Protein 3I6S (pdb70)

B-factor: mean 50.1, std 10.56, range [11.12, 178.98]

Secondary structure (DSSP, 8-state):
--SHHHHTT--SSSSHHHHHGGGTT-EEEEEES-B-TTSGGG--TTPPPPPTT----B--BTTB-TTS--SSEEEEEE--HHHHHH-TT---TT-SSB-SSSHHHHHHHHHHPPPEEEEEETTEEEEEE--SSTT-EEEEEE-EETTEE-HHHHHHHHHHHHHTT-SEEEE-----S--GGG-HHHHHHHHHHHTT-EEEEE--S-TTSTT--S---TTSEEEEEEE-S-EEEEEEEETTS-EEEEE---SS-B-EEEEEEE--TTTTT---HHHHTTSSSGGG-EEEE---S-HHHHHHHHHHHT-SEEEEE---GGGGG-----S-EEEE-HHHHHHHHHHHHT-SS-EEEEEEEEEE---SS--EE-TTS--SS-TT-TTS-S--EEEE-SSEEEE--TTS--EEETTTEEE--SEEEE-SHHHHHHHHHHHHHHHHHHSTT--HHHHHHHHHHT-B-B-TTSSBPEETTTSSBPPHHHHTT-B--HHHHT--SEE----HHHHHHHHHTT---HHHHHHHHTTTS------------SSEEEEE--SS----EEEEEEEEEEE---EEEEEEEEPPTTEEEEEESSEEEE----EEEEEEEEEE------EEEEEEEETTS--EEEEEEEEEE-PPP-/--SHHHHTT--SSSSHHHHHGGGTT-EEEE---B-TTSGGG--TTPPPPPTT----B--BTTB-TTS--SSEEEEEE--HHHHHH-TT---TT-SSB-SSSHHHHHHHHHHPPPEEEEEETTEEEEEE--SSTT-EEEEEE-EETTEE-HHHHHHHHHHHHHTT-SEEEE-----S--GGG-HHHHHHHHHHHTT-EEEEE--S-TTSTT--S---TTSEEEEEEE-S-EEEEEEEETTS-EEEEE---SS-B-EEEEEEE--TTTTT---HHHHTTSSSGGG-EEEE---S-HHHHHHHHHHHT-SEEEEE---GGGGG-----S-EEEE-HHHHHHHHHHHHT-SS-EEEEEEEEEE---S--EE-TTS--SS-TT-TTS-S--EEEE-SSEEEE--TTS--EEETTTEEE--SEEEE-SHHHHHHHHHHHHHHHHHHSTT--HHHHHHHHHHT-B-B--PBPEETTTSSBPPHHHHTT-B--HHHHT--SEE----HHHHHHHHHTT---HHHHHHHHTTTS------------SSEEEEE--SS----EEEEEEEEEEE---EEEEEEEEPPTTEEEEEESSEEEE-STT-EEEEEEEEEE------EEEEEEEETTS--EEEEEEEEEE-----

Structure (mmCIF, N/CA/C/O backbone):
data_3I6S
#
_entry.id   3I6S
#
_cell.length_a   143.890
_cell.length_b   143.890
_cell.length_c   195.140
_cell.angle_alpha   90.00
_cell.angle_beta   90.00
_cell.angle_gamma   90.00
#
_symmetry.space_group_name_H-M   'P 43 21 2'
#
loop_
_entity.id
_entity.type
_entity.pdbx_description
1 polymer 'Subtilisin-like protease'
2 branched 2-acetamido-2-deoxy-beta-D-glucopyranose-(1-4)-2-acetamido-2-deoxy-beta-D-glucopyranose
3 branched alpha-L-fucopyranose-(1-3)-[2-acetamido-2-deoxy-beta-D-glucopyranose-(1-4)]2-acetamido-2-deoxy-beta-D-glucopyranose
4 branched alpha-L-fucopyranose-(1-3)-2-acetamido-2-deoxy-beta-D-glucopyranose
5 water water
#
loop_
_atom_site.group_PDB
_atom_site.id
_atom_site.type_symbol
_atom_site.label_atom_id
_atom_site.label_alt_id
_atom_site.label_comp_id
_atom_site.label_asym_id
_atom_site.label_entity_id
_atom_site.label_seq_id
_atom_site.pdbx_PDB_ins_code
_atom_site.Cartn_x
_atom_site.Cartn_y
_atom_site.Cartn_z
_atom_site.occupancy
_atom_site.B_iso_or_equiv
_atom_site.auth_seq_id
_atom_site.auth_comp_id
_atom_site.auth_asym_id
_atom_site.auth_atom_id
_atom_site.pdbx_PDB_model_num
ATOM 1 N N . THR A 1 1 ? -47.568 27.799 3.839 1.00 41.22 113 THR A N 1
ATOM 2 C CA . THR A 1 1 ? -47.619 28.087 2.381 1.00 41.47 113 THR A CA 1
ATOM 3 C C . THR A 1 1 ? -47.080 29.476 2.093 1.00 41.90 113 THR A C 1
ATOM 4 O O . THR A 1 1 ? -47.372 30.063 1.047 1.00 41.96 113 THR A O 1
ATOM 8 N N . THR A 1 2 ? -46.306 30.014 3.031 1.00 42.39 114 THR A N 1
ATOM 9 C CA . THR A 1 2 ? -45.596 31.264 2.782 1.00 42.81 114 THR A CA 1
ATOM 10 C C . THR A 1 2 ? -44.255 30.969 2.115 1.00 43.21 114 THR A C 1
ATOM 11 O O . THR A 1 2 ? -43.549 31.882 1.687 1.00 43.36 114 THR A O 1
ATOM 15 N N . HIS A 1 3 ? -43.917 29.687 2.021 1.00 43.54 115 HIS A N 1
ATOM 16 C CA . HIS A 1 3 ? -42.647 29.267 1.435 1.00 43.98 115 HIS A CA 1
ATOM 17 C C . HIS A 1 3 ? -42.841 28.068 0.509 1.00 44.32 115 HIS A C 1
ATOM 18 O O . HIS A 1 3 ? -42.133 27.905 -0.489 1.00 44.28 115 HIS A O 1
ATOM 25 N N . THR A 1 4 ? -43.821 27.245 0.855 1.00 44.70 116 THR A N 1
ATOM 26 C CA . THR A 1 4 ? -44.037 25.945 0.229 1.00 45.18 116 THR A CA 1
ATOM 27 C C . THR A 1 4 ? -44.020 25.903 -1.306 1.00 45.50 116 THR A C 1
ATOM 28 O O . THR A 1 4 ? -43.449 24.992 -1.890 1.00 45.35 116 THR A O 1
ATOM 32 N N . SER A 1 5 ? -44.639 26.876 -1.961 1.00 46.11 117 SER A N 1
ATOM 33 C CA . SER A 1 5 ? -44.634 26.887 -3.417 1.00 46.85 117 SER A CA 1
ATOM 34 C C . SER A 1 5 ? -43.246 27.229 -3.962 1.00 47.24 117 SER A C 1
ATOM 35 O O . SER A 1 5 ? -42.875 26.792 -5.054 1.00 47.31 117 SER A O 1
ATOM 38 N N . ASP A 1 6 ? -42.486 28.011 -3.196 1.00 47.77 118 ASP A N 1
ATOM 39 C CA . ASP A 1 6 ? -41.094 28.312 -3.532 1.00 48.12 118 ASP A CA 1
ATOM 40 C C . ASP A 1 6 ? -40.267 27.044 -3.402 1.00 47.92 118 ASP A C 1
ATOM 41 O O . ASP A 1 6 ? -39.401 26.761 -4.223 1.00 47.94 118 ASP A O 1
ATOM 46 N N . PHE A 1 7 ? -40.539 26.287 -2.349 1.00 47.83 119 PHE A N 1
ATOM 47 C CA . PHE A 1 7 ? -39.844 25.038 -2.104 1.00 47.74 119 PHE A CA 1
ATOM 48 C C . PHE A 1 7 ? -40.078 24.070 -3.257 1.00 48.10 119 PHE A C 1
ATOM 49 O O . PHE A 1 7 ? -39.247 23.210 -3.535 1.00 48.24 119 PHE A O 1
ATOM 57 N N . LEU A 1 8 ? -41.217 24.214 -3.924 1.00 48.43 120 LEU A N 1
ATOM 58 C CA . LEU A 1 8 ? -41.568 23.343 -5.035 1.00 48.76 120 LEU A CA 1
ATOM 59 C C . LEU A 1 8 ? -41.103 23.919 -6.370 1.00 49.36 120 LEU A C 1
ATOM 60 O O . LEU A 1 8 ? -41.286 23.300 -7.420 1.00 49.32 120 LEU A O 1
ATOM 65 N N . LYS A 1 9 ? -40.504 25.106 -6.314 1.00 50.04 121 LYS A N 1
ATOM 66 C CA . LYS A 1 9 ? -39.947 25.770 -7.491 1.00 50.63 121 LYS A CA 1
ATOM 67 C C . LYS A 1 9 ? -41.003 26.448 -8.354 1.00 50.76 121 LYS A C 1
ATOM 68 O O . LYS A 1 9 ? -40.693 26.964 -9.424 1.00 50.85 121 LYS A O 1
ATOM 74 N N . LEU A 1 10 ? -42.250 26.446 -7.898 1.00 51.01 122 LEU A N 1
ATOM 75 C CA . LEU A 1 10 ? -43.319 27.078 -8.663 1.00 51.21 122 LEU A CA 1
ATOM 76 C C . LEU A 1 10 ? -43.104 28.582 -8.738 1.00 51.48 122 LEU A C 1
ATOM 77 O O . LEU A 1 10 ? -42.655 29.196 -7.775 1.00 51.56 122 LEU A O 1
ATOM 82 N N . ASN A 1 11 ? -43.421 29.170 -9.887 1.00 51.85 123 ASN A N 1
ATOM 83 C CA . ASN A 1 11 ? -43.212 30.597 -10.108 1.00 52.14 123 ASN A CA 1
ATOM 84 C C . ASN A 1 11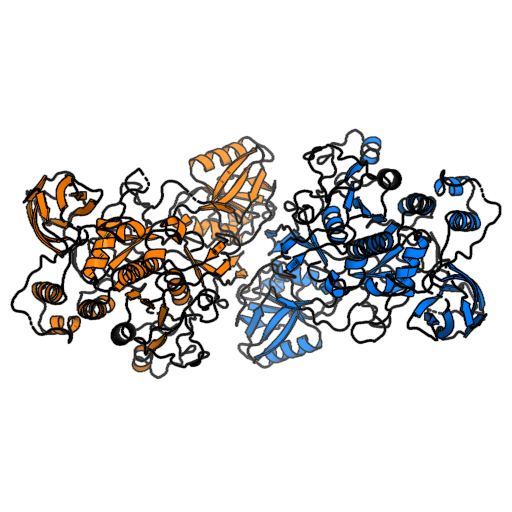 ? -43.968 31.099 -11.336 1.00 52.49 123 ASN A C 1
ATOM 85 O O . ASN A 1 11 ? -44.357 30.311 -12.194 1.00 52.62 123 ASN A O 1
ATOM 90 N N . PRO A 1 12 ? -44.174 32.420 -11.421 1.00 52.79 124 PRO A N 1
ATOM 91 C CA . PRO A 1 12 ? -44.950 33.037 -12.493 1.00 53.06 124 PRO A CA 1
ATOM 92 C C . PRO A 1 12 ? -44.209 33.090 -13.825 1.00 53.39 124 PRO A C 1
ATOM 93 O O . PRO A 1 12 ? -44.844 33.192 -14.872 1.00 53.52 124 PRO A O 1
ATOM 97 N N . SER A 1 13 ? -42.881 33.028 -13.789 1.00 53.79 125 SER A N 1
ATOM 98 C CA . SER A 1 13 ? -42.082 33.119 -15.014 1.00 54.15 125 SER A CA 1
ATOM 99 C C . SER A 1 13 ? -42.303 31.917 -15.918 1.00 54.21 125 SER A C 1
ATOM 100 O O . SER A 1 13 ? -42.731 32.061 -17.064 1.00 54.51 125 SER A O 1
ATOM 103 N N . SER A 1 14 ? -42.017 30.733 -15.388 1.00 54.17 126 SER A N 1
ATOM 104 C CA . SER A 1 14 ? -41.995 29.513 -16.179 1.00 54.01 126 SER A CA 1
ATOM 105 C C . SER A 1 14 ? -42.455 28.317 -15.354 1.00 53.80 126 SER A C 1
ATOM 106 O O . SER A 1 14 ? -42.626 28.420 -14.138 1.00 53.79 126 SER A O 1
ATOM 109 N N . GLY A 1 15 ? -42.644 27.182 -16.020 1.00 53.39 127 GLY A N 1
ATOM 110 C CA . GLY A 1 15 ? -43.081 25.964 -15.348 1.00 52.97 127 GLY A CA 1
ATOM 111 C C . GLY A 1 15 ? -44.591 25.801 -15.320 1.00 52.73 127 GLY A C 1
ATOM 112 O O . GLY A 1 15 ? -45.294 26.269 -16.218 1.00 52.71 127 GLY A O 1
ATOM 113 N N . LEU A 1 16 ? -45.087 25.148 -14.273 1.00 52.39 128 LEU A N 1
ATOM 114 C CA . LEU A 1 16 ? -46.496 24.773 -14.174 1.00 52.05 128 LEU A CA 1
ATOM 115 C C . LEU A 1 16 ? -47.442 25.965 -14.037 1.00 51.95 128 LEU A C 1
ATOM 116 O O . LEU A 1 16 ? -48.515 25.990 -14.643 1.00 51.76 128 LEU A O 1
ATOM 121 N N . TRP A 1 17 ? -47.049 26.947 -13.231 1.00 51.88 129 TRP A N 1
ATOM 122 C CA . TRP A 1 17 ? -47.910 28.097 -12.954 1.00 51.72 129 TRP A CA 1
ATOM 123 C C . TRP A 1 17 ? -48.349 28.814 -14.222 1.00 51.66 129 TRP A C 1
ATOM 124 O O . TRP A 1 17 ? -49.538 28.836 -14.530 1.00 51.70 129 TRP A O 1
ATOM 135 N N . PRO A 1 18 ? -47.392 29.400 -14.963 1.00 51.70 130 PRO A N 1
ATOM 136 C CA . PRO A 1 18 ? -47.745 30.095 -16.198 1.00 51.73 130 PRO A CA 1
ATOM 137 C C . PRO A 1 18 ? -48.478 29.159 -17.158 1.00 51.89 130 PRO A C 1
ATOM 138 O O . PRO A 1 18 ? -49.538 29.511 -17.675 1.00 51.88 130 PRO A O 1
ATOM 142 N N . ALA A 1 19 ? -47.921 27.972 -17.375 1.00 52.03 131 ALA A N 1
ATOM 143 C CA . ALA A 1 19 ? -48.545 26.974 -18.239 1.00 52.35 131 ALA A CA 1
ATOM 144 C C . ALA A 1 19 ? -50.005 26.712 -17.873 1.00 52.65 131 ALA A C 1
ATOM 145 O O . ALA A 1 19 ? -50.825 26.397 -18.738 1.00 52.68 131 ALA A O 1
ATOM 147 N N . SER A 1 20 ? -50.330 26.840 -16.590 1.00 52.96 132 SER A N 1
ATOM 148 C CA . SER A 1 20 ? -51.653 26.464 -16.104 1.00 53.20 132 SER A CA 1
ATOM 149 C C . SER A 1 20 ? -52.500 27.664 -15.702 1.00 53.45 132 SER A C 1
ATOM 150 O O . SER A 1 20 ? -53.666 27.504 -15.333 1.00 53.35 132 SER A O 1
ATOM 153 N N . GLY A 1 21 ? -51.917 28.859 -15.775 1.00 53.71 133 GLY A N 1
ATOM 154 C CA . GLY A 1 21 ? -52.590 30.067 -15.296 1.00 54.02 133 GLY A CA 1
ATOM 155 C C . GLY A 1 21 ? -52.896 29.946 -13.816 1.00 54.39 133 GLY A C 1
ATOM 156 O O . GLY A 1 21 ? -53.929 30.411 -13.341 1.00 54.38 133 GLY A O 1
ATOM 157 N N . LEU A 1 22 ? -51.990 29.302 -13.089 1.00 54.74 134 LEU A N 1
ATOM 158 C CA . LEU A 1 22 ? -52.164 29.081 -11.663 1.00 55.14 134 LEU A CA 1
ATOM 159 C C . LEU A 1 22 ? -53.480 28.364 -11.368 1.00 55.46 134 LEU A C 1
ATOM 160 O O . LEU A 1 22 ? -54.020 28.470 -10.261 1.00 55.55 134 LEU A O 1
ATOM 165 N N . GLY A 1 23 ? -53.997 27.642 -12.363 1.00 55.62 135 GLY A N 1
ATOM 166 C CA . GLY A 1 23 ? -55.176 26.788 -12.179 1.00 55.83 135 GLY A CA 1
ATOM 167 C C . GLY A 1 23 ? -56.527 27.487 -12.238 1.00 56.02 135 GLY A C 1
ATOM 168 O O . GLY A 1 23 ? -57.552 26.909 -11.869 1.00 55.99 135 GLY A O 1
ATOM 169 N N . GLN A 1 24 ? -56.534 28.727 -12.713 1.00 56.11 136 GLN A N 1
ATOM 170 C CA . GLN A 1 24 ? -57.744 29.542 -12.732 1.00 56.34 136 GLN A CA 1
ATOM 171 C C . GLN A 1 24 ? -58.937 28.852 -13.389 1.00 56.07 136 GLN A C 1
ATOM 172 O O . GLN A 1 24 ? -60.081 29.064 -12.989 1.00 56.20 136 GLN A O 1
ATOM 178 N N . ASP A 1 25 ? -58.677 28.038 -14.405 1.00 55.69 137 ASP A N 1
ATOM 179 C CA . ASP A 1 25 ? -59.766 27.420 -15.154 1.00 55.34 137 ASP A CA 1
ATOM 180 C C . ASP A 1 25 ? -60.086 26.012 -14.680 1.00 54.45 137 ASP A C 1
ATOM 181 O O . ASP A 1 25 ? -60.819 25.284 -15.341 1.00 54.51 137 ASP A O 1
ATOM 186 N N . VAL A 1 26 ? -59.541 25.624 -13.536 1.00 53.31 138 VAL A N 1
ATOM 187 C CA . VAL A 1 26 ? -59.781 24.283 -13.030 1.00 52.09 138 VAL A CA 1
ATOM 188 C C . VAL A 1 26 ? -60.468 24.346 -11.665 1.00 51.18 138 VAL A C 1
ATOM 189 O O . VAL A 1 26 ? -60.471 25.394 -11.016 1.00 51.04 138 VAL A O 1
ATOM 193 N N . ILE A 1 27 ? -61.055 23.229 -11.239 1.00 49.97 139 ILE A N 1
ATOM 194 C CA . ILE A 1 27 ? -61.824 23.184 -9.996 1.00 48.61 139 ILE A CA 1
ATOM 195 C C . ILE A 1 27 ? -61.430 22.006 -9.124 1.00 47.79 139 ILE A C 1
ATOM 196 O O . ILE A 1 27 ? -61.460 20.859 -9.564 1.00 47.70 139 ILE A O 1
ATOM 201 N N . VAL A 1 28 ? -61.071 22.293 -7.880 1.00 46.58 140 VAL A N 1
ATOM 202 C CA . VAL A 1 28 ? -60.689 21.243 -6.948 1.00 45.47 140 VAL A CA 1
ATOM 203 C C . VAL A 1 28 ? -61.642 21.213 -5.762 1.00 44.76 140 VAL A C 1
ATOM 204 O O . VAL A 1 28 ? -61.924 22.245 -5.153 1.00 44.99 140 VAL A O 1
ATOM 208 N N . ALA A 1 29 ? -62.156 20.032 -5.450 1.00 43.54 141 ALA A N 1
ATOM 209 C CA . ALA A 1 29 ? -63.115 19.895 -4.367 1.00 42.51 141 ALA A CA 1
ATOM 210 C C . ALA A 1 29 ? -62.417 19.437 -3.100 1.00 41.85 141 ALA A C 1
ATOM 211 O O . ALA A 1 29 ? -61.546 18.566 -3.139 1.00 41.72 141 ALA A O 1
ATOM 213 N N . VAL A 1 30 ? -62.811 20.016 -1.972 1.00 41.06 142 VAL A N 1
ATOM 214 C CA . VAL A 1 30 ? -62.245 19.619 -0.692 1.00 40.45 142 VAL A CA 1
ATOM 215 C C . VAL A 1 30 ? -63.307 18.981 0.199 1.00 40.23 142 VAL A C 1
ATOM 216 O O . VAL A 1 30 ? -64.233 19.644 0.650 1.00 40.27 142 VAL A O 1
ATOM 220 N N . LEU A 1 31 ? -63.174 17.680 0.431 1.00 39.99 143 LEU A N 1
ATOM 221 C CA . LEU A 1 31 ? -64.104 16.961 1.279 1.00 39.89 143 LEU A CA 1
ATOM 222 C C . LEU A 1 31 ? -63.702 17.185 2.725 1.00 40.03 143 LEU A C 1
ATOM 223 O O . LEU A 1 31 ? -62.697 16.654 3.201 1.00 39.88 143 LEU A O 1
ATOM 228 N N . ASP A 1 32 ? -64.532 17.959 3.416 1.00 40.38 144 ASP A N 1
ATOM 229 C CA . ASP A 1 32 ? -64.087 18.809 4.510 1.00 40.76 144 ASP A CA 1
ATOM 230 C C . ASP A 1 32 ? -64.875 18.685 5.807 1.00 40.19 144 ASP A C 1
ATOM 231 O O . ASP A 1 32 ? -65.910 18.017 5.885 1.00 40.28 144 ASP A O 1
ATOM 236 N N . SER A 1 33 ? -64.361 19.369 6.820 1.00 39.09 145 SER A N 1
ATOM 237 C CA . SER A 1 33 ? -65.162 19.795 7.947 1.00 38.55 145 SER A CA 1
ATOM 238 C C . SER A 1 33 ? -65.681 21.177 7.575 1.00 38.34 145 SER A C 1
ATOM 239 O O . SER A 1 33 ? -66.127 21.943 8.422 1.00 38.11 145 SER A O 1
ATOM 242 N N . GLY A 1 34 ? -65.609 21.494 6.289 1.00 38.30 146 GLY A N 1
ATOM 243 C CA . GLY A 1 34 ? -66.148 22.748 5.802 1.00 38.49 146 GLY A CA 1
ATOM 244 C C . GLY A 1 34 ? -65.087 23.811 5.664 1.00 38.75 146 GLY A C 1
ATOM 245 O O . GLY A 1 34 ? -63.915 23.511 5.478 1.00 38.81 146 GLY A O 1
ATOM 246 N N . ILE A 1 35 ? -65.497 25.066 5.771 1.00 39.06 147 ILE A N 1
ATOM 247 C CA . ILE A 1 35 ? -64.599 26.160 5.492 1.00 39.39 147 ILE A CA 1
ATOM 248 C C . ILE A 1 35 ? -65.005 27.422 6.245 1.00 39.88 147 ILE A C 1
ATOM 249 O O . ILE A 1 35 ? -66.174 27.604 6.577 1.00 39.83 147 ILE A O 1
ATOM 254 N N . TRP A 1 36 ? -64.028 28.284 6.518 1.00 40.49 148 TRP A N 1
ATOM 255 C CA . TRP A 1 36 ? -64.297 29.617 7.040 1.00 40.97 148 TRP A CA 1
ATOM 256 C C . TRP A 1 36 ? -64.152 30.610 5.892 1.00 41.56 148 TRP A C 1
ATOM 257 O O . TRP A 1 36 ? -63.047 31.059 5.582 1.00 41.76 148 TRP A O 1
ATOM 268 N N . PRO A 1 37 ? -65.272 30.955 5.249 1.00 42.12 149 PRO A N 1
ATOM 269 C CA . PRO A 1 37 ? -65.269 31.694 3.982 1.00 42.57 149 PRO A CA 1
ATOM 270 C C . PRO A 1 37 ? -64.618 33.080 4.022 1.00 43.27 149 PRO A C 1
ATOM 271 O O . PRO A 1 37 ? -63.975 33.476 3.051 1.00 43.30 149 PRO A O 1
ATOM 275 N N . GLU A 1 38 ? -64.787 33.820 5.116 1.00 43.97 150 GLU A N 1
ATOM 276 C CA . GLU A 1 38 ? -64.312 35.204 5.156 1.00 44.71 150 GLU A CA 1
ATOM 277 C C . GLU A 1 38 ? -62.798 35.348 5.322 1.00 44.81 150 GLU A C 1
ATOM 278 O O . GLU A 1 38 ? -62.296 36.453 5.477 1.00 45.00 150 GLU A O 1
ATOM 284 N N . SER A 1 39 ? -62.073 34.237 5.278 1.00 45.00 151 SER A N 1
ATOM 285 C CA . SER A 1 39 ? -60.617 34.285 5.325 1.00 45.03 151 SER A CA 1
ATOM 286 C C . SER A 1 39 ? -60.028 34.928 4.071 1.00 45.15 151 SER A C 1
ATOM 287 O O . SER A 1 39 ? -60.570 34.792 2.976 1.00 45.14 151 SER A O 1
ATOM 290 N N . ALA A 1 40 ? -58.907 35.621 4.239 1.00 45.27 152 ALA A N 1
ATOM 291 C CA . ALA A 1 40 ? -58.227 36.272 3.126 1.00 45.49 152 ALA A CA 1
ATOM 292 C C . ALA A 1 40 ? -57.838 35.275 2.036 1.00 45.75 152 ALA A C 1
ATOM 293 O O . ALA A 1 40 ? -57.816 35.611 0.852 1.00 45.68 152 ALA A O 1
ATOM 295 N N . SER A 1 41 ? -57.529 34.048 2.440 1.00 46.18 153 SER A N 1
ATOM 296 C CA . SER A 1 41 ? -57.158 33.003 1.487 1.00 46.58 153 SER A CA 1
ATOM 297 C C . SER A 1 41 ? -58.291 32.684 0.515 1.00 46.89 153 SER A C 1
ATOM 298 O O . SER A 1 41 ? -58.066 32.111 -0.548 1.00 46.95 153 SER A O 1
ATOM 301 N N . PHE A 1 42 ? -59.511 33.058 0.875 1.00 47.34 154 PHE A N 1
ATOM 302 C CA . PHE A 1 42 ? -60.666 32.673 0.076 1.00 47.78 154 PHE A CA 1
ATOM 303 C C . PHE A 1 42 ? -61.371 33.862 -0.567 1.00 48.69 154 PHE A C 1
ATOM 304 O O . PHE A 1 42 ? -62.524 33.764 -0.981 1.00 48.77 154 PHE A O 1
ATOM 312 N N . GLN A 1 43 ? -60.667 34.985 -0.647 1.00 49.74 155 GLN A N 1
ATOM 313 C CA . GLN A 1 43 ? -61.162 36.141 -1.374 1.00 50.79 155 GLN A CA 1
ATOM 314 C C . GLN A 1 43 ? -60.717 36.000 -2.817 1.00 51.86 155 GLN A C 1
ATOM 315 O O . GLN A 1 43 ? -59.866 35.164 -3.120 1.00 51.96 155 GLN A O 1
ATOM 321 N N . ASP A 1 44 ? -61.283 36.808 -3.707 1.00 53.27 156 ASP A N 1
ATOM 322 C CA . ASP A 1 44 ? -61.082 36.608 -5.140 1.00 54.77 156 ASP A CA 1
ATOM 323 C C . ASP A 1 44 ? -60.504 37.819 -5.862 1.00 55.72 156 ASP A C 1
ATOM 324 O O . ASP A 1 44 ? -61.072 38.276 -6.850 1.00 55.96 156 ASP A O 1
ATOM 329 N N . ASP A 1 45 ? -59.366 38.319 -5.389 1.00 56.93 157 ASP A N 1
ATOM 330 C CA . ASP A 1 45 ? -58.800 39.558 -5.924 1.00 58.06 157 ASP A CA 1
ATOM 331 C C . ASP A 1 45 ? -58.307 39.493 -7.370 1.00 58.68 157 ASP A C 1
ATOM 332 O O . ASP A 1 45 ? -58.526 40.429 -8.141 1.00 59.06 157 ASP A O 1
ATOM 337 N N . GLY A 1 46 ? -57.640 38.409 -7.743 1.00 59.30 158 GLY A N 1
ATOM 338 C CA . GLY A 1 46 ? -57.115 38.296 -9.105 1.00 60.04 158 GLY A CA 1
ATOM 339 C C . GLY A 1 46 ? -57.886 37.320 -9.974 1.00 60.63 158 GLY A C 1
ATOM 340 O O . GLY A 1 46 ? -57.402 36.898 -11.026 1.00 60.77 158 GLY A O 1
ATOM 341 N N . MET A 1 47 ? -59.098 36.977 -9.545 1.00 61.07 159 MET A N 1
ATOM 342 C CA . MET A 1 47 ? -59.856 35.894 -10.164 1.00 61.52 159 MET A CA 1
ATOM 343 C C . MET A 1 47 ? -60.709 36.331 -11.352 1.00 61.93 159 MET A C 1
ATOM 344 O O . MET A 1 47 ? -61.557 37.214 -11.225 1.00 61.91 159 MET A O 1
ATOM 349 N N . PRO A 1 48 ? -60.487 35.703 -12.517 1.00 62.39 160 PRO A N 1
ATOM 350 C CA . PRO A 1 48 ? -61.372 35.915 -13.654 1.00 62.74 160 PRO A CA 1
ATOM 351 C C . PRO A 1 48 ? -62.732 35.284 -13.384 1.00 63.18 160 PRO A C 1
ATOM 352 O O . PRO A 1 48 ? -62.903 34.588 -12.380 1.00 63.20 160 PRO A O 1
ATOM 356 N N . GLU A 1 49 ? -63.688 35.530 -14.274 1.00 63.62 161 GLU A N 1
ATOM 357 C CA . GLU A 1 49 ? -65.039 35.005 -14.120 1.00 64.04 161 GLU A CA 1
ATOM 358 C C . GLU A 1 49 ? -65.064 33.489 -13.933 1.00 63.75 161 GLU A C 1
ATOM 359 O O . GLU A 1 49 ? -64.151 32.780 -14.357 1.00 63.59 161 GLU A O 1
ATOM 365 N N . ILE A 1 50 ? -66.113 33.002 -13.281 1.00 63.56 162 ILE A N 1
ATOM 366 C CA . ILE A 1 50 ? -66.294 31.572 -13.079 1.00 63.49 162 ILE A CA 1
ATOM 367 C C . ILE A 1 50 ? -66.634 30.894 -14.401 1.00 63.44 162 ILE A C 1
ATOM 368 O O . ILE A 1 50 ? -67.513 31.355 -15.127 1.00 63.43 162 ILE A O 1
ATOM 373 N N . PRO A 1 51 ? -65.942 29.790 -14.717 1.00 63.40 163 PRO A N 1
ATOM 374 C CA . PRO A 1 51 ? -66.199 29.050 -15.953 1.00 63.28 163 PRO A CA 1
ATOM 375 C C . PRO A 1 51 ? -67.654 28.598 -16.047 1.00 63.12 163 PRO A C 1
ATOM 376 O O . PRO A 1 51 ? -68.208 28.096 -15.068 1.00 63.00 163 PRO A O 1
ATOM 380 N N . LYS A 1 52 ? -68.261 28.777 -17.220 1.00 62.93 164 LYS A N 1
ATOM 381 C CA . LYS A 1 52 ? -69.667 28.428 -17.424 1.00 62.69 164 LYS A CA 1
ATOM 382 C C . LYS A 1 52 ? -69.971 26.974 -17.066 1.00 62.16 164 LYS A C 1
ATOM 383 O O . LYS A 1 52 ? -71.010 26.671 -16.479 1.00 62.11 164 LYS A O 1
ATOM 389 N N . ARG A 1 53 ? -69.063 26.077 -17.427 1.00 61.51 165 ARG A N 1
ATOM 390 C CA . ARG A 1 53 ? -69.224 24.663 -17.109 1.00 60.86 165 ARG A CA 1
ATOM 391 C C . ARG A 1 53 ? -69.821 24.440 -15.716 1.00 60.39 165 ARG A C 1
ATOM 392 O O . ARG A 1 53 ? -70.641 23.544 -15.521 1.00 60.41 165 ARG A O 1
ATOM 400 N N . TRP A 1 54 ? -69.415 25.261 -14.754 1.00 59.80 166 TRP A N 1
ATOM 401 C CA . TRP A 1 54 ? -69.775 25.046 -13.350 1.00 59.17 166 TRP A CA 1
ATOM 402 C C . TRP A 1 54 ? -71.201 25.478 -13.013 1.00 59.27 166 TRP A C 1
ATOM 403 O O . TRP A 1 54 ? -71.629 26.576 -13.371 1.00 59.27 166 TRP A O 1
ATOM 414 N N . LYS A 1 55 ? -71.928 24.610 -12.312 1.00 59.19 167 LYS A N 1
ATOM 415 C CA . LYS A 1 55 ? -73.304 24.903 -11.913 1.00 59.22 167 LYS A CA 1
ATOM 416 C C . LYS A 1 55 ? -73.576 24.509 -10.465 1.00 58.80 167 LYS A C 1
ATOM 417 O O . LYS A 1 55 ? -74.727 24.346 -10.058 1.00 58.83 167 LYS A O 1
ATOM 423 N N . GLY A 1 56 ? -72.506 24.353 -9.694 1.00 58.39 168 GLY A N 1
ATOM 424 C CA . GLY A 1 56 ? -72.614 23.976 -8.293 1.00 57.70 168 GLY A CA 1
ATOM 425 C C . GLY A 1 56 ? -73.295 25.050 -7.473 1.00 57.26 168 GLY A C 1
ATOM 426 O O . GLY A 1 56 ? -73.258 26.230 -7.821 1.00 57.21 168 GLY A O 1
ATOM 427 N N . ILE A 1 57 ? -73.913 24.640 -6.372 1.00 56.78 169 ILE A N 1
ATOM 428 C CA . ILE A 1 57 ? -74.674 25.564 -5.545 1.00 56.23 169 ILE A CA 1
ATOM 429 C C . ILE A 1 57 ? -73.883 26.084 -4.354 1.00 55.95 169 ILE A C 1
ATOM 430 O O . ILE A 1 57 ? -72.869 25.506 -3.951 1.00 55.78 169 ILE A O 1
ATOM 435 N N . CYS A 1 58 ? -74.372 27.187 -3.800 1.00 55.52 170 CYS A N 1
ATOM 436 C CA . CYS A 1 58 ? -73.891 27.711 -2.534 1.00 55.11 170 CYS A CA 1
ATOM 437 C C . CYS A 1 58 ? -75.007 27.452 -1.528 1.00 54.21 170 CYS A C 1
ATOM 438 O O . CYS A 1 58 ? -75.834 28.321 -1.259 1.00 54.24 170 CYS A O 1
ATOM 441 N N . LYS A 1 59 ? -75.042 26.238 -0.995 1.00 53.26 171 LYS A N 1
ATOM 442 C CA . LYS A 1 59 ? -76.151 25.817 -0.151 1.00 52.33 171 LYS A CA 1
ATOM 443 C C . LYS A 1 59 ? -76.199 26.546 1.187 1.00 51.70 171 LYS A C 1
ATOM 444 O O . LYS A 1 59 ? -75.256 26.482 1.968 1.00 51.69 171 LYS A O 1
ATOM 450 N N . PRO A 1 60 ? -77.316 27.235 1.456 1.00 51.07 172 PRO A N 1
ATOM 451 C CA . PRO A 1 60 ? -77.503 27.982 2.698 1.00 50.50 172 PRO A CA 1
ATOM 452 C C . PRO A 1 60 ? -77.539 27.065 3.914 1.00 50.00 172 PRO A C 1
ATOM 453 O O . PRO A 1 60 ? -77.759 25.858 3.777 1.00 50.08 172 PRO A O 1
ATOM 457 N N . GLY A 1 61 ? -77.322 27.642 5.092 1.00 49.35 173 GLY A N 1
ATOM 458 C CA . GLY A 1 61 ? -77.362 26.901 6.350 1.00 48.69 173 GLY A CA 1
ATOM 459 C C . GLY A 1 61 ? -77.054 27.837 7.504 1.00 48.36 173 GLY A C 1
ATOM 460 O O . GLY A 1 61 ? -77.069 29.056 7.338 1.00 48.13 173 GLY A O 1
ATOM 461 N N . THR A 1 62 ? -76.770 27.277 8.675 1.00 48.12 174 THR A N 1
ATOM 462 C CA . THR A 1 62 ? -76.405 28.095 9.828 1.00 47.93 174 THR A CA 1
ATOM 463 C C . THR A 1 62 ? -75.287 29.081 9.490 1.00 47.99 174 THR A C 1
ATOM 464 O O . THR A 1 62 ? -74.260 28.702 8.922 1.00 47.95 174 THR A O 1
ATOM 468 N N . GLN A 1 63 ? -75.491 30.345 9.841 1.00 47.98 175 GLN A N 1
ATOM 469 C CA . GLN A 1 63 ? -74.467 31.372 9.659 1.00 48.14 175 GLN A CA 1
ATOM 470 C C . GLN A 1 63 ? -73.797 31.305 8.298 1.00 48.27 175 GLN A C 1
ATOM 471 O O . GLN A 1 63 ? -72.633 31.656 8.158 1.00 48.09 175 GLN A O 1
ATOM 477 N N . PHE A 1 64 ? -74.534 30.853 7.295 1.00 48.73 176 PHE A N 1
ATOM 478 C CA . PHE A 1 64 ? -73.986 30.730 5.957 1.00 49.15 176 PHE A CA 1
ATOM 479 C C . PHE A 1 64 ? -75.107 30.930 4.962 1.00 50.13 176 PHE A C 1
ATOM 480 O O . PHE A 1 64 ? -76.049 30.143 4.929 1.00 50.33 176 PHE A O 1
ATOM 488 N N . ASN A 1 65 ? -75.017 31.898 4.168 1.00 51.36 177 ASN A N 1
ATOM 489 C CA . ASN A 1 65 ? -76.050 32.152 3.167 1.00 52.70 177 ASN A CA 1
ATOM 490 C C . ASN A 1 65 ? -75.538 32.140 1.723 1.00 53.33 177 ASN A C 1
ATOM 491 O O . ASN A 1 65 ? -74.332 32.194 1.473 1.00 53.46 177 ASN A O 1
ATOM 496 N N . ALA A 1 66 ? -76.484 32.169 0.779 1.00 54.18 178 ALA A N 1
ATOM 497 C CA . ALA A 1 66 ? -76.183 31.895 -0.624 1.00 54.88 178 ALA A CA 1
ATOM 498 C C . ALA A 1 66 ? -75.310 32.939 -1.305 1.00 55.41 178 ALA A C 1
ATOM 499 O O . ALA A 1 66 ? -74.992 32.802 -2.486 1.00 55.64 178 ALA A O 1
ATOM 501 N N . SER A 1 67 ? -74.930 33.982 -0.576 1.00 55.94 179 SER A N 1
ATOM 502 C CA . SER A 1 67 ? -74.047 34.997 -1.138 1.00 56.49 179 SER A CA 1
ATOM 503 C C . SER A 1 67 ? -72.633 34.794 -0.616 1.00 56.65 179 SER A C 1
ATOM 504 O O . SER A 1 67 ? -71.731 35.569 -0.918 1.00 56.80 179 SER A O 1
ATOM 507 N N . MET A 1 68 ? -72.454 33.733 0.161 1.00 56.84 180 MET A N 1
ATOM 508 C CA . MET A 1 68 ? -71.179 33.443 0.800 1.00 57.01 180 MET A CA 1
ATOM 509 C C . MET A 1 68 ? -70.111 32.967 -0.188 1.00 56.68 180 MET A C 1
ATOM 510 O O . MET A 1 68 ? -68.946 32.810 0.176 1.00 56.75 180 MET A O 1
ATOM 515 N N . CYS A 1 69 ? -70.515 32.725 -1.432 1.00 56.23 181 CYS A N 1
ATOM 516 C CA . CYS A 1 69 ? -69.590 32.243 -2.456 1.00 55.75 181 CYS A CA 1
ATOM 517 C C . CYS A 1 69 ? -69.034 33.386 -3.299 1.00 55.00 181 CYS A C 1
ATOM 518 O O . CYS A 1 69 ? -69.550 34.500 -3.266 1.00 54.93 181 CYS A O 1
ATOM 521 N N . ASN A 1 70 ? -67.976 33.104 -4.050 1.00 54.21 182 ASN A N 1
ATOM 522 C CA . ASN A 1 70 ? -67.403 34.091 -4.960 1.00 53.48 182 ASN A CA 1
ATOM 523 C C . ASN A 1 70 ? -66.587 33.426 -6.068 1.00 53.03 182 ASN A C 1
ATOM 524 O O . ASN A 1 70 ? -66.638 32.209 -6.231 1.00 53.03 182 ASN A O 1
ATOM 529 N N . ARG A 1 71 ? -65.835 34.221 -6.822 1.00 52.43 183 ARG A N 1
ATOM 530 C CA . ARG A 1 71 ? -65.094 33.703 -7.968 1.00 52.06 183 ARG A CA 1
ATOM 531 C C . ARG A 1 71 ? -63.940 32.790 -7.552 1.00 51.17 183 ARG A C 1
ATOM 532 O O . ARG A 1 71 ? -63.278 32.189 -8.395 1.00 51.09 183 ARG A O 1
ATOM 540 N N . LYS A 1 72 ? -63.716 32.685 -6.246 1.00 50.20 184 LYS A N 1
ATOM 541 C CA . LYS A 1 72 ? -62.672 31.826 -5.694 1.00 49.14 184 LYS A CA 1
ATOM 542 C C . LYS A 1 72 ? -63.307 30.630 -5.007 1.00 48.71 184 LYS A C 1
ATOM 543 O O . LYS A 1 72 ? -63.085 29.483 -5.392 1.00 48.69 184 LYS A O 1
ATOM 549 N N . LEU A 1 73 ? -64.082 30.911 -3.968 1.00 48.13 185 LEU A N 1
ATOM 550 C CA . LEU A 1 73 ? -64.884 29.897 -3.308 1.00 47.67 185 LEU A CA 1
ATOM 551 C C . LEU A 1 73 ? -66.191 29.793 -4.075 1.00 47.46 185 LEU A C 1
ATOM 552 O O . LEU A 1 73 ? -67.180 30.421 -3.701 1.00 47.39 185 LEU A O 1
ATOM 557 N N . ILE A 1 74 ? -66.197 29.007 -5.148 1.00 47.16 186 ILE A N 1
ATOM 558 C CA . ILE A 1 74 ? -67.327 28.999 -6.073 1.00 46.80 186 ILE A CA 1
ATOM 559 C C . ILE A 1 74 ? -68.456 28.053 -5.673 1.00 46.65 186 ILE A C 1
ATOM 560 O O . ILE A 1 74 ? -69.584 28.197 -6.142 1.00 46.84 186 ILE A O 1
ATOM 565 N N . GLY A 1 75 ? -68.162 27.089 -4.809 1.00 46.31 187 GLY A N 1
ATOM 566 C CA . GLY A 1 75 ? -69.186 26.147 -4.380 1.00 45.77 187 GLY A CA 1
ATOM 567 C C . GLY A 1 75 ? -69.091 25.789 -2.915 1.00 45.47 187 GLY A C 1
ATOM 568 O O . GLY A 1 75 ? -68.003 25.724 -2.355 1.00 45.60 187 GLY A O 1
ATOM 569 N N . ALA A 1 76 ? -70.237 25.557 -2.290 1.00 45.16 188 ALA A N 1
ATOM 570 C CA . ALA A 1 76 ? -70.273 25.119 -0.901 1.00 44.92 188 ALA A CA 1
ATOM 571 C C . ALA A 1 76 ? -71.494 24.245 -0.652 1.00 44.72 188 ALA A C 1
ATOM 572 O O . ALA A 1 76 ? -72.628 24.648 -0.915 1.00 44.68 188 ALA A O 1
ATOM 574 N N . ASN A 1 77 ? -71.249 23.045 -0.143 1.00 44.38 189 ASN A N 1
ATOM 575 C CA . ASN A 1 77 ? -72.310 22.081 0.089 1.00 44.06 189 ASN A CA 1
ATOM 576 C C . ASN A 1 77 ? -71.973 21.258 1.321 1.00 43.72 189 ASN A C 1
ATOM 577 O O . ASN A 1 77 ? -70.799 21.055 1.634 1.00 43.84 189 ASN A O 1
ATOM 582 N N . TYR A 1 78 ? -72.991 20.791 2.031 1.00 43.29 190 TYR A N 1
ATOM 583 C CA . TYR A 1 78 ? -72.750 19.982 3.221 1.00 43.04 190 TYR A CA 1
ATOM 584 C C . TYR A 1 78 ? -73.698 18.792 3.291 1.00 43.16 190 TYR A C 1
ATOM 585 O O . TYR A 1 78 ? -74.781 18.814 2.712 1.00 43.09 190 TYR A O 1
ATOM 594 N N . PHE A 1 79 ? -73.281 17.756 4.010 1.00 43.30 191 PHE A N 1
ATOM 595 C CA . PHE A 1 79 ? -73.984 16.485 3.991 1.00 43.37 191 PHE A CA 1
ATOM 596 C C . PHE A 1 79 ? -74.096 15.905 5.390 1.00 43.70 191 PHE A C 1
ATOM 597 O O . PHE A 1 79 ? -73.122 15.394 5.945 1.00 43.73 191 PHE A O 1
ATOM 605 N N . ASN A 1 80 ? -75.295 15.971 5.954 1.00 44.12 192 ASN A N 1
ATOM 606 C CA . ASN A 1 80 ? -75.489 15.639 7.361 1.00 44.62 192 ASN A CA 1
ATOM 607 C C . ASN A 1 80 ? -76.531 14.560 7.605 1.00 44.71 192 ASN A C 1
ATOM 608 O O . ASN A 1 80 ? -76.841 14.241 8.753 1.00 44.81 192 ASN A O 1
ATOM 613 N N . LYS A 1 81 ? -77.069 13.995 6.531 1.00 44.91 193 LYS A N 1
ATOM 614 C CA . LYS A 1 81 ? -78.123 12.994 6.657 1.00 45.16 193 LYS A CA 1
ATOM 615 C C . LYS A 1 81 ? -77.691 11.773 7.452 1.00 44.86 193 LYS A C 1
ATOM 616 O O . LYS A 1 81 ? -78.482 11.208 8.196 1.00 45.14 193 LYS A O 1
ATOM 622 N N . GLY A 1 82 ? -76.438 11.366 7.300 1.00 44.60 194 GLY A N 1
ATOM 623 C CA . GLY A 1 82 ? -75.912 10.260 8.084 1.00 44.32 194 GLY A CA 1
ATOM 624 C C . GLY A 1 82 ? -76.057 10.528 9.571 1.00 44.31 194 GLY A C 1
ATOM 625 O O . GLY A 1 82 ? -76.383 9.631 10.349 1.00 44.27 194 GLY A O 1
ATOM 626 N N . ILE A 1 83 ? -75.816 11.772 9.972 1.00 44.14 195 ILE A N 1
ATOM 627 C CA . ILE A 1 83 ? -75.893 12.135 11.382 1.00 43.97 195 ILE A CA 1
ATOM 628 C C . ILE A 1 83 ? -77.331 12.075 11.869 1.00 43.80 195 ILE A C 1
ATOM 629 O O . ILE A 1 83 ? -77.627 11.481 12.906 1.00 43.84 195 ILE A O 1
ATOM 634 N N . LEU A 1 84 ? -78.222 12.698 11.112 1.00 43.40 196 LEU A N 1
ATOM 635 C CA . LEU A 1 84 ? -79.622 12.756 11.488 1.00 43.26 196 LEU A CA 1
ATOM 636 C C . LEU A 1 84 ? -80.251 11.360 11.532 1.00 43.16 196 LEU A C 1
ATOM 637 O O . LEU A 1 84 ? -80.804 10.958 12.555 1.00 43.00 196 LEU A O 1
ATOM 642 N N . ALA A 1 85 ? -80.139 10.619 10.430 1.00 42.86 197 ALA A N 1
ATOM 643 C CA . ALA A 1 85 ? -80.605 9.235 10.383 1.00 42.17 197 ALA A CA 1
ATOM 644 C C . ALA A 1 85 ? -80.107 8.466 11.597 1.00 41.61 197 ALA A C 1
ATOM 645 O O . ALA A 1 85 ? -80.860 7.732 12.229 1.00 41.86 197 ALA A O 1
ATOM 647 N N . ASN A 1 86 ? -78.832 8.633 11.928 1.00 40.56 198 ASN A N 1
ATOM 648 C CA . ASN A 1 86 ? -78.288 7.959 13.095 1.00 39.45 198 ASN A CA 1
ATOM 649 C C . ASN A 1 86 ? -79.032 8.366 14.365 1.00 37.87 198 ASN A C 1
ATOM 650 O O . ASN A 1 86 ? -79.209 7.563 15.283 1.00 37.68 198 ASN A O 1
ATOM 655 N N . ASP A 1 87 ? -79.459 9.623 14.416 1.00 35.77 199 ASP A N 1
ATOM 656 C CA . ASP A 1 87 ? -80.164 10.123 15.592 1.00 33.88 199 ASP A CA 1
ATOM 657 C C . ASP A 1 87 ? -80.834 11.462 15.329 1.00 33.20 199 ASP A C 1
ATOM 658 O O . ASP A 1 87 ? -80.195 12.514 15.414 1.00 32.69 199 ASP A O 1
ATOM 663 N N . PRO A 1 88 ? -82.132 11.427 15.013 1.00 33.04 200 PRO A N 1
ATOM 664 C CA . PRO A 1 88 ? -82.831 12.655 14.641 1.00 33.73 200 PRO A CA 1
ATOM 665 C C . PRO A 1 88 ? -82.944 13.589 15.837 1.00 35.13 200 PRO A C 1
ATOM 666 O O . PRO A 1 88 ? -83.291 14.746 15.682 1.00 35.01 200 PRO A O 1
ATOM 670 N N . THR A 1 89 ? -82.626 13.078 17.018 1.00 37.48 201 THR A N 1
ATOM 671 C CA . THR A 1 89 ? -82.702 13.846 18.251 1.00 40.12 201 THR A CA 1
ATOM 672 C C . THR A 1 89 ? -81.578 14.865 18.371 1.00 41.49 201 THR A C 1
ATOM 673 O O . THR A 1 89 ? -81.573 15.698 19.276 1.00 42.17 201 THR A O 1
ATOM 677 N N . VAL A 1 90 ? -80.618 14.798 17.461 1.00 42.98 202 VAL A N 1
ATOM 678 C CA . VAL A 1 90 ? -79.435 15.648 17.556 1.00 44.17 202 VAL A CA 1
ATOM 679 C C . VAL A 1 90 ? -79.663 17.080 17.066 1.00 44.56 202 VAL A C 1
ATOM 680 O O . VAL A 1 90 ? -80.302 17.314 16.039 1.00 44.80 202 VAL A O 1
ATOM 684 N N . ASN A 1 91 ? -79.116 18.032 17.809 1.00 44.90 203 ASN A N 1
ATOM 685 C CA . ASN A 1 91 ? -79.139 19.430 17.411 1.00 45.26 203 ASN A CA 1
ATOM 686 C C . ASN A 1 91 ? -77.788 19.839 16.825 1.00 44.93 203 ASN A C 1
ATOM 687 O O . ASN A 1 91 ? -76.838 20.083 17.565 1.00 44.94 203 ASN A O 1
ATOM 692 N N . ILE A 1 92 ? -77.696 19.903 15.500 1.00 44.54 204 ILE A N 1
ATOM 693 C CA . ILE A 1 92 ? -76.439 20.250 14.841 1.00 44.17 204 ILE A CA 1
ATOM 694 C C . ILE A 1 92 ? -76.158 21.749 14.926 1.00 44.18 204 ILE A C 1
ATOM 695 O O . ILE A 1 92 ? -76.776 22.554 14.222 1.00 44.00 204 ILE A O 1
ATOM 700 N N . THR A 1 93 ? -75.209 22.120 15.778 1.00 44.11 205 THR A N 1
ATOM 701 C CA . THR A 1 93 ? -74.952 23.532 16.056 1.00 44.06 205 THR A CA 1
ATOM 702 C C . THR A 1 93 ? -74.601 24.336 14.808 1.00 44.09 205 THR A C 1
ATOM 703 O O . THR A 1 93 ? -75.135 25.424 14.588 1.00 44.15 205 THR A O 1
ATOM 707 N N . MET A 1 94 ? -73.696 23.809 13.993 1.00 44.10 206 MET A N 1
ATOM 708 C CA . MET A 1 94 ? -73.323 24.497 12.764 1.00 44.12 206 MET A CA 1
ATOM 709 C C . MET A 1 94 ? -73.824 23.722 11.549 1.00 44.06 206 MET A C 1
ATOM 710 O O . MET A 1 94 ? -73.083 22.978 10.920 1.00 44.48 206 MET A O 1
ATOM 715 N N . ASN A 1 95 ? -75.094 23.900 11.224 1.00 43.94 207 ASN A N 1
ATOM 716 C CA . ASN A 1 95 ? -75.700 23.132 10.159 1.00 43.75 207 ASN A CA 1
ATOM 717 C C . ASN A 1 95 ? -75.449 23.744 8.787 1.00 43.66 207 ASN A C 1
ATOM 718 O O . ASN A 1 95 ? -76.383 24.178 8.111 1.00 43.67 207 ASN A O 1
ATOM 723 N N . SER A 1 96 ? -74.182 23.781 8.385 1.00 43.49 208 SER A N 1
ATOM 724 C CA . SER A 1 96 ? -73.803 24.335 7.092 1.00 43.26 208 SER A CA 1
ATOM 725 C C . SER A 1 96 ? -72.354 23.984 6.774 1.00 43.16 208 SER A C 1
ATOM 726 O O . SER A 1 96 ? -71.738 23.167 7.464 1.00 43.36 208 SER A O 1
ATOM 729 N N . ALA A 1 97 ? -71.808 24.606 5.734 1.00 42.74 209 ALA A N 1
ATOM 730 C CA . ALA A 1 97 ? -70.429 24.336 5.321 1.00 42.40 209 ALA A CA 1
ATOM 731 C C . ALA A 1 97 ? -69.394 25.159 6.099 1.00 42.08 209 ALA A C 1
ATOM 732 O O . ALA A 1 97 ? -68.197 25.059 5.838 1.00 41.97 209 ALA A O 1
ATOM 734 N N . ARG A 1 98 ? -69.855 25.974 7.043 1.00 41.63 210 ARG A N 1
ATOM 735 C CA . ARG A 1 98 ? -68.941 26.751 7.875 1.00 41.15 210 ARG A CA 1
ATOM 736 C C . ARG A 1 98 ? -68.114 25.813 8.760 1.00 40.66 210 ARG A C 1
ATOM 737 O O . ARG A 1 98 ? -68.646 24.887 9.365 1.00 40.40 210 ARG A O 1
ATOM 745 N N . ASP A 1 99 ? -66.805 26.056 8.801 1.00 40.07 211 ASP A N 1
ATOM 746 C CA . ASP A 1 99 ? -65.864 25.199 9.510 1.00 39.62 211 ASP A CA 1
ATOM 747 C C . ASP A 1 99 ? -65.771 25.573 10.994 1.00 39.29 211 ASP A C 1
ATOM 748 O O . ASP A 1 99 ? -65.453 26.707 11.330 1.00 39.35 211 ASP A O 1
ATOM 753 N N . THR A 1 100 ? -66.048 24.626 11.881 1.00 38.91 212 THR A N 1
ATOM 754 C CA . THR A 1 100 ? -65.901 24.883 13.313 1.00 38.71 212 THR A CA 1
ATOM 755 C C . THR A 1 100 ? -64.767 24.065 13.910 1.00 38.52 212 THR A C 1
ATOM 756 O O . THR A 1 100 ? -64.614 24.001 15.128 1.00 38.69 212 THR A O 1
ATOM 760 N N . ASP A 1 101 ? -63.976 23.434 13.050 1.00 38.46 213 ASP A N 1
ATOM 761 C CA . ASP A 1 101 ? -62.854 22.613 13.498 1.00 38.27 213 ASP A CA 1
ATOM 762 C C . ASP A 1 101 ? -61.525 23.225 13.068 1.00 38.17 213 ASP A C 1
ATOM 763 O O . ASP A 1 101 ? -60.620 23.389 13.890 1.00 37.87 213 ASP A O 1
ATOM 768 N N . GLY A 1 102 ? -61.420 23.572 11.784 1.00 38.01 214 GLY A N 1
ATOM 769 C CA . GLY A 1 102 ? -60.195 24.164 11.239 1.00 38.17 214 GLY A CA 1
ATOM 770 C C . GLY A 1 102 ? -59.514 23.350 10.142 1.00 38.15 214 GLY A C 1
ATOM 771 O O . GLY A 1 102 ? -58.986 23.904 9.178 1.00 38.00 214 GLY A O 1
ATOM 772 N N . HIS A 1 103 ? -59.522 22.033 10.300 1.00 38.16 215 HIS A N 1
ATOM 773 C CA . HIS A 1 103 ? -58.913 21.119 9.346 1.00 38.51 215 HIS A CA 1
ATOM 774 C C . HIS A 1 103 ? -59.304 21.464 7.909 1.00 38.54 215 HIS A C 1
ATOM 775 O O . HIS A 1 103 ? -58.457 21.513 7.015 1.00 38.38 215 HIS A O 1
ATOM 782 N N . GLY A 1 104 ? -60.591 21.707 7.690 1.00 38.68 216 GLY A N 1
ATOM 783 C CA . GLY A 1 104 ? -61.107 21.963 6.350 1.00 38.79 216 GLY A CA 1
ATOM 784 C C . GLY A 1 104 ? -60.629 23.278 5.773 1.00 39.04 216 GLY A C 1
ATOM 785 O O . GLY A 1 104 ? -60.356 23.384 4.572 1.00 39.02 216 GLY A O 1
ATOM 786 N N . THR A 1 105 ? -60.537 24.293 6.624 1.00 39.09 217 THR A N 1
ATOM 787 C CA . THR A 1 105 ? -60.065 25.592 6.180 1.00 39.24 217 THR A CA 1
ATOM 788 C C . THR A 1 105 ? -58.581 25.509 5.831 1.00 39.07 217 THR A C 1
ATOM 789 O O . THR A 1 105 ? -58.128 26.051 4.819 1.00 38.89 217 THR A O 1
ATOM 793 N N . HIS A 1 106 ? -57.828 24.820 6.676 1.00 39.00 218 HIS A N 1
ATOM 794 C CA . HIS A 1 106 ? -56.407 24.646 6.450 1.00 39.23 218 HIS A CA 1
ATOM 795 C C . HIS A 1 106 ? -56.155 23.959 5.110 1.00 39.18 218 HIS A C 1
ATOM 796 O O . HIS A 1 106 ? -55.409 24.462 4.270 1.00 39.06 218 HIS A O 1
ATOM 803 N N . CYS A 1 107 ? -56.788 22.808 4.907 1.00 39.18 219 CYS A N 1
ATOM 804 C CA . CYS A 1 107 ? -56.623 22.067 3.659 1.00 39.17 219 CYS A CA 1
ATOM 805 C C . CYS A 1 107 ? -57.029 22.910 2.441 1.00 39.09 219 CYS A C 1
ATOM 806 O O . CYS A 1 107 ? -56.325 22.953 1.442 1.00 39.23 219 CYS A O 1
ATOM 809 N N . ALA A 1 108 ? -58.159 23.592 2.529 1.00 39.09 220 ALA A N 1
ATOM 810 C CA . ALA A 1 108 ? -58.632 24.374 1.398 1.00 39.30 220 ALA A CA 1
ATOM 811 C C . ALA A 1 108 ? -57.615 25.425 0.963 1.00 39.48 220 ALA A C 1
ATOM 812 O O . ALA A 1 108 ? -57.357 25.589 -0.232 1.00 39.64 220 ALA A O 1
ATOM 814 N N . SER A 1 109 ? -57.038 26.145 1.922 1.00 39.68 221 SER A N 1
ATOM 815 C CA . SER A 1 109 ? -56.108 27.219 1.570 1.00 39.76 221 SER A CA 1
ATOM 816 C C . SER A 1 109 ? -54.794 26.660 1.029 1.00 39.77 221 SER A C 1
ATOM 817 O O . SER A 1 109 ? -54.208 27.233 0.117 1.00 39.94 221 SER A O 1
ATOM 820 N N . ILE A 1 110 ? -54.347 25.536 1.583 1.00 39.76 222 ILE A N 1
ATOM 821 C CA . ILE A 1 110 ? -53.139 24.878 1.106 1.00 39.89 222 ILE A CA 1
ATOM 822 C C . ILE A 1 110 ? -53.259 24.494 -0.360 1.00 40.43 222 ILE A C 1
ATOM 823 O O . ILE A 1 110 ? -52.295 24.578 -1.122 1.00 40.46 222 ILE A O 1
ATOM 828 N N . THR A 1 111 ? -54.445 24.057 -0.760 1.00 40.84 223 THR A N 1
ATOM 829 C CA . THR A 1 111 ? -54.605 23.567 -2.114 1.00 41.33 223 THR A CA 1
ATOM 830 C C . THR A 1 111 ? -54.833 24.709 -3.100 1.00 41.36 223 THR A C 1
ATOM 831 O O . THR A 1 111 ? -54.285 24.699 -4.199 1.00 41.50 223 THR A O 1
ATOM 835 N N . ALA A 1 112 ? -55.623 25.700 -2.704 1.00 41.30 224 ALA A N 1
ATOM 836 C CA . ALA A 1 112 ? -55.976 26.776 -3.628 1.00 41.38 224 ALA A CA 1
ATOM 837 C C . ALA A 1 112 ? -56.182 28.128 -2.945 1.00 41.31 224 ALA A C 1
ATOM 838 O O . ALA A 1 112 ? -56.935 28.972 -3.436 1.00 40.99 224 ALA A O 1
ATOM 840 N N . GLY A 1 113 ? -55.509 28.329 -1.818 1.00 41.37 225 GLY A N 1
ATOM 841 C CA . GLY A 1 113 ? -55.555 29.613 -1.137 1.00 41.51 225 GLY A CA 1
ATOM 842 C C . GLY A 1 113 ? -55.100 30.725 -2.065 1.00 41.63 225 GLY A C 1
ATOM 843 O O . GLY A 1 113 ? -54.141 30.565 -2.820 1.00 41.53 225 GLY A O 1
ATOM 844 N N . ASN A 1 114 ? -55.802 31.850 -2.018 1.00 41.74 226 ASN A N 1
ATOM 845 C CA . ASN A 1 114 ? -55.414 33.026 -2.779 1.00 42.02 226 ASN A CA 1
ATOM 846 C C . ASN A 1 114 ? -54.289 33.764 -2.049 1.00 42.14 226 ASN A C 1
ATOM 847 O O . ASN A 1 114 ? -54.108 33.595 -0.841 1.00 42.11 226 ASN A O 1
ATOM 852 N N . PHE A 1 115 ? -53.524 34.569 -2.777 1.00 42.17 227 PHE A N 1
ATOM 853 C CA . PHE A 1 115 ? -52.446 35.320 -2.151 1.00 42.44 227 PHE A CA 1
ATOM 854 C C . PHE A 1 115 ? -52.972 36.119 -0.971 1.00 42.80 227 PHE A C 1
ATOM 855 O O . PHE A 1 115 ? -53.937 36.870 -1.105 1.00 42.88 227 PHE A O 1
ATOM 863 N N . ALA A 1 116 ? -52.333 35.950 0.181 1.00 43.26 228 ALA A N 1
ATOM 864 C CA . ALA A 1 116 ? -52.690 36.696 1.380 1.00 43.71 228 ALA A CA 1
ATOM 865 C C . ALA A 1 116 ? -51.448 37.334 2.006 1.00 44.03 228 ALA A C 1
ATOM 866 O O . ALA A 1 116 ? -50.582 36.633 2.545 1.00 44.03 228 ALA A O 1
ATOM 868 N N . LYS A 1 117 ? -51.379 38.663 1.928 1.00 44.30 229 LYS A N 1
ATOM 869 C CA . LYS A 1 117 ? -50.245 39.450 2.432 1.00 44.60 229 LYS A CA 1
ATOM 870 C C . LYS A 1 117 ? -50.098 39.453 3.955 1.00 43.86 229 LYS A C 1
ATOM 871 O O . LYS A 1 117 ? -51.085 39.439 4.682 1.00 43.94 229 LYS A O 1
ATOM 877 N N . GLY A 1 118 ? -48.852 39.476 4.418 1.00 43.25 230 GLY A N 1
ATOM 878 C CA . GLY A 1 118 ? -48.523 39.760 5.817 1.00 42.26 230 GLY A CA 1
ATOM 879 C C . GLY A 1 118 ? -49.089 38.835 6.874 1.00 41.77 230 GLY A C 1
ATOM 880 O O . GLY A 1 118 ? -49.525 39.289 7.931 1.00 41.84 230 GLY A O 1
ATOM 881 N N . VAL A 1 119 ? -49.074 37.536 6.611 1.00 41.10 231 VAL A N 1
ATOM 882 C CA . VAL A 1 119 ? -49.590 36.584 7.574 1.00 40.42 231 VAL A CA 1
ATOM 883 C C . VAL A 1 119 ? -48.439 35.826 8.213 1.00 40.04 231 VAL A C 1
ATOM 884 O O . VAL A 1 119 ? -47.328 35.830 7.691 1.00 39.98 231 VAL A O 1
ATOM 888 N N . SER A 1 120 ? -48.704 35.179 9.343 1.00 39.47 232 SER A N 1
ATOM 889 C CA . SER A 1 120 ? -47.704 34.336 9.983 1.00 39.07 232 SER A CA 1
ATOM 890 C C . SER A 1 120 ? -48.328 33.472 11.069 1.00 38.72 232 SER A C 1
ATOM 891 O O . SER A 1 120 ? -49.506 33.608 11.381 1.00 38.69 232 SER A O 1
ATOM 894 N N . HIS A 1 121 ? -47.538 32.571 11.637 1.00 38.40 233 HIS A N 1
ATOM 895 C CA . HIS A 1 121 ? -47.976 31.810 12.794 1.00 38.07 233 HIS A CA 1
ATOM 896 C C . HIS A 1 121 ? -47.337 32.418 14.030 1.00 38.14 233 HIS A C 1
ATOM 897 O O . HIS A 1 121 ? -46.264 31.989 14.463 1.00 38.02 233 HIS A O 1
ATOM 904 N N . PHE A 1 122 ? -47.996 33.433 14.582 1.00 38.11 234 PHE A N 1
ATOM 905 C CA . PHE A 1 122 ? -47.474 34.145 15.743 1.00 38.20 234 PHE A CA 1
ATOM 906 C C . PHE A 1 122 ? -46.046 34.617 15.506 1.00 37.99 234 PHE A C 1
ATOM 907 O O . PHE A 1 122 ? -45.186 34.472 16.369 1.00 37.94 234 PHE A O 1
ATOM 915 N N . GLY A 1 123 ? -45.796 35.169 14.325 1.00 37.95 235 GLY A N 1
ATOM 916 C CA . GLY A 1 123 ? -44.472 35.686 13.997 1.00 37.84 235 GLY A CA 1
ATOM 917 C C . GLY A 1 123 ? -43.600 34.717 13.215 1.00 37.87 235 GLY A C 1
ATOM 918 O O . GLY A 1 123 ? -42.663 35.126 12.525 1.00 38.04 235 GLY A O 1
ATOM 919 N N . TYR A 1 124 ? -43.898 33.427 13.314 1.00 37.66 236 TYR A N 1
ATOM 920 C CA . TYR A 1 124 ? -43.137 32.431 12.569 1.00 37.21 236 TYR A CA 1
ATOM 921 C C . TYR A 1 124 ? -43.672 32.260 11.152 1.00 37.34 236 TYR A C 1
ATOM 922 O O . TYR A 1 124 ? -44.855 32.459 10.895 1.00 37.41 236 TYR A O 1
ATOM 931 N N . ALA A 1 125 ? -42.781 31.898 10.236 1.00 37.50 237 ALA A N 1
ATOM 932 C CA . ALA A 1 125 ? -43.152 31.638 8.852 1.00 37.60 237 ALA A CA 1
ATOM 933 C C . ALA A 1 125 ? -43.925 32.797 8.231 1.00 37.73 237 ALA A C 1
ATOM 934 O O . ALA A 1 125 ? -44.901 32.582 7.518 1.00 38.03 237 ALA A O 1
ATOM 936 N N . PRO A 1 126 ? -43.479 34.032 8.481 1.00 37.77 238 PRO A N 1
ATOM 937 C CA . PRO A 1 126 ? -44.198 35.184 7.964 1.00 37.82 238 PRO A CA 1
ATOM 938 C C . PRO A 1 126 ? -44.038 35.282 6.453 1.00 37.99 238 PRO A C 1
ATOM 939 O O . PRO A 1 126 ? -43.108 34.707 5.897 1.00 37.78 238 PRO A O 1
ATOM 943 N N . GLY A 1 127 ? -44.941 36.008 5.803 1.00 38.30 239 GLY A N 1
ATOM 944 C CA . GLY A 1 127 ? -44.867 36.237 4.363 1.00 38.67 239 GLY A CA 1
ATOM 945 C C . GLY A 1 127 ? -46.240 36.321 3.730 1.00 39.11 239 GLY A C 1
ATOM 946 O O . GLY A 1 127 ? -47.225 36.637 4.398 1.00 39.04 239 GLY A O 1
ATOM 947 N N . THR A 1 128 ? -46.301 36.049 2.431 1.00 39.68 240 THR A N 1
ATOM 948 C CA . THR A 1 128 ? -47.572 35.932 1.720 1.00 40.37 240 THR A CA 1
ATOM 949 C C . THR A 1 128 ? -47.961 34.461 1.596 1.00 40.61 240 THR A C 1
ATOM 950 O O . THR A 1 128 ? -47.186 33.647 1.092 1.00 40.38 240 THR A O 1
ATOM 954 N N . ALA A 1 129 ? -49.156 34.121 2.063 1.00 41.17 241 ALA A N 1
ATOM 955 C CA . ALA A 1 129 ? -49.653 32.758 1.933 1.00 41.77 241 ALA A CA 1
ATOM 956 C C . ALA A 1 129 ? -50.362 32.587 0.593 1.00 42.32 241 ALA A C 1
ATOM 957 O O . ALA A 1 129 ? -50.990 33.521 0.082 1.00 42.29 241 ALA A O 1
ATOM 959 N N . ARG A 1 130 ? -50.230 31.400 0.010 1.00 42.99 242 ARG A N 1
ATOM 960 C CA . ARG A 1 130 ? -50.994 31.052 -1.183 1.00 43.66 242 ARG A CA 1
ATOM 961 C C . ARG A 1 130 ? -51.036 29.548 -1.379 1.00 43.90 242 ARG A C 1
ATOM 962 O O . ARG A 1 130 ? -50.119 28.831 -0.972 1.00 43.76 242 ARG A O 1
ATOM 970 N N . GLY A 1 131 ? -52.114 29.073 -1.995 1.00 44.20 243 GLY A N 1
ATOM 971 C CA . GLY A 1 131 ? -52.243 27.661 -2.287 1.00 44.69 243 GLY A CA 1
ATOM 972 C C . GLY A 1 131 ? -51.198 27.267 -3.303 1.00 45.00 243 GLY A C 1
ATOM 973 O O . GLY A 1 131 ? -50.626 28.127 -3.973 1.00 44.94 243 GLY A O 1
ATOM 974 N N . VAL A 1 132 ? -50.940 25.968 -3.408 1.00 45.42 244 VAL A N 1
ATOM 975 C CA . VAL A 1 132 ? -50.017 25.464 -4.412 1.00 45.89 244 VAL A CA 1
ATOM 976 C C . VAL A 1 132 ? -50.524 25.858 -5.793 1.00 46.33 244 VAL A C 1
ATOM 977 O O . VAL A 1 132 ? -49.748 25.958 -6.741 1.00 46.43 244 VAL A O 1
ATOM 981 N N . ALA A 1 133 ? -51.834 26.090 -5.885 1.00 46.77 245 ALA A N 1
ATOM 982 C CA . ALA A 1 133 ? -52.475 26.600 -7.099 1.00 47.16 245 ALA A CA 1
ATOM 983 C C . ALA A 1 133 ? -53.337 27.810 -6.750 1.00 47.51 245 ALA A C 1
ATOM 984 O O . ALA A 1 133 ? -54.542 27.679 -6.545 1.00 47.45 245 ALA A O 1
ATOM 986 N N . PRO A 1 134 ? -52.713 28.995 -6.682 1.00 47.95 246 PRO A N 1
ATOM 987 C CA . PRO A 1 134 ? -53.325 30.220 -6.159 1.00 48.29 246 PRO A CA 1
ATOM 988 C C . PRO A 1 134 ? -54.598 30.696 -6.868 1.00 48.69 246 PRO A C 1
ATOM 989 O O . PRO A 1 134 ? -55.352 31.469 -6.289 1.00 48.78 246 PRO A O 1
ATOM 993 N N . ARG A 1 135 ? -54.850 30.249 -8.093 1.00 49.25 247 ARG A N 1
ATOM 994 C CA . ARG A 1 135 ? -56.055 30.692 -8.801 1.00 49.77 247 ARG A CA 1
ATOM 995 C C . ARG A 1 135 ? -57.042 29.572 -9.114 1.00 49.42 247 ARG A C 1
ATOM 996 O O . ARG A 1 135 ? -58.024 29.778 -9.828 1.00 49.49 247 ARG A O 1
ATOM 1004 N N . ALA A 1 136 ? -56.782 28.387 -8.573 1.00 49.03 248 ALA A N 1
ATOM 1005 C CA . ALA A 1 136 ? -57.714 27.280 -8.718 1.00 48.44 248 ALA A CA 1
ATOM 1006 C C . ALA A 1 136 ? -59.024 27.626 -8.020 1.00 48.05 248 ALA A C 1
ATOM 1007 O O . ALA A 1 136 ? -59.031 28.348 -7.030 1.00 47.92 248 ALA A O 1
ATOM 1009 N N . ARG A 1 137 ? -60.130 27.117 -8.549 1.00 47.64 249 ARG A N 1
ATOM 1010 C CA . ARG A 1 137 ? -61.438 27.344 -7.962 1.00 47.19 249 ARG A CA 1
ATOM 1011 C C . ARG A 1 137 ? -61.686 26.350 -6.841 1.00 46.90 249 ARG A C 1
ATOM 1012 O O . ARG A 1 137 ? -61.286 25.190 -6.931 1.00 46.93 249 ARG A O 1
ATOM 1020 N N . LEU A 1 138 ? -62.346 26.809 -5.784 1.00 46.45 250 LEU A N 1
ATOM 1021 C CA . LEU A 1 138 ? -62.640 25.958 -4.639 1.00 45.94 250 LEU A CA 1
ATOM 1022 C C . LEU A 1 138 ? -64.097 25.539 -4.608 1.00 45.52 250 LEU A C 1
ATOM 1023 O O . LEU A 1 138 ? -64.991 26.378 -4.715 1.00 45.56 250 LEU A O 1
ATOM 1028 N N . ALA A 1 139 ? -64.327 24.239 -4.451 1.00 44.84 251 ALA A N 1
ATOM 1029 C CA . ALA A 1 139 ? -65.658 23.726 -4.151 1.00 44.15 251 ALA A CA 1
ATOM 1030 C C . ALA A 1 139 ? -65.609 22.956 -2.839 1.00 43.62 251 ALA A C 1
ATOM 1031 O O . ALA A 1 139 ? -64.947 21.927 -2.738 1.00 43.46 251 ALA A O 1
ATOM 1033 N N . VAL A 1 140 ? -66.304 23.462 -1.830 1.00 43.05 252 VAL A N 1
ATOM 1034 C CA . VAL A 1 140 ? -66.268 22.837 -0.517 1.00 42.58 252 VAL A CA 1
ATOM 1035 C C . VAL A 1 140 ? -67.423 21.864 -0.306 1.00 42.35 252 VAL A C 1
ATOM 1036 O O . VAL A 1 140 ? -68.577 22.182 -0.584 1.00 42.37 252 VAL A O 1
ATOM 1040 N N . TYR A 1 141 ? -67.092 20.677 0.187 1.00 41.86 253 TYR A N 1
ATOM 1041 C CA . TYR A 1 141 ? -68.080 19.668 0.520 1.00 41.60 253 TYR A CA 1
ATOM 1042 C C . TYR A 1 141 ? -67.829 19.191 1.944 1.00 41.32 253 TYR A C 1
ATOM 1043 O O . TYR A 1 141 ? -66.856 18.477 2.207 1.00 41.31 253 TYR A O 1
ATOM 1052 N N . LYS A 1 142 ? -68.696 19.600 2.865 1.00 40.68 254 LYS A N 1
ATOM 1053 C CA . LYS A 1 142 ? -68.502 19.289 4.273 1.00 40.17 254 LYS A CA 1
ATOM 1054 C C . LYS A 1 142 ? -69.280 18.050 4.698 1.00 40.02 254 LYS A C 1
ATOM 1055 O O . LYS A 1 142 ? -70.506 18.032 4.639 1.00 40.03 254 LYS A O 1
ATOM 1061 N N . PHE A 1 143 ? -68.561 17.020 5.129 1.00 39.83 255 PHE A N 1
ATOM 1062 C CA . PHE A 1 143 ? -69.187 15.800 5.631 1.00 39.75 255 PHE A CA 1
ATOM 1063 C C . PHE A 1 143 ? -68.787 15.550 7.082 1.00 39.88 255 PHE A C 1
ATOM 1064 O O . PHE A 1 143 ? -69.300 14.645 7.731 1.00 39.89 255 PHE A O 1
ATOM 1072 N N . SER A 1 144 ? -67.855 16.352 7.581 1.00 40.12 256 SER A N 1
ATOM 1073 C CA . SER A 1 144 ? -67.373 16.207 8.946 1.00 40.37 256 SER A CA 1
ATOM 1074 C C . SER A 1 144 ? -67.920 17.311 9.863 1.00 40.61 256 SER A C 1
ATOM 1075 O O . SER A 1 144 ? -67.657 18.495 9.653 1.00 40.52 256 SER A O 1
ATOM 1078 N N . PHE A 1 145 ? -68.693 16.911 10.868 1.00 40.87 257 PHE A N 1
ATOM 1079 C CA . PHE A 1 145 ? -69.331 17.851 11.788 1.00 41.27 257 PHE A CA 1
ATOM 1080 C C . PHE A 1 145 ? -68.859 17.571 13.206 1.00 41.65 257 PHE A C 1
ATOM 1081 O O . PHE A 1 145 ? -68.495 16.445 13.540 1.00 41.42 257 PHE A O 1
ATOM 1089 N N . ASN A 1 146 ? -68.877 18.593 14.048 1.00 42.31 258 ASN A N 1
ATOM 1090 C CA . ASN A 1 146 ? -68.534 18.377 15.437 1.00 43.15 258 ASN A CA 1
ATOM 1091 C C . ASN A 1 146 ? -69.351 17.237 16.043 1.00 43.36 258 ASN A C 1
ATOM 1092 O O . ASN A 1 146 ? -68.841 16.460 16.849 1.00 43.41 258 ASN A O 1
ATOM 1097 N N . GLU A 1 147 ? -70.618 17.134 15.645 1.00 43.58 259 GLU A N 1
ATOM 1098 C CA . GLU A 1 147 ? -71.511 16.126 16.214 1.00 43.86 259 GLU A CA 1
ATOM 1099 C C . GLU A 1 147 ? -71.339 14.740 15.601 1.00 43.87 259 GLU A C 1
ATOM 1100 O O . GLU A 1 147 ? -71.988 13.788 16.029 1.00 44.20 259 GLU A O 1
ATOM 1106 N N . GLY A 1 148 ? -70.475 14.618 14.600 1.00 43.74 260 GLY A N 1
ATOM 1107 C CA . GLY A 1 148 ? -70.206 13.309 14.016 1.00 43.43 260 GLY A CA 1
ATOM 1108 C C . GLY A 1 148 ? -69.673 13.320 12.597 1.00 43.26 260 GLY A C 1
ATOM 1109 O O . GLY A 1 148 ? -69.836 14.291 11.859 1.00 43.14 260 GLY A O 1
ATOM 1110 N N . THR A 1 149 ? -69.026 12.225 12.220 1.00 43.13 261 THR A N 1
ATOM 1111 C CA . THR A 1 149 ? -68.554 12.037 10.858 1.00 43.12 261 THR A CA 1
ATOM 1112 C C . THR A 1 149 ? -69.067 10.681 10.388 1.00 43.03 261 THR A C 1
ATOM 1113 O O . THR A 1 149 ? -68.846 9.659 11.050 1.00 43.10 261 THR A O 1
ATOM 1117 N N . PHE A 1 150 ? -69.777 10.671 9.266 1.00 42.61 262 PHE A N 1
ATOM 1118 C CA . PHE A 1 150 ? -70.380 9.437 8.800 1.00 42.40 262 PHE A CA 1
ATOM 1119 C C . PHE A 1 150 ? -69.918 9.008 7.415 1.00 42.66 262 PHE A C 1
ATOM 1120 O O . PHE A 1 150 ? -70.013 9.759 6.444 1.00 42.74 262 PHE A O 1
ATOM 1128 N N . THR A 1 151 ? -69.411 7.785 7.352 1.00 43.01 263 THR A N 1
ATOM 1129 C CA . THR A 1 151 ? -69.054 7.134 6.100 1.00 43.52 263 THR A CA 1
ATOM 1130 C C . THR A 1 151 ? -69.980 7.509 4.940 1.00 43.63 263 THR A C 1
ATOM 1131 O O . THR A 1 151 ? -69.519 7.982 3.897 1.00 43.66 263 THR A O 1
ATOM 1135 N N . SER A 1 152 ? -71.280 7.288 5.117 1.00 43.73 264 SER A N 1
ATOM 1136 C CA . SER A 1 152 ? -72.227 7.508 4.027 1.00 43.97 264 SER A CA 1
ATOM 1137 C C . SER A 1 152 ? -72.264 8.970 3.609 1.00 43.92 264 SER A C 1
ATOM 1138 O O . SER A 1 152 ? -72.448 9.286 2.432 1.00 43.97 264 SER A O 1
ATOM 1141 N N . ASP A 1 153 ? -72.088 9.862 4.578 1.00 44.03 265 ASP A N 1
ATOM 1142 C CA . ASP A 1 153 ? -72.034 11.291 4.293 1.00 44.18 265 ASP A CA 1
ATOM 1143 C C . ASP A 1 153 ? -70.799 11.598 3.451 1.00 43.87 265 ASP A C 1
ATOM 1144 O O . ASP A 1 153 ? -70.850 12.369 2.494 1.00 43.73 265 ASP A O 1
ATOM 1149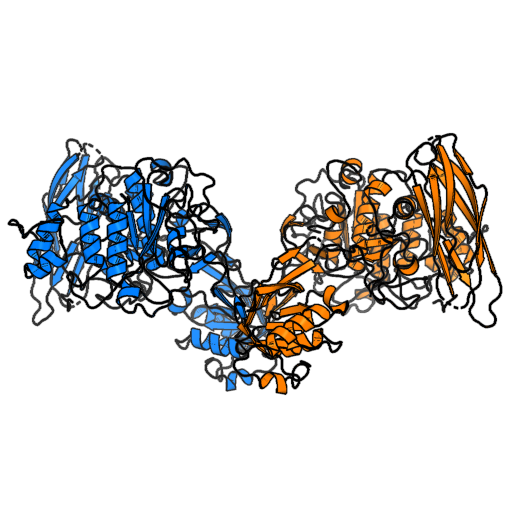 N N . LEU A 1 154 ? -69.688 10.972 3.817 1.00 43.60 266 LEU A N 1
ATOM 1150 C CA . LEU A 1 154 ? -68.462 11.073 3.050 1.00 43.49 266 LEU A CA 1
ATOM 1151 C C . LEU A 1 154 ? -68.692 10.681 1.591 1.00 43.41 266 LEU A C 1
ATOM 1152 O O . LEU A 1 154 ? -68.382 11.442 0.672 1.00 43.27 266 LEU A O 1
ATOM 1157 N N . ILE A 1 155 ? -69.243 9.489 1.388 1.00 43.38 267 ILE A N 1
ATOM 1158 C CA . ILE A 1 155 ? -69.553 8.997 0.050 1.00 43.37 267 ILE A CA 1
ATOM 1159 C C . ILE A 1 155 ? -70.516 9.927 -0.696 1.00 43.55 267 ILE A C 1
ATOM 1160 O O . ILE A 1 155 ? -70.344 10.189 -1.892 1.00 43.29 267 ILE A O 1
ATOM 1165 N N . ALA A 1 156 ? -71.527 10.421 0.015 1.00 43.65 268 ALA A N 1
ATOM 1166 C CA . ALA A 1 156 ? -72.504 11.312 -0.587 1.00 43.93 268 ALA A CA 1
ATOM 1167 C C . ALA A 1 156 ? -71.832 12.603 -1.028 1.00 44.18 268 ALA A C 1
ATOM 1168 O O . ALA A 1 156 ? -72.176 13.176 -2.059 1.00 44.25 268 ALA A O 1
ATOM 1170 N N . ALA A 1 157 ? -70.864 13.057 -0.244 1.00 44.69 269 ALA A N 1
ATOM 1171 C CA . ALA A 1 157 ? -70.116 14.264 -0.588 1.00 45.22 269 ALA A CA 1
ATOM 1172 C C . ALA A 1 157 ? -69.282 14.062 -1.853 1.00 45.55 269 ALA A C 1
ATOM 1173 O O . ALA A 1 157 ? -69.340 14.873 -2.779 1.00 45.51 269 ALA A O 1
ATOM 1175 N N . MET A 1 158 ? -68.506 12.983 -1.886 1.00 46.11 270 MET A N 1
ATOM 1176 C CA . MET A 1 158 ? -67.696 12.666 -3.062 1.00 46.74 270 MET A CA 1
ATOM 1177 C C . MET A 1 158 ? -68.542 12.559 -4.322 1.00 46.86 270 MET A C 1
ATOM 1178 O O . MET A 1 158 ? -68.238 13.189 -5.337 1.00 46.96 270 MET A O 1
ATOM 1183 N N . ASP A 1 159 ? -69.602 11.757 -4.250 1.00 47.01 271 ASP A N 1
ATOM 1184 C CA . ASP A 1 159 ? -70.473 11.534 -5.398 1.00 47.24 271 ASP A CA 1
ATOM 1185 C C . ASP A 1 159 ? -71.021 12.854 -5.911 1.00 47.13 271 ASP A C 1
ATOM 1186 O O . ASP A 1 159 ? -71.063 13.098 -7.116 1.00 47.17 271 ASP A O 1
ATOM 1191 N N . GLN A 1 160 ? -71.437 13.714 -4.990 1.00 47.11 272 GLN A N 1
ATOM 1192 C CA . GLN A 1 160 ? -71.960 15.022 -5.368 1.00 47.13 272 GLN A CA 1
ATOM 1193 C C . GLN A 1 160 ? -70.888 15.863 -6.061 1.00 47.12 272 GLN A C 1
ATOM 1194 O O . GLN A 1 160 ? -71.174 16.618 -6.994 1.00 47.18 272 GLN A O 1
ATOM 1200 N N . ALA A 1 161 ? -69.650 15.729 -5.594 1.00 46.97 273 ALA A N 1
ATOM 1201 C CA . ALA A 1 161 ? -68.542 16.480 -6.164 1.00 46.99 273 ALA A CA 1
ATOM 1202 C C . ALA A 1 161 ? -68.242 16.013 -7.587 1.00 46.95 273 ALA A C 1
ATOM 1203 O O . ALA A 1 161 ? -68.085 16.829 -8.503 1.00 46.96 273 ALA A O 1
ATOM 1205 N N . VAL A 1 162 ? -68.152 14.699 -7.767 1.00 46.93 274 VAL A N 1
ATOM 1206 C CA . VAL A 1 162 ? -67.973 14.132 -9.094 1.00 47.16 274 VAL A CA 1
ATOM 1207 C C . VAL A 1 162 ? -69.117 14.569 -10.004 1.00 47.48 274 VAL A C 1
ATOM 1208 O O . VAL A 1 162 ? -68.897 15.012 -11.135 1.00 47.42 274 VAL A O 1
ATOM 1212 N N . ALA A 1 163 ? -70.340 14.460 -9.489 1.00 47.77 275 ALA A N 1
ATOM 1213 C CA . ALA A 1 163 ? -71.534 14.850 -10.231 1.00 47.99 275 ALA A CA 1
ATOM 1214 C C . ALA A 1 163 ? -71.504 16.325 -10.602 1.00 48.29 275 ALA A C 1
ATOM 1215 O O . ALA A 1 163 ? -72.076 16.731 -11.609 1.00 48.47 275 ALA A O 1
ATOM 1217 N N . ASP A 1 164 ? -70.832 17.128 -9.788 1.00 48.58 276 ASP A N 1
ATOM 1218 C CA . ASP A 1 164 ? -70.768 18.562 -10.036 1.00 48.84 276 ASP A CA 1
ATOM 1219 C C . ASP A 1 164 ? -69.779 18.914 -11.145 1.00 48.81 276 ASP A C 1
ATOM 1220 O O . ASP A 1 164 ? -69.751 20.050 -11.624 1.00 48.87 276 ASP A O 1
ATOM 1225 N N . GLY A 1 165 ? -68.971 17.942 -11.557 1.00 48.66 277 GLY A N 1
ATOM 1226 C CA . GLY A 1 165 ? -68.013 18.169 -12.634 1.00 48.54 277 GLY A CA 1
ATOM 1227 C C . GLY A 1 165 ? -66.695 18.737 -12.146 1.00 48.47 277 GLY A C 1
ATOM 1228 O O . GLY A 1 165 ? -66.005 19.450 -12.874 1.00 48.44 277 GLY A O 1
ATOM 1229 N N . VAL A 1 166 ? -66.354 18.420 -10.902 1.00 48.34 278 VAL A N 1
ATOM 1230 C CA . VAL A 1 166 ? -65.078 18.803 -10.316 1.00 48.08 278 VAL A CA 1
ATOM 1231 C C . VAL A 1 166 ? -63.910 18.184 -11.089 1.00 47.96 278 VAL A C 1
ATOM 1232 O O . VAL A 1 166 ? -64.010 17.057 -11.570 1.00 48.14 278 VAL A O 1
ATOM 1236 N N . ASP A 1 167 ? -62.811 18.924 -11.221 1.00 47.66 279 ASP A N 1
ATOM 1237 C CA . ASP A 1 167 ? -61.629 18.433 -11.929 1.00 47.35 279 ASP A CA 1
ATOM 1238 C C . ASP A 1 167 ? -60.748 17.542 -11.043 1.00 46.98 279 ASP A C 1
ATOM 1239 O O . ASP A 1 167 ? -60.104 16.608 -11.525 1.00 46.84 279 ASP A O 1
ATOM 1244 N N . MET A 1 168 ? -60.705 17.842 -9.750 1.00 46.29 280 MET A N 1
ATOM 1245 C CA . MET A 1 168 ? -59.886 17.068 -8.824 1.00 45.73 280 MET A CA 1
ATOM 1246 C C . MET A 1 168 ? -60.555 17.002 -7.465 1.00 44.76 280 MET A C 1
ATOM 1247 O O . MET A 1 168 ? -61.358 17.863 -7.117 1.00 44.65 280 MET A O 1
ATOM 1252 N N . ILE A 1 169 ? -60.216 15.976 -6.696 1.00 43.69 281 ILE A N 1
ATOM 1253 C CA . ILE A 1 169 ? -60.750 15.842 -5.353 1.00 42.69 281 ILE A CA 1
ATOM 1254 C C . ILE A 1 169 ? -59.627 15.712 -4.340 1.00 42.19 281 ILE A C 1
ATOM 1255 O O . ILE A 1 169 ? -58.678 14.943 -4.525 1.00 42.13 281 ILE A O 1
ATOM 1260 N N . SER A 1 170 ? -59.738 16.475 -3.264 1.00 41.37 282 SER A N 1
ATOM 1261 C CA . SER A 1 170 ? -58.768 16.396 -2.191 1.00 40.67 282 SER A CA 1
ATOM 1262 C C . SER A 1 170 ? -59.470 15.951 -0.919 1.00 40.16 282 SER A C 1
ATOM 1263 O O . SER A 1 170 ? -60.442 16.568 -0.495 1.00 39.92 282 SER A O 1
ATOM 1266 N N . ILE A 1 171 ? -58.984 14.873 -0.320 1.00 39.73 283 ILE A N 1
ATOM 1267 C CA . ILE A 1 171 ? -59.556 14.393 0.920 1.00 39.48 283 ILE A CA 1
ATOM 1268 C C . ILE A 1 171 ? -58.472 13.941 1.891 1.00 39.67 283 ILE A C 1
ATOM 1269 O O . ILE A 1 171 ? -57.695 13.029 1.599 1.00 39.53 283 ILE A O 1
ATOM 1274 N N . SER A 1 172 ? -58.420 14.602 3.044 1.00 39.88 284 SER A N 1
ATOM 1275 C CA . SER A 1 172 ? -57.425 14.304 4.061 1.00 40.33 284 SER A CA 1
ATOM 1276 C C . SER A 1 172 ? -58.040 13.514 5.204 1.00 40.68 284 SER A C 1
ATOM 1277 O O . SER A 1 172 ? -58.051 13.958 6.349 1.00 40.72 284 SER A O 1
ATOM 1280 N N . TYR A 1 173 ? -58.554 12.339 4.875 1.00 41.20 285 TYR A N 1
ATOM 1281 C CA . TYR A 1 173 ? -59.129 11.441 5.862 1.00 41.75 285 TYR A CA 1
ATOM 1282 C C . TYR A 1 173 ? -58.778 10.025 5.463 1.00 41.98 285 TYR A C 1
ATOM 1283 O O . TYR A 1 173 ? -58.527 9.751 4.291 1.00 41.91 285 TYR A O 1
ATOM 1292 N N . GLY A 1 174 ? -58.771 9.122 6.432 1.00 42.37 286 GLY A N 1
ATOM 1293 C CA . GLY A 1 174 ? -58.482 7.735 6.145 1.00 43.09 286 GLY A CA 1
ATOM 1294 C C . GLY A 1 174 ? -58.988 6.790 7.208 1.00 43.64 286 GLY A C 1
ATOM 1295 O O . GLY A 1 174 ? -58.984 7.112 8.394 1.00 43.72 286 GLY A O 1
ATOM 1296 N N . TYR A 1 175 ? -59.420 5.611 6.775 1.00 44.30 287 TYR A N 1
ATOM 1297 C CA . TYR A 1 175 ? -59.835 4.561 7.688 1.00 44.87 287 TYR A CA 1
ATOM 1298 C C . TYR A 1 175 ? -58.983 3.322 7.480 1.00 45.26 287 TYR A C 1
ATOM 1299 O O . TYR A 1 175 ? -58.575 3.016 6.358 1.00 45.31 287 TYR A O 1
ATOM 1308 N N . ARG A 1 176 ? -58.724 2.603 8.564 1.00 45.63 288 ARG A N 1
ATOM 1309 C CA . ARG A 1 176 ? -57.895 1.414 8.500 1.00 46.20 288 ARG A CA 1
ATOM 1310 C C . ARG A 1 176 ? -58.648 0.161 8.950 1.00 46.21 288 ARG A C 1
ATOM 1311 O O . ARG A 1 176 ? -59.731 0.256 9.524 1.00 46.14 288 ARG A O 1
ATOM 1319 N N . PHE A 1 177 ? -58.079 -1.008 8.656 1.00 46.21 289 PHE A N 1
ATOM 1320 C CA . PHE A 1 177 ? -58.600 -2.277 9.161 1.00 46.24 289 PHE A CA 1
ATOM 1321 C C . PHE A 1 177 ? -59.852 -2.787 8.434 1.00 46.43 289 PHE A C 1
ATOM 1322 O O . PHE A 1 177 ? -60.592 -3.609 8.975 1.00 46.55 289 PHE A O 1
ATOM 1330 N N . ILE A 1 178 ? -60.098 -2.316 7.217 1.00 46.43 290 ILE A N 1
ATOM 1331 C CA . ILE A 1 178 ? -61.276 -2.782 6.495 1.00 46.64 290 ILE A CA 1
ATOM 1332 C C . ILE A 1 178 ? -61.006 -3.100 5.026 1.00 46.84 290 ILE A C 1
ATOM 1333 O O . ILE A 1 178 ? -60.268 -2.383 4.353 1.00 46.94 290 ILE A O 1
ATOM 1338 N N . PRO A 1 179 ? -61.606 -4.192 4.532 1.00 46.93 291 PRO A N 1
ATOM 1339 C CA . PRO A 1 179 ? -61.502 -4.622 3.140 1.00 46.85 291 PRO A CA 1
ATOM 1340 C C . PRO A 1 179 ? -62.117 -3.608 2.185 1.00 46.90 291 PRO A C 1
ATOM 1341 O O . PRO A 1 179 ? -63.035 -2.878 2.560 1.00 46.93 291 PRO A O 1
ATOM 1345 N N . LEU A 1 180 ? -61.617 -3.577 0.956 1.00 46.86 292 LEU A N 1
ATOM 1346 C CA . LEU A 1 180 ? -62.047 -2.591 -0.032 1.00 46.95 292 LEU A CA 1
ATOM 1347 C C . LEU A 1 180 ? -63.558 -2.358 -0.075 1.00 46.93 292 LEU A C 1
ATOM 1348 O O . LEU A 1 180 ? -64.011 -1.219 -0.215 1.00 47.01 292 LEU A O 1
ATOM 1353 N N . TYR A 1 181 ? -64.339 -3.431 0.018 1.00 46.86 293 TYR A N 1
ATOM 1354 C CA . TYR A 1 181 ? -65.787 -3.319 -0.157 1.00 46.65 293 TYR A CA 1
ATOM 1355 C C . TYR A 1 181 ? -66.449 -2.759 1.091 1.00 46.71 293 TYR A C 1
ATOM 1356 O O . TYR A 1 181 ? -67.672 -2.682 1.173 1.00 47.06 293 TYR A O 1
ATOM 1365 N N . GLU A 1 182 ? -65.635 -2.374 2.067 1.00 46.60 294 GLU A N 1
ATOM 1366 C CA . GLU A 1 182 ? -66.141 -1.677 3.243 1.00 46.51 294 GLU A CA 1
ATOM 1367 C C . GLU A 1 182 ? -65.422 -0.340 3.409 1.00 46.33 294 GLU A C 1
ATOM 1368 O O . GLU A 1 182 ? -65.652 0.388 4.374 1.00 46.33 294 GLU A O 1
ATOM 1374 N N . ASP A 1 183 ? -64.550 -0.027 2.452 1.00 45.95 295 ASP A N 1
ATOM 1375 C CA . ASP A 1 183 ? -63.722 1.169 2.514 1.00 45.43 295 ASP A CA 1
ATOM 1376 C C . ASP A 1 183 ? -64.383 2.341 1.799 1.00 45.06 295 ASP A C 1
ATOM 1377 O O . ASP A 1 183 ? -64.322 2.456 0.568 1.00 44.94 295 ASP A O 1
ATOM 1382 N N . ALA A 1 184 ? -65.003 3.216 2.585 1.00 44.37 296 ALA A N 1
ATOM 1383 C CA . ALA A 1 184 ? -65.785 4.319 2.048 1.00 43.90 296 ALA A CA 1
ATOM 1384 C C . ALA A 1 184 ? -65.025 5.131 1.006 1.00 43.67 296 ALA A C 1
ATOM 1385 O O . ALA A 1 184 ? -65.501 5.305 -0.112 1.00 43.68 296 ALA A O 1
ATOM 1387 N N . ILE A 1 185 ? -63.848 5.632 1.373 1.00 43.44 297 ILE A N 1
ATOM 1388 C CA . ILE A 1 185 ? -63.080 6.494 0.477 1.00 43.17 297 ILE A CA 1
ATOM 1389 C C . ILE A 1 185 ? -62.701 5.768 -0.817 1.00 43.22 297 ILE A C 1
ATOM 1390 O O . ILE A 1 185 ? -62.725 6.356 -1.898 1.00 43.00 297 ILE A O 1
ATOM 1395 N N . SER A 1 186 ? -62.372 4.484 -0.703 1.00 43.40 298 SER A N 1
ATOM 1396 C CA . SER A 1 186 ? -62.023 3.685 -1.878 1.00 43.72 298 SER A CA 1
ATOM 1397 C C . SER A 1 186 ? -63.220 3.515 -2.810 1.00 43.81 298 SER A C 1
ATOM 1398 O O . SER A 1 186 ? -63.122 3.745 -4.019 1.00 43.83 298 SER A O 1
ATOM 1401 N N . ILE A 1 187 ? -64.351 3.123 -2.235 1.00 43.93 299 ILE A N 1
ATOM 1402 C CA . ILE A 1 187 ? -65.578 2.945 -3.001 1.00 44.03 299 ILE A CA 1
ATOM 1403 C C . ILE A 1 187 ? -65.893 4.182 -3.819 1.00 44.28 299 ILE A C 1
ATOM 1404 O O . ILE A 1 187 ? -66.150 4.099 -5.021 1.00 44.33 299 ILE A O 1
ATOM 1409 N N . ALA A 1 188 ? -65.887 5.333 -3.156 1.00 44.55 300 ALA A N 1
ATOM 1410 C CA . ALA A 1 188 ? -66.203 6.589 -3.819 1.00 44.76 300 ALA A CA 1
ATOM 1411 C C . ALA A 1 188 ? -65.124 6.958 -4.826 1.00 45.03 300 ALA A C 1
ATOM 1412 O O . ALA A 1 188 ? -65.419 7.485 -5.898 1.00 44.93 300 ALA A O 1
ATOM 1414 N N . SER A 1 189 ? -63.871 6.676 -4.483 1.00 45.46 301 SER A N 1
ATOM 1415 C CA . SER A 1 189 ? -62.764 6.994 -5.373 1.00 46.03 301 SER A CA 1
ATOM 1416 C C . SER A 1 189 ? -62.879 6.234 -6.688 1.00 46.56 301 SER A C 1
ATOM 1417 O O . SER A 1 189 ? -62.697 6.808 -7.767 1.00 46.58 301 SER A O 1
ATOM 1420 N N . PHE A 1 190 ? -63.190 4.943 -6.597 1.00 47.13 302 PHE A N 1
ATOM 1421 C CA . PHE A 1 190 ? -63.408 4.149 -7.794 1.00 47.60 302 PHE A CA 1
ATOM 1422 C C . PHE A 1 190 ? -64.387 4.853 -8.729 1.00 47.88 302 PHE A C 1
ATOM 1423 O O . PHE A 1 190 ? -64.154 4.944 -9.940 1.00 47.92 302 PHE A O 1
ATOM 1431 N N . GLY A 1 191 ? -65.479 5.355 -8.161 1.00 48.14 303 GLY A N 1
ATOM 1432 C CA . GLY A 1 191 ? -66.461 6.105 -8.933 1.00 48.58 303 GLY A CA 1
ATOM 1433 C C . GLY A 1 191 ? -65.863 7.350 -9.558 1.00 49.09 303 GLY A C 1
ATOM 1434 O O . GLY A 1 191 ? -66.090 7.641 -10.734 1.00 49.22 303 GLY A O 1
ATOM 1435 N N . ALA A 1 192 ? -65.095 8.095 -8.768 1.00 49.48 304 ALA A N 1
ATOM 1436 C CA . ALA A 1 192 ? -64.448 9.306 -9.258 1.00 49.80 304 ALA A CA 1
ATOM 1437 C C . ALA A 1 192 ? -63.507 8.988 -10.415 1.00 50.07 304 ALA A C 1
ATOM 1438 O O . ALA A 1 192 ? -63.529 9.662 -11.452 1.00 49.94 304 ALA A O 1
ATOM 1440 N N . MET A 1 193 ? -62.681 7.961 -10.232 1.00 50.44 305 MET A N 1
ATOM 1441 C CA . MET A 1 193 ? -61.757 7.535 -11.280 1.00 50.83 305 MET A CA 1
ATOM 1442 C C . MET A 1 193 ? -62.514 7.151 -12.550 1.00 51.13 305 MET A C 1
ATOM 1443 O O . MET A 1 193 ? -62.144 7.560 -13.651 1.00 51.08 305 MET A O 1
ATOM 1448 N N . MET A 1 194 ? -63.578 6.368 -12.391 1.00 51.44 306 MET A N 1
ATOM 1449 C CA . MET A 1 194 ? -64.367 5.926 -13.531 1.00 51.74 306 MET A CA 1
ATOM 1450 C C . MET A 1 194 ? -64.832 7.108 -14.364 1.00 51.79 306 MET A C 1
ATOM 1451 O O . MET A 1 194 ? -65.086 6.974 -15.556 1.00 51.90 306 MET A O 1
ATOM 1456 N N . LYS A 1 195 ? -64.935 8.273 -13.740 1.00 51.85 307 LYS A N 1
ATOM 1457 C CA . LYS A 1 195 ? -65.443 9.444 -14.443 1.00 51.84 307 LYS A CA 1
ATOM 1458 C C . LYS A 1 195 ? -64.378 10.505 -14.678 1.00 51.44 307 LYS A C 1
ATOM 1459 O O . LYS A 1 195 ? -64.695 11.675 -14.904 1.00 51.58 307 LYS A O 1
ATOM 1465 N N . GLY A 1 196 ? -63.116 10.089 -14.628 1.00 50.89 308 GLY A N 1
ATOM 1466 C CA . GLY A 1 196 ? -62.001 10.953 -15.008 1.00 50.16 308 GLY A CA 1
ATOM 1467 C C . GLY A 1 196 ? -61.593 11.991 -13.979 1.00 49.52 308 GLY A C 1
ATOM 1468 O O . GLY A 1 196 ? -60.950 12.983 -14.316 1.00 49.58 308 GLY A O 1
ATOM 1469 N N . VAL A 1 197 ? -61.965 11.766 -12.722 1.00 48.78 309 VAL A N 1
ATOM 1470 C CA . VAL A 1 197 ? -61.576 12.663 -11.640 1.00 47.76 309 VAL A CA 1
ATOM 1471 C C . VAL A 1 197 ? -60.580 11.975 -10.717 1.00 47.10 309 VAL A C 1
ATOM 1472 O O . VAL A 1 197 ? -60.892 10.950 -10.113 1.00 46.90 309 VAL A O 1
ATOM 1476 N N . LEU A 1 198 ? -59.378 12.538 -10.613 1.00 46.31 310 LEU A N 1
ATOM 1477 C CA . LEU A 1 198 ? -58.366 11.984 -9.715 1.00 45.52 310 LEU A CA 1
ATOM 1478 C C . LEU A 1 198 ? -58.603 12.395 -8.267 1.00 45.01 310 LEU A C 1
ATOM 1479 O O . LEU A 1 198 ? -59.002 13.526 -7.980 1.00 44.91 310 LEU A O 1
ATOM 1484 N N . VAL A 1 199 ? -58.349 11.462 -7.359 1.00 44.23 311 VAL A N 1
ATOM 1485 C CA . VAL A 1 199 ? -58.534 11.706 -5.942 1.00 43.48 311 VAL A CA 1
ATOM 1486 C C . VAL A 1 199 ? -57.195 11.679 -5.224 1.00 43.00 311 VAL A C 1
ATOM 1487 O O . VAL A 1 199 ? -56.467 10.692 -5.289 1.00 42.98 311 VAL A O 1
ATOM 1491 N N . SER A 1 200 ? -56.870 12.776 -4.549 1.00 42.54 312 SER A N 1
ATOM 1492 C CA . SER A 1 200 ? -55.677 12.830 -3.709 1.00 41.98 312 SER A CA 1
ATOM 1493 C C . SER A 1 200 ? -56.071 12.595 -2.265 1.00 41.39 312 SER A C 1
ATOM 1494 O O . SER A 1 200 ? -56.929 13.292 -1.734 1.00 41.40 312 SER A O 1
ATOM 1497 N N . ALA A 1 201 ? -55.447 11.618 -1.627 1.00 40.81 313 ALA A N 1
ATOM 1498 C CA . ALA A 1 201 ? -55.774 11.300 -0.249 1.00 40.53 313 ALA A CA 1
ATOM 1499 C C . ALA A 1 201 ? -54.503 11.100 0.544 1.00 40.44 313 ALA A C 1
ATOM 1500 O O . ALA A 1 201 ? -53.478 10.687 -0.009 1.00 40.59 313 ALA A O 1
ATOM 1502 N N . SER A 1 202 ? -54.569 11.391 1.840 1.00 40.01 314 SER A N 1
ATOM 1503 C CA . SER A 1 202 ? -53.409 11.266 2.702 1.00 39.47 314 SER A CA 1
ATOM 1504 C C . SER A 1 202 ? -53.138 9.810 3.006 1.00 39.33 314 SER A C 1
ATOM 1505 O O . SER A 1 202 ? -54.059 9.003 3.099 1.00 39.31 314 SER A O 1
ATOM 1508 N N . ALA A 1 203 ? -51.865 9.481 3.164 1.00 39.23 315 ALA A N 1
ATOM 1509 C CA . ALA A 1 203 ? -51.453 8.123 3.468 1.00 39.15 315 ALA A CA 1
ATOM 1510 C C . ALA A 1 203 ? -51.688 7.773 4.935 1.00 39.11 315 ALA A C 1
ATOM 1511 O O . ALA A 1 203 ? -51.619 6.608 5.316 1.00 39.15 315 ALA A O 1
ATOM 1513 N N . GLY A 1 204 ? -51.953 8.782 5.761 1.00 39.13 316 GLY A N 1
ATOM 1514 C CA . GLY A 1 204 ? -52.161 8.557 7.195 1.00 39.07 316 GLY A CA 1
ATOM 1515 C C . GLY A 1 204 ? -50.931 8.847 8.041 1.00 39.13 316 GLY A C 1
ATOM 1516 O O . GLY A 1 204 ? -49.829 9.023 7.518 1.00 38.89 316 GLY A O 1
ATOM 1517 N N . ASN A 1 205 ? -51.114 8.885 9.358 1.00 39.18 317 ASN A N 1
ATOM 1518 C CA . ASN A 1 205 ? -50.034 9.279 10.257 1.00 39.39 317 ASN A CA 1
ATOM 1519 C C . ASN A 1 205 ? -49.708 8.246 11.324 1.00 39.32 317 ASN A C 1
ATOM 1520 O O . ASN A 1 205 ? -49.265 8.593 12.425 1.00 39.35 317 ASN A O 1
ATOM 1525 N N . ARG A 1 206 ? -49.913 6.977 11.001 1.00 39.25 318 ARG A N 1
ATOM 1526 C CA . ARG A 1 206 ? -49.586 5.909 11.936 1.00 39.45 318 ARG A CA 1
ATOM 1527 C C . ARG A 1 206 ? -48.257 5.233 11.597 1.00 38.60 318 ARG A C 1
ATOM 1528 O O . ARG A 1 206 ? -47.998 4.109 12.032 1.00 38.53 318 ARG A O 1
ATOM 1536 N N . GLY A 1 207 ? -47.420 5.919 10.819 1.00 37.70 319 GLY A N 1
ATOM 1537 C CA . GLY A 1 207 ? -46.070 5.430 10.543 1.00 36.81 319 GLY A CA 1
ATOM 1538 C C . GLY A 1 207 ? -45.331 5.256 11.855 1.00 36.26 319 GLY A C 1
ATOM 1539 O O . GLY A 1 207 ? -45.835 5.650 12.901 1.00 36.32 319 GLY A O 1
ATOM 1540 N N . PRO A 1 208 ? -44.119 4.685 11.813 1.00 36.00 320 PRO A N 1
ATOM 1541 C CA . PRO A 1 208 ? -43.432 4.237 10.606 1.00 36.11 320 PRO A CA 1
ATOM 1542 C C . PRO A 1 208 ? -43.522 2.725 10.397 1.00 36.45 320 PRO A C 1
ATOM 1543 O O . PRO A 1 208 ? -42.857 2.189 9.519 1.00 36.78 320 PRO A O 1
ATOM 1547 N N . GLY A 1 209 ? -44.330 2.042 11.198 1.00 36.92 321 GLY A N 1
ATOM 1548 C CA . GLY A 1 209 ? -44.484 0.603 11.050 1.00 37.46 321 GLY A CA 1
ATOM 1549 C C . GLY A 1 209 ? -44.926 0.207 9.649 1.00 38.16 321 GLY A C 1
ATOM 1550 O O . GLY A 1 209 ? -45.629 0.956 8.964 1.00 38.27 321 GLY A O 1
ATOM 1551 N N . ILE A 1 210 ? -44.517 -0.985 9.229 1.00 38.72 322 ILE A N 1
ATOM 1552 C CA . ILE A 1 210 ? -44.824 -1.489 7.895 1.00 39.42 322 ILE A CA 1
ATOM 1553 C C . ILE A 1 210 ? -46.327 -1.669 7.660 1.00 39.66 322 ILE A C 1
ATOM 1554 O O . ILE A 1 210 ? -47.071 -2.030 8.569 1.00 39.70 322 ILE A O 1
ATOM 1559 N N . GLY A 1 211 ? -46.767 -1.421 6.428 1.00 40.07 323 GLY A N 1
ATOM 1560 C CA . GLY A 1 211 ? -48.172 -1.589 6.063 1.00 40.31 323 GLY A CA 1
ATOM 1561 C C . GLY A 1 211 ? -49.125 -0.838 6.977 1.00 40.64 323 GLY A C 1
ATOM 1562 O O . GLY A 1 211 ? -50.192 -1.343 7.326 1.00 40.79 323 GLY A O 1
ATOM 1563 N N . SER A 1 212 ? -48.746 0.379 7.357 1.00 40.79 324 SER A N 1
ATOM 1564 C CA . SER A 1 212 ? -49.533 1.164 8.296 1.00 40.70 324 SER A CA 1
ATOM 1565 C C . SER A 1 212 ? -50.412 2.198 7.602 1.00 40.61 324 SER A C 1
ATOM 1566 O O . SER A 1 212 ? -51.228 2.851 8.244 1.00 40.90 324 SER A O 1
ATOM 1569 N N . LEU A 1 213 ? -50.267 2.340 6.292 1.00 40.41 325 LEU A N 1
ATOM 1570 C CA . LEU A 1 213 ? -50.991 3.383 5.580 1.00 40.21 325 LEU A CA 1
ATOM 1571 C C . LEU A 1 213 ? -52.452 3.035 5.323 1.00 40.37 325 LEU A C 1
ATOM 1572 O O . LEU A 1 213 ? -52.867 1.881 5.450 1.00 40.31 325 LEU A O 1
ATOM 1577 N N . ASN A 1 214 ? -53.231 4.054 4.973 1.00 40.44 326 ASN A N 1
ATOM 1578 C CA . ASN A 1 214 ? -54.577 3.851 4.474 1.00 40.54 326 ASN A CA 1
ATOM 1579 C C . ASN A 1 214 ? -54.716 4.554 3.138 1.00 40.59 326 ASN A C 1
ATOM 1580 O O . ASN A 1 214 ? -53.768 5.179 2.665 1.00 40.59 326 ASN A O 1
ATOM 1585 N N . ASN A 1 215 ? -55.887 4.440 2.526 1.00 40.74 327 ASN A N 1
ATOM 1586 C CA . ASN A 1 215 ? -56.115 4.987 1.195 1.00 41.07 327 ASN A CA 1
ATOM 1587 C C . ASN A 1 215 ? -55.146 4.420 0.153 1.00 41.27 327 ASN A C 1
ATOM 1588 O O . ASN A 1 215 ? -54.896 5.034 -0.880 1.00 41.24 327 ASN A O 1
ATOM 1593 N N . GLY A 1 216 ? -54.611 3.238 0.432 1.00 41.61 328 GLY A N 1
ATOM 1594 C CA . GLY A 1 216 ? -53.706 2.573 -0.495 1.00 42.18 328 GLY A CA 1
ATOM 1595 C C . GLY A 1 216 ? -54.428 1.805 -1.591 1.00 42.55 328 GLY A C 1
ATOM 1596 O O . GLY A 1 216 ? -54.278 0.588 -1.713 1.00 42.48 328 GLY A O 1
ATOM 1597 N N . SER A 1 217 ? -55.206 2.523 -2.395 1.00 42.74 329 SER A N 1
ATOM 1598 C CA . SER A 1 217 ? -55.971 1.909 -3.469 1.00 43.16 329 SER A CA 1
ATOM 1599 C C . SER A 1 217 ? -55.448 2.336 -4.833 1.00 43.39 329 SER A C 1
ATOM 1600 O O . SER A 1 217 ? -55.066 3.493 -5.031 1.00 43.45 329 SER A O 1
ATOM 1603 N N . PRO A 1 218 ? -55.448 1.397 -5.786 1.00 43.40 330 PRO A N 1
ATOM 1604 C CA . PRO A 1 218 ? -54.921 1.598 -7.130 1.00 43.31 330 PRO A CA 1
ATOM 1605 C C . PRO A 1 218 ? -55.521 2.810 -7.828 1.00 43.27 330 PRO A C 1
ATOM 1606 O O . PRO A 1 218 ? -54.862 3.425 -8.671 1.00 43.31 330 PRO A O 1
ATOM 1610 N N . TRP A 1 219 ? -56.756 3.154 -7.477 1.00 43.18 331 TRP A N 1
ATOM 1611 C CA . TRP A 1 219 ? -57.457 4.267 -8.120 1.00 43.15 331 TRP A CA 1
ATOM 1612 C C . TRP A 1 219 ? -57.415 5.543 -7.279 1.00 42.98 331 TRP A C 1
ATOM 1613 O O . TRP A 1 219 ? -58.252 6.434 -7.436 1.00 42.88 331 TRP A O 1
ATOM 1624 N N . ILE A 1 220 ? -56.426 5.629 -6.394 1.00 42.77 332 ILE A N 1
ATOM 1625 C CA . ILE A 1 220 ? -56.233 6.815 -5.564 1.00 42.40 332 ILE A CA 1
ATOM 1626 C C . ILE A 1 220 ? -54.783 7.295 -5.641 1.00 42.17 332 ILE A C 1
ATOM 1627 O O . ILE A 1 220 ? -53.861 6.485 -5.727 1.00 42.19 332 ILE A O 1
ATOM 1632 N N . LEU A 1 221 ? -54.584 8.609 -5.624 1.00 41.78 333 LEU A N 1
ATOM 1633 C CA . LEU A 1 221 ? -53.243 9.166 -5.471 1.00 41.49 333 LEU A CA 1
ATOM 1634 C C . LEU A 1 221 ? -52.925 9.261 -3.981 1.00 41.10 333 LEU A C 1
ATOM 1635 O O . LEU A 1 221 ? -53.415 10.141 -3.283 1.00 41.22 333 LEU A O 1
ATOM 1640 N N . CYS A 1 222 ? -52.100 8.343 -3.503 1.00 40.64 334 CYS A N 1
ATOM 1641 C CA . CYS A 1 222 ? -51.834 8.199 -2.083 1.00 40.12 334 CYS A CA 1
ATOM 1642 C C . CYS A 1 222 ? -50.577 8.987 -1.687 1.00 39.93 334 CYS A C 1
ATOM 1643 O O . CYS A 1 222 ? -49.467 8.643 -2.103 1.00 39.78 334 CYS A O 1
ATOM 1646 N N . VAL A 1 223 ? -50.760 10.033 -0.876 1.00 39.68 335 VAL A N 1
ATOM 1647 C CA . VAL A 1 223 ? -49.701 11.013 -0.596 1.00 39.17 335 VAL A CA 1
ATOM 1648 C C . VAL A 1 223 ? -49.036 10.875 0.778 1.00 39.14 335 VAL A C 1
ATOM 1649 O O . VAL A 1 223 ? -49.715 10.802 1.799 1.00 39.27 335 VAL A O 1
ATOM 1653 N N . ALA A 1 224 ? -47.706 10.854 0.796 1.00 38.97 336 ALA A N 1
ATOM 1654 C CA . ALA A 1 224 ? -46.949 10.815 2.049 1.00 38.86 336 ALA A CA 1
ATOM 1655 C C . ALA A 1 224 ? -46.409 12.201 2.406 1.00 38.71 336 ALA A C 1
ATOM 1656 O O . ALA A 1 224 ? -46.380 13.100 1.565 1.00 38.47 336 ALA A O 1
ATOM 1658 N N . SER A 1 225 ? -45.970 12.367 3.649 1.00 38.78 337 SER A N 1
ATOM 1659 C CA . SER A 1 225 ? -45.594 13.693 4.155 1.00 38.99 337 SER A CA 1
ATOM 1660 C C . SER A 1 225 ? -44.089 13.879 4.374 1.00 39.00 337 SER A C 1
ATOM 1661 O O . SER A 1 225 ? -43.442 13.086 5.057 1.00 38.90 337 SER A O 1
ATOM 1664 N N . GLY A 1 226 ? -43.541 14.944 3.799 1.00 39.18 338 GLY A N 1
ATOM 1665 C CA . GLY A 1 226 ? -42.140 15.280 4.023 1.00 39.53 338 GLY A CA 1
ATOM 1666 C C . GLY A 1 226 ? -41.923 16.562 4.805 1.00 39.70 338 GLY A C 1
ATOM 1667 O O . GLY A 1 226 ? -42.802 17.420 4.872 1.00 39.48 338 GLY A O 1
ATOM 1668 N N . HIS A 1 227 ? -40.747 16.682 5.414 1.00 40.18 339 HIS A N 1
ATOM 1669 C CA . HIS A 1 227 ? -40.322 17.944 5.996 1.00 40.49 339 HIS A CA 1
ATOM 1670 C C . HIS A 1 227 ? -39.884 18.840 4.852 1.00 40.67 339 HIS A C 1
ATOM 1671 O O . HIS A 1 227 ? -39.501 18.347 3.797 1.00 40.76 339 HIS A O 1
ATOM 1678 N N . THR A 1 228 ? -39.942 20.150 5.054 1.00 41.04 340 THR A N 1
ATOM 1679 C CA . THR A 1 228 ? -39.333 21.078 4.109 1.00 41.42 340 THR A CA 1
ATOM 1680 C C . THR A 1 228 ? -37.973 21.521 4.644 1.00 41.71 340 THR A C 1
ATOM 1681 O O . THR A 1 228 ? -37.432 20.918 5.571 1.00 41.57 340 THR A O 1
ATOM 1685 N N . ASP A 1 229 ? -37.426 22.577 4.055 1.00 42.19 341 ASP A N 1
ATOM 1686 C CA . ASP A 1 229 ? -36.137 23.098 4.478 1.00 42.58 341 ASP A CA 1
ATOM 1687 C C . ASP A 1 229 ? -36.301 24.248 5.471 1.00 42.58 341 ASP A C 1
ATOM 1688 O O . ASP A 1 229 ? -35.343 24.965 5.760 1.00 43.02 341 ASP A O 1
ATOM 1693 N N . ARG A 1 230 ? -37.510 24.414 5.997 1.00 42.20 342 ARG A N 1
ATOM 1694 C CA . ARG A 1 230 ? -37.798 25.507 6.912 1.00 41.96 342 ARG A CA 1
ATOM 1695 C C . ARG A 1 230 ? -37.572 25.084 8.350 1.00 41.84 342 ARG A C 1
ATOM 1696 O O . ARG A 1 230 ? -37.903 23.966 8.732 1.00 41.76 342 ARG A O 1
ATOM 1704 N N . THR A 1 231 ? -37.018 25.986 9.153 1.00 41.68 343 THR A N 1
ATOM 1705 C CA . THR A 1 231 ? -36.840 25.715 10.570 1.00 41.48 343 THR A CA 1
ATOM 1706 C C . THR A 1 231 ? -37.166 26.958 11.395 1.00 41.26 343 THR A C 1
ATOM 1707 O O . THR A 1 231 ? -37.163 28.075 10.875 1.00 41.33 343 THR A O 1
ATOM 1711 N N . PHE A 1 232 ? -37.464 26.760 12.673 1.00 40.97 344 PHE A N 1
ATOM 1712 C CA . PHE A 1 232 ? -37.880 27.854 13.539 1.00 40.99 344 PHE A CA 1
ATOM 1713 C C . PHE A 1 232 ? -36.956 27.960 14.739 1.00 41.39 344 PHE A C 1
ATOM 1714 O O . PHE A 1 232 ? -36.686 26.968 15.428 1.00 41.36 344 PHE A O 1
ATOM 1722 N N . ALA A 1 233 ? -36.486 29.172 15.004 1.00 41.74 345 ALA A N 1
ATOM 1723 C CA . ALA A 1 233 ? -35.377 29.322 15.930 1.00 42.24 345 ALA A CA 1
ATOM 1724 C C . ALA A 1 233 ? -35.630 30.137 17.189 1.00 42.60 345 ALA A C 1
ATOM 1725 O O . ALA A 1 233 ? -36.249 31.206 17.173 1.00 42.36 345 ALA A O 1
ATOM 1727 N N . GLY A 1 234 ? -35.147 29.570 18.283 1.00 42.99 346 GLY A N 1
ATOM 1728 C CA . GLY A 1 234 ? -34.720 30.329 19.429 1.00 43.29 346 GLY A CA 1
ATOM 1729 C C . GLY A 1 234 ? -33.204 30.231 19.370 1.00 43.51 346 GLY A C 1
ATOM 1730 O O . GLY A 1 234 ? -32.618 29.224 19.774 1.00 43.26 346 GLY A O 1
ATOM 1731 N N . THR A 1 235 ? -32.569 31.256 18.818 1.00 43.79 347 THR A N 1
ATOM 1732 C CA . THR A 1 235 ? -31.121 31.349 18.865 1.00 44.07 347 THR A CA 1
ATOM 1733 C C . THR A 1 235 ? -30.682 31.408 20.321 1.00 44.23 347 THR A C 1
ATOM 1734 O O . THR A 1 235 ? -31.168 32.234 21.095 1.00 44.15 347 THR A O 1
ATOM 1738 N N . LEU A 1 236 ? -29.778 30.514 20.697 1.00 44.63 348 LEU A N 1
ATOM 1739 C CA . LEU A 1 236 ? -29.280 30.452 22.067 1.00 44.95 348 LEU A CA 1
ATOM 1740 C C . LEU A 1 236 ? -27.856 30.988 22.160 1.00 45.43 348 LEU A C 1
ATOM 1741 O O . LEU A 1 236 ? -26.941 30.450 21.538 1.00 45.47 348 LEU A O 1
ATOM 1746 N N . THR A 1 237 ? -27.669 32.047 22.938 1.00 45.99 349 THR A N 1
ATOM 1747 C CA . THR A 1 237 ? -26.338 32.588 23.163 1.00 46.56 349 THR A CA 1
ATOM 1748 C C . THR A 1 237 ? -25.962 32.468 24.633 1.00 47.11 349 THR A C 1
ATOM 1749 O O . THR A 1 237 ? -26.712 32.890 25.509 1.00 47.25 349 THR A O 1
ATOM 1753 N N . LEU A 1 238 ? -24.808 31.872 24.908 1.00 47.82 350 LEU A N 1
ATOM 1754 C CA . LEU A 1 238 ? -24.355 31.726 26.288 1.00 48.47 350 LEU A CA 1
ATOM 1755 C C . LEU A 1 238 ? -23.510 32.918 26.713 1.00 48.82 350 LEU A C 1
ATOM 1756 O O . LEU A 1 238 ? -23.065 33.709 25.879 1.00 48.76 350 LEU A O 1
ATOM 1761 N N . GLY A 1 239 ? -23.294 33.039 28.019 1.00 49.31 351 GLY A N 1
ATOM 1762 C CA . GLY A 1 239 ? -22.495 34.127 28.569 1.00 49.85 351 GLY A CA 1
ATOM 1763 C C . GLY A 1 239 ? -21.065 34.137 28.057 1.00 50.27 351 GLY A C 1
ATOM 1764 O O . GLY A 1 239 ? -20.360 35.133 28.184 1.00 50.47 351 GLY A O 1
ATOM 1765 N N . ASN A 1 240 ? -20.630 33.032 27.467 1.00 50.56 352 ASN A N 1
ATOM 1766 C CA . ASN A 1 240 ? -19.265 32.946 26.973 1.00 50.91 352 ASN A CA 1
ATOM 1767 C C . ASN A 1 240 ? -19.151 33.210 25.479 1.00 50.92 352 ASN A C 1
ATOM 1768 O O . ASN A 1 240 ? -18.098 32.976 24.890 1.00 51.06 352 ASN A O 1
ATOM 1773 N N . GLY A 1 241 ? -20.235 33.682 24.867 1.00 50.88 353 GLY A N 1
ATOM 1774 C CA . GLY A 1 241 ? -20.224 34.023 23.446 1.00 50.75 353 GLY A CA 1
ATOM 1775 C C . GLY A 1 241 ? -20.724 32.913 22.539 1.00 50.72 353 GLY A C 1
ATOM 1776 O O . GLY A 1 241 ? -21.044 33.150 21.375 1.00 50.61 353 GLY A O 1
ATOM 1777 N N . LEU A 1 242 ? -20.794 31.695 23.066 1.00 50.68 354 LEU A N 1
ATOM 1778 C CA . LEU A 1 242 ? -21.265 30.559 22.277 1.00 50.67 354 LEU A CA 1
ATOM 1779 C C . LEU A 1 242 ? -22.683 30.782 21.747 1.00 50.55 354 LEU A C 1
ATOM 1780 O O . LEU A 1 242 ? -23.607 31.059 22.514 1.00 50.60 354 LEU A O 1
ATOM 1785 N N . LYS A 1 243 ? -22.845 30.645 20.433 1.00 50.24 355 LYS A N 1
ATOM 1786 C CA . LYS A 1 243 ? -24.116 30.912 19.778 1.00 50.02 355 LYS A CA 1
ATOM 1787 C C . LYS A 1 243 ? -24.659 29.686 19.028 1.00 49.36 355 LYS A C 1
ATOM 1788 O O . LYS A 1 243 ? -24.022 29.159 18.115 1.00 49.22 355 LYS A O 1
ATOM 1794 N N . ILE A 1 244 ? -25.852 29.250 19.421 1.00 48.58 356 ILE A N 1
ATOM 1795 C CA . ILE A 1 244 ? -26.460 28.036 18.887 1.00 47.73 356 ILE A CA 1
ATOM 1796 C C . ILE A 1 244 ? -27.863 28.290 18.334 1.00 46.96 356 ILE A C 1
ATOM 1797 O O . ILE A 1 244 ? -28.718 28.847 19.018 1.00 46.86 356 ILE A O 1
ATOM 1802 N N . ARG A 1 245 ? -28.100 27.873 17.097 1.00 46.00 357 ARG A N 1
ATOM 1803 C CA . ARG A 1 245 ? -29.432 27.983 16.513 1.00 45.11 357 ARG A CA 1
ATOM 1804 C C . ARG A 1 245 ? -30.276 26.767 16.868 1.00 44.27 357 ARG A C 1
ATOM 1805 O O . ARG A 1 245 ? -30.335 25.805 16.106 1.00 44.00 357 ARG A O 1
ATOM 1813 N N . GLY A 1 246 ? -30.919 26.812 18.031 1.00 43.34 358 GLY A N 1
ATOM 1814 C CA . GLY A 1 246 ? -31.770 25.716 18.478 1.00 42.31 358 GLY A CA 1
ATOM 1815 C C . GLY A 1 246 ? -33.173 25.819 17.909 1.00 41.62 358 GLY A C 1
ATOM 1816 O O . GLY A 1 246 ? -33.442 26.640 17.033 1.00 41.70 358 GLY A O 1
ATOM 1817 N N . TRP A 1 247 ? -34.076 24.985 18.411 1.00 40.74 359 TRP A N 1
ATOM 1818 C CA . TRP A 1 247 ? -35.447 24.959 17.911 1.00 39.72 359 TRP A CA 1
ATOM 1819 C C . TRP A 1 247 ? -36.419 25.548 18.924 1.00 39.45 359 TRP A C 1
ATOM 1820 O O . TRP A 1 247 ? -36.320 25.293 20.128 1.00 39.30 359 TRP A O 1
ATOM 1831 N N . SER A 1 248 ? -37.363 26.339 18.432 1.00 39.07 360 SER A N 1
ATOM 1832 C CA . SER A 1 248 ? -38.366 26.931 19.300 1.00 38.65 360 SER A CA 1
ATOM 1833 C C . SER A 1 248 ? -39.573 27.382 18.502 1.00 38.29 360 SER A C 1
ATOM 1834 O O . SER A 1 248 ? -39.448 27.802 17.351 1.00 38.30 360 SER A O 1
ATOM 1837 N N . LEU A 1 249 ? -40.746 27.289 19.113 1.00 37.93 361 LEU A N 1
ATOM 1838 C CA . LEU A 1 249 ? -41.953 27.822 18.498 1.00 37.55 361 LEU A CA 1
ATOM 1839 C C . LEU A 1 249 ? -42.797 28.599 19.501 1.00 37.49 361 LEU A C 1
ATOM 1840 O O . LEU A 1 249 ? -44.000 28.754 19.323 1.00 37.51 361 LEU A O 1
ATOM 1845 N N . PHE A 1 250 ? -42.163 29.089 20.561 1.00 37.52 362 PHE A N 1
ATOM 1846 C CA . PHE A 1 250 ? -42.879 29.909 21.523 1.00 37.44 362 PHE A CA 1
ATOM 1847 C C . PHE A 1 250 ? -43.575 31.041 20.774 1.00 37.53 362 PHE A C 1
ATOM 1848 O O . PHE A 1 250 ? -42.936 31.786 20.025 1.00 37.33 362 PHE A O 1
ATOM 1856 N N . PRO A 1 251 ? -44.893 31.171 20.973 1.00 37.64 363 PRO A N 1
ATOM 1857 C CA . PRO A 1 251 ? -45.717 32.047 20.144 1.00 38.01 363 PRO A CA 1
ATOM 1858 C C . PRO A 1 251 ? -45.729 33.528 20.541 1.00 38.45 363 PRO A C 1
ATOM 1859 O O . PRO A 1 251 ? -46.761 34.181 20.418 1.00 38.68 363 PRO A O 1
ATOM 1863 N N . ALA A 1 252 ? -44.598 34.059 20.992 1.00 38.92 364 ALA A N 1
ATOM 1864 C CA . ALA A 1 252 ? -44.486 35.495 21.271 1.00 39.28 364 ALA A CA 1
ATOM 1865 C C . ALA A 1 252 ? -43.027 35.900 21.401 1.00 39.65 364 ALA A C 1
ATOM 1866 O O . ALA A 1 252 ? -42.153 35.057 21.598 1.00 39.56 364 ALA A O 1
ATOM 1868 N N . ARG A 1 253 ? -42.769 37.197 21.300 1.00 40.15 365 ARG A N 1
ATOM 1869 C CA . ARG A 1 253 ? -41.408 37.708 21.378 1.00 40.59 365 ARG A CA 1
ATOM 1870 C C . ARG A 1 253 ? -40.896 37.777 22.819 1.00 40.52 365 ARG A C 1
ATOM 1871 O O . ARG A 1 253 ? -40.669 38.856 23.358 1.00 40.42 365 ARG A O 1
ATOM 1879 N N . ALA A 1 254 ? -40.714 36.617 23.436 1.00 40.58 366 ALA A N 1
ATOM 1880 C CA . ALA A 1 254 ? -40.240 36.565 24.812 1.00 40.69 366 ALA A CA 1
ATOM 1881 C C . ALA A 1 254 ? -38.904 37.281 24.949 1.00 40.76 366 ALA A C 1
ATOM 1882 O O . ALA A 1 254 ? -38.110 37.327 24.013 1.00 40.72 366 ALA A O 1
ATOM 1884 N N . PHE A 1 255 ? -38.672 37.856 26.121 1.00 40.87 367 PHE A N 1
ATOM 1885 C CA . PHE A 1 255 ? -37.440 38.565 26.398 1.00 40.91 367 PHE A CA 1
ATOM 1886 C C . PHE A 1 255 ? -36.688 37.800 27.466 1.00 41.29 367 PHE A C 1
ATOM 1887 O O . PHE A 1 255 ? -37.020 37.875 28.648 1.00 41.44 367 PHE A O 1
ATOM 1895 N N . VAL A 1 256 ? -35.695 37.033 27.039 1.00 41.74 368 VAL A N 1
ATOM 1896 C CA . VAL A 1 256 ? -34.825 36.331 27.964 1.00 42.39 368 VAL A CA 1
ATOM 1897 C C . VAL A 1 256 ? -33.372 36.639 27.611 1.00 42.98 368 VAL A C 1
ATOM 1898 O O . VAL A 1 256 ? -32.834 36.158 26.611 1.00 43.16 368 VAL A O 1
ATOM 1902 N N . ARG A 1 257 ? -32.753 37.479 28.431 1.00 43.67 369 ARG A N 1
ATOM 1903 C CA . ARG A 1 257 ? -31.436 38.009 28.130 1.00 44.43 369 ARG A CA 1
ATOM 1904 C C . ARG A 1 257 ? -30.563 37.945 29.364 1.00 44.97 369 ARG A C 1
ATOM 1905 O O . ARG A 1 257 ? -31.000 38.319 30.454 1.00 45.16 369 ARG A O 1
ATOM 1913 N N . ASP A 1 258 ? -29.335 37.461 29.192 1.00 45.63 370 ASP A N 1
ATOM 1914 C CA . ASP A 1 258 ? -28.383 37.336 30.294 1.00 46.27 370 ASP A CA 1
ATOM 1915 C C . ASP A 1 258 ? -29.022 36.789 31.566 1.00 46.52 370 ASP A C 1
ATOM 1916 O O . ASP A 1 258 ? -28.836 37.349 32.644 1.00 46.60 370 ASP A O 1
ATOM 1921 N N . SER A 1 259 ? -29.776 35.705 31.451 1.00 46.93 371 SER A N 1
ATOM 1922 C CA . SER A 1 259 ? -30.372 35.095 32.632 1.00 47.49 371 SER A CA 1
ATOM 1923 C C . SER A 1 259 ? -29.534 33.930 33.131 1.00 47.85 371 SER A C 1
ATOM 1924 O O . SER A 1 259 ? -28.898 33.230 32.339 1.00 47.84 371 SER A O 1
ATOM 1927 N N . PRO A 1 260 ? -29.543 33.715 34.455 1.00 48.28 372 PRO A N 1
ATOM 1928 C CA . PRO A 1 260 ? -28.833 32.632 35.128 1.00 48.60 372 PRO A CA 1
ATOM 1929 C C . PRO A 1 260 ? -29.279 31.267 34.613 1.00 49.08 372 PRO A C 1
ATOM 1930 O O . PRO A 1 260 ? -30.475 30.989 34.572 1.00 49.26 372 PRO A O 1
ATOM 1934 N N . VAL A 1 261 ? -28.330 30.422 34.232 1.00 49.66 373 VAL A N 1
ATOM 1935 C CA . VAL A 1 261 ? -28.649 29.063 33.813 1.00 50.30 373 VAL A CA 1
ATOM 1936 C C . VAL A 1 261 ? -28.165 28.064 34.853 1.00 50.86 373 VAL A C 1
ATOM 1937 O O . VAL A 1 261 ? -27.062 28.202 35.378 1.00 51.13 373 VAL A O 1
ATOM 1941 N N . ILE A 1 262 ? -28.978 27.058 35.150 1.00 51.46 374 ILE A N 1
ATOM 1942 C CA . ILE A 1 262 ? -28.553 26.005 36.067 1.00 52.16 374 ILE A CA 1
ATOM 1943 C C . ILE A 1 262 ? -28.676 24.606 35.467 1.00 52.91 374 ILE A C 1
ATOM 1944 O O . ILE A 1 262 ? -29.618 24.309 34.725 1.00 53.00 374 ILE A O 1
ATOM 1949 N N . TYR A 1 263 ? -27.716 23.749 35.795 1.00 53.74 375 TYR A N 1
ATOM 1950 C CA . TYR A 1 263 ? -27.776 22.350 35.406 1.00 54.72 375 TYR A CA 1
ATOM 1951 C C . TYR A 1 263 ? -27.579 21.477 36.625 1.00 55.09 375 TYR A C 1
ATOM 1952 O O . TYR A 1 263 ? -26.469 21.367 37.137 1.00 55.17 375 TYR A O 1
ATOM 1961 N N . ASN A 1 264 ? -28.654 20.842 37.075 1.00 55.68 376 ASN A N 1
ATOM 1962 C CA . ASN A 1 264 ? -28.618 20.076 38.314 1.00 56.21 376 ASN A CA 1
ATOM 1963 C C . ASN A 1 264 ? -29.193 18.671 38.163 1.00 56.58 376 ASN A C 1
ATOM 1964 O O . ASN A 1 264 ? -30.409 18.483 38.163 1.00 56.67 376 ASN A O 1
ATOM 1969 N N . LYS A 1 265 ? -28.303 17.689 38.045 1.00 57.15 377 LYS A N 1
ATOM 1970 C CA . LYS A 1 265 ? -28.685 16.296 37.820 1.00 57.77 377 LYS A CA 1
ATOM 1971 C C . LYS A 1 265 ? -29.876 15.818 38.649 1.00 57.92 377 LYS A C 1
ATOM 1972 O O . LYS A 1 265 ? -30.633 14.954 38.208 1.00 58.03 377 LYS A O 1
ATOM 1978 N N . THR A 1 266 ? -30.042 16.366 39.847 1.00 58.19 378 THR A N 1
ATOM 1979 C CA . THR A 1 266 ? -31.135 15.939 40.712 1.00 58.53 378 THR A CA 1
ATOM 1980 C C . THR A 1 266 ? -32.494 16.250 40.097 1.00 58.77 378 THR A C 1
ATOM 1981 O O . THR A 1 266 ? -33.484 15.576 40.388 1.00 58.85 378 THR A O 1
ATOM 1985 N N . LEU A 1 267 ? -32.537 17.274 39.250 1.00 58.95 379 LEU A N 1
ATOM 1986 C CA . LEU A 1 267 ? -33.788 17.689 38.619 1.00 59.12 379 LEU A CA 1
ATOM 1987 C C . LEU A 1 267 ? -33.660 17.767 37.099 1.00 59.19 379 LEU A C 1
ATOM 1988 O O . LEU A 1 267 ? -34.652 17.917 36.389 1.00 59.00 379 LEU A O 1
ATOM 1993 N N . SER A 1 268 ? -32.428 17.657 36.613 1.00 59.49 380 SER A N 1
ATOM 1994 C CA . SER A 1 268 ? -32.135 17.725 35.187 1.00 59.95 380 SER A CA 1
ATOM 1995 C C . SER A 1 268 ? -33.082 16.865 34.347 1.00 60.17 380 SER A C 1
ATOM 1996 O O . SER A 1 268 ? -33.195 17.046 33.136 1.00 60.16 380 SER A O 1
ATOM 1999 N N . ASP A 1 269 ? -33.756 15.928 35.002 1.00 60.56 381 ASP A N 1
ATOM 2000 C CA . ASP A 1 269 ? -34.712 15.051 34.343 1.00 60.93 381 ASP A CA 1
ATOM 2001 C C . ASP A 1 269 ? -35.931 15.844 33.884 1.00 60.99 381 ASP A C 1
ATOM 2002 O O . ASP A 1 269 ? -36.533 15.542 32.849 1.00 60.95 381 ASP A O 1
ATOM 2007 N N . CYS A 1 270 ? -36.284 16.863 34.662 1.00 61.11 382 CYS A N 1
ATOM 2008 C CA . CYS A 1 270 ? -37.463 17.676 34.388 1.00 61.20 382 CYS A CA 1
ATOM 2009 C C . CYS A 1 270 ? -38.711 16.809 34.329 1.00 61.92 382 CYS A C 1
ATOM 2010 O O . CYS A 1 270 ? -39.477 16.882 33.372 1.00 62.05 382 CYS A O 1
ATOM 2013 N N . SER A 1 271 ? -38.910 15.986 35.353 1.00 62.82 383 SER A N 1
ATOM 2014 C CA . SER A 1 271 ? -40.073 15.110 35.411 1.00 63.80 383 SER A CA 1
ATOM 2015 C C . SER A 1 271 ? -40.790 15.232 36.751 1.00 64.54 383 SER A C 1
ATOM 2016 O O . SER A 1 271 ? -41.895 14.716 36.930 1.00 64.62 383 SER A O 1
ATOM 2019 N N . SER A 1 272 ? -40.155 15.919 37.694 1.00 65.46 384 SER A N 1
ATOM 2020 C CA . SER A 1 272 ? -40.739 16.121 39.014 1.00 66.32 384 SER A CA 1
ATOM 2021 C C . SER A 1 272 ? -41.196 17.562 39.204 1.00 66.98 384 SER A C 1
ATOM 2022 O O . SER A 1 272 ? -40.394 18.492 39.132 1.00 67.05 384 SER A O 1
ATOM 2025 N N . GLU A 1 273 ? -42.491 17.740 39.443 1.00 67.87 385 GLU A N 1
ATOM 2026 C CA . GLU A 1 273 ? -43.039 19.056 39.740 1.00 68.80 385 GLU A CA 1
ATOM 2027 C C . GLU A 1 273 ? -42.467 19.558 41.055 1.00 69.10 385 GLU A C 1
ATOM 2028 O O . GLU A 1 273 ? -42.061 20.715 41.176 1.00 69.21 385 GLU A O 1
ATOM 2034 N N . GLU A 1 274 ? -42.443 18.671 42.043 1.00 69.50 386 GLU A N 1
ATOM 2035 C CA . GLU A 1 274 ? -41.930 19.003 43.362 1.00 69.93 386 GLU A CA 1
ATOM 2036 C C . GLU A 1 274 ? -40.483 19.470 43.289 1.00 69.62 386 GLU A C 1
ATOM 2037 O O . GLU A 1 274 ? -40.137 20.528 43.811 1.00 69.76 386 GLU A O 1
ATOM 2043 N N . LEU A 1 275 ? -39.637 18.676 42.643 1.00 69.24 387 LEU A N 1
ATOM 2044 C CA . LEU A 1 275 ? -38.236 19.037 42.500 1.00 68.86 387 LEU A CA 1
ATOM 2045 C C . LEU A 1 275 ? -38.098 20.424 41.883 1.00 68.69 387 LEU A C 1
ATOM 2046 O O . LEU A 1 275 ? -37.475 21.315 42.464 1.00 68.67 387 LEU A O 1
ATOM 2051 N N . LEU A 1 276 ? -38.688 20.609 40.707 1.00 68.39 388 LEU A N 1
ATOM 2052 C CA . LEU A 1 276 ? -38.594 21.889 40.015 1.00 68.13 388 LEU A CA 1
ATOM 2053 C C . LEU A 1 276 ? -39.081 23.033 40.892 1.00 67.94 388 LEU A C 1
ATOM 2054 O O . LEU A 1 276 ? -38.563 24.145 40.817 1.00 67.91 388 LEU A O 1
ATOM 2059 N N . SER A 1 277 ? -40.075 22.757 41.730 1.00 67.75 389 SER A N 1
ATOM 2060 C CA . SER A 1 277 ? -40.631 23.783 42.603 1.00 67.53 389 SER A CA 1
ATOM 2061 C C . SER A 1 277 ? -39.630 24.171 43.683 1.00 67.44 389 SER A C 1
ATOM 2062 O O . SER A 1 277 ? -39.901 25.047 44.504 1.00 67.48 389 SER A O 1
ATOM 2065 N N . GLN A 1 278 ? -38.472 23.519 43.676 1.00 67.23 390 GLN A N 1
ATOM 2066 C CA . GLN A 1 278 ? -37.452 23.769 44.688 1.00 67.02 390 GLN A CA 1
ATOM 2067 C C . GLN A 1 278 ? -36.362 24.717 44.207 1.00 66.73 390 GLN A C 1
ATOM 2068 O O . GLN A 1 278 ? -35.502 25.127 44.985 1.00 66.80 390 GLN A O 1
ATOM 2074 N N . VAL A 1 279 ? -36.388 25.061 42.927 1.00 66.32 391 VAL A N 1
ATOM 2075 C CA . VAL A 1 279 ? -35.441 26.037 42.409 1.00 65.99 391 VAL A CA 1
ATOM 2076 C C . VAL A 1 279 ? -35.931 27.447 42.723 1.00 65.76 391 VAL A C 1
ATOM 2077 O O . VAL A 1 279 ? -37.005 27.856 42.282 1.00 65.72 391 VAL A O 1
ATOM 2081 N N . GLU A 1 280 ? -35.141 28.179 43.501 1.00 65.42 392 GLU A N 1
ATOM 2082 C CA . GLU A 1 280 ? -35.502 29.530 43.908 1.00 65.12 392 GLU A CA 1
ATOM 2083 C C . GLU A 1 280 ? -35.503 30.480 42.720 1.00 64.34 392 GLU A C 1
ATOM 2084 O O . GLU A 1 280 ? -34.834 30.234 41.719 1.00 64.30 392 GLU A O 1
ATOM 2090 N N . ASN A 1 281 ? -36.260 31.565 42.837 1.00 63.46 393 ASN A N 1
ATOM 2091 C CA . ASN A 1 281 ? -36.342 32.550 41.770 1.00 62.58 393 ASN A CA 1
ATOM 2092 C C . ASN A 1 281 ? -36.564 31.887 40.422 1.00 61.78 393 ASN A C 1
ATOM 2093 O O . ASN A 1 281 ? -35.864 32.189 39.454 1.00 61.72 393 ASN A O 1
ATOM 2098 N N . PRO A 1 282 ? -37.544 30.975 40.357 1.00 60.99 394 PRO A N 1
ATOM 2099 C CA . PRO A 1 282 ? -37.839 30.236 39.139 1.00 60.39 394 PRO A CA 1
ATOM 2100 C C . PRO A 1 282 ? -38.127 31.175 37.978 1.00 59.83 394 PRO A C 1
ATOM 2101 O O . PRO A 1 282 ? -37.859 30.839 36.825 1.00 59.72 394 PRO A O 1
ATOM 2105 N N . GLU A 1 283 ? -38.650 32.355 38.286 1.00 59.19 395 GLU A N 1
ATOM 2106 C CA . GLU A 1 283 ? -39.109 33.267 37.246 1.00 58.82 395 GLU A CA 1
ATOM 2107 C C . GLU A 1 283 ? -37.956 33.988 36.551 1.00 57.92 395 GLU A C 1
ATOM 2108 O O . GLU A 1 283 ? -38.141 34.586 35.492 1.00 57.83 395 GLU A O 1
ATOM 2114 N N . ASN A 1 284 ? -36.765 33.930 37.138 1.00 56.91 396 ASN A N 1
ATOM 2115 C CA . ASN A 1 284 ? -35.605 34.561 36.517 1.00 56.02 396 ASN A CA 1
ATOM 2116 C C . ASN A 1 284 ? -34.494 33.581 36.164 1.00 55.24 396 ASN A C 1
ATOM 2117 O O . ASN A 1 284 ? -33.404 33.989 35.782 1.00 55.19 396 ASN A O 1
ATOM 2122 N N . THR A 1 285 ? -34.770 32.291 36.283 1.00 54.33 397 THR A N 1
ATOM 2123 C CA . THR A 1 285 ? -33.743 31.295 36.043 1.00 53.48 397 THR A CA 1
ATOM 2124 C C . THR A 1 285 ? -34.075 30.337 34.896 1.00 52.90 397 THR A C 1
ATOM 2125 O O . THR A 1 285 ? -35.239 30.009 34.652 1.00 52.64 397 THR A O 1
ATOM 2129 N N . ILE A 1 286 ? -33.031 29.918 34.187 1.00 52.16 398 ILE A N 1
ATOM 2130 C CA . ILE A 1 286 ? -33.153 28.963 33.101 1.00 51.62 398 ILE A CA 1
ATOM 2131 C C . ILE A 1 286 ? -32.631 27.604 33.552 1.00 51.60 398 ILE A C 1
ATOM 2132 O O . ILE A 1 286 ? -31.512 27.498 34.052 1.00 51.54 398 ILE A O 1
ATOM 2137 N N . VAL A 1 287 ? -33.446 26.570 33.377 1.00 51.50 399 VAL A N 1
ATOM 2138 C CA . VAL A 1 287 ? -33.056 25.223 33.765 1.00 51.52 399 VAL A CA 1
ATOM 2139 C C . VAL A 1 287 ? -32.788 24.374 32.532 1.00 51.53 399 VAL A C 1
ATOM 2140 O O . VAL A 1 287 ? -33.491 24.483 31.529 1.00 51.59 399 VAL A O 1
ATOM 2144 N N . ILE A 1 288 ? -31.765 23.534 32.610 1.00 51.70 400 ILE A N 1
ATOM 2145 C CA . ILE A 1 288 ? -31.452 22.615 31.523 1.00 51.97 400 ILE A CA 1
ATOM 2146 C C . ILE A 1 288 ? -32.130 21.267 31.751 1.00 52.28 400 ILE A C 1
ATOM 2147 O O . ILE A 1 288 ? -32.124 20.743 32.869 1.00 52.23 400 ILE A O 1
ATOM 2152 N N . CYS A 1 289 ? -32.733 20.722 30.695 1.00 52.69 401 CYS A N 1
ATOM 2153 C CA . CYS A 1 289 ? -33.413 19.428 30.770 1.00 53.06 401 CYS A CA 1
ATOM 2154 C C . CYS A 1 289 ? -32.679 18.368 29.963 1.00 52.88 401 CYS A C 1
ATOM 2155 O O . CYS A 1 289 ? -32.454 18.534 28.760 1.00 52.96 401 CYS A O 1
ATOM 2158 N N . ASP A 1 290 ? -32.314 17.277 30.626 1.00 52.81 402 ASP A N 1
ATOM 2159 C CA . ASP A 1 290 ? -31.685 16.145 29.955 1.00 52.88 402 ASP A CA 1
ATOM 2160 C C . ASP A 1 290 ? -32.657 15.459 28.999 1.00 52.85 402 ASP A C 1
ATOM 2161 O O . ASP A 1 290 ? -33.872 15.565 29.158 1.00 52.65 402 ASP A O 1
ATOM 2166 N N . ASP A 1 291 ? -32.113 14.764 28.005 1.00 53.03 403 ASP A N 1
ATOM 2167 C CA . ASP A 1 291 ? -32.928 13.983 27.081 1.00 53.21 403 ASP A CA 1
ATOM 2168 C C . ASP A 1 291 ? -33.450 12.738 27.784 1.00 53.27 403 ASP A C 1
ATOM 2169 O O . ASP A 1 291 ? -32.679 11.857 28.161 1.00 53.28 403 ASP A O 1
ATOM 2174 N N . ASN A 1 292 ? -34.764 12.673 27.964 1.00 53.41 404 ASN A N 1
ATOM 2175 C CA . ASN A 1 292 ? -35.376 11.541 28.635 1.00 53.47 404 ASN A CA 1
ATOM 2176 C C . ASN A 1 292 ? -36.491 10.921 27.800 1.00 53.48 404 ASN A C 1
ATOM 2177 O O . ASN A 1 292 ? -37.352 10.207 28.321 1.00 53.54 404 ASN A O 1
ATOM 2182 N N . GLY A 1 293 ? -36.477 11.205 26.501 1.00 53.42 405 GLY A N 1
ATOM 2183 C CA . GLY A 1 293 ? -37.425 10.590 25.578 1.00 53.48 405 GLY A CA 1
ATOM 2184 C C . GLY A 1 293 ? -38.855 11.097 25.661 1.00 53.49 405 GLY A C 1
ATOM 2185 O O . GLY A 1 293 ? -39.719 10.642 24.910 1.00 53.74 405 GLY A O 1
ATOM 2186 N N . ASP A 1 294 ? -39.119 12.037 26.564 1.00 53.33 406 ASP A N 1
ATOM 2187 C CA . ASP A 1 294 ? -40.469 12.593 26.694 1.00 53.07 406 ASP A CA 1
ATOM 2188 C C . ASP A 1 294 ? -40.451 14.113 26.853 1.00 52.61 406 ASP A C 1
ATOM 2189 O O . ASP A 1 294 ? -40.761 14.646 27.922 1.00 52.59 406 ASP A O 1
ATOM 2194 N N . PHE A 1 295 ? -40.091 14.798 25.772 1.00 51.96 407 PHE A N 1
ATOM 2195 C CA . PHE A 1 295 ? -40.005 16.250 25.752 1.00 51.28 407 PHE A CA 1
ATOM 2196 C C . PHE A 1 295 ? -41.301 16.940 26.180 1.00 51.18 407 PHE A C 1
ATOM 2197 O O . PHE A 1 295 ? -41.291 17.823 27.045 1.00 51.11 407 PHE A O 1
ATOM 2205 N N . SER A 1 296 ? -42.416 16.547 25.571 1.00 50.78 408 SER A N 1
ATOM 2206 C CA . SER A 1 296 ? -43.683 17.222 25.828 1.00 50.49 408 SER A CA 1
ATOM 2207 C C . SER A 1 296 ? -44.070 17.165 27.302 1.00 50.24 408 SER A C 1
ATOM 2208 O O . SER A 1 296 ? -44.812 18.016 27.787 1.00 50.34 408 SER A O 1
ATOM 2211 N N . ASP A 1 297 ? -43.576 16.165 28.019 1.00 49.96 409 ASP A N 1
ATOM 2212 C CA . ASP A 1 297 ? -43.845 16.103 29.447 1.00 49.82 409 ASP A CA 1
ATOM 2213 C C . ASP A 1 297 ? -42.945 17.089 30.184 1.00 49.62 409 ASP A C 1
ATOM 2214 O O . ASP A 1 297 ? -43.364 17.740 31.144 1.00 49.55 409 ASP A O 1
ATOM 2219 N N . GLN A 1 298 ? -41.701 17.189 29.730 1.00 49.28 410 GLN A N 1
ATOM 2220 C CA . GLN A 1 298 ? -40.776 18.159 30.278 1.00 49.13 410 GLN A CA 1
ATOM 2221 C C . GLN A 1 298 ? -41.351 19.564 30.104 1.00 49.26 410 GLN A C 1
ATOM 2222 O O . GLN A 1 298 ? -41.381 20.362 31.046 1.00 49.13 410 GLN A O 1
ATOM 2228 N N . MET A 1 299 ? -41.821 19.858 28.897 1.00 49.32 411 MET A N 1
ATOM 2229 C CA . MET A 1 299 ? -42.381 21.167 28.608 1.00 49.41 411 MET A CA 1
ATOM 2230 C C . MET A 1 299 ? -43.556 21.464 29.525 1.00 49.77 411 MET A C 1
ATOM 2231 O O . MET A 1 299 ? -43.752 22.606 29.941 1.00 49.88 411 MET A O 1
ATOM 2236 N N . ARG A 1 300 ? -44.334 20.436 29.843 1.00 50.12 412 ARG A N 1
ATOM 2237 C CA . ARG A 1 300 ? -45.507 20.608 30.696 1.00 50.54 412 ARG A CA 1
ATOM 2238 C C . ARG A 1 300 ? -45.089 20.922 32.132 1.00 50.43 412 ARG A C 1
ATOM 2239 O O . ARG A 1 300 ? -45.623 21.833 32.766 1.00 50.41 412 ARG A O 1
ATOM 2247 N N . ILE A 1 301 ? -44.129 20.159 32.640 1.00 50.36 413 ILE A N 1
ATOM 2248 C CA . ILE A 1 301 ? -43.606 20.388 33.978 1.00 50.19 413 ILE A CA 1
ATOM 2249 C C . ILE A 1 301 ? -42.945 21.759 34.077 1.00 50.22 413 ILE A C 1
ATOM 2250 O O . ILE A 1 301 ? -43.071 22.443 35.089 1.00 50.25 413 ILE A O 1
ATOM 2255 N N . ILE A 1 302 ? -42.228 22.150 33.029 1.00 50.29 414 ILE A N 1
ATOM 2256 C CA . ILE A 1 302 ? -41.568 23.452 33.006 1.00 50.37 414 ILE A CA 1
ATOM 2257 C C . ILE A 1 302 ? -42.607 24.565 32.987 1.00 50.52 414 ILE A C 1
ATOM 2258 O O . ILE A 1 302 ? -42.524 25.520 33.754 1.00 50.48 414 ILE A O 1
ATOM 2263 N N . THR A 1 303 ? -43.594 24.427 32.110 1.00 50.75 415 THR A N 1
ATOM 2264 C CA . THR A 1 303 ? -44.639 25.426 31.984 1.00 50.99 415 THR A CA 1
ATOM 2265 C C . THR A 1 303 ? -45.374 25.593 33.306 1.00 51.33 415 THR A C 1
ATOM 2266 O O . THR A 1 303 ? -45.641 26.709 33.741 1.00 51.51 415 THR A O 1
ATOM 2270 N N . ARG A 1 304 ? -45.689 24.480 33.952 1.00 51.73 416 ARG A N 1
ATOM 2271 C CA . ARG A 1 304 ? -46.406 24.528 35.218 1.00 52.22 416 ARG A CA 1
ATOM 2272 C C . ARG A 1 304 ? -45.577 25.209 36.310 1.00 51.83 416 ARG A C 1
ATOM 2273 O O . ARG A 1 304 ? -46.121 25.892 37.174 1.00 51.76 416 ARG A O 1
ATOM 2281 N N . ALA A 1 305 ? -44.259 25.041 36.255 1.00 51.50 417 ALA A N 1
ATOM 2282 C CA . ALA A 1 305 ? -43.360 25.606 37.266 1.00 51.14 417 ALA A CA 1
ATOM 2283 C C . ALA A 1 305 ? -42.989 27.070 37.008 1.00 50.95 417 ALA A C 1
ATOM 2284 O O . ALA A 1 305 ? -42.373 27.721 37.849 1.00 50.78 417 ALA A O 1
ATOM 2286 N N . ARG A 1 306 ? -43.349 27.585 35.840 1.00 50.68 418 ARG A N 1
ATOM 2287 C CA . ARG A 1 306 ? -43.170 29.005 35.564 1.00 50.33 418 ARG A CA 1
ATOM 2288 C C . ARG A 1 306 ? -41.712 29.448 35.552 1.00 49.67 418 ARG A C 1
ATOM 2289 O O . ARG A 1 306 ? -41.381 30.524 36.051 1.00 49.63 418 ARG A O 1
ATOM 2297 N N . LEU A 1 307 ? -40.845 28.624 34.977 1.00 48.82 419 LEU A N 1
ATOM 2298 C CA . LEU A 1 307 ? -39.454 29.007 34.791 1.00 47.95 419 LEU A CA 1
ATOM 2299 C C . LEU A 1 307 ? -39.338 30.088 33.723 1.00 47.24 419 LEU A C 1
ATOM 2300 O O . LEU A 1 307 ? -40.175 30.181 32.832 1.00 47.15 419 LEU A O 1
ATOM 2305 N N . LYS A 1 308 ? -38.309 30.918 33.832 1.00 46.50 420 LYS A N 1
ATOM 2306 C CA . LYS A 1 308 ? -38.016 31.916 32.814 1.00 45.67 420 LYS A CA 1
ATOM 2307 C C . LYS A 1 308 ? -38.002 31.223 31.462 1.00 44.99 420 LYS A C 1
ATOM 2308 O O . LYS A 1 308 ? -38.643 31.662 30.508 1.00 44.68 420 LYS A O 1
ATOM 2314 N N . ALA A 1 309 ? -37.251 30.130 31.401 1.00 44.24 421 ALA A N 1
ATOM 2315 C CA . ALA A 1 309 ? -37.131 29.329 30.201 1.00 43.56 421 ALA A CA 1
ATOM 2316 C C . ALA A 1 309 ? -36.476 27.997 30.548 1.00 43.16 421 ALA A C 1
ATOM 2317 O O . ALA A 1 309 ? -36.093 27.758 31.696 1.00 42.84 421 ALA A O 1
ATOM 2319 N N . ALA A 1 310 ? -36.363 27.130 29.548 1.00 42.80 422 ALA A N 1
ATOM 2320 C CA . ALA A 1 310 ? -35.685 25.857 29.710 1.00 42.44 422 ALA A CA 1
ATOM 2321 C C . ALA A 1 310 ? -34.918 25.544 28.442 1.00 42.38 422 ALA A C 1
ATOM 2322 O O . ALA A 1 310 ? -35.354 25.890 27.343 1.00 42.16 422 ALA A O 1
ATOM 2324 N N . ILE A 1 311 ? -33.762 24.911 28.600 1.00 42.40 423 ILE A N 1
ATOM 2325 C CA . ILE A 1 311 ? -33.025 24.397 27.459 1.00 42.70 423 ILE A CA 1
ATOM 2326 C C . ILE A 1 311 ? -33.213 22.888 27.411 1.00 43.11 423 ILE A C 1
ATOM 2327 O O . ILE A 1 311 ? -32.790 22.172 28.318 1.00 43.21 423 ILE A O 1
ATOM 2332 N N . PHE A 1 312 ? -33.878 22.408 26.367 1.00 43.57 424 PHE A N 1
ATOM 2333 C CA . PHE A 1 312 ? -34.158 20.984 26.251 1.00 44.13 424 PHE A CA 1
ATOM 2334 C C . PHE A 1 312 ? -33.148 20.313 25.340 1.00 44.71 424 PHE A C 1
ATOM 2335 O O . PHE A 1 312 ? -32.879 20.789 24.231 1.00 44.73 424 PHE A O 1
ATOM 2343 N N . ILE A 1 313 ? -32.584 19.209 25.811 1.00 45.52 425 ILE A N 1
ATOM 2344 C CA . ILE A 1 313 ? -31.731 18.390 24.967 1.00 46.46 425 ILE A CA 1
ATOM 2345 C C . ILE A 1 313 ? -32.573 17.266 24.372 1.00 47.18 425 ILE A C 1
ATOM 2346 O O . ILE A 1 313 ? -33.110 16.427 25.094 1.00 47.08 425 ILE A O 1
ATOM 2351 N N . SER A 1 314 ? -32.707 17.266 23.052 1.00 48.20 426 SER A N 1
ATOM 2352 C CA . SER A 1 314 ? -33.579 16.305 22.396 1.00 49.24 426 SER A CA 1
ATOM 2353 C C . SER A 1 314 ? -33.406 16.292 20.883 1.00 49.89 426 SER A C 1
ATOM 2354 O O . SER A 1 314 ? -33.210 17.335 20.257 1.00 49.97 426 SER A O 1
ATOM 2357 N N . GLU A 1 315 ? -33.475 15.096 20.308 1.00 50.83 427 GLU A N 1
ATOM 2358 C CA . GLU A 1 315 ? -33.400 14.918 18.865 1.00 51.75 427 GLU A CA 1
ATOM 2359 C C . GLU A 1 315 ? -34.594 14.090 18.397 1.00 51.95 427 GLU A C 1
ATOM 2360 O O . GLU A 1 315 ? -34.675 13.678 17.236 1.00 52.02 427 GLU A O 1
ATOM 2366 N N . ASP A 1 316 ? -35.521 13.860 19.320 1.00 52.21 428 ASP A N 1
ATOM 2367 C CA . ASP A 1 316 ? -36.752 13.149 19.025 1.00 52.44 428 ASP A CA 1
ATOM 2368 C C . ASP A 1 316 ? -37.573 13.866 17.958 1.00 52.04 428 ASP A C 1
ATOM 2369 O O . ASP A 1 316 ? -38.006 14.998 18.155 1.00 52.18 428 ASP A O 1
ATOM 2374 N N . PRO A 1 317 ? -37.800 13.198 16.823 1.00 51.67 429 PRO A N 1
ATOM 2375 C CA . PRO A 1 317 ? -38.533 13.780 15.698 1.00 51.19 429 PRO A CA 1
ATOM 2376 C C . PRO A 1 317 ? -39.916 14.298 16.091 1.00 50.54 429 PRO A C 1
ATOM 2377 O O . PRO A 1 317 ? -40.449 15.189 15.435 1.00 50.56 429 PRO A O 1
ATOM 2381 N N . GLY A 1 318 ? -40.496 13.743 17.149 1.00 49.93 430 GLY A N 1
ATOM 2382 C CA . GLY A 1 318 ? -41.803 14.203 17.616 1.00 49.12 430 GLY A CA 1
ATOM 2383 C C . GLY A 1 318 ? -41.801 15.694 17.901 1.00 48.56 430 GLY A C 1
ATOM 2384 O O . GLY A 1 318 ? -42.783 16.389 17.658 1.00 48.69 430 GLY A O 1
ATOM 2385 N N . VAL A 1 319 ? -40.681 16.185 18.411 1.00 47.93 431 VAL A N 1
ATOM 2386 C CA . VAL A 1 319 ? -40.532 17.585 18.771 1.00 47.10 431 VAL A CA 1
ATOM 2387 C C . VAL A 1 319 ? -40.678 18.529 17.582 1.00 46.71 431 VAL A C 1
ATOM 2388 O O . VAL A 1 319 ? -41.209 19.625 17.720 1.00 46.51 431 VAL A O 1
ATOM 2392 N N . PHE A 1 320 ? -40.212 18.099 16.414 1.00 46.20 432 PHE A N 1
ATOM 2393 C CA . PHE A 1 320 ? -40.116 18.986 15.258 1.00 45.64 432 PHE A CA 1
ATOM 2394 C C . PHE A 1 320 ? -41.335 18.942 14.357 1.00 45.37 432 PHE A C 1
ATOM 2395 O O . PHE A 1 320 ? -41.310 19.441 13.232 1.00 45.19 432 PHE A O 1
ATOM 2403 N N . ARG A 1 321 ? -42.408 18.344 14.861 1.00 45.15 433 ARG A N 1
ATOM 2404 C CA . ARG A 1 321 ? -43.661 18.295 14.124 1.00 45.09 433 ARG A CA 1
ATOM 2405 C C . ARG A 1 321 ? -44.755 19.060 14.859 1.00 44.60 433 ARG A C 1
ATOM 2406 O O . ARG A 1 321 ? -45.854 19.239 14.346 1.00 44.61 433 ARG A O 1
ATOM 2414 N N . SER A 1 322 ? -44.437 19.528 16.059 1.00 44.21 434 SER A N 1
ATOM 2415 C CA . SER A 1 322 ? -45.429 20.143 16.930 1.00 43.83 434 SER A CA 1
ATOM 2416 C C . SER A 1 322 ? -45.264 21.659 17.065 1.00 43.54 434 SER A C 1
ATOM 2417 O O . SER A 1 322 ? -44.148 22.176 17.061 1.00 43.66 434 SER A O 1
ATOM 2420 N N . ALA A 1 323 ? -46.384 22.366 17.187 1.00 43.07 435 ALA A N 1
ATOM 2421 C CA . ALA A 1 323 ? -46.365 23.806 17.421 1.00 42.52 435 ALA A CA 1
ATOM 2422 C C . ALA A 1 323 ? -46.689 24.121 18.877 1.00 42.20 435 ALA A C 1
ATOM 2423 O O . ALA A 1 323 ? -46.873 25.277 19.240 1.00 42.15 435 ALA A O 1
ATOM 2425 N N . THR A 1 324 ? -46.763 23.087 19.706 1.00 41.98 436 THR A N 1
ATOM 2426 C CA . THR A 1 324 ? -47.079 23.261 21.121 1.00 41.86 436 THR A CA 1
ATOM 2427 C C . THR A 1 324 ? -45.836 23.676 21.896 1.00 41.86 436 THR A C 1
ATOM 2428 O O . THR A 1 324 ? -44.987 22.844 22.208 1.00 41.78 436 THR A O 1
ATOM 2432 N N . PHE A 1 325 ? -45.732 24.964 22.201 1.00 41.84 437 PHE A N 1
ATOM 2433 C CA . PHE A 1 325 ? -44.549 25.498 22.860 1.00 42.02 437 PHE A CA 1
ATOM 2434 C C . PHE A 1 325 ? -44.942 26.633 23.810 1.00 41.99 437 PHE A C 1
ATOM 2435 O O . PHE A 1 325 ? -44.560 27.783 23.604 1.00 41.88 437 PHE A O 1
ATOM 2443 N N . PRO A 1 326 ? -45.704 26.300 24.863 1.00 42.02 438 PRO A N 1
ATOM 2444 C CA . PRO A 1 326 ? -46.353 27.266 25.752 1.00 42.10 438 PRO A CA 1
ATOM 2445 C C . PRO A 1 326 ? -45.414 28.043 26.677 1.00 42.18 438 PRO A C 1
ATOM 2446 O O . PRO A 1 326 ? -45.861 28.957 27.369 1.00 42.24 438 PRO A O 1
ATOM 2450 N N . ASN A 1 327 ? -44.135 27.686 26.696 1.00 42.14 439 ASN A N 1
ATOM 2451 C CA . ASN A 1 327 ? -43.179 28.369 27.557 1.00 42.09 439 ASN A CA 1
ATOM 2452 C C . ASN A 1 327 ? -41.870 28.620 26.833 1.00 42.15 439 ASN A C 1
ATOM 2453 O O . ASN A 1 327 ? -41.396 27.770 26.084 1.00 42.35 439 ASN A O 1
ATOM 2458 N N . PRO A 1 328 ? -41.280 29.800 27.047 1.00 42.10 440 PRO A N 1
ATOM 2459 C CA . PRO A 1 328 ? -40.022 30.092 26.384 1.00 41.95 440 PRO A CA 1
ATOM 2460 C C . PRO A 1 328 ? -39.024 28.974 26.649 1.00 41.85 440 PRO A C 1
ATOM 2461 O O . PRO A 1 328 ? -38.997 28.409 27.747 1.00 41.72 440 PRO A O 1
ATOM 2465 N N . GLY A 1 329 ? -38.215 28.663 25.643 1.00 41.63 441 GLY A N 1
ATOM 2466 C CA . GLY A 1 329 ? -37.239 27.601 25.752 1.00 41.46 441 GLY A CA 1
ATOM 2467 C C . GLY A 1 329 ? -36.673 27.294 24.386 1.00 41.51 441 GLY A C 1
ATOM 2468 O O . GLY A 1 329 ? -37.170 27.794 23.376 1.00 41.26 441 GLY A O 1
ATOM 2469 N N . VAL A 1 330 ? -35.616 26.488 24.367 1.00 41.70 442 VAL A N 1
ATOM 2470 C CA . VAL A 1 330 ? -34.988 26.029 23.136 1.00 42.03 442 VAL A CA 1
ATOM 2471 C C . VAL A 1 330 ? -34.749 24.535 23.229 1.00 42.37 442 VAL A C 1
ATOM 2472 O O . VAL A 1 330 ? -34.584 23.986 24.320 1.00 42.33 442 VAL A O 1
ATOM 2476 N N . VAL A 1 331 ? -34.737 23.879 22.078 1.00 42.84 443 VAL A N 1
ATOM 2477 C CA . VAL A 1 331 ? -34.371 22.474 22.014 1.00 43.29 443 VAL A CA 1
ATOM 2478 C C . VAL A 1 331 ? -33.067 22.376 21.253 1.00 43.74 443 VAL A C 1
ATOM 2479 O O . VAL A 1 331 ? -32.920 22.958 20.173 1.00 43.69 443 VAL A O 1
ATOM 2483 N N . VAL A 1 332 ? -32.108 21.662 21.826 1.00 44.42 444 VAL A N 1
ATOM 2484 C CA . VAL A 1 332 ? -30.808 21.499 21.187 1.00 45.17 444 VAL A CA 1
ATOM 2485 C C . VAL A 1 332 ? -30.493 20.020 21.040 1.00 45.80 444 VAL A C 1
ATOM 2486 O O . VAL A 1 332 ? -31.009 19.193 21.797 1.00 45.58 444 VAL A O 1
ATOM 2490 N N . ASN A 1 333 ? -29.651 19.687 20.066 1.00 46.82 445 ASN A N 1
ATOM 2491 C CA . ASN A 1 333 ? -29.246 18.295 19.862 1.00 47.87 445 ASN A CA 1
ATOM 2492 C C . ASN A 1 333 ? -28.262 17.832 20.936 1.00 48.95 445 ASN A C 1
ATOM 2493 O O . ASN A 1 333 ? -27.918 18.589 21.844 1.00 49.04 445 ASN A O 1
ATOM 2498 N N . LYS A 1 334 ? -27.816 16.586 20.839 1.00 50.40 446 LYS A N 1
ATOM 2499 C CA . LYS A 1 334 ? -26.965 16.002 21.879 1.00 51.81 446 LYS A CA 1
ATOM 2500 C C . LYS A 1 334 ? -25.593 16.661 22.010 1.00 52.35 446 LYS A C 1
ATOM 2501 O O . LYS A 1 334 ? -25.126 16.921 23.122 1.00 52.31 446 LYS A O 1
ATOM 2507 N N . LYS A 1 335 ? -24.949 16.931 20.880 1.00 53.14 447 LYS A N 1
ATOM 2508 C CA . LYS A 1 335 ? -23.637 17.555 20.914 1.00 54.04 447 LYS A CA 1
ATOM 2509 C C . LYS A 1 335 ? -23.745 18.927 21.579 1.00 54.13 447 LYS A C 1
ATOM 2510 O O . LYS A 1 335 ? -23.114 19.186 22.611 1.00 54.13 447 LYS A O 1
ATOM 2516 N N . GLU A 1 336 ? -24.556 19.796 20.976 1.00 54.18 448 GLU A N 1
ATOM 2517 C CA . GLU A 1 336 ? -24.820 21.131 21.509 1.00 54.03 448 GLU A CA 1
ATOM 2518 C C . GLU A 1 336 ? -25.165 21.069 22.996 1.00 54.05 448 GLU A C 1
ATOM 2519 O O . GLU A 1 336 ? -24.715 21.899 23.786 1.00 54.09 448 GLU A O 1
ATOM 2525 N N . GLY A 1 337 ? -25.954 20.072 23.374 1.00 53.95 449 GLY A N 1
ATOM 2526 C CA . GLY A 1 337 ? -26.338 19.896 24.766 1.00 54.03 449 GLY A CA 1
ATOM 2527 C C . GLY A 1 337 ? -25.134 19.692 25.660 1.00 54.17 449 GLY A C 1
ATOM 2528 O O . GLY A 1 337 ? -25.161 20.020 26.847 1.00 54.16 449 GLY A O 1
ATOM 2529 N N . LYS A 1 338 ? -24.069 19.140 25.093 1.00 54.33 450 LYS A N 1
ATOM 2530 C CA . LYS A 1 338 ? -22.844 18.940 25.853 1.00 54.51 450 LYS A CA 1
ATOM 2531 C C . LYS A 1 338 ? -22.095 20.256 26.029 1.00 54.16 450 LYS A C 1
ATOM 2532 O O . LYS A 1 338 ? -21.663 20.588 27.136 1.00 54.00 450 LYS A O 1
ATOM 2538 N N . GLN A 1 339 ? -21.951 21.003 24.938 1.00 53.80 451 GLN A N 1
ATOM 2539 C CA . GLN A 1 339 ? -21.357 22.331 24.997 1.00 53.59 451 GLN A CA 1
ATOM 2540 C C . GLN A 1 339 ? -22.005 23.167 26.102 1.00 53.49 451 GLN A C 1
ATOM 2541 O O . GLN A 1 339 ? -21.317 23.749 26.941 1.00 53.46 451 GLN A O 1
ATOM 2547 N N . VAL A 1 340 ? -23.332 23.223 26.100 1.00 53.16 452 VAL A N 1
ATOM 2548 C CA . VAL A 1 340 ? -24.056 24.022 27.076 1.00 52.86 452 VAL A CA 1
ATOM 2549 C C . VAL A 1 340 ? -23.751 23.590 28.506 1.00 52.91 452 VAL A C 1
ATOM 2550 O O . VAL A 1 340 ? -23.341 24.402 29.336 1.00 53.02 452 VAL A O 1
ATOM 2554 N N . ILE A 1 341 ? -23.962 22.312 28.799 1.00 52.84 453 ILE A N 1
ATOM 2555 C CA . ILE A 1 341 ? -23.697 21.799 30.135 1.00 52.78 453 ILE A CA 1
ATOM 2556 C C . ILE A 1 341 ? -22.259 22.093 30.553 1.00 52.97 453 ILE A C 1
ATOM 2557 O O . ILE A 1 341 ? -21.988 22.439 31.705 1.00 52.88 453 ILE A O 1
ATOM 2562 N N . ASN A 1 342 ? -21.337 21.961 29.609 1.00 53.26 454 ASN A N 1
ATOM 2563 C CA . ASN A 1 342 ? -19.946 22.256 29.887 1.00 53.68 454 ASN A CA 1
ATOM 2564 C C . ASN A 1 342 ? -19.819 23.684 30.387 1.00 53.94 454 ASN A C 1
ATOM 2565 O O . ASN A 1 342 ? -19.406 23.927 31.519 1.00 54.03 454 ASN A O 1
ATOM 2570 N N . TYR A 1 343 ? -20.187 24.626 29.530 1.00 54.33 455 TYR A N 1
ATOM 2571 C CA . TYR A 1 343 ? -20.160 26.033 29.878 1.00 54.83 455 TYR A CA 1
ATOM 2572 C C . TYR A 1 343 ? -20.668 26.255 31.293 1.00 55.25 455 TYR A C 1
ATOM 2573 O O . TYR A 1 343 ? -20.082 27.019 32.060 1.00 55.30 455 TYR A O 1
ATOM 2582 N N . VAL A 1 344 ? -21.759 25.585 31.640 1.00 55.84 456 VAL A N 1
ATOM 2583 C CA . VAL A 1 344 ? -22.387 25.797 32.941 1.00 56.44 456 VAL A CA 1
ATOM 2584 C C . VAL A 1 344 ? -21.531 25.283 34.093 1.00 57.13 456 VAL A C 1
ATOM 2585 O O . VAL A 1 344 ? -21.353 25.972 35.098 1.00 57.28 456 VAL A O 1
ATOM 2589 N N . LYS A 1 345 ? -21.005 24.071 33.951 1.00 57.92 457 LYS A N 1
ATOM 2590 C CA . LYS A 1 345 ? -20.206 23.467 35.014 1.00 58.64 457 LYS A CA 1
ATOM 2591 C C . LYS A 1 345 ? -18.900 24.221 35.244 1.00 58.93 457 LYS A C 1
ATOM 2592 O O . LYS A 1 345 ? -18.412 24.303 36.372 1.00 59.00 457 LYS A O 1
ATOM 2598 N N . ASN A 1 346 ? -18.343 24.779 34.174 1.00 59.27 458 ASN A N 1
ATOM 2599 C CA . ASN A 1 346 ? -17.070 25.479 34.265 1.00 59.61 458 ASN A CA 1
ATOM 2600 C C . ASN A 1 346 ? -17.234 26.960 34.557 1.00 59.66 458 ASN A C 1
ATOM 2601 O O . ASN A 1 346 ? -16.366 27.763 34.217 1.00 59.87 458 ASN A O 1
ATOM 2606 N N . SER A 1 347 ? -18.342 27.327 35.191 1.00 59.55 459 SER A N 1
ATOM 2607 C CA . SER A 1 347 ? -18.602 28.734 35.459 1.00 59.31 459 SER A CA 1
ATOM 2608 C C . SER A 1 347 ? -19.438 28.963 36.708 1.00 59.07 459 SER A C 1
ATOM 2609 O O . SER A 1 347 ? -20.354 28.197 37.011 1.00 59.21 459 SER A O 1
ATOM 2612 N N . VAL A 1 348 ? -19.094 30.015 37.442 1.00 58.62 460 VAL A N 1
ATOM 2613 C CA . VAL A 1 348 ? -20.006 30.594 38.416 1.00 58.14 460 VAL A CA 1
ATOM 2614 C C . VAL A 1 348 ? -20.628 31.791 37.714 1.00 57.60 460 VAL A C 1
ATOM 2615 O O . VAL A 1 348 ? -19.917 32.607 37.125 1.00 57.67 460 VAL A O 1
ATOM 2619 N N . THR A 1 349 ? -21.952 31.879 37.736 1.00 56.76 461 THR A N 1
ATOM 2620 C CA . THR A 1 349 ? -22.628 32.948 37.018 1.00 55.88 461 THR A CA 1
ATOM 2621 C C . THR A 1 349 ? -22.731 32.652 35.519 1.00 54.88 461 THR A C 1
ATOM 2622 O O . THR A 1 349 ? -22.517 33.536 34.687 1.00 54.93 461 THR A O 1
ATOM 2626 N N . PRO A 1 350 ? -23.047 31.399 35.167 1.00 53.79 462 PRO A N 1
ATOM 2627 C CA . PRO A 1 350 ? -23.335 31.108 33.767 1.00 52.80 462 PRO A CA 1
ATOM 2628 C C . PRO A 1 350 ? -24.669 31.739 33.377 1.00 51.67 462 PRO A C 1
ATOM 2629 O O . PRO A 1 350 ? -25.631 31.658 34.140 1.00 51.63 462 PRO A O 1
ATOM 2633 N N . THR A 1 351 ? -24.727 32.373 32.214 1.00 50.23 463 THR A N 1
ATOM 2634 C CA . THR A 1 351 ? -25.961 33.006 31.778 1.00 49.03 463 THR A CA 1
ATOM 2635 C C . THR A 1 351 ? -26.269 32.677 30.326 1.00 48.28 463 THR A C 1
ATOM 2636 O O . THR A 1 351 ? -25.394 32.225 29.586 1.00 48.14 463 THR A O 1
ATOM 2640 N N . ALA A 1 352 ? -27.516 32.911 29.923 1.00 47.20 464 ALA A N 1
ATOM 2641 C CA . ALA A 1 352 ? -27.942 32.626 28.556 1.00 46.23 464 ALA A CA 1
ATOM 2642 C C . ALA A 1 352 ? -28.955 33.651 28.034 1.00 45.49 464 ALA A C 1
ATOM 2643 O O . ALA A 1 352 ? -29.666 34.292 28.806 1.00 45.19 464 ALA A O 1
ATOM 2645 N N . THR A 1 353 ? -29.000 33.792 26.713 1.00 44.54 465 THR A N 1
ATOM 2646 C CA . THR A 1 353 ? -29.970 34.637 26.045 1.00 43.68 465 THR A CA 1
ATOM 2647 C C . THR A 1 353 ? -30.628 33.835 24.930 1.00 43.07 465 THR A C 1
ATOM 2648 O O . THR A 1 353 ? -29.946 33.157 24.165 1.00 42.91 465 THR A O 1
ATOM 2652 N N . ILE A 1 354 ? -31.952 33.902 24.850 1.00 42.27 466 ILE A N 1
ATOM 2653 C CA . ILE A 1 354 ? -32.687 33.220 23.795 1.00 41.54 466 ILE A CA 1
ATOM 2654 C C . ILE A 1 354 ? -33.602 34.219 23.108 1.00 41.26 466 ILE A C 1
ATOM 2655 O O . ILE A 1 354 ? -34.295 34.975 23.783 1.00 41.28 466 ILE A O 1
ATOM 2660 N N . THR A 1 355 ? -33.593 34.240 21.779 1.00 40.87 467 THR A N 1
ATOM 2661 C CA . THR A 1 355 ? -34.555 35.050 21.040 1.00 40.96 467 THR A CA 1
ATOM 2662 C C . THR A 1 355 ? -35.506 34.159 20.247 1.00 41.01 467 THR A C 1
ATOM 2663 O O . THR A 1 355 ? -35.182 33.012 19.938 1.00 41.09 467 THR A O 1
ATOM 2667 N N . PHE A 1 356 ? -36.678 34.692 19.921 1.00 40.85 468 PHE A N 1
ATOM 2668 C CA . PHE A 1 356 ? -37.734 33.892 19.328 1.00 40.77 468 PHE A CA 1
ATOM 2669 C C . PHE A 1 356 ? -38.287 34.488 18.046 1.00 41.15 468 PHE A C 1
ATOM 2670 O O . PHE A 1 356 ? -37.854 35.545 17.598 1.00 41.17 468 PHE A O 1
ATOM 2678 N N . GLN A 1 357 ? -39.244 33.784 17.456 1.00 41.73 469 GLN A N 1
ATOM 2679 C CA . GLN A 1 357 ? -39.901 34.237 16.239 1.00 42.38 469 GLN A CA 1
ATOM 2680 C C . GLN A 1 357 ? -38.923 34.386 15.070 1.00 42.79 469 GLN A C 1
ATOM 2681 O O . GLN A 1 357 ? -39.093 35.250 14.214 1.00 42.60 469 GLN A O 1
ATOM 2687 N N . GLU A 1 358 ? -37.901 33.534 15.046 1.00 43.43 470 GLU A N 1
ATOM 2688 C CA . GLU A 1 358 ? -36.988 33.475 13.910 1.00 44.25 470 GLU A CA 1
ATOM 2689 C C . GLU A 1 358 ? -37.334 32.280 13.026 1.00 44.48 470 GLU A C 1
ATOM 2690 O O . GLU A 1 358 ? -37.645 31.197 13.519 1.00 44.46 470 GLU A O 1
ATOM 2696 N N . THR A 1 359 ? -37.275 32.479 11.716 1.00 44.79 471 THR A N 1
ATOM 2697 C CA . THR A 1 359 ? -37.559 31.398 10.787 1.00 45.24 471 THR A CA 1
ATOM 2698 C C . THR A 1 359 ? -36.556 31.347 9.623 1.00 45.51 471 THR A C 1
ATOM 2699 O O . THR A 1 359 ? -36.348 32.336 8.919 1.00 45.21 471 THR A O 1
ATOM 2703 N N . TYR A 1 360 ? -35.930 30.185 9.445 1.00 45.91 472 TYR A N 1
ATOM 2704 C CA . TYR A 1 360 ? -34.868 30.015 8.456 1.00 46.47 472 TYR A CA 1
ATOM 2705 C C . TYR A 1 360 ? -35.225 29.014 7.357 1.00 46.67 472 TYR A C 1
ATOM 2706 O O . TYR A 1 360 ? -35.922 28.025 7.600 1.00 46.94 472 TYR A O 1
ATOM 2715 N N . LEU A 1 361 ? -34.725 29.271 6.153 1.00 46.64 473 LEU A N 1
ATOM 2716 C CA . LEU A 1 361 ? -35.007 28.426 4.998 1.00 46.61 473 LEU A CA 1
ATOM 2717 C C . LEU A 1 361 ? -33.733 27.780 4.454 1.00 46.18 473 LEU A C 1
ATOM 2718 O O . LEU A 1 361 ? -33.525 27.717 3.243 1.00 46.61 473 LEU A O 1
ATOM 2723 N N . ASP A 1 362 ? -32.885 27.280 5.343 1.00 44.88 474 ASP A N 1
ATOM 2724 C CA . ASP A 1 362 ? -31.563 26.827 4.931 1.00 43.43 474 ASP A CA 1
ATOM 2725 C C . ASP A 1 362 ? -31.339 25.336 5.175 1.00 41.85 474 ASP A C 1
ATOM 2726 O O . ASP A 1 362 ? -30.309 24.786 4.803 1.00 42.08 474 ASP A O 1
ATOM 2731 N N . THR A 1 363 ? -32.308 24.681 5.792 1.00 39.36 475 THR A N 1
ATOM 2732 C CA . THR A 1 363 ? -32.098 23.334 6.306 1.00 37.93 475 THR A CA 1
ATOM 2733 C C . THR A 1 363 ? -31.612 22.301 5.286 1.00 36.87 475 THR A C 1
ATOM 2734 O O . THR A 1 363 ? -32.133 22.206 4.169 1.00 36.48 475 THR A O 1
ATOM 2738 N N . LYS A 1 364 ? -30.617 21.521 5.704 1.00 35.55 476 LYS A N 1
ATOM 2739 C CA . LYS A 1 364 ? -30.127 20.390 4.930 1.00 34.46 476 LYS A CA 1
ATOM 2740 C C . LYS A 1 364 ? -30.023 19.203 5.872 1.00 33.87 476 LYS A C 1
ATOM 2741 O O . LYS A 1 364 ? -29.501 19.339 6.978 1.00 34.02 476 LYS A O 1
ATOM 2747 N N . PRO A 1 365 ? -30.526 18.033 5.451 1.00 33.33 477 PRO A N 1
ATOM 2748 C CA . PRO A 1 365 ? -31.140 17.763 4.153 1.00 33.03 477 PRO A CA 1
ATOM 2749 C C . PRO A 1 365 ? -32.655 17.966 4.150 1.00 33.16 477 PRO A C 1
ATOM 2750 O O . PRO A 1 365 ? -33.303 17.897 5.206 1.00 33.16 477 PRO A O 1
ATOM 2754 N N . ALA A 1 366 ? -33.209 18.183 2.961 1.00 33.20 478 ALA A N 1
ATOM 2755 C CA . ALA A 1 366 ? -34.645 18.315 2.789 1.00 33.63 478 ALA A CA 1
ATOM 2756 C C . ALA A 1 366 ? -35.023 18.024 1.336 1.00 34.20 478 ALA A C 1
ATOM 2757 O O . ALA A 1 366 ? -34.306 18.412 0.409 1.00 34.27 478 ALA A O 1
ATOM 2759 N N . PRO A 1 367 ? -36.159 17.344 1.130 1.00 34.64 479 PRO A N 1
ATOM 2760 C CA . PRO A 1 367 ? -37.074 16.917 2.181 1.00 35.09 479 PRO A CA 1
ATOM 2761 C C . PRO A 1 367 ? -36.599 15.692 2.941 1.00 35.71 479 PRO A C 1
ATOM 2762 O O . PRO A 1 367 ? -35.534 15.146 2.672 1.00 35.77 479 PRO A O 1
ATOM 2766 N N . VAL A 1 368 ? -37.412 15.274 3.897 1.00 36.69 480 VAL A N 1
ATOM 2767 C CA . VAL A 1 368 ? -37.167 14.078 4.682 1.00 37.37 480 VAL A CA 1
ATOM 2768 C C . VAL A 1 368 ? -38.537 13.483 4.956 1.00 37.81 480 VAL A C 1
ATOM 2769 O O . VAL A 1 368 ? -39.515 14.214 5.143 1.00 37.94 480 VAL A O 1
ATOM 2773 N N . VAL A 1 369 ? -38.627 12.163 4.954 1.00 38.28 481 VAL A N 1
ATOM 2774 C CA . VAL A 1 369 ? -39.905 11.527 5.185 1.00 38.61 481 VAL A CA 1
ATOM 2775 C C . VAL A 1 369 ? -40.211 11.575 6.667 1.00 38.85 481 VAL A C 1
ATOM 2776 O O . VAL A 1 369 ? -39.416 11.113 7.483 1.00 38.95 481 VAL A O 1
ATOM 2780 N N . ALA A 1 370 ? -41.365 12.141 7.009 1.00 38.95 482 ALA A N 1
ATOM 2781 C CA . ALA A 1 370 ? -41.772 12.261 8.401 1.00 38.98 482 ALA A CA 1
ATOM 2782 C C . ALA A 1 370 ? -41.897 10.889 9.042 1.00 38.97 482 ALA A C 1
ATOM 2783 O O . ALA A 1 370 ? -42.455 9.964 8.447 1.00 39.14 482 ALA A O 1
ATOM 2785 N N . ALA A 1 371 ? -41.380 10.765 10.259 1.00 38.86 483 ALA A N 1
ATOM 2786 C CA . ALA A 1 371 ? -41.349 9.485 10.954 1.00 38.82 483 ALA A CA 1
ATOM 2787 C C . ALA A 1 371 ? -42.726 8.854 11.079 1.00 38.80 483 ALA A C 1
ATOM 2788 O O . ALA A 1 371 ? -42.847 7.631 11.146 1.00 39.07 483 ALA A O 1
ATOM 2790 N N . SER A 1 372 ? -43.761 9.687 11.113 1.00 38.65 484 SER A N 1
ATOM 2791 C CA . SER A 1 372 ? -45.121 9.212 11.359 1.00 38.29 484 SER A CA 1
ATOM 2792 C C . SER A 1 372 ? -45.950 9.062 10.082 1.00 38.04 484 SER A C 1
ATOM 2793 O O . SER A 1 372 ? -47.079 8.581 10.127 1.00 37.96 484 SER A O 1
ATOM 2796 N N . SER A 1 373 ? -45.398 9.475 8.948 1.00 37.70 485 SER A N 1
ATOM 2797 C CA . SER A 1 373 ? -46.069 9.249 7.673 1.00 37.48 485 SER A CA 1
ATOM 2798 C C . SER A 1 373 ? -46.248 7.743 7.470 1.00 37.45 485 SER A C 1
ATOM 2799 O O . SER A 1 373 ? -45.277 6.993 7.480 1.00 37.59 485 SER A O 1
ATOM 2802 N N . ALA A 1 374 ? -47.486 7.291 7.302 1.00 37.40 486 ALA A N 1
ATOM 2803 C CA . ALA A 1 374 ? -47.757 5.850 7.215 1.00 37.17 486 ALA A CA 1
ATOM 2804 C C . ALA A 1 374 ? -47.037 5.177 6.037 1.00 37.10 486 ALA A C 1
ATOM 2805 O O . ALA A 1 374 ? -46.781 5.802 5.009 1.00 36.97 486 ALA A O 1
ATOM 2807 N N . ARG A 1 375 ? -46.741 3.890 6.192 1.00 36.87 487 ARG A N 1
ATOM 2808 C CA . ARG A 1 375 ? -45.884 3.170 5.260 1.00 36.61 487 ARG A CA 1
ATOM 2809 C C . ARG A 1 375 ? -46.588 2.036 4.511 1.00 36.37 487 ARG A C 1
ATOM 2810 O O . ARG A 1 375 ? -47.446 1.338 5.064 1.00 36.36 487 ARG A O 1
ATOM 2818 N N . GLY A 1 376 ? -46.208 1.844 3.250 1.00 35.97 488 GLY A N 1
ATOM 2819 C CA . GLY A 1 376 ? -46.665 0.687 2.482 1.00 35.45 488 GLY A CA 1
ATOM 2820 C C . GLY A 1 376 ? -46.094 -0.596 3.067 1.00 35.29 488 GLY A C 1
ATOM 2821 O O . GLY A 1 376 ? -45.377 -0.562 4.066 1.00 35.07 488 GLY A O 1
ATOM 2822 N N . PRO A 1 377 ? -46.423 -1.742 2.456 1.00 35.30 489 PRO A N 1
ATOM 2823 C CA . PRO A 1 377 ? -47.326 -1.795 1.312 1.00 35.66 489 PRO A CA 1
ATOM 2824 C C . PRO A 1 377 ? -48.776 -1.731 1.775 1.00 36.25 489 PRO A C 1
ATOM 2825 O O . PRO A 1 377 ? -49.050 -1.948 2.957 1.00 36.21 489 PRO A O 1
ATOM 2829 N N . SER A 1 378 ? -49.686 -1.444 0.845 1.00 37.15 490 SER A N 1
ATOM 2830 C CA . SER A 1 378 ? -51.112 -1.297 1.140 1.00 38.47 490 SER A CA 1
ATOM 2831 C C . SER A 1 378 ? -51.795 -2.582 1.600 1.00 39.59 490 SER A C 1
ATOM 2832 O O . SER A 1 378 ? -51.900 -3.540 0.835 1.00 40.08 490 SER A O 1
ATOM 2835 N N . ARG A 1 379 ? -52.274 -2.597 2.841 1.00 41.01 491 ARG A N 1
ATOM 2836 C CA . ARG A 1 379 ? -53.023 -3.741 3.356 1.00 42.35 491 ARG A CA 1
ATOM 2837 C C . ARG A 1 379 ? -54.444 -3.723 2.790 1.00 43.41 491 ARG A C 1
ATOM 2838 O O . ARG A 1 379 ? -55.295 -4.538 3.156 1.00 43.84 491 ARG A O 1
ATOM 2846 N N . SER A 1 380 ? -54.688 -2.779 1.892 1.00 44.61 492 SER A N 1
ATOM 2847 C CA . SER A 1 380 ? -55.921 -2.746 1.132 1.00 45.90 492 SER A CA 1
ATOM 2848 C C . SER A 1 380 ? -55.720 -3.564 -0.129 1.00 46.73 492 SER A C 1
ATOM 2849 O O . SER A 1 380 ? -56.643 -4.204 -0.629 1.00 46.90 492 SER A O 1
ATOM 2852 N N . TYR A 1 381 ? -54.494 -3.525 -0.639 1.00 47.76 493 TYR A N 1
ATOM 2853 C CA . TYR A 1 381 ? -54.141 -4.209 -1.870 1.00 48.68 493 TYR A CA 1
ATOM 2854 C C . TYR A 1 381 ? -52.631 -4.200 -2.008 1.00 48.51 493 TYR A C 1
ATOM 2855 O O . TYR A 1 381 ? -52.053 -3.217 -2.459 1.00 48.77 493 TYR A O 1
ATOM 2864 N N . LEU A 1 382 ? -51.993 -5.292 -1.606 1.00 48.31 494 LEU A N 1
ATOM 2865 C CA . LEU A 1 382 ? -50.542 -5.386 -1.671 1.00 47.96 494 LEU A CA 1
ATOM 2866 C C . LEU A 1 382 ? -50.055 -5.220 -3.102 1.00 47.58 494 LEU A C 1
ATOM 2867 O O . LEU A 1 382 ? -48.961 -4.709 -3.343 1.00 47.71 494 LEU A O 1
ATOM 2872 N N . GLY A 1 383 ? -50.885 -5.644 -4.048 1.00 47.07 495 GLY A N 1
ATOM 2873 C CA . GLY A 1 383 ? -50.502 -5.711 -5.456 1.00 46.17 495 GLY A CA 1
ATOM 2874 C C . GLY A 1 383 ? -49.800 -4.494 -6.023 1.00 45.40 495 GLY A C 1
ATOM 2875 O O . GLY A 1 383 ? -48.888 -4.625 -6.831 1.00 45.62 495 GLY A O 1
ATOM 2876 N N . ILE A 1 384 ? -50.225 -3.307 -5.613 1.00 44.51 496 ILE A N 1
ATOM 2877 C CA . ILE A 1 384 ? -49.675 -2.079 -6.180 1.00 43.61 496 ILE A CA 1
ATOM 2878 C C . ILE A 1 384 ? -49.006 -1.202 -5.125 1.00 42.52 496 ILE A C 1
ATOM 2879 O O . ILE A 1 384 ? -49.604 -0.887 -4.092 1.00 42.62 496 ILE A O 1
ATOM 2884 N N . SER A 1 385 ? -47.762 -0.815 -5.402 1.00 40.93 497 SER A N 1
ATOM 2885 C CA . SER A 1 385 ? -46.927 -0.073 -4.454 1.00 39.35 497 SER A CA 1
ATOM 2886 C C . SER A 1 385 ? -47.572 1.212 -3.935 1.00 38.20 497 SER A C 1
ATOM 2887 O O . SER A 1 385 ? -48.111 2.017 -4.702 1.00 38.11 497 SER A O 1
ATOM 2890 N N . LYS A 1 386 ? -47.491 1.403 -2.624 1.00 36.69 498 LYS A N 1
ATOM 2891 C CA . LYS A 1 386 ? -48.026 2.594 -1.979 1.00 35.42 498 LYS A CA 1
ATOM 2892 C C . LYS A 1 386 ? -47.116 2.990 -0.820 1.00 35.08 498 LYS A C 1
ATOM 2893 O O . LYS A 1 386 ? -46.553 2.121 -0.150 1.00 35.07 498 LYS A O 1
ATOM 2899 N N . PRO A 1 387 ? -46.988 4.300 -0.555 1.00 34.65 499 PRO A N 1
ATOM 2900 C CA . PRO A 1 387 ? -47.716 5.390 -1.199 1.00 34.72 499 PRO A CA 1
ATOM 2901 C C . PRO A 1 387 ? -47.137 5.758 -2.559 1.00 35.06 499 PRO A C 1
ATOM 2902 O O . PRO A 1 387 ? -46.130 5.193 -2.969 1.00 35.17 499 PRO A O 1
ATOM 2906 N N . ASP A 1 388 ? -47.764 6.711 -3.238 1.00 35.46 500 ASP A N 1
ATOM 2907 C CA . ASP A 1 388 ? -47.367 7.071 -4.587 1.00 36.44 500 ASP A CA 1
ATOM 2908 C C . ASP A 1 388 ? -46.294 8.151 -4.623 1.00 37.04 500 ASP A C 1
ATOM 2909 O O . ASP A 1 388 ? -45.347 8.062 -5.407 1.00 37.18 500 ASP A O 1
ATOM 2914 N N . ILE A 1 389 ? -46.441 9.174 -3.779 1.00 37.44 501 ILE A N 1
ATOM 2915 C CA . ILE A 1 389 ? -45.623 10.369 -3.912 1.00 37.65 501 ILE A CA 1
ATOM 2916 C C . ILE A 1 389 ? -45.449 11.142 -2.601 1.00 37.85 501 ILE A C 1
ATOM 2917 O O . ILE A 1 389 ? -46.251 11.017 -1.673 1.00 37.99 501 ILE A O 1
ATOM 2922 N N . LEU A 1 390 ? -44.394 11.949 -2.537 1.00 37.80 502 LEU A N 1
ATOM 2923 C CA . LEU A 1 390 ? -44.054 12.693 -1.332 1.00 37.72 502 LEU A CA 1
ATOM 2924 C C . LEU A 1 390 ? -44.379 14.171 -1.526 1.00 37.58 502 LEU A C 1
ATOM 2925 O O . LEU A 1 390 ? -44.181 14.722 -2.611 1.00 37.83 502 LEU A O 1
ATOM 2930 N N . ALA A 1 391 ? -44.884 14.814 -0.481 1.00 37.13 503 ALA A N 1
ATOM 2931 C CA . ALA A 1 391 ? -45.164 16.237 -0.544 1.00 36.76 503 ALA A CA 1
ATOM 2932 C C . ALA A 1 391 ? -45.059 16.863 0.844 1.00 36.68 503 ALA A C 1
ATOM 2933 O O . ALA A 1 391 ? -45.122 16.159 1.856 1.00 36.66 503 ALA A O 1
ATOM 2935 N N . PRO A 1 392 ? -44.893 18.194 0.896 1.00 36.54 504 PRO A N 1
ATOM 2936 C CA . PRO A 1 392 ? -44.665 18.892 2.159 1.00 36.44 504 PRO A CA 1
ATOM 2937 C C . PRO A 1 392 ? -45.871 18.751 3.074 1.00 36.39 504 PRO A C 1
ATOM 2938 O O . PRO A 1 392 ? -46.991 19.060 2.666 1.00 36.30 504 PRO A O 1
ATOM 2942 N N . GLY A 1 393 ? -45.646 18.289 4.298 1.00 36.21 505 GLY A N 1
ATOM 2943 C CA . GLY A 1 393 ? -46.743 18.075 5.227 1.00 36.24 505 GLY A CA 1
ATOM 2944 C C . GLY A 1 393 ? -46.430 18.388 6.680 1.00 36.39 505 GLY A C 1
ATOM 2945 O O . GLY A 1 393 ? -47.327 18.374 7.519 1.00 36.43 505 GLY A O 1
ATOM 2946 N N . VAL A 1 394 ? -45.165 18.667 6.986 1.00 36.44 506 VAL A N 1
ATOM 2947 C CA . VAL A 1 394 ? -44.762 18.998 8.355 1.00 36.42 506 VAL A CA 1
ATOM 2948 C C . VAL A 1 394 ? -44.780 20.511 8.602 1.00 36.47 506 VAL A C 1
ATOM 2949 O O . VAL A 1 394 ? -44.164 21.279 7.859 1.00 36.62 506 VAL A O 1
ATOM 2953 N N . LEU A 1 395 ? -45.498 20.925 9.643 1.00 36.26 507 LEU A N 1
ATOM 2954 C CA . LEU A 1 395 ? -45.618 22.335 10.012 1.00 36.09 507 LEU A CA 1
ATOM 2955 C C . LEU A 1 395 ? -45.870 23.249 8.816 1.00 36.03 507 LEU A C 1
ATOM 2956 O O . LEU A 1 395 ? -45.039 24.083 8.466 1.00 36.00 507 LEU A O 1
ATOM 2961 N N . ILE A 1 396 ? -47.033 23.089 8.201 1.00 35.94 508 ILE A N 1
ATOM 2962 C CA . ILE A 1 396 ? -47.410 23.897 7.053 1.00 35.96 508 ILE A CA 1
ATOM 2963 C C . ILE A 1 396 ? -48.306 25.045 7.507 1.00 36.03 508 ILE A C 1
ATOM 2964 O O . ILE A 1 396 ? -49.174 24.863 8.362 1.00 35.90 508 ILE A O 1
ATOM 2969 N N . LEU A 1 397 ? -48.088 26.229 6.948 1.00 35.98 509 LEU A N 1
ATOM 2970 C CA . LEU A 1 397 ? -48.893 27.379 7.314 1.00 36.00 509 LEU A CA 1
ATOM 2971 C C . LEU A 1 397 ? -50.073 27.535 6.375 1.00 36.06 509 LEU A C 1
ATOM 2972 O O . LEU A 1 397 ? -49.910 27.603 5.149 1.00 35.90 509 LEU A O 1
ATOM 2977 N N . ALA A 1 398 ? -51.265 27.606 6.956 1.00 36.02 510 ALA A N 1
ATOM 2978 C CA . ALA A 1 398 ? -52.472 27.799 6.174 1.00 35.79 510 ALA A CA 1
ATOM 2979 C C . ALA A 1 398 ? -53.540 28.497 6.998 1.00 35.69 510 ALA A C 1
ATOM 2980 O O . ALA A 1 398 ? -53.425 28.611 8.221 1.00 35.59 510 ALA A O 1
ATOM 2982 N N . ALA A 1 399 ? -54.583 28.959 6.318 1.00 35.75 511 ALA A N 1
ATOM 2983 C CA . ALA A 1 399 ? -55.694 29.635 6.973 1.00 35.73 511 ALA A CA 1
ATOM 2984 C C . ALA A 1 399 ? -56.322 28.787 8.088 1.00 35.86 511 ALA A C 1
ATOM 2985 O O . ALA A 1 399 ? -56.190 27.561 8.112 1.00 35.64 511 ALA A O 1
ATOM 2987 N N . TYR A 1 400 ? -57.003 29.457 9.009 1.00 36.16 512 TYR A N 1
ATOM 2988 C CA . TYR A 1 400 ? -57.591 28.796 10.164 1.00 36.64 512 TYR A CA 1
ATOM 2989 C C . TYR A 1 400 ? -58.731 29.664 10.672 1.00 37.14 512 TYR A C 1
ATOM 2990 O O . TYR A 1 400 ? -58.670 30.885 10.568 1.00 37.34 512 TYR A O 1
ATOM 2999 N N . PRO A 1 401 ? -59.794 29.040 11.200 1.00 37.65 513 PRO A N 1
ATOM 3000 C CA . PRO A 1 401 ? -60.904 29.810 11.764 1.00 37.91 513 PRO A CA 1
ATOM 3001 C C . PRO A 1 401 ? -60.427 30.670 12.933 1.00 38.37 513 PRO A C 1
ATOM 3002 O O . PRO A 1 401 ? -59.751 30.161 13.831 1.00 38.52 513 PRO A O 1
ATOM 3006 N N . PRO A 1 402 ? -60.795 31.961 12.935 1.00 38.65 514 PRO A N 1
ATOM 3007 C CA . PRO A 1 402 ? -60.326 32.933 13.919 1.00 38.92 514 PRO A CA 1
ATOM 3008 C C . PRO A 1 402 ? -60.881 32.689 15.315 1.00 39.41 514 PRO A C 1
ATOM 3009 O O . PRO A 1 402 ? -60.377 33.263 16.282 1.00 39.45 514 PRO A O 1
ATOM 3013 N N . ASN A 1 403 ? -61.903 31.844 15.424 1.00 39.95 515 ASN A N 1
ATOM 3014 C CA . ASN A 1 403 ? -62.600 31.675 16.694 1.00 40.38 515 ASN A CA 1
ATOM 3015 C C . ASN A 1 403 ? -62.475 30.293 17.281 1.00 40.67 515 ASN A C 1
ATOM 3016 O O . ASN A 1 403 ? -63.404 29.817 17.924 1.00 40.99 515 ASN A O 1
ATOM 3021 N N . VAL A 1 404 ? -61.340 29.639 17.060 1.00 41.02 516 VAL A N 1
ATOM 3022 C CA . VAL A 1 404 ? -61.087 28.352 17.700 1.00 41.41 516 VAL A CA 1
ATOM 3023 C C . VAL A 1 404 ? -59.683 28.316 18.283 1.00 41.75 516 VAL A C 1
ATOM 3024 O O . VAL A 1 404 ? -58.787 29.026 17.819 1.00 42.02 516 VAL A O 1
ATOM 3028 N N . PHE A 1 405 ? -59.498 27.480 19.299 1.00 41.86 517 PHE A N 1
ATOM 3029 C CA . PHE A 1 405 ? -58.194 27.288 19.921 1.00 42.18 517 PHE A CA 1
ATOM 3030 C C . PHE A 1 405 ? -57.092 26.999 18.897 1.00 42.10 517 PHE A C 1
ATOM 3031 O O . PHE A 1 405 ? -57.215 26.092 18.082 1.00 42.08 517 PHE A O 1
ATOM 3039 N N . ALA A 1 406 ? -56.012 27.775 18.946 1.00 42.24 518 ALA A N 1
ATOM 3040 C CA . ALA A 1 406 ? -54.890 27.592 18.020 1.00 42.12 518 ALA A CA 1
ATOM 3041 C C . ALA A 1 406 ? -53.651 27.056 18.730 1.00 42.13 518 ALA A C 1
ATOM 3042 O O . ALA A 1 406 ? -53.154 25.981 18.403 1.00 41.98 518 ALA A O 1
ATOM 3044 N N . THR A 1 407 ? -53.146 27.815 19.694 1.00 42.23 519 THR A N 1
ATOM 3045 C CA . THR A 1 407 ? -52.009 27.365 20.486 1.00 42.38 519 THR A CA 1
ATOM 3046 C C . THR A 1 407 ? -52.086 27.918 21.910 1.00 42.47 519 THR A C 1
ATOM 3047 O O . THR A 1 407 ? -53.089 28.508 22.297 1.00 42.57 519 THR A O 1
ATOM 3051 N N . SER A 1 408 ? -51.031 27.731 22.688 1.00 42.60 520 SER A N 1
ATOM 3052 C CA . SER A 1 408 ? -51.113 27.999 24.112 1.00 42.79 520 SER A CA 1
ATOM 3053 C C . SER A 1 408 ? -49.882 28.721 24.659 1.00 42.78 520 SER A C 1
ATOM 3054 O O . SER A 1 408 ? -48.769 28.518 24.180 1.00 42.63 520 SER A O 1
ATOM 3057 N N . ILE A 1 409 ? -50.097 29.573 25.660 1.00 42.68 521 ILE A N 1
ATOM 3058 C CA . ILE A 1 409 ? -49.009 30.189 26.417 1.00 42.53 521 ILE A CA 1
ATOM 3059 C C . ILE A 1 409 ? -49.284 30.002 27.901 1.00 42.47 521 ILE A C 1
ATOM 3060 O O . ILE A 1 409 ? -50.404 30.216 28.358 1.00 42.42 521 ILE A O 1
ATOM 3065 N N . GLY A 1 410 ? -48.264 29.615 28.655 1.00 42.53 522 GLY A N 1
ATOM 3066 C CA . GLY A 1 410 ? -48.452 29.320 30.068 1.00 42.73 522 GLY A CA 1
ATOM 3067 C C . GLY A 1 410 ? -49.464 28.201 30.180 1.00 42.94 522 GLY A C 1
ATOM 3068 O O . GLY A 1 410 ? -49.788 27.564 29.182 1.00 43.42 522 GLY A O 1
ATOM 3069 N N . THR A 1 411 ? -49.977 27.957 31.378 1.00 42.89 523 THR A N 1
ATOM 3070 C CA . THR A 1 411 ? -50.956 26.895 31.559 1.00 42.90 523 THR A CA 1
ATOM 3071 C C . THR A 1 411 ? -52.377 27.406 31.378 1.00 42.61 523 THR A C 1
ATOM 3072 O O . THR A 1 411 ? -53.311 26.617 31.251 1.00 42.79 523 THR A O 1
ATOM 3076 N N . ASN A 1 412 ? -52.551 28.723 31.358 1.00 42.27 524 ASN A N 1
ATOM 3077 C CA . ASN A 1 412 ? -53.903 29.277 31.382 1.00 41.74 524 ASN A CA 1
ATOM 3078 C C . ASN A 1 412 ? -54.310 30.110 30.173 1.00 41.22 524 ASN A C 1
ATOM 3079 O O . ASN A 1 412 ? -55.472 30.491 30.055 1.00 41.07 524 ASN A O 1
ATOM 3084 N N . ILE A 1 413 ? -53.372 30.400 29.275 1.00 40.48 525 ILE A N 1
ATOM 3085 C CA . ILE A 1 413 ? -53.696 31.273 28.149 1.00 39.83 525 ILE A CA 1
ATOM 3086 C C . ILE A 1 413 ? -53.786 30.545 26.811 1.00 39.63 525 ILE A C 1
ATOM 3087 O O . ILE A 1 413 ? -52.823 29.931 26.361 1.00 39.82 525 ILE A O 1
ATOM 3092 N N . LEU A 1 414 ? -54.952 30.620 26.182 1.00 39.20 526 LEU A N 1
ATOM 3093 C CA . LEU A 1 414 ? -55.143 30.045 24.863 1.00 38.86 526 LEU A CA 1
ATOM 3094 C C . LEU A 1 414 ? -55.110 31.174 23.854 1.00 38.79 526 LEU A C 1
ATOM 3095 O O . LEU A 1 414 ? -55.575 32.278 24.130 1.00 38.88 526 LEU A O 1
ATOM 3100 N N . LEU A 1 415 ? -54.562 30.903 22.680 1.00 38.68 527 LEU A N 1
ATOM 3101 C CA . LEU A 1 415 ? -54.514 31.908 21.637 1.00 38.73 527 LEU A CA 1
ATOM 3102 C C . LEU A 1 415 ? -55.279 31.418 20.427 1.00 38.83 527 LEU A C 1
ATOM 3103 O O . LEU A 1 415 ? -55.493 30.218 20.263 1.00 39.01 527 LEU A O 1
ATOM 3108 N N . SER A 1 416 ? -55.701 32.353 19.588 1.00 38.85 528 SER A N 1
ATOM 3109 C CA . SER A 1 416 ? -56.357 32.018 18.345 1.00 38.87 528 SER A CA 1
ATOM 3110 C C . SER A 1 416 ? -55.630 32.777 17.256 1.00 38.94 528 SER A C 1
ATOM 3111 O O . SER A 1 416 ? -54.796 33.629 17.547 1.00 38.95 528 SER A O 1
ATOM 3114 N N . THR A 1 417 ? -55.947 32.476 16.002 1.00 39.09 529 THR A N 1
ATOM 3115 C CA . THR A 1 417 ? -55.169 33.009 14.896 1.00 39.36 529 THR A CA 1
ATOM 3116 C C . THR A 1 417 ? -55.883 32.844 13.555 1.00 39.41 529 THR A C 1
ATOM 3117 O O . THR A 1 417 ? -56.847 32.088 13.443 1.00 39.64 529 THR A O 1
ATOM 3121 N N . ASP A 1 418 ? -55.412 33.568 12.546 1.00 39.34 530 ASP A N 1
ATOM 3122 C CA . ASP A 1 418 ? -55.965 33.460 11.202 1.00 39.38 530 ASP A CA 1
ATOM 3123 C C . ASP A 1 418 ? -55.186 32.454 10.362 1.00 39.00 530 ASP A C 1
ATOM 3124 O O . ASP A 1 418 ? -55.714 31.904 9.402 1.00 38.78 530 ASP A O 1
ATOM 3129 N N . TYR A 1 419 ? -53.924 32.238 10.722 1.00 38.75 531 TYR A N 1
ATOM 3130 C CA . TYR A 1 419 ? -53.050 31.310 10.010 1.00 38.53 531 TYR A CA 1
ATOM 3131 C C . TYR A 1 419 ? -52.209 30.526 10.995 1.00 38.53 531 TYR A C 1
ATOM 3132 O O . TYR A 1 419 ? -51.541 31.101 11.852 1.00 38.60 531 TYR A O 1
ATOM 3141 N N . ILE A 1 420 ? -52.254 29.206 10.876 1.00 38.40 532 ILE A N 1
ATOM 3142 C CA . ILE A 1 420 ? -51.611 28.347 11.853 1.00 38.46 532 ILE A CA 1
ATOM 3143 C C . ILE A 1 420 ? -50.685 27.319 11.193 1.00 38.74 532 ILE A C 1
ATOM 3144 O O . ILE A 1 420 ? -50.847 26.977 10.021 1.00 38.56 532 ILE A O 1
ATOM 3149 N N . LEU A 1 421 ? -49.694 26.856 11.945 1.00 39.16 533 LEU A N 1
ATOM 3150 C CA . LEU A 1 421 ? -48.821 25.788 11.488 1.00 39.70 533 LEU A CA 1
ATOM 3151 C C . LEU A 1 421 ? -49.434 24.447 11.878 1.00 40.24 533 LEU A C 1
ATOM 3152 O O . LEU A 1 421 ? -49.866 24.255 13.018 1.00 40.16 533 LEU A O 1
ATOM 3157 N N . GLU A 1 422 ? -49.461 23.515 10.930 1.00 40.90 534 GLU A N 1
ATOM 3158 C CA . GLU A 1 422 ? -50.090 22.215 11.149 1.00 41.62 534 GLU A CA 1
ATOM 3159 C C . GLU A 1 422 ? -49.354 21.105 10.383 1.00 41.22 534 GLU A C 1
ATOM 3160 O O . GLU A 1 422 ? -48.920 21.308 9.249 1.00 41.06 534 GLU A O 1
ATOM 3166 N N . SER A 1 423 ? -49.215 19.937 11.002 1.00 40.93 535 SER A N 1
ATOM 3167 C CA . SER A 1 423 ? -48.462 18.834 10.398 1.00 40.76 535 SER A CA 1
ATOM 3168 C C . SER A 1 423 ? -49.333 17.615 10.110 1.00 40.64 535 SER A C 1
ATOM 3169 O O . SER A 1 423 ? -50.353 17.405 10.752 1.00 40.67 535 SER A O 1
ATOM 3172 N N . GLY A 1 424 ? -48.907 16.805 9.147 1.00 40.60 536 GLY A N 1
ATOM 3173 C CA . GLY A 1 424 ? -49.574 15.544 8.834 1.00 40.28 536 GLY A CA 1
ATOM 3174 C C . GLY A 1 424 ? -49.716 15.297 7.343 1.00 40.24 536 GLY A C 1
ATOM 3175 O O . GLY A 1 424 ? -49.558 16.209 6.525 1.00 40.15 536 GLY A O 1
ATOM 3176 N N . THR A 1 425 ? -50.020 14.058 6.978 1.00 40.05 537 THR A N 1
ATOM 3177 C CA . THR A 1 425 ? -50.295 13.749 5.583 1.00 39.98 537 THR A CA 1
ATOM 3178 C C . THR A 1 425 ? -51.494 14.569 5.100 1.00 39.90 537 THR A C 1
ATOM 3179 O O . THR A 1 425 ? -51.687 14.767 3.896 1.00 39.77 537 THR A O 1
ATOM 3183 N N . SER A 1 426 ? -52.280 15.059 6.058 1.00 39.77 538 SER A N 1
ATOM 3184 C CA . SER A 1 426 ? -53.415 15.932 5.774 1.00 39.76 538 SER A CA 1
ATOM 3185 C C . SER A 1 426 ? -52.973 17.160 5.009 1.00 39.70 538 SER A C 1
ATOM 3186 O O . SER A 1 426 ? -53.690 17.652 4.141 1.00 39.78 538 SER A O 1
ATOM 3189 N N . MET A 1 427 ? -51.787 17.656 5.343 1.00 39.64 539 MET A N 1
ATOM 3190 C CA . MET A 1 427 ? -51.253 18.851 4.715 1.00 39.63 539 MET A CA 1
ATOM 3191 C C . MET A 1 427 ? -50.621 18.525 3.368 1.00 39.40 539 MET A C 1
ATOM 3192 O O . MET A 1 427 ? -50.651 19.335 2.444 1.00 39.44 539 MET A O 1
ATOM 3197 N N . ALA A 1 428 ? -50.056 17.331 3.255 1.00 39.22 540 ALA A N 1
ATOM 3198 C CA . ALA A 1 428 ? -49.382 16.930 2.026 1.00 39.06 540 ALA A CA 1
ATOM 3199 C C . ALA A 1 428 ? -50.354 16.757 0.859 1.00 39.01 540 ALA A C 1
ATOM 3200 O O . ALA A 1 428 ? -50.133 17.294 -0.230 1.00 38.97 540 ALA A O 1
ATOM 3202 N N . ALA A 1 429 ? -51.440 16.026 1.097 1.00 38.93 541 ALA A N 1
ATOM 3203 C CA . ALA A 1 429 ? -52.386 15.671 0.034 1.00 38.71 541 ALA A CA 1
ATOM 3204 C C . ALA A 1 429 ? -52.870 16.859 -0.793 1.00 38.66 541 ALA A C 1
ATOM 3205 O O . ALA A 1 429 ? -52.830 16.822 -2.022 1.00 38.63 541 ALA A O 1
ATOM 3207 N N . PRO A 1 430 ? -53.353 17.914 -0.124 1.00 38.69 542 PRO A N 1
ATOM 3208 C CA . PRO A 1 430 ? -53.817 19.103 -0.844 1.00 38.61 542 PRO A CA 1
ATOM 3209 C C . PRO A 1 430 ? -52.730 19.747 -1.703 1.00 38.70 542 PRO A C 1
ATOM 3210 O O . PRO A 1 430 ? -53.040 20.449 -2.668 1.00 38.79 542 PRO A O 1
ATOM 3214 N N . HIS A 1 431 ? -51.466 19.528 -1.358 1.00 38.87 543 HIS A N 1
ATOM 3215 C CA . HIS A 1 431 ? -50.374 19.987 -2.210 1.00 39.07 543 HIS A CA 1
ATOM 3216 C C . HIS A 1 431 ? -50.421 19.243 -3.540 1.00 39.33 543 HIS A C 1
ATOM 3217 O O . HIS A 1 431 ? -50.402 19.849 -4.611 1.00 39.50 543 HIS A O 1
ATOM 3224 N N . ALA A 1 432 ? -50.491 17.920 -3.461 1.00 39.59 544 ALA A N 1
ATOM 3225 C CA . ALA A 1 432 ? -50.575 17.085 -4.651 1.00 39.89 544 ALA A CA 1
ATOM 3226 C C . ALA A 1 432 ? -51.816 17.417 -5.472 1.00 40.22 544 ALA A C 1
ATOM 3227 O O . ALA A 1 432 ? -51.753 17.537 -6.700 1.00 40.44 544 ALA A O 1
ATOM 3229 N N . ALA A 1 433 ? -52.946 17.563 -4.790 1.00 40.40 545 ALA A N 1
ATOM 3230 C CA . ALA A 1 433 ? -54.207 17.805 -5.474 1.00 40.69 545 ALA A CA 1
ATOM 3231 C C . ALA A 1 433 ? -54.138 19.067 -6.318 1.00 41.08 545 ALA A C 1
ATOM 3232 O O . ALA A 1 433 ? -54.630 19.097 -7.449 1.00 41.15 545 ALA A O 1
ATOM 3234 N N . GLY A 1 434 ? -53.529 20.112 -5.767 1.00 41.42 546 GLY A N 1
ATOM 3235 C CA . GLY A 1 434 ? -53.404 21.372 -6.489 1.00 41.90 546 GLY A CA 1
ATOM 3236 C C . GLY A 1 434 ? -52.518 21.224 -7.710 1.00 42.35 546 GLY A C 1
ATOM 3237 O O . GLY A 1 434 ? -52.835 21.731 -8.786 1.00 42.18 546 GLY A O 1
ATOM 3238 N N . ILE A 1 435 ? -51.397 20.531 -7.532 1.00 42.89 547 ILE A N 1
ATOM 3239 C CA . ILE A 1 435 ? -50.469 20.268 -8.628 1.00 43.52 547 ILE A CA 1
ATOM 3240 C C . ILE A 1 435 ? -51.149 19.433 -9.712 1.00 44.13 547 ILE A C 1
ATOM 3241 O O . ILE A 1 435 ? -51.043 19.727 -10.908 1.00 44.04 547 ILE A O 1
ATOM 3246 N N . ALA A 1 436 ? -51.859 18.396 -9.280 1.00 44.71 548 ALA A N 1
ATOM 3247 C CA . ALA A 1 436 ? -52.604 17.554 -10.198 1.00 45.36 548 ALA A CA 1
ATOM 3248 C C . ALA A 1 436 ? -53.594 18.393 -10.987 1.00 45.84 548 ALA A C 1
ATOM 3249 O O . ALA A 1 436 ? -53.799 18.178 -12.182 1.00 45.83 548 ALA A O 1
ATOM 3251 N N . ALA A 1 437 ? -54.207 19.355 -10.310 1.00 46.43 549 ALA A N 1
ATOM 3252 C CA . ALA A 1 437 ? -55.212 20.199 -10.936 1.00 47.09 549 ALA A CA 1
ATOM 3253 C C . ALA A 1 437 ? -54.596 21.091 -12.010 1.00 47.62 549 ALA A C 1
ATOM 3254 O O . ALA A 1 437 ? -55.194 21.310 -13.067 1.00 47.71 549 ALA A O 1
ATOM 3256 N N . MET A 1 438 ? -53.405 21.613 -11.732 1.00 48.27 550 MET A N 1
ATOM 3257 C CA . MET A 1 438 ? -52.733 22.492 -12.681 1.00 48.90 550 MET A CA 1
ATOM 3258 C C . MET A 1 438 ? -52.241 21.687 -13.882 1.00 49.45 550 MET A C 1
ATOM 3259 O O . MET A 1 438 ? -52.332 22.142 -15.025 1.00 49.57 550 MET A O 1
ATOM 3264 N N . LEU A 1 439 ? -51.742 20.482 -13.623 1.00 50.01 551 LEU A N 1
ATOM 3265 C CA . LEU A 1 439 ? -51.372 19.578 -14.704 1.00 50.58 551 LEU A CA 1
ATOM 3266 C C . LEU A 1 439 ? -52.565 19.384 -15.633 1.00 51.17 551 LEU A C 1
ATOM 3267 O O . LEU A 1 439 ? -52.434 19.438 -16.857 1.00 51.25 551 LEU A O 1
ATOM 3272 N N . LYS A 1 440 ? -53.735 19.179 -15.038 1.00 51.87 552 LYS A N 1
ATOM 3273 C CA . LYS A 1 440 ? -54.953 18.922 -15.795 1.00 52.52 552 LYS A CA 1
ATOM 3274 C C . LYS A 1 440 ? -55.380 20.151 -16.585 1.00 52.93 552 LYS A C 1
ATOM 3275 O O . LYS A 1 440 ? -56.008 20.036 -17.637 1.00 53.01 552 LYS A O 1
ATOM 3281 N N . ALA A 1 441 ? -55.035 21.328 -16.071 1.00 53.45 553 ALA A N 1
ATOM 3282 C CA . ALA A 1 441 ? -55.347 22.579 -16.752 1.00 53.91 553 ALA A CA 1
ATOM 3283 C C . ALA A 1 441 ? -54.394 22.788 -17.920 1.00 54.30 553 ALA A C 1
ATOM 3284 O O . ALA A 1 441 ? -54.763 23.367 -18.941 1.00 54.42 553 ALA A O 1
ATOM 3286 N N . ALA A 1 442 ? -53.163 22.310 -17.765 1.00 54.74 554 ALA A N 1
ATOM 3287 C CA . ALA A 1 442 ? -52.163 22.434 -18.816 1.00 55.08 554 ALA A CA 1
ATOM 3288 C C . ALA A 1 442 ? -52.434 21.430 -19.938 1.00 55.37 554 ALA A C 1
ATOM 3289 O O . ALA A 1 442 ? -52.193 21.715 -21.114 1.00 55.40 554 ALA A O 1
ATOM 3291 N N . HIS A 1 443 ? -52.931 20.257 -19.556 1.00 55.61 555 HIS A N 1
ATOM 3292 C CA . HIS A 1 443 ? -53.300 19.208 -20.500 1.00 55.81 555 HIS A CA 1
ATOM 3293 C C . HIS A 1 443 ? -54.712 18.725 -20.199 1.00 55.96 555 HIS A C 1
ATOM 3294 O O . HIS A 1 443 ? -54.896 17.779 -19.436 1.00 55.85 555 HIS A O 1
ATOM 3301 N N . PRO A 1 444 ? -55.715 19.380 -20.802 1.00 56.21 556 PRO A N 1
ATOM 3302 C CA . PRO A 1 444 ? -57.136 19.135 -20.545 1.00 56.39 556 PRO A CA 1
ATOM 3303 C C . PRO A 1 444 ? -57.618 17.735 -20.928 1.00 56.65 556 PRO A C 1
ATOM 3304 O O . PRO A 1 444 ? -58.717 17.338 -20.543 1.00 56.78 556 PRO A O 1
ATOM 3308 N N . GLU A 1 445 ? -56.807 16.990 -21.670 1.00 56.88 557 GLU A N 1
ATOM 3309 C CA . GLU A 1 445 ? -57.213 15.668 -22.140 1.00 57.02 557 GLU A CA 1
ATOM 3310 C C . GLU A 1 445 ? -56.594 14.549 -21.320 1.00 56.53 557 GLU A C 1
ATOM 3311 O O . GLU A 1 445 ? -56.999 13.392 -21.426 1.00 56.57 557 GLU A O 1
ATOM 3317 N N . TRP A 1 446 ? -55.608 14.893 -20.503 1.00 55.94 558 TRP A N 1
ATOM 3318 C CA . TRP A 1 446 ? -54.916 13.891 -19.702 1.00 55.31 558 TRP A CA 1
ATOM 3319 C C . TRP A 1 446 ? -55.858 13.211 -18.710 1.00 54.79 558 TRP A C 1
ATOM 3320 O O . TRP A 1 446 ? -56.630 13.867 -18.015 1.00 54.75 558 TRP A O 1
ATOM 3331 N N . SER A 1 447 ? -55.795 11.887 -18.660 1.00 54.07 559 SER A N 1
ATOM 3332 C CA . SER A 1 447 ? -56.602 11.125 -17.728 1.00 53.35 559 SER A CA 1
ATOM 3333 C C . SER A 1 447 ? -56.036 11.260 -16.320 1.00 52.83 559 SER A C 1
ATOM 3334 O O . SER A 1 447 ? -54.872 11.633 -16.141 1.00 52.85 559 SER A O 1
ATOM 3337 N N . PRO A 1 448 ? -56.860 10.949 -15.310 1.00 52.08 560 PRO A N 1
ATOM 3338 C CA . PRO A 1 448 ? -56.405 10.878 -13.935 1.00 51.50 560 PRO A CA 1
ATOM 3339 C C . PRO A 1 448 ? -55.137 10.037 -13.812 1.00 50.96 560 PRO A C 1
ATOM 3340 O O . PRO A 1 448 ? -54.214 10.412 -13.093 1.00 50.93 560 PRO A O 1
ATOM 3344 N N . SER A 1 449 ? -55.094 8.908 -14.514 1.00 50.40 561 SER A N 1
ATOM 3345 C CA . SER A 1 449 ? -53.951 7.995 -14.428 1.00 49.72 561 SER A CA 1
ATOM 3346 C C . SER A 1 449 ? -52.689 8.590 -15.054 1.00 49.20 561 SER A C 1
ATOM 3347 O O . SER A 1 449 ? -51.590 8.437 -14.525 1.00 49.12 561 SER A O 1
ATOM 3350 N N . ALA A 1 450 ? -52.852 9.269 -16.181 1.00 48.49 562 ALA A N 1
ATOM 3351 C CA . ALA A 1 450 ? -51.720 9.890 -16.846 1.00 47.92 562 ALA A CA 1
ATOM 3352 C C . ALA A 1 450 ? -51.139 10.973 -15.950 1.00 47.56 562 ALA A C 1
ATOM 3353 O O . ALA A 1 450 ? -49.921 11.084 -15.788 1.00 47.56 562 ALA A O 1
ATOM 3355 N N . ILE A 1 451 ? -52.022 11.775 -15.370 1.00 46.94 563 ILE A N 1
ATOM 3356 C CA . ILE A 1 451 ? -51.595 12.856 -14.503 1.00 46.32 563 ILE A CA 1
ATOM 3357 C C . ILE A 1 451 ? -50.841 12.325 -13.287 1.00 46.01 563 ILE A C 1
ATOM 3358 O O . ILE A 1 451 ? -49.837 12.902 -12.872 1.00 45.93 563 ILE A O 1
ATOM 3363 N N . ARG A 1 452 ? -51.304 11.216 -12.724 1.00 45.56 564 ARG A N 1
ATOM 3364 C CA . ARG A 1 452 ? -50.576 10.620 -11.618 1.00 45.35 564 ARG A CA 1
ATOM 3365 C C . ARG A 1 452 ? -49.239 10.129 -12.128 1.00 45.23 564 ARG A C 1
ATOM 3366 O O . ARG A 1 452 ? -48.254 10.060 -11.383 1.00 45.27 564 ARG A O 1
ATOM 3374 N N . SER A 1 453 ? -49.219 9.781 -13.409 1.00 45.06 565 SER A N 1
ATOM 3375 C CA . SER A 1 453 ? -48.020 9.265 -14.044 1.00 44.89 565 SER A CA 1
ATOM 3376 C C . SER A 1 453 ? -46.997 10.379 -14.181 1.00 44.74 565 SER A C 1
ATOM 3377 O O . SER A 1 453 ? -45.840 10.232 -13.786 1.00 44.72 565 SER A O 1
ATOM 3380 N N . ALA A 1 454 ? -47.435 11.499 -14.741 1.00 44.67 566 ALA A N 1
ATOM 3381 C CA . ALA A 1 454 ? -46.564 12.653 -14.909 1.00 44.71 566 ALA A CA 1
ATOM 3382 C C . ALA A 1 454 ? -45.903 13.026 -13.585 1.00 44.89 566 ALA A C 1
ATOM 3383 O O . ALA A 1 454 ? -44.698 13.284 -13.533 1.00 44.92 566 ALA A O 1
ATOM 3385 N N . MET A 1 455 ? -46.693 13.042 -12.516 1.00 45.04 567 MET A N 1
ATOM 3386 C CA . MET A 1 455 ? -46.191 13.429 -11.204 1.00 45.23 567 MET A CA 1
ATOM 3387 C C . MET A 1 455 ? -45.194 12.421 -10.651 1.00 45.43 567 MET A C 1
ATOM 3388 O O . MET A 1 455 ? -44.251 12.793 -9.957 1.00 45.44 567 MET A O 1
ATOM 3393 N N . MET A 1 456 ? -45.398 11.145 -10.961 1.00 45.83 568 MET A N 1
ATOM 3394 C CA . MET A 1 456 ? -44.556 10.090 -10.395 1.00 46.25 568 MET A CA 1
ATOM 3395 C C . MET A 1 456 ? -43.217 9.901 -11.127 1.00 46.65 568 MET A C 1
ATOM 3396 O O . MET A 1 456 ? -42.150 9.993 -10.516 1.00 46.47 568 MET A O 1
ATOM 3401 N N . THR A 1 457 ? -43.277 9.640 -12.430 1.00 47.15 569 THR A N 1
ATOM 3402 C CA . THR A 1 457 ? -42.070 9.345 -13.199 1.00 47.62 569 THR A CA 1
ATOM 3403 C C . THR A 1 457 ? -41.183 10.574 -13.279 1.00 47.94 569 THR A C 1
ATOM 3404 O O . THR A 1 457 ? -40.067 10.514 -13.794 1.00 48.32 569 THR A O 1
ATOM 3408 N N . THR A 1 458 ? -41.685 11.688 -12.761 1.00 48.20 570 THR A N 1
ATOM 3409 C CA . THR A 1 458 ? -40.963 12.953 -12.822 1.00 48.40 570 THR A CA 1
ATOM 3410 C C . THR A 1 458 ? -40.521 13.398 -11.430 1.00 48.38 570 THR A C 1
ATOM 3411 O O . THR A 1 458 ? -39.790 14.381 -11.282 1.00 48.34 570 THR A O 1
ATOM 3415 N N . ALA A 1 459 ? -40.968 12.664 -10.415 1.00 48.32 571 ALA A N 1
ATOM 3416 C CA . ALA A 1 459 ? -40.644 12.977 -9.030 1.00 48.28 571 ALA A CA 1
ATOM 3417 C C . ALA A 1 459 ? -39.152 12.827 -8.771 1.00 48.34 571 ALA A C 1
ATOM 3418 O O . ALA A 1 459 ? -38.465 12.081 -9.459 1.00 48.60 571 ALA A O 1
ATOM 3420 N N . ASP A 1 460 ? -38.654 13.533 -7.766 1.00 48.31 572 ASP A N 1
ATOM 3421 C CA . ASP A 1 460 ? -37.243 13.488 -7.439 1.00 48.22 572 ASP A CA 1
ATOM 3422 C C . ASP A 1 460 ? -37.011 12.666 -6.177 1.00 47.94 572 ASP A C 1
ATOM 3423 O O . ASP A 1 460 ? -37.582 12.953 -5.127 1.00 48.03 572 ASP A O 1
ATOM 3428 N N . PRO A 1 461 ? -36.171 11.628 -6.279 1.00 47.68 573 PRO A N 1
ATOM 3429 C CA . PRO A 1 461 ? -35.837 10.780 -5.141 1.00 47.49 573 PRO A CA 1
ATOM 3430 C C . PRO A 1 461 ? -34.634 11.294 -4.349 1.00 47.40 573 PRO A C 1
ATOM 3431 O O . PRO A 1 461 ? -34.201 10.648 -3.396 1.00 47.37 573 PRO A O 1
ATOM 3435 N N . LEU A 1 462 ? -34.103 12.449 -4.739 1.00 47.47 574 LEU A N 1
ATOM 3436 C CA . LEU A 1 462 ? -32.960 13.040 -4.040 1.00 47.62 574 LEU A CA 1
ATOM 3437 C C . LEU A 1 462 ? -33.358 14.331 -3.325 1.00 47.79 574 LEU A C 1
ATOM 3438 O O . LEU A 1 462 ? -34.309 15.004 -3.726 1.00 47.70 574 LEU A O 1
ATOM 3443 N N . ASP A 1 463 ? -32.612 14.658 -2.296 1.00 48.12 575 ASP A N 1
ATOM 3444 C CA . ASP A 1 463 ? -32.876 15.811 -1.474 1.00 48.47 575 ASP A CA 1
ATOM 3445 C C . ASP A 1 463 ? -32.000 16.969 -1.880 1.00 48.69 575 ASP A C 1
ATOM 3446 O O . ASP A 1 463 ? -31.268 16.874 -2.821 1.00 48.71 575 ASP A O 1
ATOM 3451 N N . ASN A 1 464 ? -32.093 18.080 -1.167 1.00 49.37 576 ASN A N 1
ATOM 3452 C CA . ASN A 1 464 ? -31.355 19.277 -1.543 1.00 49.72 576 ASN A CA 1
ATOM 3453 C C . ASN A 1 464 ? -29.856 19.130 -1.543 1.00 50.27 576 ASN A C 1
ATOM 3454 O O . ASN A 1 464 ? -29.162 19.979 -2.024 1.00 50.50 576 ASN A O 1
ATOM 3459 N N . THR A 1 465 ? -29.371 18.012 -1.047 1.00 50.99 577 THR A N 1
ATOM 3460 C CA . THR A 1 465 ? -27.962 17.754 -1.057 1.00 51.69 577 THR A CA 1
ATOM 3461 C C . THR A 1 465 ? -27.607 16.861 -2.212 1.00 52.33 577 THR A C 1
ATOM 3462 O O . THR A 1 465 ? -26.461 16.626 -2.472 1.00 52.82 577 THR A O 1
ATOM 3466 N N . ARG A 1 466 ? -28.611 16.352 -2.889 1.00 52.74 578 ARG A N 1
ATOM 3467 C CA . ARG A 1 466 ? -28.395 15.476 -4.007 1.00 53.10 578 ARG A CA 1
ATOM 3468 C C . ARG A 1 466 ? -28.138 14.083 -3.565 1.00 52.78 578 ARG A C 1
ATOM 3469 O O . ARG A 1 466 ? -27.740 13.272 -4.335 1.00 52.89 578 ARG A O 1
ATOM 3477 N N . LYS A 1 467 ? -28.367 13.800 -2.308 1.00 52.37 579 LYS A N 1
ATOM 3478 C CA . LYS A 1 467 ? -28.414 12.401 -1.881 1.00 52.00 579 LYS A CA 1
ATOM 3479 C C . LYS A 1 467 ? -29.837 11.845 -1.890 1.00 51.28 579 LYS A C 1
ATOM 3480 O O . LYS A 1 467 ? -30.805 12.591 -2.021 1.00 51.25 579 LYS A O 1
ATOM 3486 N N . PRO A 1 468 ? -29.963 10.520 -1.748 1.00 50.64 580 PRO A N 1
ATOM 3487 C CA . PRO A 1 468 ? -31.271 9.876 -1.699 1.00 49.99 580 PRO A CA 1
ATOM 3488 C C . PRO A 1 468 ? -32.037 10.292 -0.449 1.00 49.36 580 PRO A C 1
ATOM 3489 O O . PRO A 1 468 ? -31.491 10.244 0.652 1.00 49.30 580 PRO A O 1
ATOM 3493 N N . ILE A 1 469 ? -33.293 10.692 -0.623 1.00 48.62 581 ILE A N 1
ATOM 3494 C CA . ILE A 1 469 ? -34.099 11.204 0.480 1.00 47.96 581 ILE A CA 1
ATOM 3495 C C . ILE A 1 469 ? -34.121 10.250 1.666 1.00 47.77 581 ILE A C 1
ATOM 3496 O O . ILE A 1 469 ? -34.221 9.040 1.490 1.00 47.70 581 ILE A O 1
ATOM 3501 N N . LYS A 1 470 ? -34.028 10.799 2.873 1.00 47.62 582 LYS A N 1
ATOM 3502 C CA . LYS A 1 470 ? -33.930 9.979 4.082 1.00 47.70 582 LYS A CA 1
ATOM 3503 C C . LYS A 1 470 ? -35.271 9.740 4.769 1.00 47.58 582 LYS A C 1
ATOM 3504 O O . LYS A 1 470 ? -36.211 10.522 4.626 1.00 47.42 582 LYS A O 1
ATOM 3510 N N . ASP A 1 471 ? -35.343 8.641 5.511 1.00 47.58 583 ASP A N 1
ATOM 3511 C CA . ASP A 1 471 ? -36.467 8.374 6.391 1.00 47.57 583 ASP A CA 1
ATOM 3512 C C . ASP A 1 471 ? -36.127 8.903 7.785 1.00 47.64 583 ASP A C 1
ATOM 3513 O O . ASP A 1 471 ? -35.185 8.437 8.431 1.00 47.38 583 ASP A O 1
ATOM 3518 N N . SER A 1 472 ? -36.896 9.886 8.235 1.00 47.74 584 SER A N 1
ATOM 3519 C CA . SER A 1 472 ? -36.606 10.576 9.477 1.00 48.01 584 SER A CA 1
ATOM 3520 C C . SER A 1 472 ? -36.560 9.665 10.700 1.00 48.31 584 SER A C 1
ATOM 3521 O O . SER A 1 472 ? -35.986 10.018 11.725 1.00 48.34 584 SER A O 1
ATOM 3524 N N . ASP A 1 473 ? -37.174 8.496 10.600 1.00 48.78 585 ASP A N 1
ATOM 3525 C CA . ASP A 1 473 ? -37.263 7.597 11.742 1.00 49.22 585 ASP A CA 1
ATOM 3526 C C . ASP A 1 473 ? -35.970 6.816 11.969 1.00 49.58 585 ASP A C 1
ATOM 3527 O O . ASP A 1 473 ? -35.677 6.389 13.087 1.00 49.64 585 ASP A O 1
ATOM 3532 N N . ASN A 1 474 ? -35.200 6.617 10.905 1.00 50.02 586 ASN A N 1
ATOM 3533 C CA . ASN A 1 474 ? -33.985 5.812 11.000 1.00 50.47 586 ASN A CA 1
ATOM 3534 C C . ASN A 1 474 ? -32.781 6.476 10.349 1.00 50.72 586 ASN A C 1
ATOM 3535 O O . ASN A 1 474 ? -31.649 6.058 10.556 1.00 50.83 586 ASN A O 1
ATOM 3540 N N . ASN A 1 475 ? -33.035 7.509 9.555 1.00 51.19 587 ASN A N 1
ATOM 3541 C CA . ASN A 1 475 ? -31.966 8.250 8.895 1.00 51.58 587 ASN A CA 1
ATOM 3542 C C . ASN A 1 475 ? -31.311 7.478 7.753 1.00 51.62 587 ASN A C 1
ATOM 3543 O O . ASN A 1 475 ? -30.235 7.840 7.286 1.00 51.85 587 ASN A O 1
ATOM 3548 N N . LYS A 1 476 ? -31.967 6.412 7.307 1.00 51.56 588 LYS A N 1
ATOM 3549 C CA . LYS A 1 476 ? -31.512 5.665 6.141 1.00 51.44 588 LYS A CA 1
ATOM 3550 C C . LYS A 1 476 ? -32.318 6.106 4.927 1.00 50.89 588 LYS A C 1
ATOM 3551 O O . LYS A 1 476 ? -33.324 6.799 5.069 1.00 51.03 588 LYS A O 1
ATOM 3557 N N . ALA A 1 477 ? -31.878 5.710 3.739 1.00 50.25 589 ALA A N 1
ATOM 3558 C CA . ALA A 1 477 ? -32.569 6.087 2.510 1.00 49.66 589 ALA A CA 1
ATOM 3559 C C . ALA A 1 477 ? -34.035 5.663 2.543 1.00 49.29 589 ALA A C 1
ATOM 3560 O O . ALA A 1 477 ? -34.362 4.533 2.911 1.00 49.18 589 ALA A O 1
ATOM 3562 N N . ALA A 1 478 ? -34.915 6.580 2.164 1.00 48.66 590 ALA A N 1
ATOM 3563 C CA . ALA A 1 478 ? -36.341 6.289 2.130 1.00 48.02 590 ALA A CA 1
ATOM 3564 C C . ALA A 1 478 ? -36.665 5.284 1.027 1.00 47.61 590 ALA A C 1
ATOM 3565 O O . ALA A 1 478 ? -36.053 5.299 -0.041 1.00 47.63 590 ALA A O 1
ATOM 3567 N N . THR A 1 479 ? -37.631 4.413 1.297 1.00 46.98 591 THR A N 1
ATOM 3568 C CA . THR A 1 479 ? -38.120 3.453 0.315 1.00 46.26 591 THR A CA 1
ATOM 3569 C C . THR A 1 479 ? -39.299 4.013 -0.460 1.00 45.79 591 THR A C 1
ATOM 3570 O O . THR A 1 479 ? -39.884 5.022 -0.064 1.00 45.87 591 THR A O 1
ATOM 3574 N N . PRO A 1 480 ? -39.655 3.363 -1.576 1.00 45.42 592 PRO A N 1
ATOM 3575 C CA . PRO A 1 480 ? -40.884 3.737 -2.274 1.00 45.03 592 PRO A CA 1
ATOM 3576 C C . PRO A 1 480 ? -42.096 3.474 -1.385 1.00 44.71 592 PRO A C 1
ATOM 3577 O O . PRO A 1 480 ? -43.144 4.077 -1.582 1.00 44.58 592 PRO A O 1
ATOM 3581 N N . LEU A 1 481 ? -41.943 2.576 -0.416 1.00 44.47 593 LEU A N 1
ATOM 3582 C CA . LEU A 1 481 ? -42.995 2.314 0.560 1.00 44.39 593 LEU A CA 1
ATOM 3583 C C . LEU A 1 481 ? -43.017 3.399 1.627 1.00 44.50 593 LEU A C 1
ATOM 3584 O O . LEU A 1 481 ? -43.866 3.389 2.517 1.00 44.74 593 LEU A O 1
ATOM 3589 N N . ASP A 1 482 ? -42.067 4.324 1.538 1.00 44.47 594 ASP A N 1
ATOM 3590 C CA . ASP A 1 482 ? -42.008 5.453 2.447 1.00 44.40 594 ASP A CA 1
ATOM 3591 C C . ASP A 1 482 ? -42.422 6.715 1.710 1.00 44.43 594 ASP A C 1
ATOM 3592 O O . ASP A 1 482 ? -43.073 7.586 2.276 1.00 44.45 594 ASP A O 1
ATOM 3597 N N . MET A 1 483 ? -42.045 6.812 0.439 1.00 44.41 595 MET A N 1
ATOM 3598 C CA . MET A 1 483 ? -42.239 8.049 -0.304 1.00 44.39 595 MET A CA 1
ATOM 3599 C C . MET A 1 483 ? -42.707 7.844 -1.734 1.00 44.30 595 MET A C 1
ATOM 3600 O O . MET A 1 483 ? -42.700 8.783 -2.524 1.00 44.39 595 MET A O 1
ATOM 3605 N N . GLY A 1 484 ? -43.102 6.626 -2.078 1.00 44.35 596 GLY A N 1
ATOM 3606 C CA . GLY A 1 484 ? -43.455 6.334 -3.460 1.00 44.47 596 GLY A CA 1
ATOM 3607 C C . GLY A 1 484 ? -42.309 6.679 -4.393 1.00 44.62 596 GLY A C 1
ATOM 3608 O O . GLY A 1 484 ? -41.162 6.333 -4.129 1.00 44.53 596 GLY A O 1
ATOM 3609 N N . ALA A 1 485 ? -42.620 7.362 -5.489 1.00 45.00 597 ALA A N 1
ATOM 3610 C CA . ALA A 1 485 ? -41.615 7.740 -6.479 1.00 45.49 597 ALA A CA 1
ATOM 3611 C C . ALA A 1 485 ? -40.650 8.808 -5.952 1.00 46.00 597 ALA A C 1
ATOM 3612 O O . ALA A 1 485 ? -39.521 8.926 -6.434 1.00 46.00 597 ALA A O 1
ATOM 3614 N N . GLY A 1 486 ? -41.102 9.590 -4.971 1.00 46.36 598 GLY A N 1
ATOM 3615 C CA . GLY A 1 486 ? -40.279 10.654 -4.404 1.00 46.84 598 GLY A CA 1
ATOM 3616 C C . GLY A 1 486 ? -41.016 11.971 -4.262 1.00 47.19 598 GLY A C 1
ATOM 3617 O O . GLY A 1 486 ? -42.245 12.003 -4.221 1.00 47.10 598 GLY A O 1
ATOM 3618 N N . HIS A 1 487 ? -40.259 13.062 -4.192 1.00 47.66 599 HIS A N 1
ATOM 3619 C CA . HIS A 1 487 ? -40.825 14.382 -3.932 1.00 48.19 599 HIS A CA 1
ATOM 3620 C C . HIS A 1 487 ? -41.358 15.020 -5.207 1.00 48.28 599 HIS A C 1
ATOM 3621 O O . HIS A 1 487 ? -40.661 15.092 -6.218 1.00 48.15 599 HIS A O 1
ATOM 3628 N N . VAL A 1 488 ? -42.600 15.486 -5.152 1.00 48.53 600 VAL A N 1
ATOM 3629 C CA . VAL A 1 488 ? -43.221 16.124 -6.303 1.00 48.74 600 VAL A CA 1
ATOM 3630 C C . VAL A 1 488 ? -42.315 17.194 -6.895 1.00 48.90 600 VAL A C 1
ATOM 3631 O O . VAL A 1 488 ? -41.702 17.980 -6.173 1.00 48.98 600 VAL A O 1
ATOM 3635 N N . ASP A 1 489 ? -42.247 17.221 -8.218 1.00 49.16 601 ASP A N 1
ATOM 3636 C CA . ASP A 1 489 ? -41.484 18.224 -8.942 1.00 49.30 601 ASP A CA 1
ATOM 3637 C C . ASP A 1 489 ? -42.390 18.775 -10.036 1.00 49.30 601 ASP A C 1
ATOM 3638 O O . ASP A 1 489 ? -42.272 18.399 -11.200 1.00 49.42 601 ASP A O 1
ATOM 3643 N N . PRO A 1 490 ? -43.311 19.666 -9.656 1.00 49.18 602 PRO A N 1
ATOM 3644 C CA . PRO A 1 490 ? -44.367 20.159 -10.525 1.00 49.24 602 PRO A CA 1
ATOM 3645 C C . PRO A 1 490 ? -43.893 20.536 -11.926 1.00 49.44 602 PRO A C 1
ATOM 3646 O O . PRO A 1 490 ? -44.463 20.068 -12.909 1.00 49.56 602 PRO A O 1
ATOM 3650 N N . ASN A 1 491 ? -42.873 21.384 -12.016 1.00 49.56 603 ASN A N 1
ATOM 3651 C CA . ASN A 1 491 ? -42.430 21.915 -13.301 1.00 49.63 603 ASN A CA 1
ATOM 3652 C C . ASN A 1 491 ? -42.037 20.833 -14.295 1.00 49.87 603 ASN A C 1
ATOM 3653 O O . ASN A 1 491 ? -42.396 20.903 -15.471 1.00 49.83 603 ASN A O 1
ATOM 3658 N N . ARG A 1 492 ? -41.289 19.841 -13.823 1.00 50.08 604 ARG A N 1
ATOM 3659 C CA . ARG A 1 492 ? -40.918 18.713 -14.661 1.00 50.36 604 ARG A CA 1
ATOM 3660 C C . ARG A 1 492 ? -42.157 17.925 -15.063 1.00 50.47 604 ARG A C 1
ATOM 3661 O O . ARG A 1 492 ? -42.311 17.540 -16.221 1.00 50.44 604 ARG A O 1
ATOM 3669 N N . ALA A 1 493 ? -43.038 17.690 -14.094 1.00 50.68 605 ALA A N 1
ATOM 3670 C CA . ALA A 1 493 ? -44.257 16.920 -14.318 1.00 50.87 605 ALA A CA 1
ATOM 3671 C C . ALA A 1 493 ? -45.076 17.493 -15.466 1.00 50.97 605 ALA A C 1
ATOM 3672 O O . ALA A 1 493 ? -45.900 16.800 -16.054 1.00 51.06 605 ALA A O 1
ATOM 3674 N N . LEU A 1 494 ? -44.842 18.759 -15.781 1.00 51.16 606 LEU A N 1
ATOM 3675 C CA . LEU A 1 494 ? -45.520 19.412 -16.892 1.00 51.49 606 LEU A CA 1
ATOM 3676 C C . LEU A 1 494 ? -45.141 18.785 -18.233 1.00 51.85 606 LEU A C 1
ATOM 3677 O O . LEU A 1 494 ? -45.929 18.802 -19.177 1.00 51.88 606 LEU A O 1
ATOM 3682 N N . ASP A 1 495 ? -43.934 18.229 -18.309 1.00 52.22 607 ASP A N 1
ATOM 3683 C CA . ASP A 1 495 ? -43.390 17.725 -19.567 1.00 52.52 607 ASP A CA 1
ATOM 3684 C C . ASP A 1 495 ? -42.637 16.417 -19.343 1.00 52.25 607 ASP A C 1
ATOM 3685 O O . ASP A 1 495 ? -41.407 16.386 -19.410 1.00 52.28 607 ASP A O 1
ATOM 3690 N N . PRO A 1 496 ? -43.382 15.330 -19.090 1.00 52.05 608 PRO A N 1
ATOM 3691 C CA . PRO A 1 496 ? -42.850 14.043 -18.644 1.00 51.92 608 PRO A CA 1
ATOM 3692 C C . PRO A 1 496 ? -42.293 13.187 -19.769 1.00 51.89 608 PRO A C 1
ATOM 3693 O O . PRO A 1 496 ? -41.572 12.225 -19.502 1.00 51.75 608 PRO A O 1
ATOM 3697 N N . GLY A 1 497 ? -42.635 13.525 -21.009 1.00 51.99 609 GLY A N 1
ATOM 3698 C CA . GLY A 1 497 ? -42.167 12.769 -22.175 1.00 52.05 609 GLY A CA 1
ATOM 3699 C C . GLY A 1 497 ? -42.984 11.515 -22.435 1.00 52.04 609 GLY A C 1
ATOM 3700 O O . GLY A 1 497 ? -43.584 11.367 -23.497 1.00 52.01 609 GLY A O 1
ATOM 3701 N N . LEU A 1 498 ? -42.994 10.610 -21.461 1.00 52.00 610 LEU A N 1
ATOM 3702 C CA . LEU A 1 498 ? -43.802 9.400 -21.528 1.00 51.93 610 LEU A CA 1
ATOM 3703 C C . LEU A 1 498 ? -44.749 9.335 -20.336 1.00 51.92 610 LEU A C 1
ATOM 3704 O O . LEU A 1 498 ? -44.389 9.747 -19.231 1.00 52.16 610 LEU A O 1
ATOM 3709 N N . VAL A 1 499 ? -45.955 8.820 -20.557 1.00 51.69 611 VAL A N 1
ATOM 3710 C CA . VAL A 1 499 ? -46.884 8.558 -19.462 1.00 51.35 611 VAL A CA 1
ATOM 3711 C C . VAL A 1 499 ? -47.354 7.111 -19.498 1.00 51.20 611 VAL A C 1
ATOM 3712 O O . VAL A 1 499 ? -47.522 6.534 -20.569 1.00 51.20 611 VAL A O 1
ATOM 3716 N N . TYR A 1 500 ? -47.535 6.524 -18.320 1.00 50.92 612 TYR A N 1
ATOM 3717 C CA . TYR A 1 500 ? -48.176 5.231 -18.197 1.00 50.65 612 TYR A CA 1
ATOM 3718 C C . TYR A 1 500 ? -49.670 5.468 -18.051 1.00 50.60 612 TYR A C 1
ATOM 3719 O O . TYR A 1 500 ? -50.156 5.786 -16.963 1.00 50.55 612 TYR A O 1
ATOM 3728 N N . ASP A 1 501 ? -50.399 5.318 -19.153 1.00 50.51 613 ASP A N 1
ATOM 3729 C CA . ASP A 1 501 ? -51.817 5.639 -19.165 1.00 50.45 613 ASP A CA 1
ATOM 3730 C C . ASP A 1 501 ? -52.674 4.441 -18.764 1.00 50.29 613 ASP A C 1
ATOM 3731 O O . ASP A 1 501 ? -52.167 3.329 -18.598 1.00 50.37 613 ASP A O 1
ATOM 3736 N N . ALA A 1 502 ? -53.968 4.687 -18.590 1.00 50.02 614 ALA A N 1
ATOM 3737 C CA . ALA A 1 502 ? -54.908 3.661 -18.165 1.00 49.94 614 ALA A CA 1
ATOM 3738 C C . ALA A 1 502 ? -56.320 4.193 -18.329 1.00 49.91 614 ALA A C 1
ATOM 3739 O O . ALA A 1 502 ? -56.534 5.405 -18.367 1.00 49.92 614 ALA A O 1
ATOM 3741 N N . THR A 1 503 ? -57.283 3.284 -18.425 1.00 49.82 615 THR A N 1
ATOM 3742 C CA . THR A 1 503 ? -58.664 3.664 -18.691 1.00 49.70 615 THR A CA 1
ATOM 3743 C C . THR A 1 503 ? -59.592 3.110 -17.619 1.00 49.67 615 THR A C 1
ATOM 3744 O O . THR A 1 503 ? -59.220 2.198 -16.879 1.00 49.61 615 THR A O 1
ATOM 3748 N N . PRO A 1 504 ? -60.812 3.655 -17.538 1.00 49.71 616 PRO A N 1
ATOM 3749 C CA . PRO A 1 504 ? -61.791 3.143 -16.591 1.00 49.96 616 PRO A CA 1
ATOM 3750 C C . PRO A 1 504 ? -61.922 1.629 -16.719 1.00 50.34 616 PRO A C 1
ATOM 3751 O O . PRO A 1 504 ? -61.888 0.909 -15.711 1.00 50.53 616 PRO A O 1
ATOM 3755 N N . GLN A 1 505 ? -62.051 1.149 -17.950 1.00 50.61 617 GLN A N 1
ATOM 3756 C CA . GLN A 1 505 ? -62.180 -0.282 -18.192 1.00 51.00 617 GLN A CA 1
ATOM 3757 C C . GLN A 1 505 ? -61.034 -1.062 -17.553 1.00 51.12 617 GLN A C 1
ATOM 3758 O O . GLN A 1 505 ? -61.219 -2.189 -17.084 1.00 51.10 617 GLN A O 1
ATOM 3764 N N . ASP A 1 506 ? -59.853 -0.453 -17.537 1.00 51.27 618 ASP A N 1
ATOM 3765 C CA . ASP A 1 506 ? -58.673 -1.076 -16.952 1.00 51.49 618 ASP A CA 1
ATOM 3766 C C . ASP A 1 506 ? -58.835 -1.327 -15.462 1.00 51.43 618 ASP A C 1
ATOM 3767 O O . ASP A 1 506 ? -58.323 -2.313 -14.933 1.00 51.36 618 ASP A O 1
ATOM 3772 N N . TYR A 1 507 ? -59.539 -0.428 -14.784 1.00 51.44 619 TYR A N 1
ATOM 3773 C CA . TYR A 1 507 ? -59.758 -0.573 -13.349 1.00 51.43 619 TYR A CA 1
ATOM 3774 C C . TYR A 1 507 ? -60.826 -1.615 -13.071 1.00 51.56 619 TYR A C 1
ATOM 3775 O O . TYR A 1 507 ? -60.688 -2.432 -12.161 1.00 51.50 619 TYR A O 1
ATOM 3784 N N . VAL A 1 508 ? -61.887 -1.597 -13.868 1.00 51.89 620 VAL A N 1
ATOM 3785 C CA . VAL A 1 508 ? -62.882 -2.659 -13.788 1.00 52.36 620 VAL A CA 1
ATOM 3786 C C . VAL A 1 508 ? -62.200 -4.024 -13.879 1.00 52.75 620 VAL A C 1
ATOM 3787 O O . VAL A 1 508 ? -62.393 -4.884 -13.015 1.00 52.68 620 VAL A O 1
ATOM 3791 N N . ASN A 1 509 ? -61.396 -4.213 -14.924 1.00 53.27 621 ASN A N 1
ATOM 3792 C CA . ASN A 1 509 ? -60.665 -5.466 -15.114 1.00 53.96 621 ASN A CA 1
ATOM 3793 C C . ASN A 1 509 ? -59.814 -5.816 -13.902 1.00 54.46 621 ASN A C 1
ATOM 3794 O O . ASN A 1 509 ? -59.676 -6.987 -13.544 1.00 54.52 621 ASN A O 1
ATOM 3799 N N . LEU A 1 510 ? -59.244 -4.796 -13.270 1.00 55.12 622 LEU A N 1
ATOM 3800 C CA . LEU A 1 510 ? -58.452 -5.002 -12.064 1.00 55.89 622 LEU A CA 1
ATOM 3801 C C . LEU A 1 510 ? -59.353 -5.396 -10.898 1.00 56.53 622 LEU A C 1
ATOM 3802 O O . LEU A 1 510 ? -59.094 -6.370 -10.189 1.00 56.35 622 LEU A O 1
ATOM 3807 N N . LEU A 1 511 ? -60.410 -4.616 -10.698 1.00 57.43 623 LEU A N 1
ATOM 3808 C CA . LEU A 1 511 ? -61.353 -4.893 -9.634 1.00 58.50 623 LEU A CA 1
ATOM 3809 C C . LEU A 1 511 ? -61.815 -6.325 -9.792 1.00 59.45 623 LEU A C 1
ATOM 3810 O O . LEU A 1 511 ? -61.952 -7.072 -8.822 1.00 59.39 623 LEU A O 1
ATOM 3815 N N . CYS A 1 512 ? -62.033 -6.697 -11.045 1.00 60.83 624 CYS A N 1
ATOM 3816 C CA . CYS A 1 512 ? -62.576 -7.996 -11.387 1.00 62.38 624 CYS A CA 1
ATOM 3817 C C . CYS A 1 512 ? -61.674 -9.148 -10.966 1.00 62.40 624 CYS A C 1
ATOM 3818 O O . CYS A 1 512 ? -62.151 -10.209 -10.575 1.00 62.51 624 CYS A O 1
ATOM 3821 N N . SER A 1 513 ? -60.367 -8.935 -11.053 1.00 62.76 625 SER A N 1
ATOM 3822 C CA . SER A 1 513 ? -59.407 -9.986 -10.760 1.00 63.03 625 SER A CA 1
ATOM 3823 C C . SER A 1 513 ? -59.273 -10.204 -9.264 1.00 63.20 625 SER A C 1
ATOM 3824 O O . SER A 1 513 ? -58.566 -11.107 -8.821 1.00 63.22 625 SER A O 1
ATOM 3827 N N . LEU A 1 514 ? -59.946 -9.368 -8.485 1.00 63.49 626 LEU A N 1
ATOM 3828 C CA . LEU A 1 514 ? -59.880 -9.475 -7.032 1.00 63.84 626 LEU A CA 1
ATOM 3829 C C . LEU A 1 514 ? -60.715 -10.644 -6.525 1.00 64.10 626 LEU A C 1
ATOM 3830 O O . LEU A 1 514 ? -60.547 -11.100 -5.394 1.00 64.04 626 LEU A O 1
ATOM 3835 N N . ASN A 1 515 ? -61.616 -11.127 -7.372 1.00 64.60 627 ASN A N 1
ATOM 3836 C CA . ASN A 1 515 ? -62.455 -12.270 -7.027 1.00 65.04 627 ASN A CA 1
ATOM 3837 C C . ASN A 1 515 ? -63.252 -12.057 -5.746 1.00 64.95 627 ASN A C 1
ATOM 3838 O O . ASN A 1 515 ? -63.179 -12.862 -4.815 1.00 65.04 627 ASN A O 1
ATOM 3843 N N . PHE A 1 516 ? -64.000 -10.960 -5.700 1.00 64.81 628 PHE A N 1
ATOM 3844 C CA . PHE A 1 516 ? -64.960 -10.748 -4.631 1.00 64.63 628 PHE A CA 1
ATOM 3845 C C . PHE A 1 516 ? -66.251 -11.442 -5.046 1.00 64.60 628 PHE A C 1
ATOM 3846 O O . PHE A 1 516 ? -66.442 -11.746 -6.224 1.00 64.54 628 PHE A O 1
ATOM 3854 N N . THR A 1 517 ? -67.141 -11.688 -4.092 1.00 64.57 629 THR A N 1
ATOM 3855 C CA . THR A 1 517 ? -68.489 -12.094 -4.441 1.00 64.58 629 THR A CA 1
ATOM 3856 C C . THR A 1 517 ? -69.058 -10.968 -5.292 1.00 64.67 629 THR A C 1
ATOM 3857 O O . THR A 1 517 ? -68.573 -9.839 -5.229 1.00 64.79 629 THR A O 1
ATOM 3861 N N . GLU A 1 518 ? -70.074 -11.261 -6.096 1.00 64.70 630 GLU A N 1
ATOM 3862 C CA . GLU A 1 518 ? -70.628 -10.237 -6.982 1.00 64.82 630 GLU A CA 1
ATOM 3863 C C . GLU A 1 518 ? -71.372 -9.141 -6.218 1.00 64.16 630 GLU A C 1
ATOM 3864 O O . GLU A 1 518 ? -71.640 -8.068 -6.760 1.00 64.13 630 GLU A O 1
ATOM 3870 N N . GLU A 1 519 ? -71.695 -9.411 -4.957 1.00 63.37 631 GLU A N 1
ATOM 3871 C CA . GLU A 1 519 ? -72.340 -8.410 -4.122 1.00 62.67 631 GLU A CA 1
ATOM 3872 C C . GLU A 1 519 ? -71.292 -7.404 -3.677 1.00 61.61 631 GLU A C 1
ATOM 3873 O O . GLU A 1 519 ? -71.488 -6.192 -3.793 1.00 61.48 631 GLU A O 1
ATOM 3879 N N . GLN A 1 520 ? -70.174 -7.924 -3.175 1.00 60.28 632 GLN A N 1
ATOM 3880 C CA . GLN A 1 520 ? -69.027 -7.104 -2.830 1.00 58.96 632 GLN A CA 1
ATOM 3881 C C . GLN A 1 520 ? -68.595 -6.292 -4.044 1.00 58.41 632 GLN A C 1
ATOM 3882 O O . GLN A 1 520 ? -68.372 -5.082 -3.953 1.00 58.58 632 GLN A O 1
ATOM 3888 N N . PHE A 1 521 ? -68.486 -6.958 -5.186 1.00 57.35 633 PHE A N 1
ATOM 3889 C CA . PHE A 1 521 ? -68.107 -6.279 -6.415 1.00 56.28 633 PHE A CA 1
ATOM 3890 C C . PHE A 1 521 ? -69.036 -5.104 -6.694 1.00 56.10 633 PHE A C 1
ATOM 3891 O O . PHE A 1 521 ? -68.584 -4.020 -7.054 1.00 56.12 633 PHE A O 1
ATOM 3899 N N . LYS A 1 522 ? -70.336 -5.325 -6.525 1.00 55.92 634 LYS A N 1
ATOM 3900 C CA . LYS A 1 522 ? -71.330 -4.279 -6.766 1.00 55.67 634 LYS A CA 1
ATOM 3901 C C . LYS A 1 522 ? -71.197 -3.130 -5.772 1.00 54.71 634 LYS A C 1
ATOM 3902 O O . LYS A 1 522 ? -71.409 -1.965 -6.123 1.00 54.63 634 LYS A O 1
ATOM 3908 N N . THR A 1 523 ? -70.852 -3.465 -4.530 1.00 53.47 635 THR A N 1
ATOM 3909 C CA . THR A 1 523 ? -70.666 -2.457 -3.496 1.00 52.23 635 THR A CA 1
ATOM 3910 C C . THR A 1 523 ? -69.656 -1.419 -3.956 1.00 51.02 635 THR A C 1
ATOM 3911 O O . THR A 1 523 ? -69.892 -0.217 -3.859 1.00 51.16 635 THR A O 1
ATOM 3915 N N . ILE A 1 524 ? -68.531 -1.897 -4.473 1.00 49.34 636 ILE A N 1
ATOM 3916 C CA . ILE A 1 524 ? -67.442 -1.019 -4.883 1.00 47.65 636 ILE A CA 1
ATOM 3917 C C . ILE A 1 524 ? -67.683 -0.323 -6.227 1.00 46.57 636 ILE A C 1
ATOM 3918 O O . ILE A 1 524 ? -67.380 0.856 -6.381 1.00 46.36 636 ILE A O 1
ATOM 3923 N N . ALA A 1 525 ? -68.226 -1.051 -7.195 1.00 45.48 637 ALA A N 1
ATOM 3924 C CA . ALA A 1 525 ? -68.248 -0.586 -8.585 1.00 44.91 637 ALA A CA 1
ATOM 3925 C C . ALA A 1 525 ? -69.498 0.194 -8.897 1.00 45.14 637 ALA A C 1
ATOM 3926 O O . ALA A 1 525 ? -69.733 0.603 -10.039 1.00 45.01 637 ALA A O 1
ATOM 3928 N N . ARG A 1 526 ? -70.254 0.446 -7.842 1.00 46.25 638 ARG A N 1
ATOM 3929 C CA . ARG A 1 526 ? -71.687 0.232 -7.859 1.00 47.59 638 ARG A CA 1
ATOM 3930 C C . ARG A 1 526 ? -72.327 0.234 -9.234 1.00 50.18 638 ARG A C 1
ATOM 3931 O O . ARG A 1 526 ? -72.717 -0.820 -9.734 1.00 50.29 638 ARG A O 1
ATOM 3939 N N . SER A 1 527 ? -72.439 1.405 -9.843 1.00 53.75 639 SER A N 1
ATOM 3940 C CA . SER A 1 527 ? -73.199 1.517 -11.077 1.00 57.80 639 SER A CA 1
ATOM 3941 C C . SER A 1 527 ? -72.375 2.087 -12.224 1.00 60.43 639 SER A C 1
ATOM 3942 O O . SER A 1 527 ? -72.920 2.650 -13.172 1.00 60.88 639 SER A O 1
ATOM 3945 N N . SER A 1 528 ? -71.059 1.947 -12.135 1.00 63.92 640 SER A N 1
ATOM 3946 C CA . SER A 1 528 ? -70.181 2.410 -13.204 1.00 67.18 640 SER A CA 1
ATOM 3947 C C . SER A 1 528 ? -69.773 1.247 -14.102 1.00 69.08 640 SER A C 1
ATOM 3948 O O . SER A 1 528 ? -69.240 1.444 -15.194 1.00 69.61 640 SER A O 1
ATOM 3951 N N . ALA A 1 529 ? -70.041 0.032 -13.631 1.00 71.27 641 ALA A N 1
ATOM 3952 C CA . ALA A 1 529 ? -69.701 -1.178 -14.365 1.00 73.11 641 ALA A CA 1
ATOM 3953 C C . ALA A 1 529 ? -70.577 -2.340 -13.904 1.00 74.35 641 ALA A C 1
ATOM 3954 O O . ALA A 1 529 ? -71.163 -2.294 -12.820 1.00 74.62 641 ALA A O 1
ATOM 3956 N N . SER A 1 530 ? -70.666 -3.377 -14.730 1.00 75.68 642 SER A N 1
ATOM 3957 C CA . SER A 1 530 ? -71.479 -4.542 -14.401 1.00 76.87 642 SER A CA 1
ATOM 3958 C C . SER A 1 530 ? -70.625 -5.802 -14.273 1.00 77.44 642 SER A C 1
ATOM 3959 O O . SER A 1 530 ? -69.539 -5.890 -14.848 1.00 77.66 642 SER A O 1
ATOM 3962 N N . HIS A 1 531 ? -71.126 -6.772 -13.516 1.00 78.06 643 HIS A N 1
ATOM 3963 C CA . HIS A 1 531 ? -70.417 -8.026 -13.284 1.00 78.60 643 HIS A CA 1
ATOM 3964 C C . HIS A 1 531 ? -70.462 -8.914 -14.527 1.00 78.72 643 HIS A C 1
ATOM 3965 O O . HIS A 1 531 ? -69.490 -9.596 -14.855 1.00 78.81 643 HIS A O 1
ATOM 3972 N N . CYS A 1 533 ? -67.596 -8.092 -17.383 1.00 72.23 645 CYS A N 1
ATOM 3973 C CA . CYS A 1 533 ? -66.370 -8.247 -16.607 1.00 72.01 645 CYS A CA 1
ATOM 3974 C C . CYS A 1 533 ? -65.703 -9.584 -16.931 1.00 72.11 645 CYS A C 1
ATOM 3975 O O . CYS A 1 533 ? -65.377 -10.370 -16.035 1.00 72.21 645 CYS A O 1
ATOM 3978 N N . SER A 1 534 ? -65.494 -9.822 -18.223 1.00 71.85 646 SER A N 1
ATOM 3979 C CA . SER A 1 534 ? -65.035 -11.114 -18.718 1.00 71.50 646 SER A CA 1
ATOM 3980 C C . SER A 1 534 ? -63.537 -11.141 -19.012 1.00 71.06 646 SER A C 1
ATOM 3981 O O . SER A 1 534 ? -63.007 -12.146 -19.493 1.00 71.09 646 SER A O 1
ATOM 3984 N N . ASN A 1 535 ? -62.858 -10.035 -18.729 1.00 70.20 647 ASN A N 1
ATOM 3985 C CA . ASN A 1 535 ? -61.432 -9.931 -19.010 1.00 69.21 647 ASN A CA 1
ATOM 3986 C C . ASN A 1 535 ? -60.624 -9.525 -17.785 1.00 68.07 647 ASN A C 1
ATOM 3987 O O . ASN A 1 535 ? -59.948 -8.497 -17.795 1.00 68.17 647 ASN A O 1
ATOM 3992 N N . PRO A 1 536 ? -60.690 -10.338 -16.722 1.00 66.81 648 PRO A N 1
ATOM 3993 C CA . PRO A 1 536 ? -59.948 -10.063 -15.497 1.00 65.82 648 PRO A CA 1
ATOM 3994 C C . PRO A 1 536 ? -58.466 -9.862 -15.790 1.00 64.79 648 PRO A C 1
ATOM 3995 O O . PRO A 1 536 ? -57.897 -10.564 -16.630 1.00 64.79 648 PRO A O 1
ATOM 3999 N N . SER A 1 537 ? -57.850 -8.908 -15.101 1.00 63.56 649 SER A N 1
ATOM 4000 C CA . SER A 1 537 ? -56.450 -8.574 -15.337 1.00 62.24 649 SER A CA 1
ATOM 4001 C C . SER A 1 537 ? -55.899 -7.729 -14.193 1.00 61.45 649 SER A C 1
ATOM 4002 O O . SER A 1 537 ? -56.334 -6.598 -13.981 1.00 61.34 649 SER A O 1
ATOM 4005 N N . ALA A 1 538 ? -54.939 -8.282 -13.461 1.00 60.56 650 ALA A N 1
ATOM 4006 C CA . ALA A 1 538 ? -54.372 -7.607 -12.296 1.00 59.78 650 ALA A CA 1
ATOM 4007 C C . ALA A 1 538 ? -53.166 -6.738 -12.644 1.00 59.39 650 ALA A C 1
ATOM 4008 O O . ALA A 1 538 ? -52.782 -5.860 -11.870 1.00 59.43 650 ALA A O 1
ATOM 4010 N N . ASP A 1 539 ? -52.565 -6.979 -13.805 1.00 58.91 651 ASP A N 1
ATOM 4011 C CA . ASP A 1 539 ? -51.378 -6.229 -14.206 1.00 58.38 651 ASP A CA 1
ATOM 4012 C C . ASP A 1 539 ? -51.754 -4.826 -14.681 1.00 57.69 651 ASP A C 1
ATOM 4013 O O . ASP A 1 539 ? -51.571 -4.486 -15.845 1.00 57.76 651 ASP A O 1
ATOM 4018 N N . LEU A 1 540 ? -52.282 -4.016 -13.769 1.00 56.85 652 LEU A N 1
ATOM 4019 C CA . LEU A 1 540 ? -52.687 -2.649 -14.088 1.00 55.97 652 LEU A CA 1
ATOM 4020 C C . LEU A 1 540 ? -51.471 -1.810 -14.490 1.00 55.37 652 LEU A C 1
ATOM 4021 O O . LEU A 1 540 ? -50.439 -1.834 -13.821 1.00 55.17 652 LEU A O 1
ATOM 4026 N N . ASN A 1 541 ? -51.597 -1.077 -15.592 1.00 54.63 653 ASN A N 1
ATOM 4027 C CA . ASN A 1 541 ? -50.494 -0.284 -16.125 1.00 54.01 653 ASN A CA 1
ATOM 4028 C C . ASN A 1 541 ? -50.071 0.847 -15.182 1.00 53.83 653 ASN A C 1
ATOM 4029 O O . ASN A 1 541 ? -50.529 1.982 -15.313 1.00 53.79 653 ASN A O 1
ATOM 4034 N N . TYR A 1 542 ? -49.177 0.535 -14.248 1.00 53.43 654 TYR A N 1
ATOM 4035 C CA . TYR A 1 542 ? -48.824 1.465 -13.181 1.00 52.97 654 TYR A CA 1
ATOM 4036 C C . TYR A 1 542 ? -47.375 1.944 -13.280 1.00 52.49 654 TYR A C 1
ATOM 4037 O O . TYR A 1 542 ? -46.481 1.170 -13.622 1.00 52.61 654 TYR A O 1
ATOM 4046 N N . PRO A 1 543 ? -47.139 3.230 -12.968 1.00 51.82 655 PRO A N 1
ATOM 4047 C CA . PRO A 1 543 ? -45.804 3.823 -13.034 1.00 51.05 655 PRO A CA 1
ATOM 4048 C C . PRO A 1 543 ? -44.873 3.393 -11.899 1.00 50.42 655 PRO A C 1
ATOM 4049 O O . PRO A 1 543 ? -43.902 4.085 -11.615 1.00 50.33 655 PRO A O 1
ATOM 4053 N N . SER A 1 544 ? -45.150 2.261 -11.262 1.00 49.70 656 SER A N 1
ATOM 4054 C CA . SER A 1 544 ? -44.223 1.728 -10.262 1.00 49.07 656 SER A CA 1
ATOM 4055 C C . SER A 1 544 ? -44.337 0.213 -10.177 1.00 48.48 656 SER A C 1
ATOM 4056 O O . SER A 1 544 ? -45.270 -0.366 -10.722 1.00 48.39 656 SER A O 1
ATOM 4059 N N . PHE A 1 545 ? -43.390 -0.422 -9.489 1.00 47.90 657 PHE A N 1
ATOM 4060 C CA . PHE A 1 545 ? -43.327 -1.882 -9.442 1.00 47.47 657 PHE A CA 1
ATOM 4061 C C . PHE A 1 545 ? -43.099 -2.406 -8.030 1.00 47.51 657 PHE A C 1
ATOM 4062 O O . PHE A 1 545 ? -42.249 -1.896 -7.296 1.00 47.48 657 PHE A O 1
ATOM 4070 N N . ILE A 1 546 ? -43.847 -3.444 -7.665 1.00 47.56 658 ILE A N 1
ATOM 4071 C CA . ILE A 1 546 ? -43.639 -4.129 -6.394 1.00 47.58 658 ILE A CA 1
ATOM 4072 C C . ILE A 1 546 ? -43.550 -5.643 -6.596 1.00 48.02 658 ILE A C 1
ATOM 4073 O O . ILE A 1 546 ? -44.342 -6.228 -7.333 1.00 47.93 658 ILE A O 1
ATOM 4078 N N . ALA A 1 547 ? -42.575 -6.269 -5.946 1.00 48.69 659 ALA A N 1
ATOM 4079 C CA . ALA A 1 547 ? -42.380 -7.709 -6.054 1.00 49.59 659 ALA A CA 1
ATOM 4080 C C . ALA A 1 547 ? -42.492 -8.369 -4.681 1.00 50.29 659 ALA A C 1
ATOM 4081 O O . ALA A 1 547 ? -41.647 -8.159 -3.808 1.00 50.29 659 ALA A O 1
ATOM 4083 N N . LEU A 1 548 ? -43.529 -9.180 -4.504 1.00 51.27 660 LEU A N 1
ATOM 4084 C CA . LEU A 1 548 ? -43.877 -9.694 -3.186 1.00 52.46 660 LEU A CA 1
ATOM 4085 C C . LEU A 1 548 ? -43.391 -11.117 -2.942 1.00 53.55 660 LEU A C 1
ATOM 4086 O O . LEU A 1 548 ? -43.272 -11.905 -3.870 1.00 53.52 660 LEU A O 1
ATOM 4091 N N . TYR A 1 549 ? -43.117 -11.439 -1.681 1.00 55.17 661 TYR A N 1
ATOM 4092 C CA . TYR A 1 549 ? -42.623 -12.763 -1.321 1.00 56.75 661 TYR A CA 1
ATOM 4093 C C . TYR A 1 549 ? -43.160 -13.249 0.025 1.00 58.30 661 TYR A C 1
ATOM 4094 O O . TYR A 1 549 ? -42.987 -12.586 1.047 1.00 58.53 661 TYR A O 1
ATOM 4103 N N . SER A 1 550 ? -43.806 -14.411 0.020 1.00 60.27 662 SER A N 1
ATOM 4104 C CA . SER A 1 550 ? -44.308 -15.014 1.251 1.00 62.32 662 SER A CA 1
ATOM 4105 C C . SER A 1 550 ? -43.209 -15.188 2.290 1.00 63.76 662 SER A C 1
ATOM 4106 O O . SER A 1 550 ? -42.040 -15.370 1.947 1.00 63.99 662 SER A O 1
ATOM 4109 N N . ILE A 1 551 ? -43.592 -15.139 3.563 1.00 65.63 663 ILE A N 1
ATOM 4110 C CA . ILE A 1 551 ? -42.648 -15.372 4.651 1.00 67.51 663 ILE A CA 1
ATOM 4111 C C . ILE A 1 551 ? -43.078 -16.577 5.483 1.00 68.66 663 ILE A C 1
ATOM 4112 O O . ILE A 1 551 ? -42.613 -16.768 6.609 1.00 68.88 663 ILE A O 1
ATOM 4117 N N . GLU A 1 552 ? -43.970 -17.387 4.919 1.00 70.04 664 GLU A N 1
ATOM 4118 C CA . GLU A 1 552 ? -44.467 -18.569 5.615 1.00 71.48 664 GLU A CA 1
ATOM 4119 C C . GLU A 1 552 ? -43.641 -19.810 5.285 1.00 71.84 664 GLU A C 1
ATOM 4120 O O . GLU A 1 552 ? -44.093 -20.686 4.546 1.00 72.05 664 GLU A O 1
ATOM 4126 N N . GLY A 1 553 ? -42.431 -19.881 5.839 1.00 72.15 665 GLY A N 1
ATOM 4127 C CA . GLY A 1 553 ? -41.556 -21.031 5.628 1.00 72.34 665 GLY A CA 1
ATOM 4128 C C . GLY A 1 553 ? -40.242 -20.707 4.934 1.00 72.50 665 GLY A C 1
ATOM 4129 O O . GLY A 1 553 ? -39.639 -19.654 5.167 1.00 72.62 665 GLY A O 1
ATOM 4130 N N . ASN A 1 554 ? -39.800 -21.623 4.077 1.00 72.37 666 ASN A N 1
ATOM 4131 C CA . ASN A 1 554 ? -38.518 -21.494 3.390 1.00 72.20 666 ASN A CA 1
ATOM 4132 C C . ASN A 1 554 ? -38.531 -20.451 2.277 1.00 71.70 666 ASN A C 1
ATOM 4133 O O . ASN A 1 554 ? -39.516 -20.317 1.547 1.00 71.72 666 ASN A O 1
ATOM 4138 N N . PHE A 1 555 ? -37.429 -19.715 2.153 1.00 70.97 667 PHE A N 1
ATOM 4139 C CA . PHE A 1 555 ? -37.302 -18.700 1.115 1.00 70.17 667 PHE A CA 1
ATOM 4140 C C . PHE A 1 555 ? -36.560 -19.265 -0.081 1.00 69.46 667 PHE A C 1
ATOM 4141 O O . PHE A 1 555 ? -35.459 -19.801 0.050 1.00 69.45 667 PHE A O 1
ATOM 4149 N N . THR A 1 556 ? -37.173 -19.133 -1.249 1.00 68.50 668 THR A N 1
ATOM 4150 C CA . THR A 1 556 ? -36.645 -19.725 -2.463 1.00 67.50 668 THR A CA 1
ATOM 4151 C C . THR A 1 556 ? -36.662 -18.711 -3.605 1.00 66.70 668 THR A C 1
ATOM 4152 O O . THR A 1 556 ? -37.607 -17.931 -3.742 1.00 66.66 668 THR A O 1
ATOM 4156 N N . LEU A 1 557 ? -35.621 -18.724 -4.428 1.00 65.62 669 LEU A N 1
ATOM 4157 C CA . LEU A 1 557 ? -35.555 -17.815 -5.565 1.00 64.59 669 LEU A CA 1
ATOM 4158 C C . LEU A 1 557 ? -36.925 -17.690 -6.218 1.00 63.92 669 LEU A C 1
ATOM 4159 O O . LEU A 1 557 ? -37.514 -18.687 -6.623 1.00 63.91 669 LEU A O 1
ATOM 4164 N N . LEU A 1 558 ? -37.431 -16.463 -6.305 1.00 63.09 670 LEU A N 1
ATOM 4165 C CA . LEU A 1 558 ? -38.711 -16.197 -6.960 1.00 62.26 670 LEU A CA 1
ATOM 4166 C C . LEU A 1 558 ? -38.505 -15.333 -8.197 1.00 61.73 670 LEU A C 1
ATOM 4167 O O . LEU A 1 558 ? -37.481 -14.664 -8.336 1.00 61.58 670 LEU A O 1
ATOM 4172 N N . GLU A 1 559 ? -39.484 -15.346 -9.092 1.00 61.11 671 GLU A N 1
ATOM 4173 C CA . GLU A 1 559 ? -39.422 -14.520 -10.286 1.00 60.73 671 GLU A CA 1
ATOM 4174 C C . GLU A 1 559 ? -40.773 -13.893 -10.602 1.00 60.43 671 GLU A C 1
ATOM 4175 O O . GLU A 1 559 ? -41.821 -14.501 -10.368 1.00 60.50 671 GLU A O 1
ATOM 4181 N N . GLN A 1 560 ? -40.740 -12.682 -11.147 1.00 59.92 672 GLN A N 1
ATOM 4182 C CA . GLN A 1 560 ? -41.955 -11.948 -11.459 1.00 59.42 672 GLN A CA 1
ATOM 4183 C C . GLN A 1 560 ? -41.773 -11.214 -12.777 1.00 58.96 672 GLN A C 1
ATOM 4184 O O . GLN A 1 560 ? -40.666 -10.788 -13.111 1.00 58.89 672 GLN A O 1
ATOM 4190 N N . LYS A 1 561 ? -42.863 -11.074 -13.525 1.00 58.43 673 LYS A N 1
ATOM 4191 C CA . LYS A 1 561 ? -42.835 -10.380 -14.807 1.00 58.00 673 LYS A CA 1
ATOM 4192 C C . LYS A 1 561 ? -43.938 -9.338 -14.879 1.00 57.38 673 LYS A C 1
ATOM 4193 O O . LYS A 1 561 ? -45.109 -9.640 -14.641 1.00 57.28 673 LYS A O 1
ATOM 4199 N N . PHE A 1 562 ? -43.566 -8.113 -15.225 1.00 56.64 674 PHE A N 1
ATOM 4200 C CA . PHE A 1 562 ? -44.534 -7.030 -15.299 1.00 55.91 674 PHE A CA 1
ATOM 4201 C C . PHE A 1 562 ? -44.627 -6.484 -16.710 1.00 55.83 674 PHE A C 1
ATOM 4202 O O . PHE A 1 562 ? -43.616 -6.249 -17.365 1.00 55.83 674 PHE A O 1
ATOM 4210 N N . LYS A 1 563 ? -45.852 -6.294 -17.173 1.00 55.68 675 LYS A N 1
ATOM 4211 C CA . LYS A 1 563 ? -46.088 -5.768 -18.500 1.00 55.68 675 LYS A CA 1
ATOM 4212 C C . LYS A 1 563 ? -46.542 -4.314 -18.394 1.00 55.38 675 LYS A C 1
ATOM 4213 O O . LYS A 1 563 ? -47.483 -3.999 -17.663 1.00 55.45 675 LYS A O 1
ATOM 4219 N N . ARG A 1 564 ? -45.862 -3.427 -19.111 1.00 55.01 676 ARG A N 1
ATOM 4220 C CA . ARG A 1 564 ? -46.212 -2.014 -19.093 1.00 54.79 676 ARG A CA 1
ATOM 4221 C C . ARG A 1 564 ? -46.357 -1.463 -20.499 1.00 54.99 676 ARG A C 1
ATOM 4222 O O . ARG A 1 564 ? -45.653 -1.875 -21.417 1.00 55.01 676 ARG A O 1
ATOM 4230 N N . THR A 1 565 ? -47.280 -0.526 -20.659 1.00 55.24 677 THR A N 1
ATOM 4231 C CA . THR A 1 565 ? -47.420 0.202 -21.901 1.00 55.57 677 THR A CA 1
ATOM 4232 C C . THR A 1 565 ? -47.162 1.666 -21.608 1.00 55.90 677 THR A C 1
ATOM 4233 O O . THR A 1 565 ? -47.661 2.210 -20.622 1.00 56.03 677 THR A O 1
ATOM 4237 N N . VAL A 1 566 ? -46.385 2.306 -22.468 1.00 56.22 678 VAL A N 1
ATOM 4238 C CA . VAL A 1 566 ? -46.043 3.697 -22.264 1.00 56.61 678 VAL A CA 1
ATOM 4239 C C . VAL A 1 566 ? -46.329 4.491 -23.531 1.00 56.94 678 VAL A C 1
ATOM 4240 O O . VAL A 1 566 ? -45.826 4.170 -24.602 1.00 57.08 678 VAL A O 1
ATOM 4244 N N . THR A 1 567 ? -47.155 5.521 -23.406 1.00 57.38 679 THR A N 1
ATOM 4245 C CA . THR A 1 567 ? -47.492 6.361 -24.544 1.00 57.85 679 THR A CA 1
ATOM 4246 C C . THR A 1 567 ? -46.662 7.639 -24.559 1.00 58.31 679 THR A C 1
ATOM 4247 O O . THR A 1 567 ? -46.378 8.220 -23.513 1.00 58.50 679 THR A O 1
ATOM 4251 N N . ASN A 1 568 ? -46.279 8.071 -25.755 1.00 58.72 680 ASN A N 1
ATOM 4252 C CA . ASN A 1 568 ? -45.396 9.222 -25.911 1.00 59.15 680 ASN A CA 1
ATOM 4253 C C . ASN A 1 568 ? -46.147 10.546 -25.946 1.00 59.39 680 ASN A C 1
ATOM 4254 O O . ASN A 1 568 ? -46.905 10.814 -26.880 1.00 59.45 680 ASN A O 1
ATOM 4259 N N . VAL A 1 569 ? -45.927 11.378 -24.932 1.00 59.65 681 VAL A N 1
ATOM 4260 C CA . VAL A 1 569 ? -46.600 12.673 -24.851 1.00 59.94 681 VAL A CA 1
ATOM 4261 C C . VAL A 1 569 ? -45.682 13.823 -25.255 1.00 60.14 681 VAL A C 1
ATOM 4262 O O . VAL A 1 569 ? -46.062 14.993 -25.169 1.00 60.21 681 VAL A O 1
ATOM 4266 N N . GLY A 1 570 ? -44.472 13.484 -25.695 1.00 60.25 682 GLY A N 1
ATOM 4267 C CA . GLY A 1 570 ? -43.513 14.485 -26.153 1.00 60.22 682 GLY A CA 1
ATOM 4268 C C . GLY A 1 570 ? -43.957 15.147 -27.443 1.00 60.24 682 GLY A C 1
ATOM 4269 O O . GLY A 1 570 ? -43.184 15.856 -28.086 1.00 60.22 682 GLY A O 1
ATOM 4270 N N . ALA A 1 573 ? -41.507 12.418 -32.049 1.00 57.37 685 ALA A N 1
ATOM 4271 C CA . ALA A 1 573 ? -40.587 11.341 -32.397 1.00 57.44 685 ALA A CA 1
ATOM 4272 C C . ALA A 1 573 ? -39.394 11.351 -31.458 1.00 57.54 685 ALA A C 1
ATOM 4273 O O . ALA A 1 573 ? -38.775 12.391 -31.235 1.00 57.58 685 ALA A O 1
ATOM 4275 N N . ALA A 1 574 ? -39.067 10.187 -30.913 1.00 57.63 686 ALA A N 1
ATOM 4276 C CA . ALA A 1 574 ? -37.993 10.091 -29.944 1.00 57.64 686 ALA A CA 1
ATOM 4277 C C . ALA A 1 574 ? -37.754 8.639 -29.584 1.00 57.75 686 ALA A C 1
ATOM 4278 O O . ALA A 1 574 ? -38.612 7.783 -29.808 1.00 57.80 686 ALA A O 1
ATOM 4280 N N . THR A 1 575 ? -36.583 8.362 -29.027 1.00 57.90 687 THR A N 1
ATOM 4281 C CA . THR A 1 575 ? -36.244 7.004 -28.632 1.00 58.15 687 THR A CA 1
ATOM 4282 C C . THR A 1 575 ? -35.663 7.012 -27.224 1.00 58.26 687 THR A C 1
ATOM 4283 O O . THR A 1 575 ? -34.939 7.931 -26.848 1.00 58.14 687 THR A O 1
ATOM 4287 N N . TYR A 1 576 ? -35.987 5.983 -26.448 1.00 58.43 688 TYR A N 1
ATOM 4288 C CA . TYR A 1 576 ? -35.541 5.900 -25.068 1.00 58.68 688 TYR A CA 1
ATOM 4289 C C . TYR A 1 576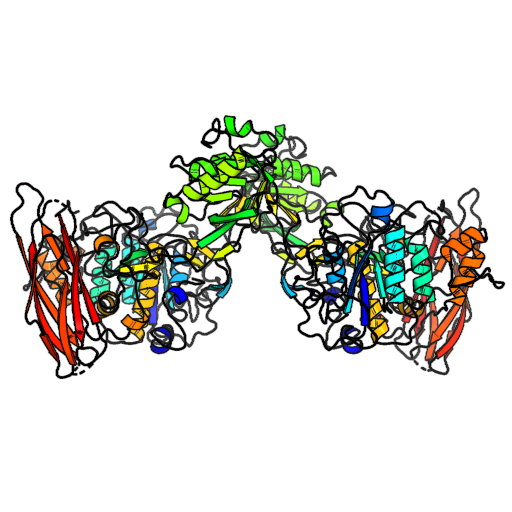 ? -34.783 4.609 -24.814 1.00 59.11 688 TYR A C 1
ATOM 4290 O O . TYR A 1 576 ? -35.156 3.546 -25.315 1.00 59.13 688 TYR A O 1
ATOM 4299 N N . LYS A 1 577 ? -33.716 4.709 -24.031 1.00 59.61 689 LYS A N 1
ATOM 4300 C CA . LYS A 1 577 ? -32.985 3.535 -23.582 1.00 60.24 689 LYS A CA 1
ATOM 4301 C C . LYS A 1 577 ? -33.246 3.322 -22.098 1.00 60.33 689 LYS A C 1
ATOM 4302 O O . LYS A 1 577 ? -33.208 4.264 -21.307 1.00 60.37 689 LYS A O 1
ATOM 4308 N N . ALA A 1 578 ? -33.531 2.082 -21.724 1.00 60.52 690 ALA A N 1
ATOM 4309 C CA . ALA A 1 578 ? -33.817 1.772 -20.338 1.00 60.64 690 ALA A CA 1
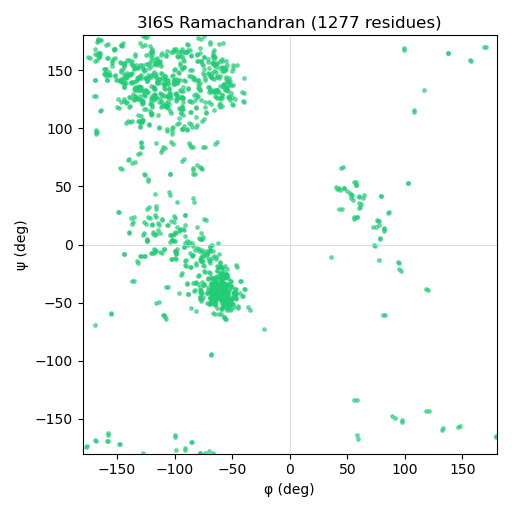ATOM 4310 C C . ALA A 1 578 ? -32.528 1.660 -19.543 1.00 60.77 690 ALA A C 1
ATOM 4311 O O . ALA A 1 578 ? -31.612 0.938 -19.928 1.00 60.82 690 ALA A O 1
ATOM 4313 N N . LYS A 1 579 ? -32.453 2.393 -18.439 1.00 60.93 691 LYS A N 1
ATOM 4314 C CA . LYS A 1 579 ? -31.378 2.195 -17.480 1.00 61.12 691 LYS A CA 1
ATOM 4315 C C . LYS A 1 579 ? -31.923 1.457 -16.270 1.00 60.92 691 LYS A C 1
ATOM 4316 O O . LYS A 1 579 ? -32.984 1.802 -15.755 1.00 61.09 691 LYS A O 1
ATOM 4322 N N . LEU A 1 580 ? -31.199 0.445 -15.811 1.00 60.73 692 LEU A N 1
ATOM 4323 C CA . LEU A 1 580 ? -31.680 -0.387 -14.716 1.00 60.59 692 LEU A CA 1
ATOM 4324 C C . LEU A 1 580 ? -30.822 -0.265 -13.470 1.00 60.65 692 LEU A C 1
ATOM 4325 O O . LEU A 1 580 ? -29.595 -0.195 -13.553 1.00 60.74 692 LEU A O 1
ATOM 4330 N N . LYS A 1 581 ? -31.482 -0.232 -12.316 1.00 60.61 693 LYS A N 1
ATOM 4331 C CA . LYS A 1 581 ? -30.809 -0.410 -11.038 1.00 60.57 693 LYS A CA 1
ATOM 4332 C C . LYS A 1 581 ? -31.595 -1.447 -10.250 1.00 60.28 693 LYS A C 1
ATOM 4333 O O . LYS A 1 581 ? -32.691 -1.171 -9.772 1.00 60.32 693 LYS A O 1
ATOM 4339 N N . ALA A 1 582 ? -31.044 -2.649 -10.139 1.00 60.13 694 ALA A N 1
ATOM 4340 C CA . ALA A 1 582 ? -31.750 -3.750 -9.496 1.00 60.00 694 ALA A CA 1
ATOM 4341 C C . ALA A 1 582 ? -31.690 -3.651 -7.978 1.00 59.84 694 ALA A C 1
ATOM 4342 O O . ALA A 1 582 ? -30.638 -3.376 -7.408 1.00 59.81 694 ALA A O 1
ATOM 4344 N N . PRO A 1 583 ? -32.831 -3.869 -7.316 1.00 59.73 695 PRO A N 1
ATOM 4345 C CA . PRO A 1 583 ? -32.819 -3.925 -5.864 1.00 59.72 695 PRO A CA 1
ATOM 4346 C C . PRO A 1 583 ? -31.732 -4.867 -5.366 1.00 59.80 695 PRO A C 1
ATOM 4347 O O . PRO A 1 583 ? -31.395 -5.842 -6.039 1.00 59.73 695 PRO A O 1
ATOM 4351 N N . LYS A 1 584 ? -31.187 -4.566 -4.195 1.00 60.01 696 LYS A N 1
ATOM 4352 C CA . LYS A 1 584 ? -30.208 -5.434 -3.557 1.00 60.30 696 LYS A CA 1
ATOM 4353 C C . LYS A 1 584 ? -30.662 -6.894 -3.594 1.00 60.12 696 LYS A C 1
ATOM 4354 O O . LYS A 1 584 ? -31.855 -7.179 -3.675 1.00 60.13 696 LYS A O 1
ATOM 4360 N N . ASN A 1 585 ? -29.705 -7.816 -3.541 1.00 60.04 697 ASN A N 1
ATOM 4361 C CA . ASN A 1 585 ? -30.005 -9.247 -3.586 1.00 59.80 697 ASN A CA 1
ATOM 4362 C C . ASN A 1 585 ? -31.102 -9.614 -4.581 1.00 59.43 697 ASN A C 1
ATOM 4363 O O . ASN A 1 585 ? -32.043 -10.328 -4.235 1.00 59.61 697 ASN A O 1
ATOM 4368 N N . SER A 1 586 ? -30.980 -9.134 -5.815 1.00 58.89 698 SER A N 1
ATOM 4369 C CA . SER A 1 586 ? -31.937 -9.479 -6.862 1.00 58.43 698 SER A CA 1
ATOM 4370 C C . SER A 1 586 ? -31.445 -9.020 -8.227 1.00 58.10 698 SER A C 1
ATOM 4371 O O . SER A 1 586 ? -30.542 -8.192 -8.329 1.00 58.04 698 SER A O 1
ATOM 4374 N N . THR A 1 587 ? -32.047 -9.559 -9.278 1.00 57.59 699 THR A N 1
ATOM 4375 C CA . THR A 1 587 ? -31.699 -9.154 -10.628 1.00 57.18 699 THR A CA 1
ATOM 4376 C C . THR A 1 587 ? -32.952 -8.733 -11.375 1.00 56.73 699 THR A C 1
ATOM 4377 O O . THR A 1 587 ? -34.047 -9.236 -11.113 1.00 56.75 699 THR A O 1
ATOM 4381 N N . ILE A 1 588 ? -32.786 -7.802 -12.305 1.00 55.97 700 ILE A N 1
ATOM 4382 C CA . ILE A 1 588 ? -33.890 -7.352 -13.125 1.00 55.36 700 ILE A CA 1
ATOM 4383 C C . ILE A 1 588 ? -33.429 -7.229 -14.563 1.00 54.80 700 ILE A C 1
ATOM 4384 O O . ILE A 1 588 ? -32.244 -7.030 -14.836 1.00 54.81 700 ILE A O 1
ATOM 4389 N N . SER A 1 589 ? -34.376 -7.347 -15.483 1.00 53.89 701 SER A N 1
ATOM 4390 C CA . SER A 1 589 ? -34.083 -7.250 -16.901 1.00 52.92 701 SER A CA 1
ATOM 4391 C C . SER A 1 589 ? -35.325 -6.737 -17.597 1.00 51.90 701 SER A C 1
ATOM 4392 O O . SER A 1 589 ? -36.445 -7.053 -17.190 1.00 51.99 701 SER A O 1
ATOM 4395 N N . VAL A 1 590 ? -35.132 -5.931 -18.633 1.00 50.44 702 VAL A N 1
ATOM 4396 C CA . VAL A 1 590 ? -36.260 -5.425 -19.392 1.00 49.17 702 VAL A CA 1
ATOM 4397 C C . VAL A 1 590 ? -36.173 -5.867 -20.845 1.00 48.55 702 VAL A C 1
ATOM 4398 O O . VAL A 1 590 ? -35.138 -6.354 -21.299 1.00 48.55 702 VAL A O 1
ATOM 4402 N N . SER A 1 591 ? -37.264 -5.676 -21.576 1.00 47.58 703 SER A N 1
ATOM 4403 C CA . SER A 1 591 ? -37.306 -6.045 -22.977 1.00 46.66 703 SER A CA 1
ATOM 4404 C C . SER A 1 591 ? -38.567 -5.487 -23.610 1.00 46.35 703 SER A C 1
ATOM 4405 O O . SER A 1 591 ? -39.660 -5.686 -23.094 1.00 46.23 703 SER A O 1
ATOM 4408 N N . PRO A 1 592 ? -38.420 -4.766 -24.726 1.00 46.42 704 PRO A N 1
ATOM 4409 C CA . PRO A 1 592 ? -37.125 -4.428 -25.314 1.00 47.13 704 PRO A CA 1
ATOM 4410 C C . PRO A 1 592 ? -36.331 -3.512 -24.394 1.00 48.53 704 PRO A C 1
ATOM 4411 O O . PRO A 1 592 ? -36.880 -2.976 -23.433 1.00 48.49 704 PRO A O 1
ATOM 4415 N N . GLN A 1 593 ? -35.046 -3.344 -24.690 1.00 50.48 705 GLN A N 1
ATOM 4416 C CA . GLN A 1 593 ? -34.184 -2.461 -23.912 1.00 52.62 705 GLN A CA 1
ATOM 4417 C C . GLN A 1 593 ? -34.206 -1.059 -24.507 1.00 53.61 705 GLN A C 1
ATOM 4418 O O . GLN A 1 593 ? -33.537 -0.148 -24.019 1.00 53.73 705 GLN A O 1
ATOM 4424 N N . ILE A 1 594 ? -34.990 -0.893 -25.565 1.00 55.17 706 ILE A N 1
ATOM 4425 C CA . ILE A 1 594 ? -35.047 0.370 -26.278 1.00 56.86 706 ILE A CA 1
ATOM 4426 C C . ILE A 1 594 ? -36.449 0.577 -26.814 1.00 57.92 706 ILE A C 1
ATOM 4427 O O . ILE A 1 594 ? -37.101 -0.373 -27.244 1.00 58.14 706 ILE A O 1
ATOM 4432 N N . LEU A 1 595 ? -36.914 1.818 -26.782 1.00 59.36 707 LEU A N 1
ATOM 4433 C CA . LEU A 1 595 ? -38.242 2.134 -27.280 1.00 60.91 707 LEU A CA 1
ATOM 4434 C C . LEU A 1 595 ? -38.170 3.250 -28.310 1.00 61.84 707 LEU A C 1
ATOM 4435 O O . LEU A 1 595 ? -37.772 4.376 -28.003 1.00 61.99 707 LEU A O 1
ATOM 4440 N N . VAL A 1 596 ? -38.552 2.933 -29.539 1.00 63.10 708 VAL A N 1
ATOM 4441 C CA . VAL A 1 596 ? -38.520 3.918 -30.611 1.00 64.24 708 VAL A CA 1
ATOM 4442 C C . VAL A 1 596 ? -39.921 4.467 -30.842 1.00 64.89 708 VAL A C 1
ATOM 4443 O O . VAL A 1 596 ? -40.901 3.719 -30.828 1.00 65.04 708 VAL A O 1
ATOM 4447 N N . PHE A 1 597 ? -40.009 5.777 -31.039 1.00 65.83 709 PHE A N 1
ATOM 4448 C CA . PHE A 1 597 ? -41.294 6.437 -31.217 1.00 66.79 709 PHE A CA 1
ATOM 4449 C C . PHE A 1 597 ? -41.305 7.294 -32.472 1.00 67.61 709 PHE A C 1
ATOM 4450 O O . PHE A 1 597 ? -40.506 8.219 -32.613 1.00 67.77 709 PHE A O 1
ATOM 4458 N N . LYS A 1 598 ? -42.225 6.982 -33.379 1.00 68.60 710 LYS A N 1
ATOM 4459 C CA . LYS A 1 598 ? -42.360 7.724 -34.625 1.00 69.52 710 LYS A CA 1
ATOM 4460 C C . LYS A 1 598 ? -42.946 9.119 -34.417 1.00 69.73 710 LYS A C 1
ATOM 4461 O O . LYS A 1 598 ? -42.494 10.083 -35.029 1.00 69.81 710 LYS A O 1
ATOM 4467 N N . ASN A 1 599 ? -43.957 9.227 -33.559 1.00 70.05 711 ASN A N 1
ATOM 4468 C CA . ASN A 1 599 ? -44.610 10.518 -33.328 1.00 70.33 711 ASN A CA 1
ATOM 4469 C C . ASN A 1 599 ? -45.570 10.549 -32.138 1.00 70.16 711 ASN A C 1
ATOM 4470 O O . ASN A 1 599 ? -45.971 9.508 -31.619 1.00 70.21 711 ASN A O 1
ATOM 4475 N N . ASN A 1 601 ? -48.185 10.415 -29.355 1.00 68.44 713 ASN A N 1
ATOM 4476 C CA . ASN A 1 601 ? -49.325 9.595 -28.963 1.00 68.15 713 ASN A CA 1
ATOM 4477 C C . ASN A 1 601 ? -49.132 8.114 -29.271 1.00 67.70 713 ASN A C 1
ATOM 4478 O O . ASN A 1 601 ? -49.910 7.269 -28.823 1.00 67.70 713 ASN A O 1
ATOM 4483 N N . GLU A 1 602 ? -48.095 7.801 -30.038 1.00 67.01 714 GLU A N 1
ATOM 4484 C CA . GLU A 1 602 ? -47.763 6.413 -30.304 1.00 66.48 714 GLU A CA 1
ATOM 4485 C C . GLU A 1 602 ? -47.586 5.683 -28.973 1.00 65.75 714 GLU A C 1
ATOM 4486 O O . GLU A 1 602 ? -47.094 6.259 -28.003 1.00 65.71 714 GLU A O 1
ATOM 4492 N N . LYS A 1 603 ? -48.003 4.423 -28.922 1.00 64.76 715 LYS A N 1
ATOM 4493 C CA . LYS A 1 603 ? -47.832 3.622 -27.718 1.00 63.76 715 LYS A CA 1
ATOM 4494 C C . LYS A 1 603 ? -46.821 2.506 -27.943 1.00 62.91 715 LYS A C 1
ATOM 4495 O O . LYS A 1 603 ? -46.703 1.973 -29.044 1.00 62.95 715 LYS A O 1
ATOM 4501 N N . GLN A 1 604 ? -46.096 2.155 -26.889 1.00 61.72 716 GLN A N 1
ATOM 4502 C CA . GLN A 1 604 ? -45.083 1.124 -26.975 1.00 60.64 716 GLN A CA 1
ATOM 4503 C C . GLN A 1 604 ? -45.097 0.363 -25.664 1.00 59.65 716 GLN A C 1
ATOM 4504 O O . GLN A 1 604 ? -45.223 0.964 -24.600 1.00 59.68 716 GLN A O 1
ATOM 4510 N N . SER A 1 605 ? -44.980 -0.956 -25.735 1.00 58.31 717 SER A N 1
ATOM 4511 C CA . SER A 1 605 ? -45.030 -1.779 -24.538 1.00 57.04 717 SER A CA 1
ATOM 4512 C C . SER A 1 605 ? -43.674 -2.393 -24.236 1.00 56.17 717 SER A C 1
ATOM 4513 O O . SER A 1 605 ? -42.787 -2.409 -25.085 1.00 56.17 717 SER A O 1
ATOM 4516 N N . TYR A 1 606 ? -43.519 -2.894 -23.018 1.00 55.04 718 TYR A N 1
ATOM 4517 C CA . TYR A 1 606 ? -42.308 -3.591 -22.635 1.00 54.07 718 TYR A CA 1
ATOM 4518 C C . TYR A 1 606 ? -42.578 -4.459 -21.422 1.00 53.85 718 TYR A C 1
ATOM 4519 O O . TYR A 1 606 ? -43.649 -4.384 -20.828 1.00 53.86 718 TYR A O 1
ATOM 4528 N N . THR A 1 607 ? -41.609 -5.285 -21.058 1.00 53.53 719 THR A N 1
ATOM 4529 C CA . THR A 1 607 ? -41.781 -6.182 -19.931 1.00 53.44 719 THR A CA 1
ATOM 4530 C C . THR A 1 607 ? -40.571 -6.158 -19.014 1.00 53.59 719 THR A C 1
ATOM 4531 O O . THR A 1 607 ? -39.436 -6.350 -19.451 1.00 53.72 719 THR A O 1
ATOM 4535 N N . LEU A 1 608 ? -40.822 -5.909 -17.737 1.00 53.73 720 LEU A N 1
ATOM 4536 C CA . LEU A 1 608 ? -39.771 -5.933 -16.742 1.00 53.85 720 LEU A CA 1
ATOM 4537 C C . LEU A 1 608 ? -39.842 -7.256 -16.009 1.00 54.20 720 LEU A C 1
ATOM 4538 O O . LEU A 1 608 ? -40.929 -7.762 -15.731 1.00 54.33 720 LEU A O 1
ATOM 4543 N N . THR A 1 609 ? -38.686 -7.817 -15.691 1.00 54.73 721 THR A N 1
ATOM 4544 C CA . THR A 1 609 ? -38.647 -9.083 -14.978 1.00 55.47 721 THR A CA 1
ATOM 4545 C C . THR A 1 609 ? -37.647 -9.049 -13.825 1.00 56.12 721 THR A C 1
ATOM 4546 O O . THR A 1 609 ? -36.489 -8.667 -13.997 1.00 56.21 721 THR A O 1
ATOM 4550 N N . ILE A 1 610 ? -38.112 -9.430 -12.641 1.00 57.03 722 ILE A N 1
ATOM 4551 C CA . ILE A 1 610 ? -37.257 -9.451 -11.467 1.00 57.97 722 ILE A CA 1
ATOM 4552 C C . ILE A 1 610 ? -37.090 -10.876 -10.980 1.00 58.63 722 ILE A C 1
ATOM 4553 O O . ILE A 1 610 ? -38.037 -11.660 -10.961 1.00 58.56 722 ILE A O 1
ATOM 4558 N N . ARG A 1 611 ? -35.875 -11.206 -10.581 1.00 59.64 723 ARG A N 1
ATOM 4559 C CA . ARG A 1 611 ? -35.628 -12.468 -9.925 1.00 60.88 723 ARG A CA 1
ATOM 4560 C C . ARG A 1 611 ? -35.076 -12.111 -8.558 1.00 61.25 723 ARG A C 1
ATOM 4561 O O . ARG A 1 611 ? -34.054 -11.432 -8.450 1.00 61.39 723 ARG A O 1
ATOM 4569 N N . TYR A 1 612 ? -35.777 -12.535 -7.515 1.00 61.85 724 TYR A N 1
ATOM 4570 C CA . TYR A 1 612 ? -35.444 -12.118 -6.163 1.00 62.53 724 TYR A CA 1
ATOM 4571 C C . TYR A 1 612 ? -35.725 -13.221 -5.155 1.00 63.32 724 TYR A C 1
ATOM 4572 O O . TYR A 1 612 ? -36.319 -14.248 -5.485 1.00 63.37 724 TYR A O 1
ATOM 4581 N N . ILE A 1 613 ? -35.291 -12.993 -3.922 1.00 64.29 725 ILE A N 1
ATOM 4582 C CA . ILE A 1 613 ? -35.522 -13.928 -2.837 1.00 65.35 725 ILE A CA 1
ATOM 4583 C C . ILE A 1 613 ? -35.730 -13.148 -1.539 1.00 66.02 725 ILE A C 1
ATOM 4584 O O . ILE A 1 613 ? -35.048 -12.152 -1.287 1.00 66.13 725 ILE A O 1
ATOM 4589 N N . GLY A 1 614 ? -36.676 -13.595 -0.720 1.00 66.70 726 GLY A N 1
ATOM 4590 C CA . GLY A 1 614 ? -37.029 -12.867 0.489 1.00 67.52 726 GLY A CA 1
ATOM 4591 C C . GLY A 1 614 ? -36.243 -13.296 1.711 1.00 68.15 726 GLY A C 1
ATOM 4592 O O . GLY A 1 614 ? -35.351 -14.142 1.626 1.00 68.22 726 GLY A O 1
ATOM 4593 N N . ASP A 1 615 ? -36.583 -12.703 2.851 1.00 68.66 727 ASP A N 1
ATOM 4594 C CA . ASP A 1 615 ? -35.963 -13.045 4.122 1.00 69.14 727 ASP A CA 1
ATOM 4595 C C . ASP A 1 615 ? -36.908 -12.714 5.275 1.00 69.13 727 ASP A C 1
ATOM 4596 O O . ASP A 1 615 ? -36.658 -13.079 6.424 1.00 69.19 727 ASP A O 1
ATOM 4601 N N . SER A 1 619 ? -37.993 -7.220 5.043 1.00 51.62 731 SER A N 1
ATOM 4602 C CA . SER A 1 619 ? -36.869 -6.651 4.295 1.00 51.55 731 SER A CA 1
ATOM 4603 C C . SER A 1 619 ? -37.277 -6.214 2.884 1.00 51.38 731 SER A C 1
ATOM 4604 O O . SER A 1 619 ? -37.622 -7.045 2.039 1.00 51.30 731 SER A O 1
ATOM 4607 N N . ARG A 1 620 ? -37.221 -4.906 2.636 1.00 51.10 732 ARG A N 1
ATOM 4608 C CA . ARG A 1 620 ? -37.746 -4.335 1.403 1.00 50.83 732 ARG A CA 1
ATOM 4609 C C . ARG A 1 620 ? -36.680 -3.578 0.629 1.00 50.73 732 ARG A C 1
ATOM 4610 O O . ARG A 1 620 ? -36.338 -2.450 0.972 1.00 51.03 732 ARG A O 1
ATOM 4618 N N . ASN A 1 621 ? -36.170 -4.197 -0.428 1.00 50.36 733 ASN A N 1
ATOM 4619 C CA . ASN A 1 621 ? -35.112 -3.595 -1.227 1.00 49.92 733 ASN A CA 1
ATOM 4620 C C . ASN A 1 621 ? -35.655 -2.784 -2.388 1.00 49.61 733 ASN A C 1
ATOM 4621 O O . ASN A 1 621 ? -36.746 -3.056 -2.888 1.00 49.60 733 ASN A O 1
ATOM 4626 N N . VAL A 1 622 ? -34.887 -1.789 -2.817 1.00 49.19 734 VAL A N 1
ATOM 4627 C CA . VAL A 1 622 ? -35.349 -0.879 -3.850 1.00 48.86 734 VAL A CA 1
ATOM 4628 C C . VAL A 1 622 ? -34.373 -0.745 -5.007 1.00 48.83 734 VAL A C 1
ATOM 4629 O O . VAL A 1 622 ? -33.160 -0.888 -4.851 1.00 48.72 734 VAL A O 1
ATOM 4633 N N . GLY A 1 623 ? -34.935 -0.466 -6.173 1.00 48.71 735 GLY A N 1
ATOM 4634 C CA . GLY A 1 623 ? -34.177 -0.218 -7.378 1.00 48.85 735 GLY A CA 1
ATOM 4635 C C . GLY A 1 623 ? -35.106 0.576 -8.261 1.00 49.11 735 GLY A C 1
ATOM 4636 O O . GLY A 1 623 ? -36.093 1.126 -7.784 1.00 49.11 735 GLY A O 1
ATOM 4637 N N . SER A 1 624 ? -34.819 0.634 -9.550 1.00 49.53 736 SER A N 1
ATOM 4638 C CA . SER A 1 624 ? -35.664 1.413 -10.432 1.00 50.08 736 SER A CA 1
ATOM 4639 C C . SER A 1 624 ? -35.401 1.115 -11.898 1.00 50.57 736 SER A C 1
ATOM 4640 O O . SER A 1 624 ? -34.509 0.343 -12.244 1.00 50.58 736 SER A O 1
ATOM 4643 N N . ILE A 1 625 ? -36.198 1.740 -12.753 1.00 51.27 737 ILE A N 1
ATOM 4644 C CA . ILE A 1 625 ? -36.004 1.666 -14.183 1.00 52.03 737 ILE A CA 1
ATOM 4645 C C . ILE A 1 625 ? -36.322 3.026 -14.772 1.00 52.78 737 ILE A C 1
ATOM 4646 O O . ILE A 1 625 ? -37.426 3.545 -14.605 1.00 52.79 737 ILE A O 1
ATOM 4651 N N . THR A 1 626 ? -35.346 3.605 -15.457 1.00 53.74 738 THR A N 1
ATOM 4652 C CA . THR A 1 626 ? -35.524 4.917 -16.043 1.00 54.77 738 THR A CA 1
ATOM 4653 C C . THR A 1 626 ? -35.420 4.842 -17.558 1.00 55.78 738 THR A C 1
ATOM 4654 O O . THR A 1 626 ? -34.463 4.289 -18.100 1.00 55.82 738 THR A O 1
ATOM 4658 N N . TRP A 1 627 ? -36.413 5.389 -18.243 1.00 57.03 739 TRP A N 1
ATOM 4659 C CA . TRP A 1 627 ? -36.318 5.536 -19.682 1.00 58.49 739 TRP A CA 1
ATOM 4660 C C . TRP A 1 627 ? -35.777 6.912 -20.035 1.00 58.93 739 TRP A C 1
ATOM 4661 O O . TRP A 1 627 ? -36.507 7.904 -20.036 1.00 59.02 739 TRP A O 1
ATOM 4672 N N . VAL A 1 628 ? -34.480 6.960 -20.321 1.00 59.57 740 VAL A N 1
ATOM 4673 C CA . VAL A 1 628 ? -33.811 8.205 -20.676 1.00 60.14 740 VAL A CA 1
ATOM 4674 C C . VAL A 1 628 ? -33.756 8.430 -22.188 1.00 60.62 740 VAL A C 1
ATOM 4675 O O . VAL A 1 628 ? -33.302 7.569 -22.942 1.00 60.69 740 VAL A O 1
ATOM 4679 N N . GLU A 1 629 ? -34.229 9.595 -22.618 1.00 61.21 741 GLU A N 1
ATOM 4680 C CA . GLU A 1 629 ? -34.242 9.961 -24.028 1.00 61.93 741 GLU A CA 1
ATOM 4681 C C . GLU A 1 629 ? -32.829 10.187 -24.556 1.00 62.34 741 GLU A C 1
ATOM 4682 O O . GLU A 1 629 ? -32.025 10.871 -23.928 1.00 62.46 741 GLU A O 1
ATOM 4688 N N . GLN A 1 630 ? -32.537 9.612 -25.718 1.00 62.88 742 GLN A N 1
ATOM 4689 C CA . GLN A 1 630 ? -31.205 9.688 -26.308 1.00 63.23 742 GLN A CA 1
ATOM 4690 C C . GLN A 1 630 ? -30.944 11.032 -26.979 1.00 63.34 742 GLN A C 1
ATOM 4691 O O . GLN A 1 630 ? -29.882 11.621 -26.798 1.00 63.44 742 GLN A O 1
ATOM 4697 N N . ASN A 1 631 ? -31.910 11.513 -27.755 1.00 63.50 743 ASN A N 1
ATOM 4698 C CA . ASN A 1 631 ? -31.780 12.804 -28.428 1.00 63.57 743 ASN A CA 1
ATOM 4699 C C . ASN A 1 631 ? -32.598 13.892 -27.755 1.00 63.23 743 ASN A C 1
ATOM 4700 O O . ASN A 1 631 ? -33.253 14.695 -28.421 1.00 63.20 743 ASN A O 1
ATOM 4705 N N . GLY A 1 632 ? -32.560 13.909 -26.427 1.00 62.82 744 GLY A N 1
ATOM 4706 C CA . GLY A 1 632 ? -33.325 14.871 -25.651 1.00 62.12 744 GLY A CA 1
ATOM 4707 C C . GLY A 1 632 ? -33.021 14.730 -24.177 1.00 61.67 744 GLY A C 1
ATOM 4708 O O . GLY A 1 632 ? -32.140 13.960 -23.782 1.00 61.61 744 GLY A O 1
ATOM 4709 N N . ASN A 1 633 ? -33.763 15.464 -23.356 1.00 61.16 745 ASN A N 1
ATOM 4710 C CA . ASN A 1 633 ? -33.488 15.501 -21.924 1.00 60.52 745 ASN A CA 1
ATOM 4711 C C . ASN A 1 633 ? -34.621 14.957 -21.056 1.00 59.66 745 ASN A C 1
ATOM 4712 O O . ASN A 1 633 ? -34.742 15.319 -19.889 1.00 59.77 745 ASN A O 1
ATOM 4717 N N . HIS A 1 634 ? -35.444 14.081 -21.624 1.00 58.48 746 HIS A N 1
ATOM 4718 C CA . HIS A 1 634 ? -36.520 13.453 -20.866 1.00 57.16 746 HIS A CA 1
ATOM 4719 C C . HIS A 1 634 ? -36.013 12.248 -20.094 1.00 56.25 746 HIS A C 1
ATOM 4720 O O . HIS A 1 634 ? -35.174 11.493 -20.583 1.00 56.25 746 HIS A O 1
ATOM 4727 N N . SER A 1 635 ? -36.539 12.067 -18.890 1.00 54.94 747 SER A N 1
ATOM 4728 C CA . SER A 1 635 ? -36.177 10.932 -18.062 1.00 53.81 747 SER A CA 1
ATOM 4729 C C . SER A 1 635 ? -37.414 10.398 -17.342 1.00 52.90 747 SER A C 1
ATOM 4730 O O . SER A 1 635 ? -37.915 11.015 -16.404 1.00 53.07 747 SER A O 1
ATOM 4733 N N . VAL A 1 636 ? -37.912 9.253 -17.793 1.00 51.63 748 VAL A N 1
ATOM 4734 C CA . VAL A 1 636 ? -39.123 8.668 -17.231 1.00 50.15 748 VAL A CA 1
ATOM 4735 C C . VAL A 1 636 ? -38.761 7.600 -16.209 1.00 49.35 748 VAL A C 1
ATOM 4736 O O . VAL A 1 636 ? -38.377 6.493 -16.578 1.00 49.34 748 VAL A O 1
ATOM 4740 N N . ARG A 1 637 ? -38.886 7.929 -14.927 1.00 48.29 749 ARG A N 1
ATOM 4741 C CA . ARG A 1 637 ? -38.419 7.032 -13.869 1.00 47.24 749 ARG A CA 1
ATOM 4742 C C . ARG A 1 637 ? -39.542 6.313 -13.132 1.00 46.94 749 ARG A C 1
ATOM 4743 O O . ARG A 1 637 ? -40.580 6.903 -12.824 1.00 46.96 749 ARG A O 1
ATOM 4751 N N . SER A 1 638 ? -39.313 5.033 -12.850 1.00 46.39 750 SER A N 1
ATOM 4752 C CA . SER A 1 638 ? -40.255 4.206 -12.108 1.00 45.80 750 SER A CA 1
ATOM 4753 C C . SER A 1 638 ? -39.508 3.392 -11.070 1.00 45.43 750 SER A C 1
ATOM 4754 O O . SER A 1 638 ? -38.573 2.669 -11.400 1.00 45.35 750 SER A O 1
ATOM 4757 N N . PRO A 1 639 ? -39.914 3.513 -9.802 1.00 45.23 751 PRO A N 1
ATOM 4758 C CA . PRO A 1 639 ? -39.258 2.764 -8.731 1.00 45.17 751 PRO A CA 1
ATOM 4759 C C . PRO A 1 639 ? -39.671 1.296 -8.696 1.00 45.03 751 PRO A C 1
ATOM 4760 O O . PRO A 1 639 ? -40.731 0.935 -9.200 1.00 44.89 751 PRO A O 1
ATOM 4764 N N . ILE A 1 640 ? -38.825 0.467 -8.096 1.00 45.04 752 ILE A N 1
ATOM 4765 C CA . ILE A 1 640 ? -39.098 -0.951 -7.931 1.00 45.16 752 ILE A CA 1
ATOM 4766 C C . ILE A 1 640 ? -38.828 -1.320 -6.479 1.00 45.35 752 ILE A C 1
ATOM 4767 O O . ILE A 1 640 ? -37.826 -0.891 -5.907 1.00 45.58 752 ILE A O 1
ATOM 4772 N N . VAL A 1 641 ? -39.707 -2.109 -5.873 1.00 45.48 753 VAL A N 1
ATOM 4773 C CA . VAL A 1 641 ? -39.492 -2.496 -4.484 1.00 45.91 753 VAL A CA 1
ATOM 4774 C C . VAL A 1 641 ? -39.956 -3.920 -4.213 1.00 46.27 753 VAL A C 1
ATOM 4775 O O . VAL A 1 641 ? -41.019 -4.334 -4.666 1.00 46.24 753 VAL A O 1
ATOM 4779 N N . THR A 1 642 ? -39.141 -4.673 -3.487 1.00 46.86 754 THR A N 1
ATOM 4780 C CA . THR A 1 642 ? -39.531 -5.998 -3.041 1.00 47.58 754 THR A CA 1
ATOM 4781 C C . THR A 1 642 ? -40.114 -5.859 -1.652 1.00 47.97 754 THR A C 1
ATOM 4782 O O . THR A 1 642 ? -39.733 -4.961 -0.900 1.00 48.07 754 THR A O 1
ATOM 4786 N N . SER A 1 643 ? -41.031 -6.755 -1.309 1.00 48.50 755 SER A N 1
ATOM 4787 C CA . SER A 1 643 ? -41.727 -6.668 -0.038 1.00 49.02 755 SER A CA 1
ATOM 4788 C C . SER A 1 643 ? -42.268 -8.018 0.404 1.00 49.46 755 SER A C 1
ATOM 4789 O O . SER A 1 643 ? -42.676 -8.831 -0.427 1.00 49.49 755 SER A O 1
ATOM 4792 N N . PRO A 1 644 ? -42.278 -8.257 1.722 1.00 49.96 756 PRO A N 1
ATOM 4793 C CA . PRO A 1 644 ? -42.908 -9.460 2.246 1.00 50.43 756 PRO A CA 1
ATOM 4794 C C . PRO A 1 644 ? -44.404 -9.378 1.994 1.00 50.96 756 PRO A C 1
ATOM 4795 O O . PRO A 1 644 ? -44.926 -8.292 1.739 1.00 50.86 756 PRO A O 1
ATOM 4799 N N . ILE A 1 645 ? -45.089 -10.513 2.055 1.00 51.57 757 ILE A N 1
ATOM 4800 C CA . ILE A 1 645 ? -46.541 -10.525 1.933 1.00 52.13 757 ILE A CA 1
ATOM 4801 C C . ILE A 1 645 ? -47.156 -10.535 3.322 1.00 52.55 757 ILE A C 1
ATOM 4802 O O . ILE A 1 645 ? -47.092 -11.542 4.029 1.00 52.87 757 ILE A O 1
ATOM 4807 N N . ILE A 1 646 ? -47.753 -9.411 3.706 1.00 52.90 758 ILE A N 1
ATOM 4808 C CA . ILE A 1 646 ? -48.246 -9.225 5.067 1.00 53.20 758 ILE A CA 1
ATOM 4809 C C . ILE A 1 646 ? -49.758 -9.380 5.158 1.00 53.37 758 ILE A C 1
ATOM 4810 O O . ILE A 1 646 ? -50.450 -9.385 4.141 1.00 53.40 758 ILE A O 1
ATOM 4815 N N . GLU A 1 647 ? -50.258 -9.514 6.384 1.00 53.65 759 GLU A N 1
ATOM 4816 C CA . GLU A 1 647 ? -51.695 -9.601 6.642 1.00 54.12 759 GLU A CA 1
ATOM 4817 C C . GLU A 1 647 ? -52.457 -8.492 5.933 1.00 53.74 759 GLU A C 1
ATOM 4818 O O . GLU A 1 647 ? -52.227 -7.313 6.188 1.00 53.86 759 GLU A O 1
ATOM 4824 N N . VAL A 1 648 ? -53.373 -8.868 5.053 1.00 53.44 760 VAL A N 1
ATOM 4825 C CA . VAL A 1 648 ? -54.231 -7.893 4.399 1.00 53.31 760 VAL A CA 1
ATOM 4826 C C . VAL A 1 648 ? -55.542 -7.745 5.165 1.00 53.12 760 VAL A C 1
ATOM 4827 O O . VAL A 1 648 ? -55.892 -8.600 5.984 1.00 53.21 760 VAL A O 1
ATOM 4831 N N . TRP A 1 649 ? -56.261 -6.654 4.917 1.00 52.74 761 TRP A N 1
ATOM 4832 C CA . TRP A 1 649 ? -57.560 -6.474 5.552 1.00 52.25 761 TRP A CA 1
ATOM 4833 C C . TRP A 1 649 ? -58.632 -7.164 4.718 1.00 52.33 761 TRP A C 1
ATOM 4834 O O . TRP A 1 649 ? -59.769 -7.311 5.160 1.00 52.48 761 TRP A O 1
ATOM 4845 N N . THR B 1 1 ? -47.835 57.281 17.770 1.00 41.34 113 THR B N 1
ATOM 4846 C CA . THR B 1 1 ? -47.705 58.221 16.619 1.00 41.64 113 THR B CA 1
ATOM 4847 C C . THR B 1 1 ? -48.229 57.609 15.324 1.00 42.02 113 THR B C 1
ATOM 4848 O O . THR B 1 1 ? -47.914 58.087 14.232 1.00 42.00 113 THR B O 1
ATOM 4852 N N . THR B 1 2 ? -49.012 56.542 15.447 1.00 42.51 114 THR B N 1
ATOM 4853 C CA . THR B 1 2 ? -49.708 55.989 14.294 1.00 42.98 114 THR B CA 1
ATOM 4854 C C . THR B 1 2 ? -51.023 56.733 14.061 1.00 43.45 114 THR B C 1
ATOM 4855 O O . THR B 1 2 ? -51.671 56.548 13.037 1.00 43.61 114 THR B O 1
ATOM 4859 N N . HIS B 1 3 ? -51.394 57.595 15.005 1.00 43.81 115 HIS B N 1
ATOM 4860 C CA . HIS B 1 3 ? -52.631 58.367 14.909 1.00 44.15 115 HIS B CA 1
ATOM 4861 C C . HIS B 1 3 ? -52.409 59.831 15.280 1.00 44.50 115 HIS B C 1
ATOM 4862 O O . HIS B 1 3 ? -53.063 60.735 14.749 1.00 44.46 115 HIS B O 1
ATOM 4869 N N . THR B 1 4 ? -51.462 60.046 16.186 1.00 44.90 116 THR B N 1
ATOM 4870 C CA . THR B 1 4 ? -51.220 61.346 16.810 1.00 45.38 116 THR B CA 1
ATOM 4871 C C . THR B 1 4 ? -51.162 62.569 15.883 1.00 45.69 116 THR B C 1
ATOM 4872 O O . THR B 1 4 ? -51.719 63.617 16.209 1.00 45.60 116 THR B O 1
ATOM 4876 N N . SER B 1 5 ? -50.499 62.455 14.739 1.00 46.18 117 SER B N 1
ATOM 4877 C CA . SER B 1 5 ? -50.443 63.589 13.825 1.00 46.91 117 SER B CA 1
ATOM 4878 C C . SER B 1 5 ? -51.798 63.835 13.160 1.00 47.29 117 SER B C 1
ATOM 4879 O O . SER B 1 5 ? -52.127 64.968 12.802 1.00 47.39 117 SER B O 1
ATOM 4882 N N . ASP B 1 6 ? -52.579 62.771 12.999 1.00 47.79 118 ASP B N 1
ATOM 4883 C CA . ASP B 1 6 ? -53.947 62.894 12.496 1.00 48.26 118 ASP B CA 1
ATOM 4884 C C . ASP B 1 6 ? -54.807 63.608 13.528 1.00 48.08 118 ASP B C 1
ATOM 4885 O O . ASP B 1 6 ? -55.615 64.472 13.194 1.00 48.07 118 ASP B O 1
ATOM 4890 N N . PHE B 1 7 ? -54.622 63.230 14.787 1.00 47.93 119 PHE B N 1
ATOM 4891 C CA . PHE B 1 7 ? -55.324 63.850 15.892 1.00 47.83 119 PHE B CA 1
ATOM 4892 C C . PHE B 1 7 ? -55.040 65.347 15.937 1.00 48.21 119 PHE B C 1
ATOM 4893 O O . PHE B 1 7 ? -55.872 66.129 16.389 1.00 48.33 119 PHE B O 1
ATOM 4901 N N . LEU B 1 8 ? -53.866 65.742 15.457 1.00 48.58 120 LEU B N 1
ATOM 4902 C CA . LEU B 1 8 ? -53.477 67.152 15.448 1.00 48.92 120 LEU B CA 1
ATOM 4903 C C . LEU B 1 8 ? -53.862 67.842 14.146 1.00 49.46 120 LEU B C 1
ATOM 4904 O O . LEU B 1 8 ? -53.636 69.042 13.981 1.00 49.47 120 LEU B O 1
ATOM 4909 N N . LYS B 1 9 ? -54.441 67.072 13.226 1.00 50.13 121 LYS B N 1
ATOM 4910 C CA . LYS B 1 9 ? -54.933 67.601 11.954 1.00 50.70 121 LYS B CA 1
ATOM 4911 C C . LYS B 1 9 ? -53.821 67.834 10.946 1.00 50.87 121 LYS B C 1
ATOM 4912 O O . LYS B 1 9 ? -54.059 68.386 9.878 1.00 51.03 121 LYS B O 1
ATOM 4918 N N . LEU B 1 10 ? -52.603 67.431 11.280 1.00 51.14 122 LEU B N 1
ATOM 4919 C CA . LEU B 1 10 ? -51.489 67.622 10.363 1.00 51.42 122 LEU B CA 1
ATOM 4920 C C . LEU B 1 10 ? -51.676 66.750 9.129 1.00 51.73 122 LEU B C 1
ATOM 4921 O O . LEU B 1 10 ? -52.165 65.629 9.225 1.00 51.71 122 LEU B O 1
ATOM 4926 N N . ASN B 1 11 ? -51.290 67.272 7.969 1.00 52.16 123 ASN B N 1
ATOM 4927 C CA . ASN B 1 11 ? -51.463 66.558 6.709 1.00 52.48 123 ASN B CA 1
ATOM 4928 C C . ASN B 1 11 ? -50.646 67.187 5.587 1.00 52.85 123 ASN B C 1
ATOM 4929 O O . ASN B 1 11 ? -50.236 68.343 5.685 1.00 53.00 123 ASN B O 1
ATOM 4934 N N . PRO B 1 12 ? -50.410 66.424 4.509 1.00 53.20 124 PRO B N 1
ATOM 4935 C CA . PRO B 1 12 ? -49.579 66.860 3.387 1.00 53.42 124 PRO B CA 1
ATOM 4936 C C . PRO B 1 12 ? -50.260 67.901 2.495 1.00 53.75 124 PRO B C 1
ATOM 4937 O O . PRO B 1 12 ? -49.585 68.667 1.810 1.00 53.94 124 PRO B O 1
ATOM 4941 N N . SER B 1 13 ? -51.586 67.930 2.500 1.00 54.06 125 SER B N 1
ATOM 4942 C CA . SER B 1 13 ? -52.315 68.857 1.648 1.00 54.46 125 SER B CA 1
ATOM 4943 C C . SER B 1 13 ? -52.059 70.303 2.044 1.00 54.54 125 SER B C 1
ATOM 4944 O O . SER B 1 13 ? -51.565 71.101 1.245 1.00 54.89 125 SER B O 1
ATOM 4947 N N . SER B 1 14 ? -52.403 70.633 3.284 1.00 54.43 126 SER B N 1
ATOM 4948 C CA . SER B 1 14 ? -52.396 72.013 3.745 1.00 54.26 126 SER B CA 1
ATOM 4949 C C . SER B 1 14 ? -51.978 72.111 5.211 1.00 54.04 126 SER B C 1
ATOM 4950 O O . SER B 1 14 ? -51.817 71.094 5.891 1.00 54.09 126 SER B O 1
ATOM 4953 N N . GLY B 1 15 ? -51.814 73.339 5.698 1.00 53.63 127 GLY B N 1
ATOM 4954 C CA . GLY B 1 15 ? -51.423 73.572 7.086 1.00 53.17 127 GLY B CA 1
ATOM 4955 C C . GLY B 1 15 ? -49.920 73.618 7.291 1.00 52.86 127 GLY B C 1
ATOM 4956 O O . GLY B 1 15 ? -49.172 74.043 6.410 1.00 52.92 127 GLY B O 1
ATOM 4957 N N . LEU B 1 16 ? -49.478 73.158 8.457 1.00 52.55 128 LEU B N 1
ATOM 4958 C CA . LEU B 1 16 ? -48.079 73.275 8.874 1.00 52.11 128 LEU B CA 1
ATOM 4959 C C . LEU B 1 16 ? -47.123 72.390 8.070 1.00 51.91 128 LEU B C 1
ATOM 4960 O O . LEU B 1 16 ? -46.016 72.808 7.727 1.00 51.84 128 LEU B O 1
ATOM 4965 N N . TRP B 1 17 ? -47.543 71.166 7.779 1.00 51.73 129 TRP B N 1
ATOM 4966 C CA . TRP B 1 17 ? -46.670 70.216 7.090 1.00 51.58 129 TRP B CA 1
ATOM 4967 C C . TRP B 1 17 ? -46.160 70.748 5.752 1.00 51.51 129 TRP B C 1
ATOM 4968 O O . TRP B 1 17 ? -44.957 70.915 5.568 1.00 51.56 129 TRP B O 1
ATOM 4979 N N . PRO B 1 18 ? -47.075 71.017 4.809 1.00 51.56 130 PRO B N 1
ATOM 4980 C CA . PRO B 1 18 ? -46.648 71.526 3.506 1.00 51.58 130 PRO B CA 1
ATOM 4981 C C . PRO B 1 18 ? -45.880 72.834 3.658 1.00 51.74 130 PRO B C 1
ATOM 4982 O O . PRO B 1 18 ? -44.798 72.991 3.094 1.00 51.69 130 PRO B O 1
ATOM 4986 N N . ALA B 1 19 ? -46.439 73.757 4.433 1.00 51.97 131 ALA B N 1
ATOM 4987 C CA . ALA B 1 19 ? -45.788 75.033 4.707 1.00 52.17 131 ALA B CA 1
ATOM 4988 C C . ALA B 1 19 ? -44.357 74.857 5.207 1.00 52.40 131 ALA B C 1
ATOM 4989 O O . ALA B 1 19 ? -43.495 75.697 4.948 1.00 52.41 131 ALA B O 1
ATOM 4991 N N . SER B 1 20 ? -44.105 73.762 5.920 1.00 52.72 132 SER B N 1
ATOM 4992 C CA . SER B 1 20 ? -42.811 73.567 6.580 1.00 53.01 132 SER B CA 1
ATOM 4993 C C . SER B 1 20 ? -41.957 72.481 5.938 1.00 53.19 132 SER B C 1
ATOM 4994 O O . SER B 1 20 ? -40.820 72.259 6.354 1.00 53.13 132 SER B O 1
ATOM 4997 N N . GLY B 1 21 ? -42.508 71.803 4.934 1.00 53.45 133 GLY B N 1
ATOM 4998 C CA . GLY B 1 21 ? -41.819 70.676 4.320 1.00 53.69 133 GLY B CA 1
ATOM 4999 C C . GLY B 1 21 ? -41.601 69.587 5.351 1.00 54.11 133 GLY B C 1
ATOM 5000 O O . GLY B 1 21 ? -40.589 68.890 5.335 1.00 54.15 133 GLY B O 1
ATOM 5001 N N . LEU B 1 22 ? -42.557 69.449 6.264 1.00 54.47 134 LEU B N 1
ATOM 5002 C CA . LEU B 1 22 ? -42.461 68.457 7.324 1.00 54.82 134 LEU B CA 1
ATOM 5003 C C . LEU B 1 22 ? -41.170 68.634 8.124 1.00 55.13 134 LEU B C 1
ATOM 5004 O O . LEU B 1 22 ? -40.687 67.693 8.758 1.00 55.21 134 LEU B O 1
ATOM 5009 N N . GLY B 1 23 ? -40.610 69.840 8.075 1.00 55.39 135 GLY B N 1
ATOM 5010 C CA . GLY B 1 23 ? -39.461 70.203 8.907 1.00 55.61 135 GLY B CA 1
ATOM 5011 C C . GLY B 1 23 ? -38.102 69.768 8.387 1.00 55.83 135 GLY B C 1
ATOM 5012 O O . GLY B 1 23 ? -37.107 69.801 9.117 1.00 55.80 135 GLY B O 1
ATOM 5013 N N . GLN B 1 24 ? -38.052 69.375 7.121 1.00 55.94 136 GLN B N 1
ATOM 5014 C CA . GLN B 1 24 ? -36.824 68.854 6.529 1.00 56.18 136 GLN B CA 1
ATOM 5015 C C . GLN B 1 24 ? -35.608 69.757 6.735 1.00 55.87 136 GLN B C 1
ATOM 5016 O O . GLN B 1 24 ? -34.491 69.272 6.911 1.00 55.98 136 GLN B O 1
ATOM 5022 N N . ASP B 1 25 ? -35.821 71.067 6.701 1.00 55.52 137 ASP B N 1
ATOM 5023 C CA . ASP B 1 25 ? -34.706 72.006 6.778 1.00 55.23 137 ASP B CA 1
ATOM 5024 C C . ASP B 1 25 ? -34.433 72.510 8.191 1.00 54.45 137 ASP B C 1
ATOM 5025 O O . ASP B 1 25 ? -33.684 73.470 8.378 1.00 54.46 137 ASP B O 1
ATOM 5030 N N . VAL B 1 26 ? -35.038 71.869 9.185 1.00 53.36 138 VAL B N 1
ATOM 5031 C CA . VAL B 1 26 ? -34.861 72.299 10.562 1.00 52.13 138 VAL B CA 1
ATOM 5032 C C . VAL B 1 26 ? -34.257 71.175 11.399 1.00 51.19 138 VAL B C 1
ATOM 5033 O O . VAL B 1 26 ? -34.288 70.007 11.000 1.00 51.04 138 VAL B O 1
ATOM 5037 N N . ILE B 1 27 ? -33.693 71.532 12.548 1.00 49.96 139 ILE B N 1
ATOM 5038 C CA . ILE B 1 27 ? -32.994 70.568 13.393 1.00 48.68 139 ILE B CA 1
ATOM 5039 C C . ILE B 1 27 ? -33.459 70.632 14.846 1.00 47.92 139 ILE B C 1
ATOM 5040 O O . ILE B 1 27 ? -33.433 71.696 15.476 1.00 47.89 139 ILE B O 1
ATOM 5045 N N . VAL B 1 28 ? -33.879 69.490 15.376 1.00 46.66 140 VAL B N 1
ATOM 5046 C CA . VAL B 1 28 ? -34.315 69.415 16.758 1.00 45.57 140 VAL B CA 1
ATOM 5047 C C . VAL B 1 28 ? -33.432 68.464 17.561 1.00 44.87 140 VAL B C 1
ATOM 5048 O O . VAL B 1 28 ? -33.205 67.319 17.167 1.00 45.02 140 VAL B O 1
ATOM 5052 N N . ALA B 1 29 ? -32.925 68.953 18.684 1.00 43.67 141 ALA B N 1
ATOM 5053 C CA . ALA B 1 29 ? -32.039 68.166 19.514 1.00 42.65 141 ALA B CA 1
ATOM 5054 C C . ALA B 1 29 ? -32.823 67.492 20.622 1.00 42.02 141 ALA B C 1
ATOM 5055 O O . ALA B 1 29 ? -33.749 68.078 21.190 1.00 41.86 141 ALA B O 1
ATOM 5057 N N . VAL B 1 30 ? -32.445 66.258 20.929 1.00 41.22 142 VAL B N 1
ATOM 5058 C CA . VAL B 1 30 ? -33.101 65.514 21.989 1.00 40.67 142 VAL B CA 1
ATOM 5059 C C . VAL B 1 30 ? -32.091 65.164 23.067 1.00 40.48 142 VAL B C 1
ATOM 5060 O O . VAL B 1 30 ? -31.170 64.379 22.842 1.00 40.47 142 VAL B O 1
ATOM 5064 N N . LEU B 1 31 ? -32.267 65.764 24.235 1.00 40.26 143 LEU B N 1
ATOM 5065 C CA . LEU B 1 31 ? -31.387 65.521 25.360 1.00 40.14 143 LEU B CA 1
ATOM 5066 C C . LEU B 1 31 ? -31.840 64.283 26.110 1.00 40.06 143 LEU B C 1
ATOM 5067 O O . LEU B 1 31 ? -32.882 64.305 26.758 1.00 40.01 143 LEU B O 1
ATOM 5072 N N . SER B 1 33 ? -31.336 59.790 27.035 1.00 38.67 145 SER B N 1
ATOM 5073 C CA . SER B 1 33 ? -30.604 58.572 27.333 1.00 38.43 145 SER B CA 1
ATOM 5074 C C . SER B 1 33 ? -30.028 57.977 26.054 1.00 38.39 145 SER B C 1
ATOM 5075 O O . SER B 1 33 ? -29.604 56.826 26.023 1.00 38.31 145 SER B O 1
ATOM 5078 N N . GLY B 1 34 ? -30.005 58.774 24.998 1.00 38.34 146 GLY B N 1
ATOM 5079 C CA . GLY B 1 34 ? -29.446 58.322 23.743 1.00 38.60 146 GLY B CA 1
ATOM 5080 C C . GLY B 1 34 ? -30.508 57.821 22.786 1.00 38.93 146 GLY B C 1
ATOM 5081 O O . GLY B 1 34 ? -31.659 58.257 22.826 1.00 38.92 146 GLY B O 1
ATOM 5082 N N . ILE B 1 35 ? -30.119 56.889 21.928 1.00 39.19 147 ILE B N 1
ATOM 5083 C CA . ILE B 1 35 ? -30.966 56.482 20.835 1.00 39.48 147 ILE B CA 1
ATOM 5084 C C . ILE B 1 35 ? -30.560 55.110 20.320 1.00 39.96 147 ILE B C 1
ATOM 5085 O O . ILE B 1 35 ? -29.399 54.716 20.423 1.00 39.82 147 ILE B O 1
ATOM 5090 N N . TRP B 1 36 ? -31.534 54.382 19.780 1.00 40.66 148 TRP B N 1
ATOM 5091 C CA . TRP B 1 36 ? -31.267 53.139 19.064 1.00 41.11 148 TRP B CA 1
ATOM 5092 C C . TRP B 1 36 ? -31.343 53.428 17.571 1.00 41.63 148 TRP B C 1
ATOM 5093 O O . TRP B 1 36 ? -32.428 53.456 17.003 1.00 41.83 148 TRP B O 1
ATOM 5104 N N . PRO B 1 37 ? -30.185 53.650 16.932 1.00 42.26 149 PRO B N 1
ATOM 5105 C CA . PRO B 1 37 ? -30.110 54.202 15.572 1.00 42.75 149 PRO B CA 1
ATOM 5106 C C . PRO B 1 37 ? -30.730 53.333 14.480 1.00 43.33 149 PRO B C 1
ATOM 5107 O O . PRO B 1 37 ? -31.306 53.864 13.538 1.00 43.38 149 PRO B O 1
ATOM 5111 N N . GLU B 1 38 ? -30.614 52.016 14.596 1.00 44.06 150 GLU B N 1
ATOM 5112 C CA . GLU B 1 38 ? -31.072 51.134 13.520 1.00 44.97 150 GLU B CA 1
ATOM 5113 C C . GLU B 1 38 ? -32.591 50.941 13.464 1.00 45.02 150 GLU B C 1
ATOM 5114 O O . GLU B 1 38 ? -33.077 50.087 12.735 1.00 45.14 150 GLU B O 1
ATOM 5120 N N . SER B 1 39 ? -33.333 51.731 14.231 1.00 45.24 151 SER B N 1
ATOM 5121 C CA . SER B 1 39 ? -34.790 51.686 14.190 1.00 45.24 151 SER B CA 1
ATOM 5122 C C . SER B 1 39 ? -35.311 52.277 12.884 1.00 45.34 151 SER B C 1
ATOM 5123 O O . SER B 1 39 ? -34.717 53.204 12.332 1.00 45.35 151 SER B O 1
ATOM 5126 N N . ALA B 1 40 ? -36.428 51.747 12.399 1.00 45.38 152 ALA B N 1
ATOM 5127 C CA . ALA B 1 40 ? -37.030 52.239 11.170 1.00 45.63 152 ALA B CA 1
ATOM 5128 C C . ALA B 1 40 ? -37.355 53.720 11.263 1.00 45.87 152 ALA B C 1
ATOM 5129 O O . ALA B 1 40 ? -37.300 54.438 10.272 1.00 45.92 152 ALA B O 1
ATOM 5131 N N . SER B 1 41 ? -37.705 54.176 12.459 1.00 46.32 153 SER B N 1
ATOM 5132 C CA . SER B 1 41 ? -38.072 55.573 12.656 1.00 46.72 153 SER B CA 1
ATOM 5133 C C . SER B 1 41 ? -36.909 56.504 12.347 1.00 47.01 153 SER B C 1
ATOM 5134 O O . SER B 1 41 ? -37.106 57.697 12.118 1.00 47.14 153 SER B O 1
ATOM 5137 N N . PHE B 1 42 ? -35.699 55.961 12.338 1.00 47.40 154 PHE B N 1
ATOM 5138 C CA . PHE B 1 42 ? -34.516 56.797 12.188 1.00 47.86 154 PHE B CA 1
ATOM 5139 C C . PHE B 1 42 ? -33.765 56.558 10.878 1.00 48.79 154 PHE B C 1
ATOM 5140 O O . PHE B 1 42 ? -32.606 56.950 10.731 1.00 48.84 154 PHE B O 1
ATOM 5148 N N . GLN B 1 43 ? -34.438 55.922 9.924 1.00 49.88 155 GLN B N 1
ATOM 5149 C CA . GLN B 1 43 ? -33.888 55.764 8.586 1.00 50.88 155 GLN B CA 1
ATOM 5150 C C . GLN B 1 43 ? -34.251 57.001 7.782 1.00 51.88 155 GLN B C 1
ATOM 5151 O O . GLN B 1 43 ? -35.087 57.795 8.211 1.00 51.94 155 GLN B O 1
ATOM 5157 N N . ASP B 1 44 ? -33.626 57.172 6.623 1.00 53.28 156 ASP B N 1
ATOM 5158 C CA . ASP B 1 44 ? -33.762 58.422 5.875 1.00 54.74 156 ASP B CA 1
ATOM 5159 C C . ASP B 1 44 ? -34.283 58.242 4.450 1.00 55.65 156 ASP B C 1
ATOM 5160 O O . ASP B 1 44 ? -33.652 58.695 3.495 1.00 55.96 156 ASP B O 1
ATOM 5165 N N . ASP B 1 45 ? -35.444 57.612 4.307 1.00 56.79 157 ASP B N 1
ATOM 5166 C CA . ASP B 1 45 ? -35.957 57.272 2.981 1.00 57.89 157 ASP B CA 1
ATOM 5167 C C . ASP B 1 45 ? -36.379 58.455 2.112 1.00 58.46 157 ASP B C 1
ATOM 5168 O O . ASP B 1 45 ? -36.098 58.469 0.917 1.00 58.94 157 ASP B O 1
ATOM 5173 N N . GLY B 1 46 ? -37.055 59.439 2.687 1.00 59.04 158 GLY B N 1
ATOM 5174 C CA . GLY B 1 46 ? -37.501 60.584 1.896 1.00 59.71 158 GLY B CA 1
ATOM 5175 C C . GLY B 1 46 ? -36.695 61.843 2.154 1.00 60.32 158 GLY B C 1
ATOM 5176 O O . GLY B 1 46 ? -37.120 62.944 1.804 1.00 60.45 158 GLY B O 1
ATOM 5177 N N . MET B 1 47 ? -35.520 61.680 2.754 1.00 60.78 159 MET B N 1
ATOM 5178 C CA . MET B 1 47 ? -34.748 62.816 3.250 1.00 61.23 159 MET B CA 1
ATOM 5179 C C . MET B 1 47 ? -33.841 63.446 2.196 1.00 61.60 159 MET B C 1
ATOM 5180 O O . MET B 1 47 ? -33.003 62.765 1.603 1.00 61.61 159 MET B O 1
ATOM 5185 N N . PRO B 1 48 ? -34.009 64.756 1.960 1.00 62.06 160 PRO B N 1
ATOM 5186 C CA . PRO B 1 48 ? -33.058 65.487 1.131 1.00 62.42 160 PRO B CA 1
ATOM 5187 C C . PRO B 1 48 ? -31.724 65.622 1.853 1.00 62.88 160 PRO B C 1
ATOM 5188 O O . PRO B 1 48 ? -31.611 65.248 3.022 1.00 62.91 160 PRO B O 1
ATOM 5192 N N . GLU B 1 49 ? -30.726 66.158 1.160 1.00 63.43 161 GLU B N 1
ATOM 5193 C CA . GLU B 1 49 ? -29.390 66.323 1.728 1.00 63.91 161 GLU B CA 1
ATOM 5194 C C . GLU B 1 49 ? -29.391 67.129 3.027 1.00 63.64 161 GLU B C 1
ATOM 5195 O O . GLU B 1 49 ? -30.266 67.961 3.258 1.00 63.48 161 GLU B O 1
ATOM 5201 N N . ILE B 1 50 ? -28.401 66.867 3.873 1.00 63.54 162 ILE B N 1
ATOM 5202 C CA . ILE B 1 50 ? -28.241 67.601 5.118 1.00 63.52 162 ILE B CA 1
ATOM 5203 C C . ILE B 1 50 ? -27.842 69.048 4.842 1.00 63.50 162 ILE B C 1
ATOM 5204 O O . ILE B 1 50 ? -26.922 69.298 4.071 1.00 63.51 162 ILE B O 1
ATOM 5209 N N . PRO B 1 51 ? -28.536 70.007 5.477 1.00 63.55 163 PRO B N 1
ATOM 5210 C CA . PRO B 1 51 ? -28.234 71.430 5.289 1.00 63.47 163 PRO B CA 1
ATOM 5211 C C . PRO B 1 51 ? -26.786 71.749 5.648 1.00 63.34 163 PRO B C 1
ATOM 5212 O O . PRO B 1 51 ? -26.285 71.275 6.669 1.00 63.25 163 PRO B O 1
ATOM 5216 N N . LYS B 1 52 ? -26.124 72.542 4.808 1.00 63.19 164 LYS B N 1
ATOM 5217 C CA . LYS B 1 52 ? -24.713 72.866 5.013 1.00 63.01 164 LYS B CA 1
ATOM 5218 C C . LYS B 1 52 ? -24.446 73.472 6.389 1.00 62.49 164 LYS B C 1
ATOM 5219 O O . LYS B 1 52 ? -23.443 73.160 7.032 1.00 62.43 164 LYS B O 1
ATOM 5225 N N . ARG B 1 53 ? -25.349 74.336 6.837 1.00 61.85 165 ARG B N 1
ATOM 5226 C CA . ARG B 1 53 ? -25.222 74.972 8.144 1.00 61.23 165 ARG B CA 1
ATOM 5227 C C . ARG B 1 53 ? -24.702 74.015 9.216 1.00 60.75 165 ARG B C 1
ATOM 5228 O O . ARG B 1 53 ? -23.913 74.401 10.072 1.00 60.70 165 ARG B O 1
ATOM 5236 N N . TRP B 1 54 ? -25.146 72.765 9.155 1.00 60.19 166 TRP B N 1
ATOM 5237 C CA . TRP B 1 54 ? -24.859 71.785 10.200 1.00 59.56 166 TRP B CA 1
ATOM 5238 C C . TRP B 1 54 ? -23.445 71.210 10.131 1.00 59.57 166 TRP B C 1
ATOM 5239 O O . TRP B 1 54 ? -22.980 70.805 9.070 1.00 59.61 166 TRP B O 1
ATOM 5250 N N . LYS B 1 55 ? -22.774 71.167 11.277 1.00 59.51 167 LYS B N 1
ATOM 5251 C CA . LYS B 1 55 ? -21.413 70.651 11.358 1.00 59.48 167 LYS B CA 1
ATOM 5252 C C . LYS B 1 55 ? -21.229 69.757 12.577 1.00 59.03 167 LYS B C 1
ATOM 5253 O O . LYS B 1 55 ? -20.107 69.496 13.006 1.00 59.10 167 LYS B O 1
ATOM 5259 N N . GLY B 1 56 ? -22.340 69.294 13.136 1.00 58.55 168 GLY B N 1
ATOM 5260 C CA . GLY B 1 56 ? -22.299 68.420 14.301 1.00 57.89 168 GLY B CA 1
ATOM 5261 C C . GLY B 1 56 ? -21.642 67.087 14.001 1.00 57.38 168 GLY B C 1
ATOM 5262 O O . GLY B 1 56 ? -21.631 66.633 12.858 1.00 57.33 168 GLY B O 1
ATOM 5263 N N . ILE B 1 57 ? -21.102 66.456 15.037 1.00 56.83 169 ILE B N 1
ATOM 5264 C CA . ILE B 1 57 ? -20.359 65.218 14.864 1.00 56.29 169 ILE B CA 1
ATOM 5265 C C . ILE B 1 57 ? -21.197 63.983 15.155 1.00 56.02 169 ILE B C 1
ATOM 5266 O O . ILE B 1 57 ? -22.247 64.053 15.794 1.00 55.83 169 ILE B O 1
ATOM 5271 N N . CYS B 1 58 ? -20.708 62.847 14.670 1.00 55.58 170 CYS B N 1
ATOM 5272 C CA . CYS B 1 58 ? -21.253 61.555 15.027 1.00 55.17 170 CYS B CA 1
ATOM 5273 C C . CYS B 1 58 ? -20.198 60.878 15.893 1.00 54.34 170 CYS B C 1
ATOM 5274 O O . CYS B 1 58 ? -19.378 60.102 15.404 1.00 54.39 170 CYS B O 1
ATOM 5277 N N . LYS B 1 59 ? -20.213 61.198 17.183 1.00 53.38 171 LYS B N 1
ATOM 5278 C CA . LYS B 1 59 ? -19.144 60.788 18.081 1.00 52.45 171 LYS B CA 1
ATOM 5279 C C . LYS B 1 59 ? -19.146 59.289 18.337 1.00 51.83 171 LYS B C 1
ATOM 5280 O O . LYS B 1 59 ? -20.138 58.738 18.805 1.00 51.85 171 LYS B O 1
ATOM 5286 N N . PRO B 1 60 ? -18.024 58.624 18.030 1.00 51.15 172 PRO B N 1
ATOM 5287 C CA . PRO B 1 60 ? -17.889 57.185 18.227 1.00 50.57 172 PRO B CA 1
ATOM 5288 C C . PRO B 1 60 ? -17.931 56.811 19.702 1.00 49.99 172 PRO B C 1
ATOM 5289 O O . PRO B 1 60 ? -17.747 57.668 20.563 1.00 50.06 172 PRO B O 1
ATOM 5293 N N . GLY B 1 61 ? -18.177 55.535 19.977 1.00 49.42 173 GLY B N 1
ATOM 5294 C CA . GLY B 1 61 ? -18.223 55.014 21.339 1.00 48.68 173 GLY B CA 1
ATOM 5295 C C . GLY B 1 61 ? -18.553 53.535 21.308 1.00 48.30 173 GLY B C 1
ATOM 5296 O O . GLY B 1 61 ? -18.466 52.900 20.259 1.00 48.14 173 GLY B O 1
ATOM 5297 N N . THR B 1 62 ? -18.934 52.978 22.451 1.00 48.05 174 THR B N 1
ATOM 5298 C CA . THR B 1 62 ? -19.334 51.571 22.509 1.00 47.94 174 THR B CA 1
ATOM 5299 C C . THR B 1 62 ? -20.429 51.256 21.489 1.00 47.90 174 THR B C 1
ATOM 5300 O O . THR B 1 62 ? -21.423 51.982 21.383 1.00 47.81 174 THR B O 1
ATOM 5304 N N . GLN B 1 63 ? -20.234 50.176 20.740 1.00 47.86 175 GLN B N 1
ATOM 5305 C CA . GLN B 1 63 ? -21.215 49.714 19.764 1.00 47.96 175 GLN B CA 1
ATOM 5306 C C . GLN B 1 63 ? -21.817 50.839 18.943 1.00 48.07 175 GLN B C 1
ATOM 5307 O O . GLN B 1 63 ? -22.961 50.751 18.517 1.00 47.87 175 GLN B O 1
ATOM 5313 N N . PHE B 1 64 ? -21.048 51.896 18.722 1.00 48.52 176 PHE B N 1
ATOM 5314 C CA . PHE B 1 64 ? -21.529 53.028 17.957 1.00 48.86 176 PHE B CA 1
ATOM 5315 C C . PHE B 1 64 ? -20.350 53.634 17.220 1.00 49.89 176 PHE B C 1
ATOM 5316 O O . PHE B 1 64 ? -19.402 54.093 17.850 1.00 50.09 176 PHE B O 1
ATOM 5324 N N . ASN B 1 65 ? -20.387 53.618 15.889 1.00 51.15 177 ASN B N 1
ATOM 5325 C CA . ASN B 1 65 ? -19.300 54.212 15.112 1.00 52.42 177 ASN B CA 1
ATOM 5326 C C . ASN B 1 65 ? -19.727 55.362 14.198 1.00 53.05 177 ASN B C 1
ATOM 5327 O O . ASN B 1 65 ? -20.913 55.567 13.947 1.00 53.23 177 ASN B O 1
ATOM 5332 N N . ALA B 1 66 ? -18.740 56.108 13.712 1.00 53.97 178 ALA B N 1
ATOM 5333 C CA . ALA B 1 66 ? -18.979 57.381 13.037 1.00 54.74 178 ALA B CA 1
ATOM 5334 C C . ALA B 1 66 ? -19.796 57.283 11.754 1.00 55.29 178 ALA B C 1
ATOM 5335 O O . ALA B 1 66 ? -20.035 58.291 11.095 1.00 55.57 178 ALA B O 1
ATOM 5337 N N . SER B 1 67 ? -20.222 56.081 11.391 1.00 55.90 179 SER B N 1
ATOM 5338 C CA . SER B 1 67 ? -21.046 55.921 10.200 1.00 56.49 179 SER B CA 1
ATOM 5339 C C . SER B 1 67 ? -22.492 55.701 10.613 1.00 56.72 179 SER B C 1
ATOM 5340 O O . SER B 1 67 ? -23.372 55.506 9.775 1.00 56.86 179 SER B O 1
ATOM 5343 N N . MET B 1 68 ? -22.727 55.750 11.919 1.00 56.96 180 MET B N 1
ATOM 5344 C CA . MET B 1 68 ? -24.038 55.458 12.481 1.00 57.11 180 MET B CA 1
ATOM 5345 C C . MET B 1 68 ? -25.059 56.555 12.190 1.00 56.74 180 MET B C 1
ATOM 5346 O O . MET B 1 68 ? -26.247 56.395 12.462 1.00 56.79 180 MET B O 1
ATOM 5351 N N . CYS B 1 69 ? -24.594 57.671 11.641 1.00 56.28 181 CYS B N 1
ATOM 5352 C CA . CYS B 1 69 ? -25.477 58.792 11.338 1.00 55.82 181 CYS B CA 1
ATOM 5353 C C . CYS B 1 69 ? -25.969 58.746 9.892 1.00 55.07 181 CYS B C 1
ATOM 5354 O O . CYS B 1 69 ? -25.441 58.003 9.072 1.00 55.04 181 CYS B O 1
ATOM 5357 N N . ASN B 1 70 ? -26.988 59.542 9.589 1.00 54.27 182 ASN B N 1
ATOM 5358 C CA . ASN B 1 70 ? -27.499 59.662 8.228 1.00 53.47 182 ASN B CA 1
ATOM 5359 C C . ASN B 1 70 ? -28.269 60.967 8.024 1.00 53.06 182 ASN B C 1
ATOM 5360 O O . ASN B 1 70 ? -28.227 61.855 8.872 1.00 53.00 182 ASN B O 1
ATOM 5365 N N . ARG B 1 71 ? -28.969 61.083 6.902 1.00 52.50 183 ARG B N 1
ATOM 5366 C CA . ARG B 1 71 ? -29.666 62.322 6.567 1.00 52.08 183 ARG B CA 1
ATOM 5367 C C . ARG B 1 71 ? -30.860 62.588 7.487 1.00 51.19 183 ARG B C 1
ATOM 5368 O O . ARG B 1 71 ? -31.497 63.640 7.405 1.00 51.09 183 ARG B O 1
ATOM 5376 N N . LYS B 1 72 ? -31.151 61.632 8.363 1.00 50.17 184 LYS B N 1
ATOM 5377 C CA . LYS B 1 72 ? -32.227 61.771 9.338 1.00 49.19 184 LYS B CA 1
ATOM 5378 C C . LYS B 1 72 ? -31.640 61.986 10.723 1.00 48.77 184 LYS B C 1
ATOM 5379 O O . LYS B 1 72 ? -31.840 63.030 11.337 1.00 48.69 184 LYS B O 1
ATOM 5385 N N . LEU B 1 73 ? -30.927 60.975 11.208 1.00 48.21 185 LEU B N 1
ATOM 5386 C CA . LEU B 1 73 ? -30.168 61.071 12.442 1.00 47.71 185 LEU B CA 1
ATOM 5387 C C . LEU B 1 73 ? -28.825 61.699 12.111 1.00 47.54 185 LEU B C 1
ATOM 5388 O O . LEU B 1 73 ? -27.842 60.989 11.903 1.00 47.48 185 LEU B O 1
ATOM 5393 N N . ILE B 1 74 ? -28.778 63.026 12.063 1.00 47.27 186 ILE B N 1
ATOM 5394 C CA . ILE B 1 74 ? -27.605 63.716 11.540 1.00 46.98 186 ILE B CA 1
ATOM 5395 C C . ILE B 1 74 ? -26.511 63.961 12.576 1.00 46.84 186 ILE B C 1
ATOM 5396 O O . ILE B 1 74 ? -25.360 64.203 12.222 1.00 46.94 186 ILE B O 1
ATOM 5401 N N . GLY B 1 75 ? -26.865 63.897 13.854 1.00 46.61 187 GLY B N 1
ATOM 5402 C CA . GLY B 1 75 ? -25.888 64.126 14.915 1.00 46.01 187 GLY B CA 1
ATOM 5403 C C . GLY B 1 75 ? -26.072 63.222 16.117 1.00 45.78 187 GLY B C 1
ATOM 5404 O O . GLY B 1 75 ? -27.198 62.902 16.507 1.00 45.82 187 GLY B O 1
ATOM 5405 N N . ALA B 1 76 ? -24.958 62.808 16.709 1.00 45.44 188 ALA B N 1
ATOM 5406 C CA . ALA B 1 76 ? -24.987 61.981 17.905 1.00 45.18 188 ALA B CA 1
ATOM 5407 C C . ALA B 1 76 ? -23.805 62.316 18.815 1.00 45.03 188 ALA B C 1
ATOM 5408 O O . ALA B 1 76 ? -22.642 62.241 18.407 1.00 45.06 188 ALA B O 1
ATOM 5410 N N . ASN B 1 77 ? -24.108 62.695 20.049 1.00 44.62 189 ASN B N 1
ATOM 5411 C CA . ASN B 1 77 ? -23.072 63.079 20.990 1.00 44.30 189 ASN B CA 1
ATOM 5412 C C . ASN B 1 77 ? -23.469 62.627 22.384 1.00 43.99 189 ASN B C 1
ATOM 5413 O O . ASN B 1 77 ? -24.657 62.522 22.685 1.00 44.15 189 ASN B O 1
ATOM 5418 N N . TYR B 1 78 ? -22.489 62.340 23.233 1.00 43.54 190 TYR B N 1
ATOM 5419 C CA . TYR B 1 78 ? -22.801 61.929 24.594 1.00 43.28 190 TYR B CA 1
ATOM 5420 C C . TYR B 1 78 ? -21.890 62.598 25.609 1.00 43.43 190 TYR B C 1
ATOM 5421 O O . TYR B 1 78 ? -20.793 63.029 25.277 1.00 43.41 190 TYR B O 1
ATOM 5430 N N . PHE B 1 79 ? -22.349 62.673 26.852 1.00 43.52 191 PHE B N 1
ATOM 5431 C CA . PHE B 1 79 ? -21.665 63.456 27.864 1.00 43.54 191 PHE B CA 1
ATOM 5432 C C . PHE B 1 79 ? -21.629 62.722 29.195 1.00 43.90 191 PHE B C 1
ATOM 5433 O O . PHE B 1 79 ? -22.635 62.643 29.895 1.00 44.01 191 PHE B O 1
ATOM 5441 N N . ASN B 1 80 ? -20.461 62.192 29.543 1.00 44.24 192 ASN B N 1
ATOM 5442 C CA . ASN B 1 80 ? -20.341 61.293 30.683 1.00 44.66 192 ASN B CA 1
ATOM 5443 C C . ASN B 1 80 ? -19.318 61.751 31.724 1.00 44.74 192 ASN B C 1
ATOM 5444 O O . ASN B 1 80 ? -19.049 61.042 32.698 1.00 44.77 192 ASN B O 1
ATOM 5449 N N . LYS B 1 81 ? -18.752 62.934 31.523 1.00 44.86 193 LYS B N 1
ATOM 5450 C CA . LYS B 1 81 ? -17.715 63.429 32.426 1.00 45.16 193 LYS B CA 1
ATOM 5451 C C . LYS B 1 81 ? -18.186 63.591 33.868 1.00 44.86 193 LYS B C 1
ATOM 5452 O O . LYS B 1 81 ? -17.434 63.315 34.800 1.00 45.03 193 LYS B O 1
ATOM 5458 N N . GLY B 1 82 ? -19.425 64.031 34.050 1.00 44.51 194 GLY B N 1
ATOM 5459 C CA . GLY B 1 82 ? -20.013 64.085 35.378 1.00 44.23 194 GLY B CA 1
ATOM 5460 C C . GLY B 1 82 ? -19.925 62.741 36.080 1.00 44.23 194 GLY B C 1
ATOM 5461 O O . GLY B 1 82 ? -19.607 62.667 37.270 1.00 44.17 194 GLY B O 1
ATOM 5462 N N . ILE B 1 83 ? -20.206 61.669 35.344 1.00 44.05 195 ILE B N 1
ATOM 5463 C CA . ILE B 1 83 ? -20.177 60.335 35.923 1.00 43.86 195 ILE B CA 1
ATOM 5464 C C . ILE B 1 83 ? -18.767 59.980 36.353 1.00 43.72 195 ILE B C 1
ATOM 5465 O O . ILE B 1 83 ? -18.534 59.563 37.487 1.00 43.73 195 ILE B O 1
ATOM 5470 N N . LEU B 1 84 ? -17.826 60.157 35.436 1.00 43.41 196 LEU B N 1
ATOM 5471 C CA . LEU B 1 84 ? -16.446 59.771 35.675 1.00 43.25 196 LEU B CA 1
ATOM 5472 C C . LEU B 1 84 ? -15.809 60.590 36.805 1.00 43.14 196 LEU B C 1
ATOM 5473 O O . LEU B 1 84 ? -15.260 60.029 37.759 1.00 43.14 196 LEU B O 1
ATOM 5478 N N . ALA B 1 85 ? -15.900 61.912 36.701 1.00 42.74 197 ALA B N 1
ATOM 5479 C CA . ALA B 1 85 ? -15.462 62.789 37.780 1.00 42.12 197 ALA B CA 1
ATOM 5480 C C . ALA B 1 85 ? -16.031 62.320 39.119 1.00 41.60 197 ALA B C 1
ATOM 5481 O O . ALA B 1 85 ? -15.325 62.253 40.119 1.00 41.81 197 ALA B O 1
ATOM 5483 N N . ASN B 1 86 ? -17.314 61.990 39.138 1.00 40.64 198 ASN B N 1
ATOM 5484 C CA . ASN B 1 86 ? -17.922 61.510 40.365 1.00 39.55 198 ASN B CA 1
ATOM 5485 C C . ASN B 1 86 ? -17.204 60.263 40.874 1.00 37.94 198 ASN B C 1
ATOM 5486 O O . ASN B 1 86 ? -17.044 60.065 42.080 1.00 37.72 198 ASN B O 1
ATOM 5491 N N . ASP B 1 87 ? -16.764 59.424 39.944 1.00 35.73 199 ASP B N 1
ATOM 5492 C CA . ASP B 1 87 ? -16.123 58.180 40.327 1.00 33.84 199 ASP B CA 1
ATOM 5493 C C . ASP B 1 87 ? -15.443 57.516 39.146 1.00 33.20 199 ASP B C 1
ATOM 5494 O O . ASP B 1 87 ? -16.075 56.774 38.401 1.00 32.83 199 ASP B O 1
ATOM 5499 N N . PRO B 1 88 ? -14.137 57.770 38.983 1.00 33.17 200 PRO B N 1
ATOM 5500 C CA . PRO B 1 88 ? -13.370 57.262 37.849 1.00 33.74 200 PRO B CA 1
ATOM 5501 C C . PRO B 1 88 ? -13.266 55.752 37.887 1.00 35.18 200 PRO B C 1
ATOM 5502 O O . PRO B 1 88 ? -12.822 55.149 36.920 1.00 35.09 200 PRO B O 1
ATOM 5506 N N . THR B 1 89 ? -13.677 55.154 38.997 1.00 37.52 201 THR B N 1
ATOM 5507 C CA . THR B 1 89 ? -13.660 53.702 39.163 1.00 40.16 201 THR B CA 1
ATOM 5508 C C . THR B 1 89 ? -14.770 53.004 38.381 1.00 41.44 201 THR B C 1
ATOM 5509 O O . THR B 1 89 ? -14.796 51.779 38.285 1.00 42.00 201 THR B O 1
ATOM 5513 N N . VAL B 1 90 ? -15.697 53.786 37.841 1.00 42.95 202 VAL B N 1
ATOM 5514 C CA . VAL B 1 90 ? -16.865 53.221 37.182 1.00 44.17 202 VAL B CA 1
ATOM 5515 C C . VAL B 1 90 ? -16.554 52.707 35.778 1.00 44.58 202 VAL B C 1
ATOM 5516 O O . VAL B 1 90 ? -15.817 53.342 35.018 1.00 44.66 202 VAL B O 1
ATOM 5520 N N . ASN B 1 91 ? -17.122 51.548 35.451 1.00 44.98 203 ASN B N 1
ATOM 5521 C CA . ASN B 1 91 ? -17.065 50.992 34.104 1.00 45.14 203 ASN B CA 1
ATOM 5522 C C . ASN B 1 91 ? -18.396 51.224 33.388 1.00 44.84 203 ASN B C 1
ATOM 5523 O O . ASN B 1 91 ? -19.369 50.507 33.627 1.00 44.89 203 ASN B O 1
ATOM 5528 N N . ILE B 1 92 ? -18.445 52.238 32.529 1.00 44.35 204 ILE B N 1
ATOM 5529 C CA . ILE B 1 92 ? -19.663 52.552 31.787 1.00 44.01 204 ILE B CA 1
ATOM 5530 C C . ILE B 1 92 ? -19.894 51.551 30.662 1.00 44.11 204 ILE B C 1
ATOM 5531 O O . ILE B 1 92 ? -19.194 51.573 29.649 1.00 43.96 204 ILE B O 1
ATOM 5536 N N . THR B 1 93 ? -20.889 50.684 30.838 1.00 44.09 205 THR B N 1
ATOM 5537 C CA . THR B 1 93 ? -21.138 49.599 29.895 1.00 44.01 205 THR B CA 1
ATOM 5538 C C . THR B 1 93 ? -21.427 50.083 28.479 1.00 44.03 205 THR B C 1
ATOM 5539 O O . THR B 1 93 ? -20.868 49.564 27.516 1.00 44.12 205 THR B O 1
ATOM 5543 N N . MET B 1 94 ? -22.296 51.077 28.347 1.00 44.04 206 MET B N 1
ATOM 5544 C CA . MET B 1 94 ? -22.619 51.607 27.025 1.00 44.01 206 MET B CA 1
ATOM 5545 C C . MET B 1 94 ? -22.085 53.019 26.873 1.00 43.97 206 MET B C 1
ATOM 5546 O O . MET B 1 94 ? -22.824 53.995 26.996 1.00 44.37 206 MET B O 1
ATOM 5551 N N . ASN B 1 95 ? -20.794 53.126 26.599 1.00 43.91 207 ASN B N 1
ATOM 5552 C CA . ASN B 1 95 ? -20.146 54.426 26.554 1.00 43.65 207 ASN B CA 1
ATOM 5553 C C . ASN B 1 95 ? -20.312 55.123 25.209 1.00 43.52 207 ASN B C 1
ATOM 5554 O O . ASN B 1 95 ? -19.343 55.341 24.491 1.00 43.53 207 ASN B O 1
ATOM 5559 N N . SER B 1 96 ? -21.549 55.474 24.881 1.00 43.43 208 SER B N 1
ATOM 5560 C CA . SER B 1 96 ? -21.855 56.158 23.630 1.00 43.28 208 SER B CA 1
ATOM 5561 C C . SER B 1 96 ? -23.287 56.659 23.650 1.00 43.09 208 SER B C 1
ATOM 5562 O O . SER B 1 96 ? -23.944 56.643 24.691 1.00 43.36 208 SER B O 1
ATOM 5565 N N . ALA B 1 97 ? -23.776 57.086 22.491 1.00 42.78 209 ALA B N 1
ATOM 5566 C CA . ALA B 1 97 ? -25.141 57.609 22.372 1.00 42.38 209 ALA B CA 1
ATOM 5567 C C . ALA B 1 97 ? -26.202 56.516 22.191 1.00 42.07 209 ALA B C 1
ATOM 5568 O O . ALA B 1 97 ? -27.390 56.814 22.087 1.00 42.11 209 ALA B O 1
ATOM 5570 N N . ARG B 1 98 ? -25.779 55.257 22.145 1.00 41.59 210 ARG B N 1
ATOM 5571 C CA . ARG B 1 98 ? -26.727 54.154 22.014 1.00 41.11 210 ARG B CA 1
ATOM 5572 C C . ARG B 1 98 ? -27.606 54.058 23.265 1.00 40.73 210 ARG B C 1
ATOM 5573 O O . ARG B 1 98 ? -27.106 54.095 24.389 1.00 40.69 210 ARG B O 1
ATOM 5581 N N . ASP B 1 99 ? -28.915 53.947 23.058 1.00 40.12 211 ASP B N 1
ATOM 5582 C CA . ASP B 1 99 ? -29.897 53.941 24.139 1.00 39.54 211 ASP B CA 1
ATOM 5583 C C . ASP B 1 99 ? -30.017 52.554 24.757 1.00 39.27 211 ASP B C 1
ATOM 5584 O O . ASP B 1 99 ? -30.280 51.588 24.052 1.00 39.36 211 ASP B O 1
ATOM 5589 N N . THR B 1 100 ? -29.822 52.446 26.070 1.00 38.91 212 THR B N 1
ATOM 5590 C CA . THR B 1 100 ? -30.047 51.172 26.751 1.00 38.66 212 THR B CA 1
ATOM 5591 C C . THR B 1 100 ? -31.216 51.250 27.726 1.00 38.53 212 THR B C 1
ATOM 5592 O O . THR B 1 100 ? -31.409 50.352 28.544 1.00 38.65 212 THR B O 1
ATOM 5596 N N . ASP B 1 101 ? -31.996 52.323 27.632 1.00 38.44 213 ASP B N 1
ATOM 5597 C CA . ASP B 1 101 ? -33.151 52.518 28.502 1.00 38.25 213 ASP B CA 1
ATOM 5598 C C . ASP B 1 101 ? -34.455 52.518 27.707 1.00 38.09 213 ASP B C 1
ATOM 5599 O O . ASP B 1 101 ? -35.400 51.809 28.051 1.00 37.71 213 ASP B O 1
ATOM 5604 N N . GLY B 1 102 ? -34.496 53.315 26.640 1.00 38.06 214 GLY B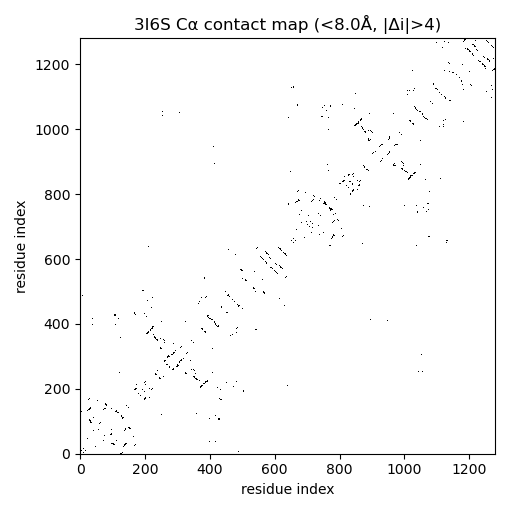 N 1
ATOM 5605 C CA . GLY B 1 102 ? -35.671 53.386 25.772 1.00 38.14 214 GLY B CA 1
ATOM 5606 C C . GLY B 1 102 ? -36.281 54.772 25.686 1.00 38.09 214 GLY B C 1
ATOM 5607 O O . GLY B 1 102 ? -36.712 55.212 24.617 1.00 38.02 214 GLY B O 1
ATOM 5608 N N . HIS B 1 103 ? -36.307 55.461 26.818 1.00 38.15 215 HIS B N 1
ATOM 5609 C CA . HIS B 1 103 ? -36.880 56.799 26.909 1.00 38.58 215 HIS B CA 1
ATOM 5610 C C . HIS B 1 103 ? -36.407 57.696 25.762 1.00 38.53 215 HIS B C 1
ATOM 5611 O O . HIS B 1 103 ? -37.200 58.386 25.123 1.00 38.40 215 HIS B O 1
ATOM 5618 N N . GLY B 1 104 ? -35.105 57.674 25.503 1.00 38.70 216 GLY B N 1
ATOM 5619 C CA . GLY B 1 104 ? -34.506 58.532 24.488 1.00 38.83 216 GLY B CA 1
ATOM 5620 C C . GLY B 1 104 ? -34.938 58.188 23.082 1.00 39.01 216 GLY B C 1
ATOM 5621 O O . GLY B 1 104 ? -35.124 59.071 22.247 1.00 38.99 216 GLY B O 1
ATOM 5622 N N . THR B 1 105 ? -35.091 56.895 22.817 1.00 39.13 217 THR B N 1
ATOM 5623 C CA . THR B 1 105 ? -35.509 56.438 21.502 1.00 39.32 217 THR B CA 1
ATOM 5624 C C . THR B 1 105 ? -36.959 56.824 21.267 1.00 39.18 217 THR B C 1
ATOM 5625 O O . THR B 1 105 ? -37.319 57.331 20.204 1.00 39.05 217 THR B O 1
ATOM 5629 N N . HIS B 1 106 ? -37.782 56.596 22.282 1.00 39.26 218 HIS B N 1
ATOM 5630 C CA . HIS B 1 106 ? -39.200 56.915 22.210 1.00 39.31 218 HIS B CA 1
ATOM 5631 C C . HIS B 1 106 ? -39.383 58.398 21.910 1.00 39.23 218 HIS B C 1
ATOM 5632 O O . HIS B 1 106 ? -40.085 58.767 20.970 1.00 39.15 218 HIS B O 1
ATOM 5639 N N . CYS B 1 107 ? -38.742 59.247 22.709 1.00 39.17 219 CYS B N 1
ATOM 5640 C CA . CYS B 1 107 ? -38.880 60.689 22.537 1.00 39.18 219 CYS B CA 1
ATOM 5641 C C . CYS B 1 107 ? -38.414 61.138 21.153 1.00 39.11 219 CYS B C 1
ATOM 5642 O O . CYS B 1 107 ? -39.071 61.948 20.504 1.00 39.25 219 CYS B O 1
ATOM 5645 N N . ALA B 1 108 ? -37.289 60.603 20.699 1.00 39.08 220 ALA B N 1
ATOM 5646 C CA . ALA B 1 108 ? -36.741 60.986 19.404 1.00 39.30 220 ALA B CA 1
ATOM 5647 C C . ALA B 1 108 ? -37.720 60.703 18.265 1.00 39.45 220 ALA B C 1
ATOM 5648 O O . ALA B 1 108 ? -37.942 61.558 17.402 1.00 39.63 220 ALA B O 1
ATOM 5650 N N . SER B 1 109 ? -38.311 59.510 18.260 1.00 39.62 221 SER B N 1
ATOM 5651 C CA . SER B 1 109 ? -39.229 59.144 17.178 1.00 39.71 221 SER B CA 1
ATOM 5652 C C . SER B 1 109 ? -40.521 59.952 17.220 1.00 39.71 221 SER B C 1
ATOM 5653 O O . SER B 1 109 ? -41.053 60.326 16.174 1.00 39.93 221 SER B O 1
ATOM 5656 N N . ILE B 1 110 ? -41.016 60.229 18.421 1.00 39.66 222 ILE B N 1
ATOM 5657 C CA . ILE B 1 110 ? -42.205 61.061 18.572 1.00 39.73 222 ILE B CA 1
ATOM 5658 C C . ILE B 1 110 ? -42.006 62.437 17.942 1.00 40.24 222 ILE B C 1
ATOM 5659 O O . ILE B 1 110 ? -42.919 62.999 17.328 1.00 40.32 222 ILE B O 1
ATOM 5664 N N . THR B 1 111 ? -40.816 62.998 18.102 1.00 40.65 223 THR B N 1
ATOM 5665 C CA . THR B 1 111 ? -40.601 64.362 17.652 1.00 41.04 223 THR B CA 1
ATOM 5666 C C . THR B 1 111 ? -40.291 64.418 16.150 1.00 41.07 223 THR B C 1
ATOM 5667 O O . THR B 1 111 ? -40.762 65.311 15.440 1.00 41.10 223 THR B O 1
ATOM 5671 N N . ALA B 1 112 ? -39.515 63.459 15.659 1.00 40.99 224 ALA B N 1
ATOM 5672 C CA . ALA B 1 112 ? -39.110 63.497 14.261 1.00 40.99 224 ALA B CA 1
ATOM 5673 C C . ALA B 1 112 ? -38.903 62.110 13.656 1.00 40.97 224 ALA B C 1
ATOM 5674 O O . ALA B 1 112 ? -38.111 61.936 12.726 1.00 40.71 224 ALA B O 1
ATOM 5676 N N . GLY B 1 113 ? -39.612 61.122 14.186 1.00 40.97 225 GLY B N 1
ATOM 5677 C CA . GLY B 1 113 ? -39.572 59.788 13.607 1.00 41.19 225 GLY B CA 1
ATOM 5678 C C . GLY B 1 113 ? -39.985 59.799 12.144 1.00 41.38 225 GLY B C 1
ATOM 5679 O O . GLY B 1 113 ? -40.939 60.486 11.759 1.00 41.30 225 GLY B O 1
ATOM 5680 N N . ASN B 1 114 ? -39.264 59.042 11.322 1.00 41.46 226 ASN B N 1
ATOM 5681 C CA . ASN B 1 114 ? -39.591 58.942 9.906 1.00 41.73 226 ASN B CA 1
ATOM 5682 C C . ASN B 1 114 ? -40.734 57.954 9.728 1.00 41.76 226 ASN B C 1
ATOM 5683 O O . ASN B 1 114 ? -40.965 57.118 10.596 1.00 41.83 226 ASN B O 1
ATOM 5688 N N . PHE B 1 115 ? -41.457 58.053 8.618 1.00 41.86 227 PHE B N 1
ATOM 5689 C CA . PHE B 1 115 ? -42.562 57.126 8.364 1.00 42.12 227 PHE B CA 1
ATOM 5690 C C . PHE B 1 115 ? -42.089 55.690 8.487 1.00 42.47 227 PHE B C 1
ATOM 5691 O O . PHE B 1 115 ? -41.102 55.299 7.868 1.00 42.62 227 PHE B O 1
ATOM 5699 N N . ALA B 1 116 ? -42.799 54.907 9.289 1.00 43.01 228 ALA B N 1
ATOM 5700 C CA . ALA B 1 116 ? -42.474 53.498 9.472 1.00 43.47 228 ALA B CA 1
ATOM 5701 C C . ALA B 1 116 ? -43.732 52.653 9.319 1.00 43.78 228 ALA B C 1
ATOM 5702 O O . ALA B 1 116 ? -44.639 52.714 10.149 1.00 43.87 228 ALA B O 1
ATOM 5704 N N . LYS B 1 117 ? -43.772 51.868 8.247 1.00 44.18 229 LYS B N 1
ATOM 5705 C CA . LYS B 1 117 ? -44.926 51.034 7.899 1.00 44.39 229 LYS B CA 1
ATOM 5706 C C . LYS B 1 117 ? -45.136 49.855 8.842 1.00 43.67 229 LYS B C 1
ATOM 5707 O O . LYS B 1 117 ? -44.181 49.275 9.345 1.00 43.83 229 LYS B O 1
ATOM 5713 N N . GLY B 1 118 ? -46.398 49.501 9.058 1.00 43.04 230 GLY B N 1
ATOM 5714 C CA . GLY B 1 118 ? -46.770 48.237 9.687 1.00 42.06 230 GLY B CA 1
ATOM 5715 C C . GLY B 1 118 ? -46.272 47.975 11.094 1.00 41.60 230 GLY B C 1
ATOM 5716 O O . GLY B 1 118 ? -45.885 46.858 11.426 1.00 41.54 230 GLY B O 1
ATOM 5717 N N . VAL B 1 119 ? -46.298 48.996 11.938 1.00 41.11 231 VAL B N 1
ATOM 5718 C CA . VAL B 1 119 ? -45.854 48.825 13.310 1.00 40.39 231 VAL B CA 1
ATOM 5719 C C . VAL B 1 119 ? -47.052 48.845 14.237 1.00 39.97 231 VAL B C 1
ATOM 5720 O O . VAL B 1 119 ? -48.131 49.286 13.846 1.00 39.94 231 VAL B O 1
ATOM 5724 N N . SER B 1 120 ? -46.865 48.354 15.457 1.00 39.36 232 SER B N 1
ATOM 5725 C CA . SER B 1 120 ? -47.911 48.405 16.470 1.00 39.06 232 SER B CA 1
ATOM 5726 C C . SER B 1 120 ? -47.355 48.087 17.856 1.00 38.70 232 SER B C 1
ATOM 5727 O O . SER B 1 120 ? -46.183 47.745 17.999 1.00 38.61 232 SER B O 1
ATOM 5730 N N . HIS B 1 121 ? -48.198 48.205 18.878 1.00 38.33 233 HIS B N 1
ATOM 5731 C CA . HIS B 1 121 ? -47.824 47.758 20.217 1.00 38.01 233 HIS B CA 1
ATOM 5732 C C . HIS B 1 121 ? -48.510 46.425 20.486 1.00 38.03 233 HIS B C 1
ATOM 5733 O O . HIS B 1 121 ? -49.624 46.376 21.014 1.00 38.07 233 HIS B O 1
ATOM 5740 N N . PHE B 1 122 ? -47.849 45.344 20.100 1.00 37.95 234 PHE B N 1
ATOM 5741 C CA . PHE B 1 122 ? -48.435 44.014 20.221 1.00 38.14 234 PHE B CA 1
ATOM 5742 C C . PHE B 1 122 ? -49.842 43.950 19.644 1.00 37.96 234 PHE B C 1
ATOM 5743 O O . PHE B 1 122 ? -50.749 43.403 20.270 1.00 37.85 234 PHE B O 1
ATOM 5751 N N . GLY B 1 123 ? -50.016 44.509 18.451 1.00 37.85 235 GLY B N 1
ATOM 5752 C CA . GLY B 1 123 ? -51.309 44.482 17.781 1.00 37.80 235 GLY B CA 1
ATOM 5753 C C . GLY B 1 123 ? -52.163 45.711 18.004 1.00 37.80 235 GLY B C 1
ATOM 5754 O O . GLY B 1 123 ? -53.068 45.988 17.218 1.00 38.11 235 GLY B O 1
ATOM 5755 N N . TYR B 1 124 ? -51.883 46.456 19.071 1.00 37.60 236 TYR B N 1
ATOM 5756 C CA . TYR B 1 124 ? -52.639 47.675 19.354 1.00 37.14 236 TYR B CA 1
ATOM 5757 C C . TYR B 1 124 ? -52.038 48.868 18.634 1.00 37.24 236 TYR B C 1
ATOM 5758 O O . TYR B 1 124 ? -50.836 48.907 18.392 1.00 37.41 236 TYR B O 1
ATOM 5767 N N . ALA B 1 125 ? -52.884 49.835 18.296 1.00 37.38 237 ALA B N 1
ATOM 5768 C CA . ALA B 1 125 ? -52.439 51.076 17.673 1.00 37.52 237 ALA B CA 1
ATOM 5769 C C . ALA B 1 125 ? -51.611 50.821 16.415 1.00 37.66 237 ALA B C 1
ATOM 5770 O O . ALA B 1 125 ? -50.602 51.485 16.181 1.00 37.91 237 ALA B O 1
ATOM 5772 N N . PRO B 1 126 ? -52.050 49.870 15.582 1.00 37.78 238 PRO B N 1
ATOM 5773 C CA . PRO B 1 126 ? -51.304 49.537 14.378 1.00 37.81 238 PRO B CA 1
ATOM 5774 C C . PRO B 1 126 ? -51.412 50.651 13.348 1.00 37.90 238 PRO B C 1
ATOM 5775 O O . PRO B 1 126 ? -52.353 51.444 13.391 1.00 37.64 238 PRO B O 1
ATOM 5779 N N . GLY B 1 127 ? -50.447 50.704 12.435 1.00 38.20 239 GLY B N 1
ATOM 5780 C CA . GLY B 1 127 ? -50.445 51.689 11.358 1.00 38.60 239 GLY B CA 1
ATOM 5781 C C . GLY B 1 127 ? -49.037 52.090 10.972 1.00 39.01 239 GLY B C 1
ATOM 5782 O O . GLY B 1 127 ? -48.090 51.338 11.193 1.00 38.89 239 GLY B O 1
ATOM 5783 N N . THR B 1 128 ? -48.908 53.276 10.386 1.00 39.60 240 THR B N 1
ATOM 5784 C CA . THR B 1 128 ? -47.610 53.865 10.085 1.00 40.30 240 THR B CA 1
ATOM 5785 C C . THR B 1 128 ? -47.224 54.881 11.160 1.00 40.67 240 THR B C 1
ATOM 5786 O O . THR B 1 128 ? -47.962 55.833 11.420 1.00 40.42 240 THR B O 1
ATOM 5790 N N . ALA B 1 129 ? -46.066 54.677 11.780 1.00 41.23 241 ALA B N 1
ATOM 5791 C CA . ALA B 1 129 ? -45.570 55.608 12.785 1.00 41.75 241 ALA B CA 1
ATOM 5792 C C . ALA B 1 129 ? -44.804 56.749 12.124 1.00 42.22 241 ALA B C 1
ATOM 5793 O O . ALA B 1 129 ? -44.134 56.554 11.111 1.00 42.26 241 ALA B O 1
ATOM 5795 N N . ARG B 1 130 ? -44.920 57.943 12.689 1.00 42.80 242 ARG B N 1
ATOM 5796 C CA . ARG B 1 130 ? -44.108 59.067 12.246 1.00 43.54 242 ARG B CA 1
ATOM 5797 C C . ARG B 1 130 ? -44.083 60.162 13.302 1.00 43.74 242 ARG B C 1
ATOM 5798 O O . ARG B 1 130 ? -45.024 60.309 14.080 1.00 43.71 242 ARG B O 1
ATOM 5806 N N . GLY B 1 131 ? -42.994 60.919 13.330 1.00 44.04 243 GLY B N 1
ATOM 5807 C CA . GLY B 1 131 ? -42.874 62.025 14.258 1.00 44.49 243 GLY B CA 1
ATOM 5808 C C . GLY B 1 131 ? -43.878 63.094 13.894 1.00 44.81 243 GLY B C 1
ATOM 5809 O O . GLY B 1 131 ? -44.419 63.093 12.791 1.00 44.89 243 GLY B O 1
ATOM 5810 N N . VAL B 1 132 ? -44.141 64.001 14.823 1.00 45.14 244 VAL B N 1
ATOM 5811 C CA . VAL B 1 132 ? -45.031 65.108 14.545 1.00 45.59 244 VAL B CA 1
ATOM 5812 C C . VAL B 1 132 ? -44.446 65.912 13.390 1.00 46.01 244 VAL B C 1
ATOM 5813 O O . VAL B 1 132 ? -45.163 66.609 12.674 1.00 46.11 244 VAL B O 1
ATOM 5817 N N . ALA B 1 133 ? -43.131 65.809 13.224 1.00 46.45 245 ALA B N 1
ATOM 5818 C CA . ALA B 1 133 ? -42.426 66.424 12.106 1.00 46.85 245 ALA B CA 1
ATOM 5819 C C . ALA B 1 133 ? -41.561 65.367 11.427 1.00 47.19 245 ALA B C 1
ATOM 5820 O O . ALA B 1 133 ? -40.376 65.242 11.724 1.00 47.13 245 ALA B O 1
ATOM 5822 N N . PRO B 1 134 ? -42.166 64.594 10.514 1.00 47.67 246 PRO B N 1
ATOM 5823 C CA . PRO B 1 134 ? -41.563 63.412 9.895 1.00 48.01 246 PRO B CA 1
ATOM 5824 C C . PRO B 1 134 ? -40.251 63.636 9.131 1.00 48.45 246 PRO B C 1
ATOM 5825 O O . PRO B 1 134 ? -39.513 62.678 8.911 1.00 48.52 246 PRO B O 1
ATOM 5829 N N . ARG B 1 135 ? -39.951 64.867 8.726 1.00 49.01 247 ARG B N 1
ATOM 5830 C CA . ARG B 1 135 ? -38.697 65.107 8.004 1.00 49.65 247 ARG B CA 1
ATOM 5831 C C . ARG B 1 135 ? -37.713 66.013 8.730 1.00 49.39 247 ARG B C 1
ATOM 5832 O O . ARG B 1 135 ? -36.700 66.416 8.158 1.00 49.54 247 ARG B O 1
ATOM 5840 N N . ALA B 1 136 ? -38.007 66.327 9.987 1.00 48.97 248 ALA B N 1
ATOM 5841 C CA . ALA B 1 136 ? -37.090 67.113 10.794 1.00 48.39 248 ALA B CA 1
ATOM 5842 C C . ALA B 1 136 ? -35.811 66.313 11.029 1.00 48.06 248 ALA B C 1
ATOM 5843 O O . ALA B 1 136 ? -35.840 65.087 11.084 1.00 47.91 248 ALA B O 1
ATOM 5845 N N . ARG B 1 137 ? -34.689 67.015 11.155 1.00 47.69 249 ARG B N 1
ATOM 5846 C CA . ARG B 1 137 ? -33.402 66.376 11.389 1.00 47.23 249 ARG B CA 1
ATOM 5847 C C . ARG B 1 137 ? -33.235 66.108 12.873 1.00 46.90 249 ARG B C 1
ATOM 5848 O O . ARG B 1 137 ? -33.683 66.896 13.707 1.00 46.88 249 ARG B O 1
ATOM 5856 N N . LEU B 1 138 ? -32.591 64.991 13.198 1.00 46.39 250 LEU B N 1
ATOM 5857 C CA . LEU B 1 138 ? -32.392 64.599 14.583 1.00 45.95 250 LEU B CA 1
ATOM 5858 C C . LEU B 1 138 ? -30.957 64.781 15.034 1.00 45.56 250 LEU B C 1
ATOM 5859 O O . LEU B 1 138 ? -30.028 64.294 14.386 1.00 45.67 250 LEU B O 1
ATOM 5864 N N . ALA B 1 139 ? -30.783 65.475 16.153 1.00 44.81 251 ALA B N 1
ATOM 5865 C CA . ALA B 1 139 ? -29.480 65.562 16.794 1.00 44.18 251 ALA B CA 1
ATOM 5866 C C . ALA B 1 139 ? -29.574 65.006 18.210 1.00 43.62 251 ALA B C 1
ATOM 5867 O O . ALA B 1 139 ? -30.219 65.592 19.074 1.00 43.52 251 ALA B O 1
ATOM 5869 N N . VAL B 1 140 ? -28.935 63.870 18.446 1.00 43.01 252 VAL B N 1
ATOM 5870 C CA . VAL B 1 140 ? -29.019 63.230 19.746 1.00 42.55 252 VAL B CA 1
ATOM 5871 C C . VAL B 1 140 ? -27.895 63.641 20.694 1.00 42.34 252 VAL B C 1
ATOM 5872 O O . VAL B 1 140 ? -26.719 63.651 20.329 1.00 42.34 252 VAL B O 1
ATOM 5876 N N . TYR B 1 141 ? -28.274 63.984 21.918 1.00 41.97 253 TYR B N 1
ATOM 5877 C CA . TYR B 1 141 ? -27.314 64.330 22.953 1.00 41.62 253 TYR B CA 1
ATOM 5878 C C . TYR B 1 141 ? -27.641 63.534 24.204 1.00 41.18 253 TYR B C 1
ATOM 5879 O O . TYR B 1 141 ? -28.608 63.830 24.902 1.00 41.18 253 TYR B O 1
ATOM 5888 N N . LYS B 1 142 ? -26.836 62.519 24.482 1.00 40.59 254 LYS B N 1
ATOM 5889 C CA . LYS B 1 142 ? -27.108 61.626 25.597 1.00 40.08 254 LYS B CA 1
ATOM 5890 C C . LYS B 1 142 ? -26.377 62.062 26.858 1.00 40.00 254 LYS B C 1
ATOM 5891 O O . LYS B 1 142 ? -25.153 62.131 26.882 1.00 40.04 254 LYS B O 1
ATOM 5897 N N . PHE B 1 143 ? -27.134 62.363 27.907 1.00 39.99 255 PHE B N 1
ATOM 5898 C CA . PHE B 1 143 ? -26.551 62.730 29.193 1.00 39.76 255 PHE B CA 1
ATOM 5899 C C . PHE B 1 143 ? -27.004 61.763 30.274 1.00 39.88 255 PHE B C 1
ATOM 5900 O O . PHE B 1 143 ? -26.520 61.804 31.397 1.00 40.06 255 PHE B O 1
ATOM 5908 N N . SER B 1 144 ? -27.935 60.883 29.928 1.00 40.20 256 SER B N 1
ATOM 5909 C CA . SER B 1 144 ? -28.479 59.927 30.886 1.00 40.32 256 SER B CA 1
ATOM 5910 C C . SER B 1 144 ? -27.960 58.515 30.614 1.00 40.55 256 SER B C 1
ATOM 5911 O O . SER B 1 144 ? -28.180 57.960 29.538 1.00 40.64 256 SER B O 1
ATOM 5914 N N . PHE B 1 145 ? -27.262 57.948 31.590 1.00 40.69 257 PHE B N 1
ATOM 5915 C CA . PHE B 1 145 ? -26.643 56.640 31.444 1.00 41.09 257 PHE B CA 1
ATOM 5916 C C . PHE B 1 145 ? -27.162 55.714 32.525 1.00 41.55 257 PHE B C 1
ATOM 5917 O O . PHE B 1 145 ? -27.517 56.164 33.610 1.00 41.49 257 PHE B O 1
ATOM 5925 N N . ASN B 1 146 ? -27.189 54.417 32.246 1.00 42.11 258 ASN B N 1
ATOM 5926 C CA . ASN B 1 146 ? -27.612 53.479 33.265 1.00 43.01 258 ASN B CA 1
ATOM 5927 C C . ASN B 1 146 ? -26.861 53.710 34.577 1.00 43.21 258 ASN B C 1
ATOM 5928 O O . ASN B 1 146 ? -27.425 53.577 35.662 1.00 43.21 258 ASN B O 1
ATOM 5933 N N . GLU B 1 147 ? -25.584 54.063 34.466 1.00 43.47 259 GLU B N 1
ATOM 5934 C CA . GLU B 1 147 ? -24.723 54.199 35.636 1.00 43.69 259 GLU B CA 1
ATOM 5935 C C . GLU B 1 147 ? -24.880 55.539 36.341 1.00 43.73 259 GLU B C 1
ATOM 5936 O O . GLU B 1 147 ? -24.272 55.762 37.387 1.00 43.94 259 GLU B O 1
ATOM 5942 N N . GLY B 1 148 ? -25.681 56.435 35.771 1.00 43.62 260 GLY B N 1
ATOM 5943 C CA . GLY B 1 148 ? -25.949 57.710 36.420 1.00 43.17 260 GLY B CA 1
ATOM 5944 C C . GLY B 1 148 ? -26.398 58.824 35.502 1.00 43.01 260 GLY B C 1
ATOM 5945 O O . GLY B 1 148 ? -26.156 58.796 34.299 1.00 42.97 260 GLY B O 1
ATOM 5946 N N . THR B 1 149 ? -27.063 59.810 36.088 1.00 42.89 261 THR B N 1
ATOM 5947 C CA . THR B 1 149 ? -27.480 61.002 35.372 1.00 42.90 261 THR B CA 1
ATOM 5948 C C . THR B 1 149 ? -26.977 62.206 36.157 1.00 42.76 261 THR B C 1
ATOM 5949 O O . THR B 1 149 ? -27.279 62.348 37.343 1.00 42.85 261 THR B O 1
ATOM 5953 N N . PHE B 1 150 ? -26.196 63.063 35.511 1.00 42.35 262 PHE B N 1
ATOM 5954 C CA . PHE B 1 150 ? -25.600 64.186 36.217 1.00 42.08 262 PHE B CA 1
ATOM 5955 C C . PHE B 1 150 ? -26.001 65.541 35.659 1.00 42.40 262 PHE B C 1
ATOM 5956 O O . PHE B 1 150 ? -25.870 65.813 34.462 1.00 42.31 262 PHE B O 1
ATOM 5964 N N . THR B 1 151 ? -26.505 66.378 36.559 1.00 42.78 263 THR B N 1
ATOM 5965 C CA . THR B 1 151 ? -26.837 67.763 36.272 1.00 43.18 263 THR B CA 1
ATOM 5966 C C . THR B 1 151 ? -25.860 68.423 35.314 1.00 43.25 263 THR B C 1
ATOM 5967 O O . THR B 1 151 ? -26.262 68.978 34.297 1.00 43.33 263 THR B O 1
ATOM 5971 N N . SER B 1 152 ? -24.574 68.372 35.645 1.00 43.48 264 SER B N 1
ATOM 5972 C CA . SER B 1 152 ? -23.562 69.055 34.845 1.00 43.72 264 SER B CA 1
ATOM 5973 C C . SER B 1 152 ? -23.468 68.482 33.434 1.00 43.71 264 SER B C 1
ATOM 5974 O O . SER B 1 152 ? -23.205 69.214 32.483 1.00 43.73 264 SER B O 1
ATOM 5977 N N . ASP B 1 153 ? -23.681 67.174 33.311 1.00 43.80 265 ASP B N 1
ATOM 5978 C CA . ASP B 1 153 ? -23.698 66.507 32.010 1.00 44.02 265 ASP B CA 1
ATOM 5979 C C . ASP B 1 153 ? -24.883 66.993 31.189 1.00 43.78 265 ASP B C 1
ATOM 5980 O O . ASP B 1 153 ? -24.769 67.251 29.991 1.00 43.61 265 ASP B O 1
ATOM 5985 N N . LEU B 1 154 ? -26.022 67.125 31.858 1.00 43.61 266 LEU B N 1
ATOM 5986 C CA . LEU B 1 154 ? -27.211 67.696 31.255 1.00 43.47 266 LEU B CA 1
ATOM 5987 C C . LEU B 1 154 ? -26.911 69.073 30.671 1.00 43.45 266 LEU B C 1
ATOM 5988 O O . LEU B 1 154 ? -27.185 69.336 29.499 1.00 43.40 266 LEU B O 1
ATOM 5993 N N . ILE B 1 155 ? -26.336 69.945 31.493 1.00 43.48 267 ILE B N 1
ATOM 5994 C CA . ILE B 1 155 ? -26.002 71.300 31.068 1.00 43.45 267 ILE B CA 1
ATOM 5995 C C . ILE B 1 155 ? -24.995 71.281 29.928 1.00 43.56 267 ILE B C 1
ATOM 5996 O O . ILE B 1 155 ? -25.114 72.037 28.969 1.00 43.40 267 ILE B O 1
ATOM 6001 N N . ALA B 1 156 ? -23.999 70.413 30.039 1.00 43.75 268 ALA B N 1
ATOM 6002 C CA . ALA B 1 156 ? -22.983 70.297 29.002 1.00 44.15 268 ALA B CA 1
ATOM 6003 C C . ALA B 1 156 ? -23.614 69.870 27.682 1.00 44.44 268 ALA B C 1
ATOM 6004 O O . ALA B 1 156 ? -23.199 70.315 26.612 1.00 44.48 268 ALA B O 1
ATOM 6006 N N . ALA B 1 157 ? -24.625 69.011 27.767 1.00 44.98 269 ALA B N 1
ATOM 6007 C CA . ALA B 1 157 ? -25.330 68.537 26.582 1.00 45.53 269 ALA B CA 1
ATOM 6008 C C . ALA B 1 157 ? -26.110 69.668 25.925 1.00 45.95 269 ALA B C 1
ATOM 6009 O O . ALA B 1 157 ? -25.993 69.894 24.719 1.00 45.99 269 ALA B O 1
ATOM 6011 N N . MET B 1 158 ? -26.904 70.380 26.719 1.00 46.44 270 MET B N 1
ATOM 6012 C CA . MET B 1 158 ? -27.661 71.514 26.196 1.00 47.08 270 MET B CA 1
ATOM 6013 C C . MET B 1 158 ? -26.753 72.545 25.540 1.00 47.24 270 MET B C 1
ATOM 6014 O O . MET B 1 158 ? -27.010 72.983 24.417 1.00 47.43 270 MET B O 1
ATOM 6019 N N . ASP B 1 159 ? -25.700 72.938 26.248 1.00 47.40 271 ASP B N 1
ATOM 6020 C CA . ASP B 1 159 ? -24.779 73.955 25.750 1.00 47.70 271 ASP B CA 1
ATOM 6021 C C . ASP B 1 159 ? -24.187 73.512 24.425 1.00 47.55 271 ASP B C 1
ATOM 6022 O O . ASP B 1 159 ? -24.076 74.301 23.490 1.00 47.52 271 ASP B O 1
ATOM 6027 N N . GLN B 1 160 ? -23.818 72.240 24.342 1.00 47.50 272 GLN B N 1
ATOM 6028 C CA . GLN B 1 160 ? -23.252 71.712 23.114 1.00 47.51 272 GLN B CA 1
ATOM 6029 C C . GLN B 1 160 ? -24.268 71.789 21.985 1.00 47.48 272 GLN B C 1
ATOM 6030 O O . GLN B 1 160 ? -23.919 72.083 20.843 1.00 47.58 272 GLN B O 1
ATOM 6036 N N . ALA B 1 161 ? -25.529 71.530 22.310 1.00 47.34 273 ALA B N 1
ATOM 6037 C CA . ALA B 1 161 ? -26.584 71.548 21.307 1.00 47.30 273 ALA B CA 1
ATOM 6038 C C . ALA B 1 161 ? -26.799 72.958 20.775 1.00 47.29 273 ALA B C 1
ATOM 6039 O O . ALA B 1 161 ? -26.868 73.172 19.570 1.00 47.34 273 ALA B O 1
ATOM 6041 N N . VAL B 1 162 ? -26.910 73.920 21.680 1.00 47.37 274 VAL B N 1
ATOM 6042 C CA . VAL B 1 162 ? -27.048 75.311 21.286 1.00 47.55 274 VAL B CA 1
ATOM 6043 C C . VAL B 1 162 ? -25.853 75.710 20.432 1.00 47.83 274 VAL B C 1
ATOM 6044 O O . VAL B 1 162 ? -26.002 76.319 19.369 1.00 47.82 274 VAL B O 1
ATOM 6048 N N . ALA B 1 163 ? -24.665 75.349 20.904 1.00 48.11 275 ALA B N 1
ATOM 6049 C CA . ALA B 1 163 ? -23.425 75.649 20.202 1.00 48.29 275 ALA B CA 1
ATOM 6050 C C . ALA B 1 163 ? -23.419 75.032 18.806 1.00 48.57 275 ALA B C 1
ATOM 6051 O O . ALA B 1 163 ? -22.822 75.579 17.883 1.00 48.71 275 ALA B O 1
ATOM 6053 N N . ASP B 1 164 ? -24.091 73.896 18.653 1.00 48.81 276 ASP B N 1
ATOM 6054 C CA . ASP B 1 164 ? -24.133 73.205 17.367 1.00 49.02 276 ASP B CA 1
ATOM 6055 C C . ASP B 1 164 ? -25.071 73.878 16.362 1.00 48.93 276 ASP B C 1
ATOM 6056 O O . ASP B 1 164 ? -25.080 73.525 15.182 1.00 49.00 276 ASP B O 1
ATOM 6061 N N . GLY B 1 165 ? -25.861 74.840 16.827 1.00 48.78 277 GLY B N 1
ATOM 6062 C CA . GLY B 1 165 ? -26.777 75.559 15.940 1.00 48.58 277 GLY B CA 1
ATOM 6063 C C . GLY B 1 165 ? -28.109 74.858 15.739 1.00 48.44 277 GLY B C 1
ATOM 6064 O O . GLY B 1 165 ? -28.759 75.013 14.709 1.00 48.57 277 GLY B O 1
ATOM 6065 N N . VAL B 1 166 ? -28.509 74.078 16.733 1.00 48.24 278 VAL B N 1
ATOM 6066 C CA . VAL B 1 166 ? -29.806 73.420 16.745 1.00 47.96 278 VAL B CA 1
ATOM 6067 C C . VAL B 1 166 ? -30.950 74.436 16.705 1.00 47.77 278 VAL B C 1
ATOM 6068 O O . VAL B 1 166 ? -30.849 75.513 17.286 1.00 48.00 278 VAL B O 1
ATOM 6072 N N . ASP B 1 167 ? -32.040 74.088 16.025 1.00 47.48 279 ASP B N 1
ATOM 6073 C CA . ASP B 1 167 ? -33.184 74.988 15.894 1.00 47.15 279 ASP B CA 1
ATOM 6074 C C . ASP B 1 167 ? -34.127 74.910 17.095 1.00 46.75 279 ASP B C 1
ATOM 6075 O O . ASP B 1 167 ? -34.754 75.903 17.475 1.00 46.67 279 ASP B O 1
ATOM 6080 N N . MET B 1 168 ? -34.241 73.722 17.677 1.00 46.06 280 MET B N 1
ATOM 6081 C CA . MET B 1 168 ? -35.108 73.519 18.830 1.00 45.43 280 MET B CA 1
ATOM 6082 C C . MET B 1 168 ? -34.502 72.472 19.734 1.00 44.54 280 MET B C 1
ATOM 6083 O O . MET B 1 168 ? -33.703 71.645 19.291 1.00 44.42 280 MET B O 1
ATOM 6088 N N . ILE B 1 169 ? -34.885 72.508 21.004 1.00 43.48 281 ILE B N 1
ATOM 6089 C CA . ILE B 1 169 ? -34.410 71.522 21.957 1.00 42.43 281 ILE B CA 1
ATOM 6090 C C . ILE B 1 169 ? -35.581 70.848 22.642 1.00 41.89 281 ILE B C 1
ATOM 6091 O O . ILE B 1 169 ? -36.524 71.505 23.085 1.00 41.80 281 ILE B O 1
ATOM 6096 N N . SER B 1 170 ? -35.518 69.525 22.716 1.00 41.05 282 SER B N 1
ATOM 6097 C CA . SER B 1 170 ? -36.539 68.767 23.410 1.00 40.45 282 SER B CA 1
ATOM 6098 C C . SER B 1 170 ? -35.916 68.043 24.593 1.00 39.94 282 SER B C 1
ATOM 6099 O O . SER B 1 170 ? -34.942 67.314 24.434 1.00 39.77 282 SER B O 1
ATOM 6102 N N . ILE B 1 171 ? -36.472 68.252 25.779 1.00 39.41 283 ILE B N 1
ATOM 6103 C CA . ILE B 1 171 ? -35.973 67.574 26.967 1.00 39.19 283 ILE B CA 1
ATOM 6104 C C . ILE B 1 171 ? -37.110 67.110 27.876 1.00 39.32 283 ILE B C 1
ATOM 6105 O O . ILE B 1 171 ? -37.908 67.906 28.369 1.00 39.07 283 ILE B O 1
ATOM 6110 N N . SER B 1 172 ? -37.183 65.800 28.070 1.00 39.63 284 SER B N 1
ATOM 6111 C CA . SER B 1 172 ? -38.220 65.201 28.886 1.00 40.04 284 SER B CA 1
ATOM 6112 C C . SER B 1 172 ? -37.666 64.790 30.240 1.00 40.38 284 SER B C 1
ATOM 6113 O O . SER B 1 172 ? -37.682 63.617 30.604 1.00 40.51 284 SER B O 1
ATOM 6116 N N . TYR B 1 173 ? -37.165 65.772 30.976 1.00 40.89 285 TYR B N 1
ATOM 6117 C CA . TYR B 1 173 ? -36.656 65.552 32.312 1.00 41.43 285 TYR B CA 1
ATOM 6118 C C . TYR B 1 173 ? -37.009 66.763 33.149 1.00 41.68 285 TYR B C 1
ATOM 6119 O O . TYR B 1 173 ? -37.211 67.849 32.619 1.00 41.73 285 TYR B O 1
ATOM 6128 N N . GLY B 1 174 ? -37.072 66.580 34.459 1.00 42.06 286 GLY B N 1
ATOM 6129 C CA . GLY B 1 174 ? -37.366 67.688 35.343 1.00 42.76 286 GLY B CA 1
ATOM 6130 C C . GLY B 1 174 ? -36.940 67.420 36.764 1.00 43.21 286 GLY B C 1
ATOM 6131 O O . GLY B 1 174 ? -36.974 66.284 37.223 1.00 43.26 286 GLY B O 1
ATOM 6132 N N . TYR B 1 175 ? -36.539 68.479 37.459 1.00 43.83 287 TYR B N 1
ATOM 6133 C CA . TYR B 1 175 ? -36.176 68.389 38.864 1.00 44.39 287 TYR B CA 1
ATOM 6134 C C . TYR B 1 175 ? -37.031 69.347 39.668 1.00 44.69 287 TYR B C 1
ATOM 6135 O O . TYR B 1 175 ? -37.388 70.420 39.188 1.00 44.75 287 TYR B O 1
ATOM 6144 N N . ARG B 1 176 ? -37.358 68.955 40.892 1.00 44.99 288 ARG B N 1
ATOM 6145 C CA . ARG B 1 176 ? -38.199 69.772 41.750 1.00 45.46 288 ARG B CA 1
ATOM 6146 C C . ARG B 1 176 ? -37.489 70.171 43.038 1.00 45.41 288 ARG B C 1
ATOM 6147 O O . ARG B 1 176 ? -36.432 69.637 43.362 1.00 45.46 288 ARG B O 1
ATOM 6155 N N . PHE B 1 177 ? -38.063 71.138 43.749 1.00 45.33 289 PHE B N 1
ATOM 6156 C CA . PHE B 1 177 ? -37.587 71.526 45.073 1.00 45.27 289 PHE B CA 1
ATOM 6157 C C . PHE B 1 177 ? -36.313 72.367 45.078 1.00 45.47 289 PHE B C 1
ATOM 6158 O O . PHE B 1 177 ? -35.624 72.426 46.091 1.00 45.61 289 PHE B O 1
ATOM 6166 N N . ILE B 1 178 ? -35.995 73.023 43.967 1.00 45.51 290 ILE B N 1
ATOM 6167 C CA . ILE B 1 178 ? -34.794 73.848 43.929 1.00 45.63 290 ILE B CA 1
ATOM 6168 C C . ILE B 1 178 ? -35.013 75.199 43.256 1.00 45.87 290 ILE B C 1
ATOM 6169 O O . ILE B 1 178 ? -35.729 75.294 42.259 1.00 46.00 290 ILE B O 1
ATOM 6174 N N . PRO B 1 179 ? -34.403 76.253 43.820 1.00 45.88 291 PRO B N 1
ATOM 6175 C CA . PRO B 1 179 ? -34.448 77.607 43.285 1.00 45.82 291 PRO B CA 1
ATOM 6176 C C . PRO B 1 179 ? -33.784 77.686 41.921 1.00 45.76 291 PRO B C 1
ATOM 6177 O O . PRO B 1 179 ? -32.924 76.870 41.612 1.00 45.85 291 PRO B O 1
ATOM 6181 N N . LEU B 1 180 ? -34.177 78.675 41.126 1.00 45.75 292 LEU B N 1
ATOM 6182 C CA . LEU B 1 180 ? -33.695 78.818 39.755 1.00 45.90 292 LEU B CA 1
ATOM 6183 C C . LEU B 1 180 ? -32.187 78.670 39.597 1.00 45.89 292 LEU B C 1
ATOM 6184 O O . LEU B 1 180 ? -31.723 78.055 38.640 1.00 45.93 292 LEU B O 1
ATOM 6189 N N . TYR B 1 181 ? -31.426 79.254 40.520 1.00 45.93 293 TYR B N 1
ATOM 6190 C CA . TYR B 1 181 ? -29.966 79.265 40.411 1.00 45.76 293 TYR B CA 1
ATOM 6191 C C . TYR B 1 181 ? -29.349 77.925 40.786 1.00 45.84 293 TYR B C 1
ATOM 6192 O O . TYR B 1 181 ? -28.129 77.783 40.828 1.00 46.10 293 TYR B O 1
ATOM 6201 N N . GLU B 1 182 ? -30.198 76.942 41.054 1.00 45.82 294 GLU B N 1
ATOM 6202 C CA . GLU B 1 182 ? -29.737 75.577 41.253 1.00 45.78 294 GLU B CA 1
ATOM 6203 C C . GLU B 1 182 ? -30.456 74.639 40.288 1.00 45.60 294 GLU B C 1
ATOM 6204 O O . GLU B 1 182 ? -30.261 73.423 40.327 1.00 45.71 294 GLU B O 1
ATOM 6210 N N . ASP B 1 183 ? -31.292 75.213 39.430 1.00 45.22 295 ASP B N 1
ATOM 6211 C CA . ASP B 1 183 ? -32.096 74.433 38.498 1.00 44.82 295 ASP B CA 1
ATOM 6212 C C . ASP B 1 183 ? -31.376 74.256 37.161 1.00 44.41 295 ASP B C 1
ATOM 6213 O O . ASP B 1 183 ? -31.346 75.169 36.328 1.00 44.26 295 ASP B O 1
ATOM 6218 N N . ALA B 1 184 ? -30.803 73.069 36.971 1.00 43.81 296 ALA B N 1
ATOM 6219 C CA . ALA B 1 184 ? -29.980 72.765 35.803 1.00 43.47 296 ALA B CA 1
ATOM 6220 C C . ALA B 1 184 ? -30.652 73.095 34.470 1.00 43.17 296 ALA B C 1
ATOM 6221 O O . ALA B 1 184 ? -30.108 73.836 33.662 1.00 43.22 296 ALA B O 1
ATOM 6223 N N . ILE B 1 185 ? -31.829 72.531 34.241 1.00 42.94 297 ILE B N 1
ATOM 6224 C CA . ILE B 1 185 ? -32.531 72.727 32.978 1.00 42.74 297 ILE B CA 1
ATOM 6225 C C . ILE B 1 185 ? -32.865 74.199 32.738 1.00 42.80 297 ILE B C 1
ATOM 6226 O O . ILE B 1 185 ? -32.800 74.682 31.607 1.00 42.61 297 ILE B O 1
ATOM 6231 N N . SER B 1 186 ? -33.211 74.914 33.804 1.00 43.01 298 SER B N 1
ATOM 6232 C CA . SER B 1 186 ? -33.520 76.340 33.692 1.00 43.31 298 SER B CA 1
ATOM 6233 C C . SER B 1 186 ? -32.285 77.154 33.315 1.00 43.37 298 SER B C 1
ATOM 6234 O O . SER B 1 186 ? -32.329 77.979 32.405 1.00 43.42 298 SER B O 1
ATOM 6237 N N . ILE B 1 187 ? -31.184 76.919 34.022 1.00 43.51 299 ILE B N 1
ATOM 6238 C CA . ILE B 1 187 ? -29.927 77.602 33.733 1.00 43.60 299 ILE B CA 1
ATOM 6239 C C . ILE B 1 187 ? -29.563 77.456 32.263 1.00 43.80 299 ILE B C 1
ATOM 6240 O O . ILE B 1 187 ? -29.283 78.434 31.579 1.00 43.75 299 ILE B O 1
ATOM 6245 N N . ALA B 1 188 ? -29.562 76.218 31.785 1.00 44.14 300 ALA B N 1
ATOM 6246 C CA . ALA B 1 188 ? -29.199 75.935 30.407 1.00 44.42 300 ALA B CA 1
ATOM 6247 C C . ALA B 1 188 ? -30.217 76.531 29.441 1.00 44.63 300 ALA B C 1
ATOM 6248 O O . ALA B 1 188 ? -29.850 77.031 28.382 1.00 44.48 300 ALA B O 1
ATOM 6250 N N . SER B 1 189 ? -31.494 76.485 29.811 1.00 45.05 301 SER B N 1
ATOM 6251 C CA . SER B 1 189 ? -32.548 77.003 28.944 1.00 45.49 301 SER B CA 1
ATOM 6252 C C . SER B 1 189 ? -32.407 78.501 28.733 1.00 46.06 301 SER B C 1
ATOM 6253 O O . SER B 1 189 ? -32.542 78.993 27.612 1.00 46.20 301 SER B O 1
ATOM 6256 N N . PHE B 1 190 ? -32.132 79.229 29.813 1.00 46.68 302 PHE B N 1
ATOM 6257 C CA . PHE B 1 190 ? -31.855 80.654 29.708 1.00 47.08 302 PHE B CA 1
ATOM 6258 C C . PHE B 1 190 ? -30.818 80.916 28.625 1.00 47.29 302 PHE B C 1
ATOM 6259 O O . PHE B 1 190 ? -30.989 81.809 27.801 1.00 47.35 302 PHE B O 1
ATOM 6267 N N . GLY B 1 191 ? -29.743 80.133 28.631 1.00 47.62 303 GLY B N 1
ATOM 6268 C CA . GLY B 1 191 ? -28.705 80.252 27.616 1.00 48.10 303 GLY B CA 1
ATOM 6269 C C . GLY B 1 191 ? -29.252 79.975 26.227 1.00 48.64 303 GLY B C 1
ATOM 6270 O O . GLY B 1 191 ? -28.976 80.712 25.277 1.00 48.75 303 GLY B O 1
ATOM 6271 N N . ALA B 1 192 ? -30.040 78.913 26.107 1.00 49.03 304 ALA B N 1
ATOM 6272 C CA . ALA B 1 192 ? -30.656 78.560 24.834 1.00 49.37 304 ALA B CA 1
ATOM 6273 C C . ALA B 1 192 ? -31.541 79.692 24.327 1.00 49.57 304 ALA B C 1
ATOM 6274 O O . ALA B 1 192 ? -31.462 80.087 23.167 1.00 49.54 304 ALA B O 1
ATOM 6276 N N . MET B 1 193 ? -32.385 80.214 25.207 1.00 49.92 305 MET B N 1
ATOM 6277 C CA . MET B 1 193 ? -33.264 81.314 24.841 1.00 50.39 305 MET B CA 1
ATOM 6278 C C . MET B 1 193 ? -32.465 82.536 24.400 1.00 50.65 305 MET B C 1
ATOM 6279 O O . MET B 1 193 ? -32.798 83.182 23.407 1.00 50.63 305 MET B O 1
ATOM 6284 N N . MET B 1 194 ? -31.407 82.847 25.140 1.00 51.04 306 MET B N 1
ATOM 6285 C CA . MET B 1 194 ? -30.557 83.988 24.809 1.00 51.45 306 MET B CA 1
ATOM 6286 C C . MET B 1 194 ? -30.042 83.898 23.379 1.00 51.46 306 MET B C 1
ATOM 6287 O O . MET B 1 194 ? -29.746 84.916 22.755 1.00 51.59 306 MET B O 1
ATOM 6292 N N . LYS B 1 195 ? -29.946 82.678 22.859 1.00 51.53 307 LYS B N 1
ATOM 6293 C CA . LYS B 1 195 ? -29.391 82.467 21.529 1.00 51.55 307 LYS B CA 1
ATOM 6294 C C . LYS B 1 195 ? -30.428 82.019 20.509 1.00 51.11 307 LYS B C 1
ATOM 6295 O O . LYS B 1 195 ? -30.088 81.418 19.492 1.00 51.28 307 LYS B O 1
ATOM 6301 N N . GLY B 1 196 ? -31.693 82.309 20.793 1.00 50.58 308 GLY B N 1
ATOM 6302 C CA . GLY B 1 196 ? -32.771 82.090 19.834 1.00 49.80 308 GLY B CA 1
ATOM 6303 C C . GLY B 1 196 ? -33.234 80.653 19.674 1.00 49.20 308 GLY B C 1
ATOM 6304 O O . GLY B 1 196 ? -33.909 80.321 18.699 1.00 49.32 308 GLY B O 1
ATOM 6305 N N . VAL B 1 197 ? -32.885 79.795 20.627 1.00 48.39 309 VAL B N 1
ATOM 6306 C CA . VAL B 1 197 ? -33.321 78.401 20.587 1.00 47.47 309 VAL B CA 1
ATOM 6307 C C . VAL B 1 197 ? -34.382 78.125 21.646 1.00 46.80 309 VAL B C 1
ATOM 6308 O O . VAL B 1 197 ? -34.119 78.268 22.834 1.00 46.70 309 VAL B O 1
ATOM 6312 N N . LEU B 1 198 ? -35.580 77.731 21.220 1.00 45.94 310 LEU B N 1
ATOM 6313 C CA . LEU B 1 198 ? -36.641 77.408 22.170 1.00 45.22 310 LEU B CA 1
ATOM 6314 C C . LEU B 1 198 ? -36.471 76.015 22.765 1.00 44.73 310 LEU B C 1
ATOM 6315 O O . LEU B 1 198 ? -36.086 75.071 22.074 1.00 44.68 310 LEU B O 1
ATOM 6320 N N . VAL B 1 199 ? -36.772 75.894 24.052 1.00 43.89 311 VAL B N 1
ATOM 6321 C CA . VAL B 1 199 ? -36.663 74.627 24.740 1.00 43.07 311 VAL B CA 1
ATOM 6322 C C . VAL B 1 199 ? -38.050 74.133 25.129 1.00 42.70 311 VAL B C 1
ATOM 6323 O O . VAL B 1 199 ? -38.827 74.854 25.757 1.00 42.82 311 VAL B O 1
ATOM 6327 N N . SER B 1 200 ? -38.362 72.906 24.732 1.00 42.12 312 SER B N 1
ATOM 6328 C CA . SER B 1 200 ? -39.601 72.272 25.135 1.00 41.55 312 SER B CA 1
ATOM 6329 C C . SER B 1 200 ? -39.283 71.281 26.223 1.00 41.09 312 SER B C 1
ATOM 6330 O O . SER B 1 200 ? -38.423 70.415 26.052 1.00 41.08 312 SER B O 1
ATOM 6333 N N . ALA B 1 201 ? -39.970 71.405 27.350 1.00 40.57 313 ALA B N 1
ATOM 6334 C CA . ALA B 1 201 ? -39.732 70.507 28.466 1.00 40.28 313 ALA B CA 1
ATOM 6335 C C . ALA B 1 201 ? -41.050 70.033 29.052 1.00 40.01 313 ALA B C 1
ATOM 6336 O O . ALA B 1 201 ? -42.064 70.730 28.973 1.00 40.02 313 ALA B O 1
ATOM 6338 N N . SER B 1 202 ? -41.033 68.843 29.638 1.00 39.63 314 SER B N 1
ATOM 6339 C CA . SER B 1 202 ? -42.231 68.291 30.252 1.00 39.14 314 SER B CA 1
ATOM 6340 C C . SER B 1 202 ? -42.546 68.973 31.579 1.00 39.05 314 SER B C 1
ATOM 6341 O O . SER B 1 202 ? -41.648 69.368 32.325 1.00 38.92 314 SER B O 1
ATOM 6344 N N . ALA B 1 203 ? -43.835 69.106 31.859 1.00 38.90 315 ALA B N 1
ATOM 6345 C CA . ALA B 1 203 ? -44.301 69.713 33.091 1.00 38.82 315 ALA B CA 1
ATOM 6346 C C . ALA B 1 203 ? -44.142 68.772 34.284 1.00 38.77 315 ALA B C 1
ATOM 6347 O O . ALA B 1 203 ? -44.240 69.197 35.431 1.00 38.91 315 ALA B O 1
ATOM 6349 N N . GLY B 1 204 ? -43.893 67.496 34.017 1.00 38.69 316 GLY B N 1
ATOM 6350 C CA . GLY B 1 204 ? -43.742 66.520 35.090 1.00 38.61 316 GLY B CA 1
ATOM 6351 C C . GLY B 1 204 ? -45.002 65.713 35.330 1.00 38.67 316 GLY B C 1
ATOM 6352 O O . GLY B 1 204 ? -46.071 66.053 34.833 1.00 38.55 316 GLY B O 1
ATOM 6353 N N . ASN B 1 205 ? -44.883 64.643 36.104 1.00 38.74 317 ASN B N 1
ATOM 6354 C CA . ASN B 1 205 ? -46.008 63.738 36.315 1.00 38.99 317 ASN B CA 1
ATOM 6355 C C . ASN B 1 205 ? -46.396 63.565 37.776 1.00 38.89 317 ASN B C 1
ATOM 6356 O O . ASN B 1 205 ? -46.857 62.498 38.173 1.00 38.94 317 ASN B O 1
ATOM 6361 N N . ARG B 1 206 ? -46.223 64.612 38.574 1.00 38.80 318 ARG B N 1
ATOM 6362 C CA . ARG B 1 206 ? -46.602 64.539 39.979 1.00 39.03 318 ARG B CA 1
ATOM 6363 C C . ARG B 1 206 ? -47.915 65.260 40.246 1.00 38.18 318 ARG B C 1
ATOM 6364 O O . ARG B 1 206 ? -48.201 65.629 41.385 1.00 38.27 318 ARG B O 1
ATOM 6372 N N . GLY B 1 207 ? -48.704 65.473 39.197 1.00 37.33 319 GLY B N 1
ATOM 6373 C CA . GLY B 1 207 ? -50.042 66.037 39.353 1.00 36.42 319 GLY B CA 1
ATOM 6374 C C . GLY B 1 207 ? -50.853 65.093 40.212 1.00 35.88 319 GLY B C 1
ATOM 6375 O O . GLY B 1 207 ? -50.395 63.994 40.505 1.00 35.90 319 GLY B O 1
ATOM 6376 N N . PRO B 1 208 ? -52.071 65.501 40.604 1.00 35.63 320 PRO B N 1
ATOM 6377 C CA . PRO B 1 208 ? -52.704 66.755 40.205 1.00 35.80 320 PRO B CA 1
ATOM 6378 C C . PRO B 1 208 ? -52.634 67.872 41.258 1.00 36.11 320 PRO B C 1
ATOM 6379 O O . PRO B 1 208 ? -53.281 68.906 41.095 1.00 36.38 320 PRO B O 1
ATOM 6383 N N . GLY B 1 209 ? -51.872 67.670 42.326 1.00 36.50 321 GLY B N 1
ATOM 6384 C CA . GLY B 1 209 ? -51.767 68.679 43.371 1.00 37.04 321 GLY B CA 1
ATOM 6385 C C . GLY B 1 209 ? -51.249 69.998 42.836 1.00 37.56 321 GLY B C 1
ATOM 6386 O O . GLY B 1 209 ? -50.507 70.033 41.854 1.00 37.66 321 GLY B O 1
ATOM 6387 N N . ILE B 1 210 ? -51.630 71.085 43.495 1.00 38.07 322 ILE B N 1
ATOM 6388 C CA . ILE B 1 210 ? -51.263 72.432 43.069 1.00 38.81 322 ILE B CA 1
ATOM 6389 C C . ILE B 1 210 ? -49.751 72.679 43.112 1.00 39.07 322 ILE B C 1
ATOM 6390 O O . ILE B 1 210 ? -49.055 72.181 43.993 1.00 39.13 322 ILE B O 1
ATOM 6395 N N . GLY B 1 211 ? -49.250 73.452 42.156 1.00 39.39 323 GLY B N 1
ATOM 6396 C CA . GLY B 1 211 ? -47.835 73.807 42.124 1.00 39.77 323 GLY B CA 1
ATOM 6397 C C . GLY B 1 211 ? -46.915 72.599 42.136 1.00 40.12 323 GLY B C 1
ATOM 6398 O O . GLY B 1 211 ? -45.851 72.608 42.759 1.00 40.16 323 GLY B O 1
ATOM 6399 N N . SER B 1 212 ? -47.317 71.554 41.428 1.00 40.27 324 SER B N 1
ATOM 6400 C CA . SER B 1 212 ? -46.557 70.313 41.422 1.00 40.24 324 SER B CA 1
ATOM 6401 C C . SER B 1 212 ? -45.636 70.185 40.210 1.00 40.10 324 SER B C 1
ATOM 6402 O O . SER B 1 212 ? -44.878 69.231 40.104 1.00 40.28 324 SER B O 1
ATOM 6405 N N . LEU B 1 213 ? -45.688 71.147 39.300 1.00 39.95 325 LEU B N 1
ATOM 6406 C CA . LEU B 1 213 ? -44.907 71.034 38.074 1.00 39.81 325 LEU B CA 1
ATOM 6407 C C . LEU B 1 213 ? -43.443 71.411 38.242 1.00 39.95 325 LEU B C 1
ATOM 6408 O O . LEU B 1 213 ? -43.056 72.050 39.217 1.00 40.03 325 LEU B O 1
ATOM 6413 N N . ASN B 1 214 ? -42.629 70.997 37.279 1.00 40.02 326 ASN B N 1
ATOM 6414 C CA . ASN B 1 214 ? -41.264 71.473 37.180 1.00 40.17 326 ASN B CA 1
ATOM 6415 C C . ASN B 1 214 ? -41.047 72.083 35.803 1.00 40.26 326 ASN B C 1
ATOM 6416 O O . ASN B 1 214 ? -41.958 72.104 34.978 1.00 40.19 326 ASN B O 1
ATOM 6421 N N . ASN B 1 215 ? -39.849 72.596 35.565 1.00 40.41 327 ASN B N 1
ATOM 6422 C CA . ASN B 1 215 ? -39.553 73.297 34.323 1.00 40.75 327 ASN B CA 1
ATOM 6423 C C . ASN B 1 215 ? -40.475 74.496 34.085 1.00 40.96 327 ASN B C 1
ATOM 6424 O O . ASN B 1 215 ? -40.664 74.930 32.952 1.00 40.89 327 ASN B O 1
ATOM 6429 N N . GLY B 1 216 ? -41.033 75.037 35.162 1.00 41.21 328 GLY B N 1
ATOM 6430 C CA . GLY B 1 216 ? -41.913 76.194 35.059 1.00 41.73 328 GLY B CA 1
ATOM 6431 C C . GLY B 1 216 ? -41.153 77.508 35.012 1.00 42.15 328 GLY B C 1
ATOM 6432 O O . GLY B 1 216 ? -41.323 78.358 35.882 1.00 42.18 328 GLY B O 1
ATOM 6433 N N . SER B 1 217 ? -40.309 77.669 33.997 1.00 42.32 329 SER B N 1
ATOM 6434 C CA . SER B 1 217 ? -39.514 78.877 33.836 1.00 42.76 329 SER B CA 1
ATOM 6435 C C . SER B 1 217 ? -39.975 79.686 32.629 1.00 43.08 329 SER B C 1
ATOM 6436 O O . SER B 1 217 ? -40.335 79.122 31.589 1.00 43.12 329 SER B O 1
ATOM 6439 N N . PRO B 1 218 ? -39.945 81.021 32.763 1.00 43.08 330 PRO B N 1
ATOM 6440 C CA . PRO B 1 218 ? -40.417 81.949 31.746 1.00 42.92 330 PRO B CA 1
ATOM 6441 C C . PRO B 1 218 ? -39.751 81.722 30.391 1.00 42.83 330 PRO B C 1
ATOM 6442 O O . PRO B 1 218 ? -40.342 82.030 29.359 1.00 42.78 330 PRO B O 1
ATOM 6446 N N . TRP B 1 219 ? -38.533 81.192 30.395 1.00 42.70 331 TRP B N 1
ATOM 6447 C CA . TRP B 1 219 ? -37.784 80.997 29.155 1.00 42.72 331 TRP B CA 1
ATOM 6448 C C . TRP B 1 219 ? -37.839 79.551 28.678 1.00 42.49 331 TRP B C 1
ATOM 6449 O O . TRP B 1 219 ? -36.959 79.091 27.955 1.00 42.46 331 TRP B O 1
ATOM 6460 N N . ILE B 1 220 ? -38.879 78.838 29.094 1.00 42.26 332 ILE B N 1
ATOM 6461 C CA . ILE B 1 220 ? -39.071 77.450 28.695 1.00 41.95 332 ILE B CA 1
ATOM 6462 C C . ILE B 1 220 ? -40.499 77.254 28.204 1.00 41.78 332 ILE B C 1
ATOM 6463 O O . ILE B 1 220 ? -41.427 77.868 28.727 1.00 41.84 332 ILE B O 1
ATOM 6468 N N . LEU B 1 221 ? -40.675 76.418 27.185 1.00 41.39 333 LEU B N 1
ATOM 6469 C CA . LEU B 1 221 ? -42.015 76.000 26.788 1.00 41.11 333 LEU B CA 1
ATOM 6470 C C . LEU B 1 221 ? -42.390 74.777 27.613 1.00 40.74 333 LEU B C 1
ATOM 6471 O O . LEU B 1 221 ? -41.907 73.676 27.367 1.00 40.77 333 LEU B O 1
ATOM 6476 N N . CYS B 1 222 ? -43.247 74.991 28.602 1.00 40.43 334 CYS B N 1
ATOM 6477 C CA . CYS B 1 222 ? -43.594 73.970 29.585 1.00 39.84 334 CYS B CA 1
ATOM 6478 C C . CYS B 1 222 ? -44.861 73.209 29.172 1.00 39.59 334 CYS B C 1
ATOM 6479 O O . CYS B 1 222 ? -45.955 73.777 29.141 1.00 39.45 334 CYS B O 1
ATOM 6482 N N . VAL B 1 223 ? -44.704 71.922 28.867 1.00 39.29 335 VAL B N 1
ATOM 6483 C CA . VAL B 1 223 ? -45.763 71.124 28.238 1.00 38.87 335 VAL B CA 1
ATOM 6484 C C . VAL B 1 223 ? -46.503 70.143 29.163 1.00 38.84 335 VAL B C 1
ATOM 6485 O O . VAL B 1 223 ? -45.887 69.332 29.850 1.00 38.84 335 VAL B O 1
ATOM 6489 N N . ALA B 1 224 ? -47.832 70.208 29.152 1.00 38.68 336 ALA B N 1
ATOM 6490 C CA . ALA B 1 224 ? -48.659 69.268 29.907 1.00 38.61 336 ALA B CA 1
ATOM 6491 C C . ALA B 1 224 ? -49.178 68.132 29.014 1.00 38.58 336 ALA B C 1
ATOM 6492 O O . ALA B 1 224 ? -49.132 68.229 27.787 1.00 38.20 336 ALA B O 1
ATOM 6494 N N . SER B 1 225 ? -49.685 67.068 29.637 1.00 38.63 337 SER B N 1
ATOM 6495 C CA . SER B 1 225 ? -50.071 65.856 28.904 1.00 38.83 337 SER B CA 1
ATOM 6496 C C . SER B 1 225 ? -51.579 65.598 28.833 1.00 38.88 337 SER B C 1
ATOM 6497 O O . SER B 1 225 ? -52.276 65.585 29.852 1.00 38.68 337 SER B O 1
ATOM 6500 N N . GLY B 1 226 ? -52.068 65.374 27.617 1.00 39.07 338 GLY B N 1
ATOM 6501 C CA . GLY B 1 226 ? -53.482 65.077 27.394 1.00 39.45 338 GLY B CA 1
ATOM 6502 C C . GLY B 1 226 ? -53.733 63.681 26.843 1.00 39.63 338 GLY B C 1
ATOM 6503 O O . GLY B 1 226 ? -52.862 63.080 26.218 1.00 39.50 338 GLY B O 1
ATOM 6504 N N . HIS B 1 227 ? -54.924 63.153 27.103 1.00 40.06 339 HIS B N 1
ATOM 6505 C CA . HIS B 1 227 ? -55.365 61.923 26.462 1.00 40.42 339 HIS B CA 1
ATOM 6506 C C . HIS B 1 227 ? -55.731 62.277 25.035 1.00 40.67 339 HIS B C 1
ATOM 6507 O O . HIS B 1 227 ? -56.068 63.425 24.746 1.00 40.84 339 HIS B O 1
ATOM 6514 N N . THR B 1 228 ? -55.661 61.303 24.137 1.00 40.96 340 THR B N 1
ATOM 6515 C CA . THR B 1 228 ? -56.188 61.495 22.795 1.00 41.31 340 THR B CA 1
ATOM 6516 C C . THR B 1 228 ? -57.563 60.853 22.722 1.00 41.55 340 THR B C 1
ATOM 6517 O O . THR B 1 228 ? -58.166 60.547 23.748 1.00 41.42 340 THR B O 1
ATOM 6521 N N . ASP B 1 229 ? -58.053 60.646 21.506 1.00 42.02 341 ASP B N 1
ATOM 6522 C CA . ASP B 1 229 ? -59.359 60.028 21.303 1.00 42.43 341 ASP B CA 1
ATOM 6523 C C . ASP B 1 229 ? -59.226 58.538 21.005 1.00 42.33 341 ASP B C 1
ATOM 6524 O O . ASP B 1 229 ? -60.171 57.903 20.551 1.00 42.74 341 ASP B O 1
ATOM 6529 N N . ARG B 1 230 ? -58.050 57.986 21.273 1.00 42.01 342 ARG B N 1
ATOM 6530 C CA . ARG B 1 230 ? -57.793 56.577 21.028 1.00 41.78 342 ARG B CA 1
ATOM 6531 C C . ARG B 1 230 ? -58.096 55.708 22.246 1.00 41.69 342 ARG B C 1
ATOM 6532 O O . ARG B 1 230 ? -57.831 56.091 23.384 1.00 41.71 342 ARG B O 1
ATOM 6540 N N . THR B 1 231 ? -58.647 54.528 22.007 1.00 41.50 343 THR B N 1
ATOM 6541 C CA . THR B 1 231 ? -58.904 53.599 23.093 1.00 41.37 343 THR B CA 1
ATOM 6542 C C . THR B 1 231 ? -58.614 52.171 22.643 1.00 41.16 343 THR B C 1
ATOM 6543 O O . THR B 1 231 ? -58.575 51.886 21.450 1.00 41.21 343 THR B O 1
ATOM 6547 N N . PHE B 1 232 ? -58.380 51.284 23.601 1.00 40.94 344 PHE B N 1
ATOM 6548 C CA . PHE B 1 232 ? -57.980 49.914 23.295 1.00 40.87 344 PHE B CA 1
ATOM 6549 C C . PHE B 1 232 ? -58.940 48.942 23.935 1.00 41.24 344 PHE B C 1
ATOM 6550 O O . PHE B 1 232 ? -59.237 49.044 25.127 1.00 41.36 344 PHE B O 1
ATOM 6558 N N . ALA B 1 233 ? -59.417 47.984 23.151 1.00 41.58 345 ALA B N 1
ATOM 6559 C CA . ALA B 1 233 ? -60.581 47.228 23.577 1.00 42.05 345 ALA B CA 1
ATOM 6560 C C . ALA B 1 233 ? -60.386 45.730 23.717 1.00 42.49 345 ALA B C 1
ATOM 6561 O O . ALA B 1 233 ? -59.737 45.066 22.896 1.00 42.28 345 ALA B O 1
ATOM 6563 N N . GLY B 1 234 ? -60.936 45.234 24.816 1.00 42.78 346 GLY B N 1
ATOM 6564 C CA . GLY B 1 234 ? -61.402 43.878 24.912 1.00 43.04 346 GLY B CA 1
ATOM 6565 C C . GLY B 1 234 ? -62.911 44.036 24.883 1.00 43.30 346 GLY B C 1
ATOM 6566 O O . GLY B 1 234 ? -63.528 44.408 25.885 1.00 42.98 346 GLY B O 1
ATOM 6567 N N . THR B 1 235 ? -63.504 43.814 23.713 1.00 43.55 347 THR B N 1
ATOM 6568 C CA . THR B 1 235 ? -64.950 43.782 23.604 1.00 43.80 347 THR B CA 1
ATOM 6569 C C . THR B 1 235 ? -65.467 42.624 24.445 1.00 43.93 347 THR B C 1
ATOM 6570 O O . THR B 1 235 ? -65.019 41.489 24.297 1.00 43.78 347 THR B O 1
ATOM 6574 N N . LEU B 1 236 ? -66.396 42.922 25.343 1.00 44.22 348 LEU B N 1
ATOM 6575 C CA . LEU B 1 236 ? -66.975 41.905 26.201 1.00 44.58 348 LEU B CA 1
ATOM 6576 C C . LEU B 1 236 ? -68.388 41.553 25.749 1.00 45.03 348 LEU B C 1
ATOM 6577 O O . LEU B 1 236 ? -69.263 42.417 25.692 1.00 45.04 348 LEU B O 1
ATOM 6582 N N . THR B 1 237 ? -68.605 40.284 25.423 1.00 45.51 349 THR B N 1
ATOM 6583 C CA . THR B 1 237 ? -69.934 39.811 25.085 1.00 46.15 349 THR B CA 1
ATOM 6584 C C . THR B 1 237 ? -70.375 38.732 26.065 1.00 46.64 349 THR B C 1
ATOM 6585 O O . THR B 1 237 ? -69.663 37.750 26.276 1.00 46.67 349 THR B O 1
ATOM 6589 N N . LEU B 1 238 ? -71.544 38.924 26.670 1.00 47.28 350 LEU B N 1
ATOM 6590 C CA . LEU B 1 238 ? -72.073 37.958 27.626 1.00 47.97 350 LEU B CA 1
ATOM 6591 C C . LEU B 1 238 ? -72.922 36.908 26.923 1.00 48.30 350 LEU B C 1
ATOM 6592 O O . LEU B 1 238 ? -73.304 37.078 25.764 1.00 48.28 350 LEU B O 1
ATOM 6597 N N . GLY B 1 239 ? -73.214 35.825 27.635 1.00 48.71 351 GLY B N 1
ATOM 6598 C CA . GLY B 1 239 ? -74.012 34.742 27.084 1.00 49.31 351 GLY B CA 1
ATOM 6599 C C . GLY B 1 239 ? -75.409 35.170 26.670 1.00 49.76 351 GLY B C 1
ATOM 6600 O O . GLY B 1 239 ? -76.092 34.447 25.951 1.00 49.95 351 GLY B O 1
ATOM 6601 N N . ASN B 1 240 ? -75.840 36.344 27.122 1.00 50.03 352 ASN B N 1
ATOM 6602 C CA . ASN B 1 240 ? -77.190 36.808 26.832 1.00 50.32 352 ASN B CA 1
ATOM 6603 C C . ASN B 1 240 ? -77.223 37.803 25.687 1.00 50.38 352 ASN B C 1
ATOM 6604 O O . ASN B 1 240 ? -78.241 38.448 25.447 1.00 50.52 352 ASN B O 1
ATOM 6609 N N . GLY B 1 241 ? -76.101 37.938 24.990 1.00 50.39 353 GLY B N 1
ATOM 6610 C CA . GLY B 1 241 ? -76.014 38.854 23.858 1.00 50.23 353 GLY B CA 1
ATOM 6611 C C . GLY B 1 241 ? -75.480 40.237 24.194 1.00 50.19 353 GLY B C 1
ATOM 6612 O O . GLY B 1 241 ? -75.112 40.993 23.298 1.00 50.10 353 GLY B O 1
ATOM 6613 N N . LEU B 1 242 ? -75.438 40.578 25.479 1.00 50.16 354 LEU B N 1
ATOM 6614 C CA . LEU B 1 242 ? -74.963 41.898 25.892 1.00 50.11 354 LEU B CA 1
ATOM 6615 C C . LEU B 1 242 ? -73.519 42.129 25.456 1.00 49.94 354 LEU B C 1
ATOM 6616 O O . LEU B 1 242 ? -72.631 41.335 25.760 1.00 49.95 354 LEU B O 1
ATOM 6621 N N . LYS B 1 243 ? -73.296 43.230 24.747 1.00 49.65 355 LYS B N 1
ATOM 6622 C CA . LYS B 1 243 ? -71.987 43.538 24.192 1.00 49.43 355 LYS B CA 1
ATOM 6623 C C . LYS B 1 243 ? -71.440 44.866 24.713 1.00 48.76 355 LYS B C 1
ATOM 6624 O O . LYS B 1 243 ? -72.056 45.915 24.546 1.00 48.63 355 LYS B O 1
ATOM 6630 N N . ILE B 1 244 ? -70.270 44.806 25.340 1.00 48.02 356 ILE B N 1
ATOM 6631 C CA . ILE B 1 244 ? -69.672 45.969 25.989 1.00 47.20 356 ILE B CA 1
ATOM 6632 C C . ILE B 1 244 ? -68.247 46.211 25.500 1.00 46.47 356 ILE B C 1
ATOM 6633 O O . ILE B 1 244 ? -67.419 45.303 25.502 1.00 46.46 356 ILE B O 1
ATOM 6638 N N . ARG B 1 245 ? -67.961 47.436 25.080 1.00 45.51 357 ARG B N 1
ATOM 6639 C CA . ARG B 1 245 ? -66.605 47.790 24.685 1.00 44.66 357 ARG B CA 1
ATOM 6640 C C . ARG B 1 245 ? -65.807 48.254 25.903 1.00 43.82 357 ARG B C 1
ATOM 6641 O O . ARG B 1 245 ? -65.754 49.443 26.202 1.00 43.56 357 ARG B O 1
ATOM 6649 N N . GLY B 1 246 ? -65.197 47.304 26.604 1.00 43.00 358 GLY B N 1
ATOM 6650 C CA . GLY B 1 246 ? -64.384 47.608 27.776 1.00 41.98 358 GLY B CA 1
ATOM 6651 C C . GLY B 1 246 ? -62.952 47.942 27.401 1.00 41.29 358 GLY B C 1
ATOM 6652 O O . GLY B 1 246 ? -62.633 48.119 26.223 1.00 41.49 358 GLY B O 1
ATOM 6653 N N . TRP B 1 247 ? -62.081 48.027 28.399 1.00 40.37 359 TRP B N 1
ATOM 6654 C CA . TRP B 1 247 ? -60.696 48.403 28.159 1.00 39.42 359 TRP B CA 1
ATOM 6655 C C . TRP B 1 247 ? -59.772 47.226 28.386 1.00 39.14 359 TRP B C 1
ATOM 6656 O O . TRP B 1 247 ? -59.944 46.460 29.339 1.00 38.95 359 TRP B O 1
ATOM 6667 N N . SER B 1 248 ? -58.787 47.086 27.507 1.00 38.73 360 SER B N 1
ATOM 6668 C CA . SER B 1 248 ? -57.821 46.004 27.636 1.00 38.35 360 SER B CA 1
ATOM 6669 C C . SER B 1 248 ? -56.575 46.301 26.831 1.00 38.02 360 SER B C 1
ATOM 6670 O O . SER B 1 248 ? -56.641 46.948 25.791 1.00 38.05 360 SER B O 1
ATOM 6673 N N . LEU B 1 249 ? -55.433 45.842 27.327 1.00 37.74 361 LEU B N 1
ATOM 6674 C CA . LEU B 1 249 ? -54.185 45.966 26.588 1.00 37.29 361 LEU B CA 1
ATOM 6675 C C . LEU B 1 249 ? -53.378 44.688 26.681 1.00 37.23 361 LEU B C 1
ATOM 6676 O O . LEU B 1 249 ? -52.160 44.708 26.520 1.00 37.31 361 LEU B O 1
ATOM 6681 N N . PHE B 1 250 ? -54.050 43.574 26.950 1.00 37.24 362 PHE B N 1
ATOM 6682 C CA . PHE B 1 250 ? -53.373 42.284 26.916 1.00 37.26 362 PHE B CA 1
ATOM 6683 C C . PHE B 1 250 ? -52.640 42.127 25.582 1.00 37.36 362 PHE B C 1
ATOM 6684 O O . PHE B 1 250 ? -53.246 42.254 24.514 1.00 37.15 362 PHE B O 1
ATOM 6692 N N . PRO B 1 251 ? -51.327 41.860 25.645 1.00 37.50 363 PRO B N 1
ATOM 6693 C CA . PRO B 1 251 ? -50.447 41.934 24.480 1.00 37.85 363 PRO B CA 1
ATOM 6694 C C . PRO B 1 251 ? -50.420 40.679 23.599 1.00 38.25 363 PRO B C 1
ATOM 6695 O O . PRO B 1 251 ? -49.363 40.291 23.120 1.00 38.47 363 PRO B O 1
ATOM 6699 N N . ALA B 1 252 ? -51.570 40.055 23.381 1.00 38.75 364 ALA B N 1
ATOM 6700 C CA . ALA B 1 252 ? -51.655 38.930 22.455 1.00 39.12 364 ALA B CA 1
ATOM 6701 C C . ALA B 1 252 ? -53.110 38.609 22.151 1.00 39.48 364 ALA B C 1
ATOM 6702 O O . ALA B 1 252 ? -54.009 39.033 22.876 1.00 39.44 364 ALA B O 1
ATOM 6704 N N . ARG B 1 253 ? -53.333 37.853 21.081 1.00 39.93 365 ARG B N 1
ATOM 6705 C CA . ARG B 1 253 ? -54.685 37.529 20.651 1.00 40.36 365 ARG B CA 1
ATOM 6706 C C . ARG B 1 253 ? -55.256 36.380 21.467 1.00 40.31 365 ARG B C 1
ATOM 6707 O O . ARG B 1 253 ? -55.468 35.286 20.952 1.00 40.25 365 ARG B O 1
ATOM 6715 N N . ALA B 1 254 ? -55.505 36.635 22.747 1.00 40.31 366 ALA B N 1
ATOM 6716 C CA . ALA B 1 254 ? -56.054 35.608 23.622 1.00 40.40 366 ALA B CA 1
ATOM 6717 C C . ALA B 1 254 ? -57.394 35.114 23.094 1.00 40.44 366 ALA B C 1
ATOM 6718 O O . ALA B 1 254 ? -58.148 35.860 22.460 1.00 40.20 366 ALA B O 1
ATOM 6720 N N . PHE B 1 255 ? -57.675 33.846 23.362 1.00 40.51 367 PHE B N 1
ATOM 6721 C CA . PHE B 1 255 ? -58.908 33.222 22.925 1.00 40.60 367 PHE B CA 1
ATOM 6722 C C . PHE B 1 255 ? -59.728 32.902 24.157 1.00 40.94 367 PHE B C 1
ATOM 6723 O O . PHE B 1 255 ? -59.449 31.939 24.870 1.00 40.94 367 PHE B O 1
ATOM 6731 N N . VAL B 1 256 ? -60.721 33.740 24.428 1.00 41.39 368 VAL B N 1
ATOM 6732 C CA . VAL B 1 256 ? -61.646 33.487 25.524 1.00 41.97 368 VAL B CA 1
ATOM 6733 C C . VAL B 1 256 ? -63.071 33.604 25.009 1.00 42.45 368 VAL B C 1
ATOM 6734 O O . VAL B 1 256 ? -63.568 34.691 24.741 1.00 42.64 368 VAL B O 1
ATOM 6738 N N . ARG B 1 257 ? -63.712 32.456 24.847 1.00 43.18 369 ARG B N 1
ATOM 6739 C CA . ARG B 1 257 ? -64.997 32.388 24.180 1.00 44.00 369 ARG B CA 1
ATOM 6740 C C . ARG B 1 257 ? -65.942 31.505 24.974 1.00 44.42 369 ARG B C 1
ATOM 6741 O O . ARG B 1 257 ? -65.568 30.419 25.393 1.00 44.49 369 ARG B O 1
ATOM 6749 N N . ASP B 1 258 ? -67.166 31.980 25.184 1.00 45.13 370 ASP B N 1
ATOM 6750 C CA . ASP B 1 258 ? -68.175 31.219 25.920 1.00 45.82 370 ASP B CA 1
ATOM 6751 C C . ASP B 1 258 ? -67.607 30.554 27.171 1.00 46.07 370 ASP B C 1
ATOM 6752 O O . ASP B 1 258 ? -67.848 29.374 27.413 1.00 46.12 370 ASP B O 1
ATOM 6757 N N . SER B 1 259 ? -66.853 31.302 27.969 1.00 46.47 371 SER B N 1
ATOM 6758 C CA . SER B 1 259 ? -66.323 30.751 29.210 1.00 46.97 371 SER B CA 1
ATOM 6759 C C . SER B 1 259 ? -67.204 31.098 30.404 1.00 47.26 371 SER B C 1
ATOM 6760 O O . SER B 1 259 ? -67.827 32.160 30.439 1.00 47.18 371 SER B O 1
ATOM 6763 N N . PRO B 1 260 ? -67.253 30.191 31.389 1.00 47.64 372 PRO B N 1
ATOM 6764 C CA . PRO B 1 260 ? -68.026 30.359 32.621 1.00 48.00 372 PRO B CA 1
ATOM 6765 C C . PRO B 1 260 ? -67.591 31.602 33.393 1.00 48.44 372 PRO B C 1
ATOM 6766 O O . PRO B 1 260 ? -66.402 31.782 33.647 1.00 48.54 372 PRO B O 1
ATOM 6770 N N . VAL B 1 261 ? -68.544 32.449 33.767 1.00 48.97 373 VAL B N 1
ATOM 6771 C CA . VAL B 1 261 ? -68.241 33.623 34.575 1.00 49.56 373 VAL B CA 1
ATOM 6772 C C . VAL B 1 261 ? -68.789 33.457 35.984 1.00 50.10 373 VAL B C 1
ATOM 6773 O O . VAL B 1 261 ? -69.913 32.992 36.165 1.00 50.37 373 VAL B O 1
ATOM 6777 N N . ILE B 1 262 ? -68.004 33.837 36.985 1.00 50.70 374 ILE B N 1
ATOM 6778 C CA . ILE B 1 262 ? -68.483 33.787 38.363 1.00 51.24 374 ILE B CA 1
ATOM 6779 C C . ILE B 1 262 ? -68.372 35.134 39.075 1.00 51.90 374 ILE B C 1
ATOM 6780 O O . ILE B 1 262 ? -67.428 35.898 38.856 1.00 51.93 374 ILE B O 1
ATOM 6785 N N . TYR B 1 263 ? -69.355 35.421 39.921 1.00 52.62 375 TYR B N 1
ATOM 6786 C CA . TYR B 1 263 ? -69.309 36.593 40.777 1.00 53.50 375 TYR B CA 1
ATOM 6787 C C . TYR B 1 263 ? -69.568 36.205 42.221 1.00 53.89 375 TYR B C 1
ATOM 6788 O O . TYR B 1 263 ? -70.700 35.911 42.602 1.00 53.96 375 TYR B O 1
ATOM 6797 N N . ASN B 1 264 ? -68.519 36.218 43.028 1.00 54.44 376 ASN B N 1
ATOM 6798 C CA . ASN B 1 264 ? -68.622 35.732 44.388 1.00 55.08 376 ASN B CA 1
ATOM 6799 C C . ASN B 1 264 ? -68.059 36.723 45.404 1.00 55.43 376 ASN B C 1
ATOM 6800 O O . ASN B 1 264 ? -66.844 36.839 45.574 1.00 55.50 376 ASN B O 1
ATOM 6805 N N . LYS B 1 265 ? -68.960 37.433 46.074 1.00 55.91 377 LYS B N 1
ATOM 6806 C CA . LYS B 1 265 ? -68.593 38.451 47.061 1.00 56.49 377 LYS B CA 1
ATOM 6807 C C . LYS B 1 265 ? -67.458 38.066 48.012 1.00 56.62 377 LYS B C 1
ATOM 6808 O O . LYS B 1 265 ? -66.704 38.925 48.456 1.00 56.70 377 LYS B O 1
ATOM 6814 N N . THR B 1 266 ? -67.337 36.784 48.329 1.00 56.92 378 THR B N 1
ATOM 6815 C CA . THR B 1 266 ? -66.290 36.342 49.242 1.00 57.23 378 THR B CA 1
ATOM 6816 C C . THR B 1 266 ? -64.900 36.586 48.663 1.00 57.50 378 THR B C 1
ATOM 6817 O O . THR B 1 266 ? -63.930 36.764 49.407 1.00 57.58 378 THR B O 1
ATOM 6821 N N . LEU B 1 267 ? -64.805 36.592 47.337 1.00 57.63 379 LEU B N 1
ATOM 6822 C CA . LEU B 1 267 ? -63.520 36.782 46.677 1.00 57.84 379 LEU B CA 1
ATOM 6823 C C . LEU B 1 267 ? -63.558 37.930 45.672 1.00 57.95 379 LEU B C 1
ATOM 6824 O O . LEU B 1 267 ? -62.523 38.355 45.163 1.00 57.77 379 LEU B O 1
ATOM 6829 N N . SER B 1 268 ? -64.763 38.426 45.409 1.00 58.28 380 SER B N 1
ATOM 6830 C CA . SER B 1 268 ? -64.992 39.523 44.472 1.00 58.73 380 SER B CA 1
ATOM 6831 C C . SER B 1 268 ? -64.017 40.685 44.655 1.00 58.99 380 SER B C 1
ATOM 6832 O O . SER B 1 268 ? -63.845 41.519 43.767 1.00 58.98 380 SER B O 1
ATOM 6835 N N . ASP B 1 269 ? -63.394 40.741 45.823 1.00 59.39 381 ASP B N 1
ATOM 6836 C CA . ASP B 1 269 ? -62.420 41.770 46.133 1.00 59.75 381 ASP B CA 1
ATOM 6837 C C . ASP B 1 269 ? -61.163 41.590 45.285 1.00 59.83 381 ASP B C 1
ATOM 6838 O O . ASP B 1 269 ? -60.513 42.561 44.906 1.00 59.82 381 ASP B O 1
ATOM 6843 N N . CYS B 1 270 ? -60.828 40.337 44.991 1.00 60.09 382 CYS B N 1
ATOM 6844 C CA . CYS B 1 270 ? -59.624 40.006 44.232 1.00 60.23 382 CYS B CA 1
ATOM 6845 C C . CYS B 1 270 ? -58.391 40.555 44.921 1.00 60.96 382 CYS B C 1
ATOM 6846 O O . CYS B 1 270 ? -57.573 41.229 44.301 1.00 61.08 382 CYS B O 1
ATOM 6849 N N . SER B 1 271 ? -58.260 40.263 46.210 1.00 61.94 383 SER B N 1
ATOM 6850 C CA . SER B 1 271 ? -57.117 40.729 46.986 1.00 62.95 383 SER B CA 1
ATOM 6851 C C . SER B 1 271 ? -56.469 39.583 47.753 1.00 63.67 383 SER B C 1
ATOM 6852 O O . SER B 1 271 ? -55.386 39.736 48.321 1.00 63.75 383 SER B O 1
ATOM 6855 N N . SER B 1 272 ? -57.139 38.436 47.768 1.00 64.59 384 SER B N 1
ATOM 6856 C CA . SER B 1 272 ? -56.626 37.261 48.456 1.00 65.54 384 SER B CA 1
ATOM 6857 C C . SER B 1 272 ? -56.152 36.204 47.470 1.00 66.25 384 SER B C 1
ATOM 6858 O O . SER B 1 272 ? -56.933 35.705 46.660 1.00 66.33 384 SER B O 1
ATOM 6861 N N . GLU B 1 273 ? -54.868 35.868 47.540 1.00 67.20 385 GLU B N 1
ATOM 6862 C CA . GLU B 1 273 ? -54.316 34.801 46.717 1.00 68.18 385 GLU B CA 1
ATOM 6863 C C . GLU B 1 273 ? -54.945 33.471 47.113 1.00 68.46 385 GLU B C 1
ATOM 6864 O O . GLU B 1 273 ? -55.337 32.670 46.261 1.00 68.57 385 GLU B O 1
ATOM 6870 N N . GLU B 1 274 ? -55.037 33.247 48.419 1.00 68.83 386 GLU B N 1
ATOM 6871 C CA . GLU B 1 274 ? -55.603 32.019 48.951 1.00 69.25 386 GLU B CA 1
ATOM 6872 C C . GLU B 1 274 ? -57.038 31.826 48.481 1.00 68.94 386 GLU B C 1
ATOM 6873 O O . GLU B 1 274 ? -57.397 30.760 47.980 1.00 69.01 386 GLU B O 1
ATOM 6879 N N . LEU B 1 275 ? -57.858 32.858 48.649 1.00 68.55 387 LEU B N 1
ATOM 6880 C CA . LEU B 1 275 ? -59.251 32.787 48.224 1.00 68.20 387 LEU B CA 1
ATOM 6881 C C . LEU B 1 275 ? -59.358 32.424 46.749 1.00 68.00 387 LEU B C 1
ATOM 6882 O O . LEU B 1 275 ? -60.027 31.457 46.387 1.00 67.98 387 LEU B O 1
ATOM 6887 N N . LEU B 1 276 ? -58.696 33.201 45.900 1.00 67.69 388 LEU B N 1
ATOM 6888 C CA . LEU B 1 276 ? -58.731 32.948 44.469 1.00 67.42 388 LEU B CA 1
ATOM 6889 C C . LEU B 1 276 ? -58.265 31.535 44.152 1.00 67.26 388 LEU B C 1
ATOM 6890 O O . LEU B 1 276 ? -58.757 30.909 43.216 1.00 67.29 388 LEU B O 1
ATOM 6895 N N . SER B 1 277 ? -57.318 31.030 44.935 1.00 67.06 389 SER B N 1
ATOM 6896 C CA . SER B 1 277 ? -56.790 29.692 44.703 1.00 66.84 389 SER B CA 1
ATOM 6897 C C . SER B 1 277 ? -57.839 28.634 45.019 1.00 66.70 389 SER B C 1
ATOM 6898 O O . SER B 1 277 ? -57.594 27.442 44.853 1.00 66.79 389 SER B O 1
ATOM 6901 N N . GLN B 1 278 ? -59.006 29.076 45.474 1.00 66.45 390 GLN B N 1
ATOM 6902 C CA . GLN B 1 278 ? -60.071 28.158 45.866 1.00 66.21 390 GLN B CA 1
ATOM 6903 C C . GLN B 1 278 ? -61.125 27.976 44.780 1.00 65.92 390 GLN B C 1
ATOM 6904 O O . GLN B 1 278 ? -62.024 27.150 44.914 1.00 65.96 390 GLN B O 1
ATOM 6910 N N . VAL B 1 279 ? -61.027 28.756 43.712 1.00 65.54 391 VAL B N 1
ATOM 6911 C CA . VAL B 1 279 ? -61.929 28.581 42.584 1.00 65.15 391 VAL B CA 1
ATOM 6912 C C . VAL B 1 279 ? -61.432 27.444 41.696 1.00 64.92 391 VAL B C 1
ATOM 6913 O O . VAL B 1 279 ? -60.337 27.507 41.138 1.00 64.93 391 VAL B O 1
ATOM 6917 N N . GLU B 1 280 ? -62.240 26.398 41.583 1.00 64.55 392 GLU B N 1
ATOM 6918 C CA . GLU B 1 280 ? -61.878 25.235 40.789 1.00 64.29 392 GLU B CA 1
ATOM 6919 C C . GLU B 1 280 ? -61.803 25.574 39.303 1.00 63.55 392 GLU B C 1
ATOM 6920 O O . GLU B 1 280 ? -62.421 26.534 38.840 1.00 63.50 392 GLU B O 1
ATOM 6926 N N . ASN B 1 281 ? -61.040 24.781 38.560 1.00 62.64 393 ASN B N 1
ATOM 6927 C CA . ASN B 1 281 ? -60.890 25.005 37.131 1.00 61.75 393 ASN B CA 1
ATOM 6928 C C . ASN B 1 281 ? -60.613 26.471 36.833 1.00 60.92 393 ASN B C 1
ATOM 6929 O O . ASN B 1 281 ? -61.247 27.063 35.963 1.00 60.88 393 ASN B O 1
ATOM 6934 N N . PRO B 1 282 ? -59.655 27.060 37.559 1.00 60.12 394 PRO B N 1
ATOM 6935 C CA . PRO B 1 282 ? -59.304 28.463 37.385 1.00 59.52 394 PRO B CA 1
ATOM 6936 C C . PRO B 1 282 ? -58.929 28.781 35.944 1.00 58.97 394 PRO B C 1
ATOM 6937 O O . PRO B 1 282 ? -59.111 29.911 35.493 1.00 58.86 394 PRO B O 1
ATOM 6941 N N . GLU B 1 283 ? -58.417 27.785 35.230 1.00 58.35 395 GLU B N 1
ATOM 6942 C CA . GLU B 1 283 ? -57.887 28.010 33.893 1.00 57.96 395 GLU B CA 1
ATOM 6943 C C . GLU B 1 283 ? -58.983 28.145 32.846 1.00 57.03 395 GLU B C 1
ATOM 6944 O O . GLU B 1 283 ? -58.730 28.602 31.737 1.00 57.01 395 GLU B O 1
ATOM 6950 N N . ASN B 1 284 ? -60.201 27.754 33.199 1.00 56.08 396 ASN B N 1
ATOM 6951 C CA . ASN B 1 284 ? -61.323 27.877 32.273 1.00 55.18 396 ASN B CA 1
ATOM 6952 C C . ASN B 1 284 ? -62.431 28.790 32.786 1.00 54.43 396 ASN B C 1
ATOM 6953 O O . ASN B 1 284 ? -63.518 28.846 32.215 1.00 54.39 396 ASN B O 1
ATOM 6958 N N . THR B 1 285 ? -62.159 29.514 33.861 1.00 53.53 397 THR B N 1
ATOM 6959 C CA . THR B 1 285 ? -63.190 30.352 34.457 1.00 52.70 397 THR B CA 1
ATOM 6960 C C . THR B 1 285 ? -62.834 31.844 34.516 1.00 52.08 397 THR B C 1
ATOM 6961 O O . THR B 1 285 ? -61.678 32.223 34.703 1.00 51.90 397 THR B O 1
ATOM 6965 N N . ILE B 1 286 ? -63.848 32.681 34.329 1.00 51.33 398 ILE B N 1
ATOM 6966 C CA . ILE B 1 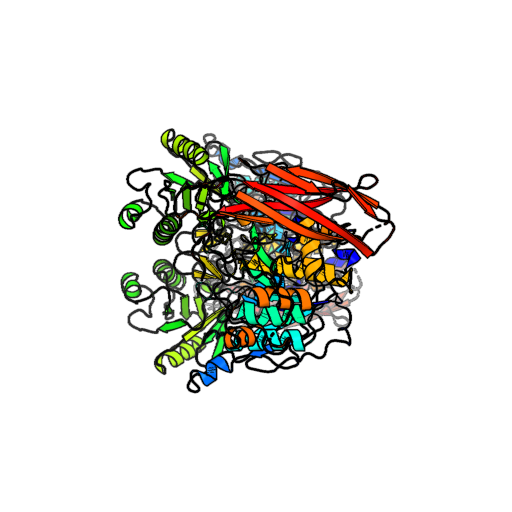286 ? -63.689 34.123 34.404 1.00 50.76 398 ILE B CA 1
ATOM 6967 C C . ILE B 1 286 ? -64.251 34.652 35.720 1.00 50.77 398 ILE B C 1
ATOM 6968 O O . ILE B 1 286 ? -65.401 34.380 36.075 1.00 50.71 398 ILE B O 1
ATOM 6973 N N . VAL B 1 287 ? -63.440 35.413 36.442 1.00 50.62 399 VAL B N 1
ATOM 6974 C CA . VAL B 1 287 ? -63.866 35.946 37.726 1.00 50.58 399 VAL B CA 1
ATOM 6975 C C . VAL B 1 287 ? -64.099 37.448 37.629 1.00 50.61 399 VAL B C 1
ATOM 6976 O O . VAL B 1 287 ? -63.373 38.160 36.933 1.00 50.61 399 VAL B O 1
ATOM 6980 N N . ILE B 1 288 ? -65.126 37.928 38.319 1.00 50.74 400 ILE B N 1
ATOM 6981 C CA . ILE B 1 288 ? -65.418 39.353 38.337 1.00 50.95 400 ILE B CA 1
ATOM 6982 C C . ILE B 1 288 ? -64.788 40.019 39.561 1.00 51.24 400 ILE B C 1
ATOM 6983 O O . ILE B 1 288 ? -64.894 39.509 40.678 1.00 51.25 400 ILE B O 1
ATOM 6988 N N . CYS B 1 289 ? -64.123 41.149 39.342 1.00 51.62 401 CYS B N 1
ATOM 6989 C CA . CYS B 1 289 ? -63.457 41.881 40.421 1.00 52.05 401 CYS B CA 1
ATOM 6990 C C . CYS B 1 289 ? -64.150 43.202 40.723 1.00 51.81 401 CYS B C 1
ATOM 6991 O O . CYS B 1 289 ? -64.277 44.057 39.847 1.00 51.80 401 CYS B O 1
ATOM 6994 N N . ASP B 1 290 ? -64.587 43.367 41.968 1.00 51.72 402 ASP B N 1
ATOM 6995 C CA . ASP B 1 290 ? -65.203 44.615 42.408 1.00 51.67 402 ASP B CA 1
ATOM 6996 C C . ASP B 1 290 ? -64.197 45.761 42.390 1.00 51.65 402 ASP B C 1
ATOM 6997 O O . ASP B 1 290 ? -62.989 45.544 42.476 1.00 51.48 402 ASP B O 1
ATOM 7002 N N . ASP B 1 291 ? -64.701 46.984 42.275 1.00 51.78 403 ASP B N 1
ATOM 7003 C CA . ASP B 1 291 ? -63.850 48.159 42.346 1.00 51.94 403 ASP B CA 1
ATOM 7004 C C . ASP B 1 291 ? -63.388 48.390 43.777 1.00 52.00 403 ASP B C 1
ATOM 7005 O O . ASP B 1 291 ? -64.190 48.707 44.649 1.00 52.09 403 ASP B O 1
ATOM 7010 N N . ASN B 1 292 ? -62.094 48.228 44.016 1.00 52.12 404 ASN B N 1
ATOM 7011 C CA . ASN B 1 292 ? -61.548 48.392 45.353 1.00 52.27 404 ASN B CA 1
ATOM 7012 C C . ASN B 1 292 ? -60.418 49.416 45.376 1.00 52.29 404 ASN B C 1
ATOM 7013 O O . ASN B 1 292 ? -59.620 49.452 46.312 1.00 52.32 404 ASN B O 1
ATOM 7018 N N . GLY B 1 293 ? -60.352 50.238 44.336 1.00 52.22 405 GLY B N 1
ATOM 7019 C CA . GLY B 1 293 ? -59.368 51.311 44.268 1.00 52.30 405 GLY B CA 1
ATOM 7020 C C . GLY B 1 293 ? -57.932 50.891 43.993 1.00 52.37 405 GLY B C 1
ATOM 7021 O O . GLY B 1 293 ? -57.046 51.744 43.903 1.00 52.56 405 GLY B O 1
ATOM 7022 N N . ASP B 1 294 ? -57.687 49.589 43.862 1.00 52.19 406 ASP B N 1
ATOM 7023 C CA . ASP B 1 294 ? -56.339 49.104 43.554 1.00 52.01 406 ASP B CA 1
ATOM 7024 C C . ASP B 1 294 ? -56.339 48.042 42.449 1.00 51.52 406 ASP B C 1
ATOM 7025 O O . ASP B 1 294 ? -56.093 46.860 42.701 1.00 51.57 406 ASP B O 1
ATOM 7030 N N . PHE B 1 295 ? -56.605 48.483 41.225 1.00 50.87 407 PHE B N 1
ATOM 7031 C CA . PHE B 1 295 ? -56.684 47.598 40.070 1.00 50.28 407 PHE B CA 1
ATOM 7032 C C . PHE B 1 295 ? -55.413 46.788 39.854 1.00 50.14 407 PHE B C 1
ATOM 7033 O O . PHE B 1 295 ? -55.467 45.572 39.695 1.00 50.08 407 PHE B O 1
ATOM 7041 N N . SER B 1 296 ? -54.269 47.464 39.851 1.00 49.88 408 SER B N 1
ATOM 7042 C CA . SER B 1 296 ? -53.006 46.808 39.541 1.00 49.68 408 SER B CA 1
ATOM 7043 C C . SER B 1 296 ? -52.670 45.688 40.526 1.00 49.47 408 SER B C 1
ATOM 7044 O O . SER B 1 296 ? -51.932 44.760 40.195 1.00 49.54 408 SER B O 1
ATOM 7047 N N . ASP B 1 297 ? -53.207 45.768 41.735 1.00 49.24 409 ASP B N 1
ATOM 7048 C CA . ASP B 1 297 ? -53.029 44.675 42.676 1.00 49.12 409 ASP B CA 1
ATOM 7049 C C . ASP B 1 297 ? -53.964 43.516 42.324 1.00 48.84 409 ASP B C 1
ATOM 7050 O O . ASP B 1 297 ? -53.593 42.347 42.428 1.00 48.72 409 ASP B O 1
ATOM 7055 N N . GLN B 1 298 ? -55.180 43.850 41.910 1.00 48.53 410 GLN B N 1
ATOM 7056 C CA . GLN B 1 298 ? -56.116 42.840 41.448 1.00 48.55 410 GLN B CA 1
ATOM 7057 C C . GLN B 1 298 ? -55.517 42.073 40.269 1.00 48.63 410 GLN B C 1
ATOM 7058 O O . GLN B 1 298 ? -55.554 40.839 40.234 1.00 48.52 410 GLN B O 1
ATOM 7064 N N . MET B 1 299 ? -54.952 42.815 39.318 1.00 48.65 411 MET B N 1
ATOM 7065 C CA . MET B 1 299 ? -54.378 42.214 38.129 1.00 48.88 411 MET B CA 1
ATOM 7066 C C . MET B 1 299 ? -53.249 41.274 38.510 1.00 49.29 411 MET B C 1
ATOM 7067 O O . MET B 1 299 ? -53.065 40.232 37.884 1.00 49.39 411 MET B O 1
ATOM 7072 N N . ARG B 1 300 ? -52.501 41.644 39.545 1.00 49.66 412 ARG B N 1
ATOM 7073 C CA . ARG B 1 300 ? -51.371 40.838 39.992 1.00 50.09 412 ARG B CA 1
ATOM 7074 C C . ARG B 1 300 ? -51.854 39.539 40.622 1.00 49.94 412 ARG B C 1
ATOM 7075 O O . ARG B 1 300 ? -51.331 38.464 40.333 1.00 49.99 412 ARG B O 1
ATOM 7083 N N . ILE B 1 301 ? -52.856 39.647 41.485 1.00 49.85 413 ILE B N 1
ATOM 7084 C CA . ILE B 1 301 ? -53.449 38.481 42.119 1.00 49.78 413 ILE B CA 1
ATOM 7085 C C . ILE B 1 301 ? -54.090 37.565 41.085 1.00 49.81 413 ILE B C 1
ATOM 7086 O O . ILE B 1 301 ? -53.988 36.346 41.179 1.00 49.78 413 ILE B O 1
ATOM 7091 N N . ILE B 1 302 ? -54.759 38.160 40.102 1.00 49.94 414 ILE B N 1
ATOM 7092 C CA . ILE B 1 302 ? -55.381 37.393 39.030 1.00 50.06 414 ILE B CA 1
ATOM 7093 C C . ILE B 1 302 ? -54.321 36.683 38.197 1.00 50.23 414 ILE B C 1
ATOM 7094 O O . ILE B 1 302 ? -54.427 35.490 37.927 1.00 50.28 414 ILE B O 1
ATOM 7099 N N . THR B 1 303 ? -53.294 37.422 37.800 1.00 50.46 415 THR B N 1
ATOM 7100 C CA . THR B 1 303 ? -52.226 36.862 36.991 1.00 50.79 415 THR B CA 1
ATOM 7101 C C . THR B 1 303 ? -51.554 35.698 37.706 1.00 51.14 415 THR B C 1
ATOM 7102 O O . THR B 1 303 ? -51.283 34.663 37.104 1.00 51.34 415 THR B O 1
ATOM 7106 N N . ARG B 1 304 ? -51.294 35.870 38.996 1.00 51.55 416 ARG B N 1
ATOM 7107 C CA . ARG B 1 304 ? -50.633 34.839 39.779 1.00 52.06 416 ARG B CA 1
ATOM 7108 C C . ARG B 1 304 ? -51.503 33.586 39.898 1.00 51.66 416 ARG B C 1
ATOM 7109 O O . ARG B 1 304 ? -50.990 32.471 39.950 1.00 51.64 416 ARG B O 1
ATOM 7117 N N . ALA B 1 305 ? -52.819 33.776 39.923 1.00 51.33 417 ALA B N 1
ATOM 7118 C CA . ALA B 1 305 ? -53.754 32.664 40.084 1.00 51.05 417 ALA B CA 1
ATOM 7119 C C . ALA B 1 305 ? -54.095 31.956 38.767 1.00 50.83 417 ALA B C 1
ATOM 7120 O O . ALA B 1 305 ? -54.733 30.907 38.772 1.00 50.65 417 ALA B O 1
ATOM 7122 N N . ARG B 1 306 ? -53.678 32.533 37.643 1.00 50.53 418 ARG B N 1
ATOM 7123 C CA . ARG B 1 306 ? -53.818 31.861 36.355 1.00 50.27 418 ARG B CA 1
ATOM 7124 C C . ARG B 1 306 ? -55.269 31.634 35.943 1.00 49.59 418 ARG B C 1
ATOM 7125 O O . ARG B 1 306 ? -55.621 30.564 35.447 1.00 49.58 418 ARG B O 1
ATOM 7133 N N . LEU B 1 307 ? -56.105 32.642 36.146 1.00 48.73 419 LEU B N 1
ATOM 7134 C CA . LEU B 1 307 ? -57.485 32.583 35.697 1.00 47.87 419 LEU B CA 1
ATOM 7135 C C . LEU B 1 307 ? -57.541 32.759 34.188 1.00 47.20 419 LEU B C 1
ATOM 7136 O O . LEU B 1 307 ? -56.669 33.396 33.603 1.00 47.03 419 LEU B O 1
ATOM 7141 N N . LYS B 1 308 ? -58.555 32.171 33.560 1.00 46.39 420 LYS B N 1
ATOM 7142 C CA . LYS B 1 308 ? -58.785 32.359 32.138 1.00 45.49 420 LYS B CA 1
ATOM 7143 C C . LYS B 1 308 ? -58.722 33.848 31.859 1.00 44.84 420 LYS B C 1
ATOM 7144 O O . LYS B 1 308 ? -57.984 34.311 30.988 1.00 44.52 420 LYS B O 1
ATOM 7150 N N . ALA B 1 309 ? -59.522 34.592 32.614 1.00 44.09 421 ALA B N 1
ATOM 7151 C CA . ALA B 1 309 ? -59.578 36.036 32.497 1.00 43.31 421 ALA B CA 1
ATOM 7152 C C . ALA B 1 309 ? -60.261 36.620 33.722 1.00 42.92 421 ALA B C 1
ATOM 7153 O O . ALA B 1 309 ? -60.726 35.889 34.599 1.00 42.67 421 ALA B O 1
ATOM 7155 N N . ALA B 1 310 ? -60.309 37.945 33.781 1.00 42.52 422 ALA B N 1
ATOM 7156 C CA . ALA B 1 310 ? -61.034 38.632 34.836 1.00 42.13 422 ALA B CA 1
ATOM 7157 C C . ALA B 1 310 ? -61.732 39.844 34.256 1.00 41.99 422 ALA B C 1
ATOM 7158 O O . ALA B 1 310 ? -61.220 40.480 33.341 1.00 41.73 422 ALA B O 1
ATOM 7160 N N . ILE B 1 311 ? -62.918 40.141 34.776 1.00 42.05 423 ILE B N 1
ATOM 7161 C CA . ILE B 1 311 ? -63.605 41.376 34.449 1.00 42.24 423 ILE B CA 1
ATOM 7162 C C . ILE B 1 311 ? -63.447 42.342 35.616 1.00 42.63 423 ILE B C 1
ATOM 7163 O O . ILE B 1 311 ? -63.945 42.092 36.715 1.00 42.67 423 ILE B O 1
ATOM 7168 N N . PHE B 1 312 ? -62.725 43.429 35.381 1.00 43.07 424 PHE B N 1
ATOM 7169 C CA . PHE B 1 312 ? -62.461 44.405 36.429 1.00 43.55 424 PHE B CA 1
ATOM 7170 C C . PHE B 1 312 ? -63.425 45.574 36.341 1.00 44.13 424 PHE B C 1
ATOM 7171 O O . PHE B 1 312 ? -63.590 46.179 35.280 1.00 44.13 424 PHE B O 1
ATOM 7179 N N . ILE B 1 313 ? -64.058 45.893 37.462 1.00 44.95 425 ILE B N 1
ATOM 7180 C CA . ILE B 1 313 ? -64.874 47.091 37.539 1.00 45.85 425 ILE B CA 1
ATOM 7181 C C . ILE B 1 313 ? -64.021 48.231 38.090 1.00 46.59 425 ILE B C 1
ATOM 7182 O O . ILE B 1 313 ? -63.532 48.170 39.220 1.00 46.56 425 ILE B O 1
ATOM 7187 N N . SER B 1 314 ? -63.823 49.263 37.278 1.00 47.59 426 SER B N 1
ATOM 7188 C CA . SER B 1 314 ? -62.939 50.350 37.667 1.00 48.60 426 SER B CA 1
ATOM 7189 C C . SER B 1 314 ? -63.035 51.545 36.732 1.00 49.22 426 SER B C 1
ATOM 7190 O O . SER B 1 314 ? -63.175 51.395 35.521 1.00 49.41 426 SER B O 1
ATOM 7193 N N . GLU B 1 315 ? -62.963 52.736 37.314 1.00 50.16 427 GLU B N 1
ATOM 7194 C CA . GLU B 1 315 ? -62.956 53.974 36.550 1.00 51.02 427 GLU B CA 1
ATOM 7195 C C . GLU B 1 315 ? -61.755 54.815 36.956 1.00 51.15 427 GLU B C 1
ATOM 7196 O O . GLU B 1 315 ? -61.634 55.978 36.580 1.00 51.17 427 GLU B O 1
ATOM 7202 N N . ASP B 1 316 ? -60.865 54.203 37.728 1.00 51.40 428 ASP B N 1
ATOM 7203 C CA . ASP B 1 316 ? -59.631 54.841 38.154 1.00 51.63 428 ASP B CA 1
ATOM 7204 C C . ASP B 1 316 ? -58.750 55.218 36.959 1.00 51.23 428 ASP B C 1
ATOM 7205 O O . ASP B 1 316 ? -58.330 54.361 36.185 1.00 51.28 428 ASP B O 1
ATOM 7210 N N . PRO B 1 317 ? -58.462 56.514 36.812 1.00 50.88 429 PRO B N 1
ATOM 7211 C CA . PRO B 1 317 ? -57.675 57.017 35.693 1.00 50.41 429 PRO B CA 1
ATOM 7212 C C . PRO B 1 317 ? -56.300 56.363 35.584 1.00 49.77 429 PRO B C 1
ATOM 7213 O O . PRO B 1 317 ? -55.707 56.352 34.509 1.00 49.75 429 PRO B O 1
ATOM 7217 N N . GLY B 1 318 ? -55.792 55.831 36.688 1.00 49.19 430 GLY B N 1
ATOM 7218 C CA . GLY B 1 318 ? -54.501 55.157 36.666 1.00 48.34 430 GLY B CA 1
ATOM 7219 C C . GLY B 1 318 ? -54.507 54.007 35.677 1.00 47.90 430 GLY B C 1
ATOM 7220 O O . GLY B 1 318 ? -53.509 53.735 35.012 1.00 47.98 430 GLY B O 1
ATOM 7221 N N . VAL B 1 319 ? -55.649 53.334 35.577 1.00 47.26 431 VAL B N 1
ATOM 7222 C CA . VAL B 1 319 ? -55.800 52.178 34.702 1.00 46.37 431 VAL B CA 1
ATOM 7223 C C . VAL B 1 319 ? -55.579 52.506 33.226 1.00 46.01 431 VAL B C 1
ATOM 7224 O O . VAL B 1 319 ? -55.042 51.695 32.477 1.00 45.78 431 VAL B O 1
ATOM 7228 N N . PHE B 1 320 ? -55.988 53.701 32.814 1.00 45.51 432 PHE B N 1
ATOM 7229 C CA . PHE B 1 320 ? -56.013 54.056 31.399 1.00 45.02 432 PHE B CA 1
ATOM 7230 C C . PHE B 1 320 ? -54.749 54.732 30.912 1.00 44.73 432 PHE B C 1
ATOM 7231 O O . PHE B 1 320 ? -54.713 55.278 29.815 1.00 44.60 432 PHE B O 1
ATOM 7239 N N . ARG B 1 321 ? -53.707 54.692 31.730 1.00 44.58 433 ARG B N 1
ATOM 7240 C CA . ARG B 1 321 ? -52.430 55.287 31.364 1.00 44.42 433 ARG B CA 1
ATOM 7241 C C . ARG B 1 321 ? -51.357 54.211 31.294 1.00 43.98 433 ARG B C 1
ATOM 7242 O O . ARG B 1 321 ? -50.226 54.480 30.904 1.00 43.99 433 ARG B O 1
ATOM 7250 N N . SER B 1 322 ? -51.725 52.988 31.665 1.00 43.62 434 SER B N 1
ATOM 7251 C CA . SER B 1 322 ? -50.766 51.892 31.774 1.00 43.29 434 SER B CA 1
ATOM 7252 C C . SER B 1 322 ? -50.914 50.849 30.664 1.00 43.04 434 SER B C 1
ATOM 7253 O O . SER B 1 322 ? -52.022 50.561 30.208 1.00 43.03 434 SER B O 1
ATOM 7256 N N . ALA B 1 323 ? -49.788 50.283 30.239 1.00 42.61 435 ALA B N 1
ATOM 7257 C CA . ALA B 1 323 ? -49.791 49.194 29.268 1.00 42.06 435 ALA B CA 1
ATOM 7258 C C . ALA B 1 323 ? -49.542 47.851 29.946 1.00 41.77 435 ALA B C 1
ATOM 7259 O O . ALA B 1 323 ? -49.359 46.840 29.281 1.00 41.74 435 ALA B O 1
ATOM 7261 N N . THR B 1 324 ? -49.526 47.849 31.273 1.00 41.60 436 THR B N 1
ATOM 7262 C CA . THR B 1 324 ? -49.296 46.627 32.034 1.00 41.43 436 THR B CA 1
ATOM 7263 C C . THR B 1 324 ? -50.574 45.809 32.133 1.00 41.43 436 THR B C 1
ATOM 7264 O O . THR B 1 324 ? -51.458 46.122 32.927 1.00 41.36 436 THR B O 1
ATOM 7268 N N . PHE B 1 325 ? -50.663 44.757 31.327 1.00 41.51 437 PHE B N 1
ATOM 7269 C CA . PHE B 1 325 ? -51.859 43.932 31.264 1.00 41.64 437 PHE B CA 1
ATOM 7270 C C . PHE B 1 325 ? -51.485 42.481 30.971 1.00 41.67 437 PHE B C 1
ATOM 7271 O O . PHE B 1 325 ? -51.825 41.947 29.915 1.00 41.61 437 PHE B O 1
ATOM 7279 N N . PRO B 1 326 ? -50.788 41.834 31.919 1.00 41.77 438 PRO B N 1
ATOM 7280 C CA . PRO B 1 326 ? -50.164 40.518 31.746 1.00 41.77 438 PRO B CA 1
ATOM 7281 C C . PRO B 1 326 ? -51.135 39.338 31.699 1.00 41.75 438 PRO B C 1
ATOM 7282 O O . PRO B 1 326 ? -50.710 38.208 31.461 1.00 41.73 438 PRO B O 1
ATOM 7286 N N . ASN B 1 327 ? -52.417 39.590 31.928 1.00 41.75 439 ASN B N 1
ATOM 7287 C CA . ASN B 1 327 ? -53.406 38.521 31.896 1.00 41.85 439 ASN B CA 1
ATOM 7288 C C . ASN B 1 327 ? -54.668 38.969 31.193 1.00 41.87 439 ASN B C 1
ATOM 7289 O O . ASN B 1 327 ? -55.112 40.098 31.383 1.00 41.99 439 ASN B O 1
ATOM 7294 N N . PRO B 1 328 ? -55.252 38.085 30.371 1.00 41.88 440 PRO B N 1
ATOM 7295 C CA . PRO B 1 328 ? -56.475 38.445 29.677 1.00 41.72 440 PRO B CA 1
ATOM 7296 C C . PRO B 1 328 ? -57.502 38.966 30.665 1.00 41.59 440 PRO B C 1
ATOM 7297 O O . PRO B 1 328 ? -57.620 38.439 31.769 1.00 41.51 440 PRO B O 1
ATOM 7301 N N . GLY B 1 329 ? -58.233 40.000 30.264 1.00 41.42 441 GLY B N 1
ATOM 7302 C CA . GLY B 1 329 ? -59.262 40.588 31.099 1.00 41.23 441 GLY B CA 1
ATOM 7303 C C . GLY B 1 329 ? -59.752 41.879 30.482 1.00 41.27 441 GLY B C 1
ATOM 7304 O O . GLY B 1 329 ? -59.166 42.378 29.521 1.00 41.00 441 GLY B O 1
ATOM 7305 N N . VAL B 1 330 ? -60.837 42.412 31.033 1.00 41.43 442 VAL B N 1
ATOM 7306 C CA . VAL B 1 330 ? -61.396 43.667 30.574 1.00 41.72 442 VAL B CA 1
ATOM 7307 C C . VAL B 1 330 ? -61.659 44.544 31.785 1.00 42.01 442 VAL B C 1
ATOM 7308 O O . VAL B 1 330 ? -61.902 44.046 32.883 1.00 41.94 442 VAL B O 1
ATOM 7312 N N . VAL B 1 331 ? -61.611 45.853 31.581 1.00 42.44 443 VAL B N 1
ATOM 7313 C CA . VAL B 1 331 ? -61.997 46.789 32.614 1.00 42.84 443 VAL B CA 1
ATOM 7314 C C . VAL B 1 331 ? -63.276 47.472 32.168 1.00 43.24 443 VAL B C 1
ATOM 7315 O O . VAL B 1 331 ? -63.361 47.960 31.049 1.00 43.17 443 VAL B O 1
ATOM 7319 N N . VAL B 1 332 ? -64.279 47.484 33.036 1.00 43.88 444 VAL B N 1
ATOM 7320 C CA . VAL B 1 332 ? -65.544 48.136 32.720 1.00 44.59 444 VAL B CA 1
ATOM 7321 C C . VAL B 1 332 ? -65.874 49.189 33.768 1.00 45.17 444 VAL B C 1
ATOM 7322 O O . VAL B 1 332 ? -65.408 49.107 34.904 1.00 45.03 444 VAL B O 1
ATOM 7326 N N . ASN B 1 333 ? -66.674 50.177 33.382 1.00 46.05 445 ASN B N 1
ATOM 7327 C CA . ASN B 1 333 ? -67.102 51.205 34.318 1.00 47.02 445 ASN B CA 1
ATOM 7328 C C . ASN B 1 333 ? -68.154 50.684 35.295 1.00 48.04 445 ASN B C 1
ATOM 7329 O O . ASN B 1 333 ? -68.545 49.516 35.232 1.00 48.06 445 ASN B O 1
ATOM 7334 N N . LYS B 1 334 ? -68.603 51.550 36.200 1.00 49.37 446 LYS B N 1
ATOM 7335 C CA . LYS B 1 334 ? -69.518 51.140 37.265 1.00 50.70 446 LYS B CA 1
ATOM 7336 C C . LYS B 1 334 ? -70.886 50.674 36.773 1.00 51.20 446 LYS B C 1
ATOM 7337 O O . LYS B 1 334 ? -71.402 49.653 37.231 1.00 51.25 446 LYS B O 1
ATOM 7343 N N . LYS B 1 335 ? -71.476 51.414 35.843 1.00 51.97 447 LYS B N 1
ATOM 7344 C CA . LYS B 1 335 ? -72.773 51.025 35.309 1.00 52.90 447 LYS B CA 1
ATOM 7345 C C . LYS B 1 335 ? -72.680 49.645 34.655 1.00 52.99 447 LYS B C 1
ATOM 7346 O O . LYS B 1 335 ? -73.369 48.700 35.059 1.00 53.01 447 LYS B O 1
ATOM 7352 N N . GLU B 1 336 ? -71.817 49.546 33.646 1.00 52.96 448 GLU B N 1
ATOM 7353 C CA . GLU B 1 336 ? -71.554 48.294 32.957 1.00 52.86 448 GLU B CA 1
ATOM 7354 C C . GLU B 1 336 ? -71.282 47.157 33.934 1.00 52.88 448 GLU B C 1
ATOM 7355 O O . GLU B 1 336 ? -71.754 46.034 33.745 1.00 52.95 448 GLU B O 1
ATOM 7361 N N . GLY B 1 337 ? -70.525 47.452 34.983 1.00 52.83 449 GLY B N 1
ATOM 7362 C CA . GLY B 1 337 ? -70.221 46.454 35.999 1.00 52.89 449 GLY B CA 1
ATOM 7363 C C . GLY B 1 337 ? -71.475 45.928 36.668 1.00 52.97 449 GLY B C 1
ATOM 7364 O O . GLY B 1 337 ? -71.505 44.798 37.152 1.00 52.89 449 GLY B O 1
ATOM 7365 N N . LYS B 1 338 ? -72.513 46.756 36.705 1.00 53.16 450 LYS B N 1
ATOM 7366 C CA . LYS B 1 338 ? -73.788 46.329 37.275 1.00 53.43 450 LYS B CA 1
ATOM 7367 C C . LYS B 1 338 ? -74.523 45.393 36.330 1.00 53.03 450 LYS B C 1
ATOM 7368 O O . LYS B 1 338 ? -75.030 44.355 36.750 1.00 52.92 450 LYS B O 1
ATOM 7374 N N . GLN B 1 339 ? -74.566 45.764 35.055 1.00 52.72 451 GLN B N 1
ATOM 7375 C CA . GLN B 1 339 ? -75.147 44.916 34.026 1.00 52.60 451 GLN B CA 1
ATOM 7376 C C . GLN B 1 339 ? -74.554 43.514 34.074 1.00 52.49 451 GLN B C 1
ATOM 7377 O O . GLN B 1 339 ? -75.277 42.518 34.087 1.00 52.47 451 GLN B O 1
ATOM 7383 N N . VAL B 1 340 ? -73.230 43.441 34.105 1.00 52.28 452 VAL B N 1
ATOM 7384 C CA . VAL B 1 340 ? -72.550 42.158 34.122 1.00 52.00 452 VAL B CA 1
ATOM 7385 C C . VAL B 1 340 ? -72.951 41.334 35.335 1.00 52.07 452 VAL B C 1
ATOM 7386 O O . VAL B 1 340 ? -73.400 40.197 35.199 1.00 52.22 452 VAL B O 1
ATOM 7390 N N . ILE B 1 341 ? -72.787 41.903 36.522 1.00 52.08 453 ILE B N 1
ATOM 7391 C CA . ILE B 1 341 ? -73.117 41.182 37.748 1.00 52.17 453 ILE B CA 1
ATOM 7392 C C . ILE B 1 341 ? -74.567 40.706 37.718 1.00 52.35 453 ILE B C 1
ATOM 7393 O O . ILE B 1 341 ? -74.884 39.591 38.137 1.00 52.25 453 ILE B O 1
ATOM 7398 N N . ASN B 1 342 ? -75.444 41.558 37.213 1.00 52.67 454 ASN B N 1
ATOM 7399 C CA . ASN B 1 342 ? -76.838 41.193 37.078 1.00 53.22 454 ASN B CA 1
ATOM 7400 C C . ASN B 1 342 ? -76.966 39.910 36.262 1.00 53.54 454 ASN B C 1
ATOM 7401 O O . ASN B 1 342 ? -77.416 38.878 36.766 1.00 53.59 454 ASN B O 1
ATOM 7406 N N . TYR B 1 343 ? -76.554 39.982 35.000 1.00 53.90 455 TYR B N 1
ATOM 7407 C CA . TYR B 1 343 ? -76.560 38.821 34.125 1.00 54.41 455 TYR B CA 1
ATOM 7408 C C . TYR B 1 343 ? -76.103 37.567 34.861 1.00 54.81 455 TYR B C 1
ATOM 7409 O O . TYR B 1 343 ? -76.709 36.503 34.729 1.00 54.92 455 TYR B O 1
ATOM 7418 N N . VAL B 1 344 ? -75.035 37.691 35.638 1.00 55.32 456 VAL B N 1
ATOM 7419 C CA . VAL B 1 344 ? -74.469 36.530 36.311 1.00 55.91 456 VAL B CA 1
ATOM 7420 C C . VAL B 1 344 ? -75.400 35.981 37.385 1.00 56.59 456 VAL B C 1
ATOM 7421 O O . VAL B 1 344 ? -75.615 34.772 37.464 1.00 56.77 456 VAL B O 1
ATOM 7425 N N . LYS B 1 345 ? -75.956 36.867 38.206 1.00 57.31 457 LYS B N 1
ATOM 7426 C CA . LYS B 1 345 ? -76.811 36.437 39.309 1.00 58.05 457 LYS B CA 1
ATOM 7427 C C . LYS B 1 345 ? -78.116 35.815 38.824 1.00 58.29 457 LYS B C 1
ATOM 7428 O O . LYS B 1 345 ? -78.647 34.900 39.450 1.00 58.36 457 LYS B O 1
ATOM 7434 N N . ASN B 1 346 ? -78.619 36.305 37.699 1.00 58.60 458 ASN B N 1
ATOM 7435 C CA . ASN B 1 346 ? -79.881 35.824 37.163 1.00 58.91 458 ASN B CA 1
ATOM 7436 C C . ASN B 1 346 ? -79.709 34.665 36.193 1.00 58.98 458 ASN B C 1
ATOM 7437 O O . ASN B 1 346 ? -80.557 34.446 35.327 1.00 59.17 458 ASN B O 1
ATOM 7442 N N . SER B 1 347 ? -78.618 33.919 36.336 1.00 58.87 459 SER B N 1
ATOM 7443 C CA . SER B 1 347 ? -78.335 32.830 35.409 1.00 58.59 459 SER B CA 1
ATOM 7444 C C . SER B 1 347 ? -77.567 31.685 36.047 1.00 58.32 459 SER B C 1
ATOM 7445 O O . SER B 1 347 ? -76.687 31.899 36.884 1.00 58.47 459 SER B O 1
ATOM 7448 N N . VAL B 1 348 ? -77.922 30.466 35.658 1.00 57.83 460 VAL B N 1
ATOM 7449 C CA . VAL B 1 348 ? -77.052 29.320 35.866 1.00 57.35 460 VAL B CA 1
ATOM 7450 C C . VAL B 1 348 ? -76.374 29.119 34.525 1.00 56.82 460 VAL B C 1
ATOM 7451 O O . VAL B 1 348 ? -77.036 29.108 33.488 1.00 56.96 460 VAL B O 1
ATOM 7455 N N . THR B 1 349 ? -75.054 29.004 34.530 1.00 55.97 461 THR B N 1
ATOM 7456 C CA . THR B 1 349 ? -74.328 28.872 33.274 1.00 55.08 461 THR B CA 1
ATOM 7457 C C . THR B 1 349 ? -74.149 30.215 32.571 1.00 54.08 461 THR B C 1
ATOM 7458 O O . THR B 1 349 ? -74.303 30.307 31.352 1.00 54.14 461 THR B O 1
ATOM 7462 N N . PRO B 1 350 ? -73.832 31.268 33.339 1.00 53.03 462 PRO B N 1
ATOM 7463 C CA . PRO B 1 350 ? -73.478 32.543 32.719 1.00 52.04 462 PRO B CA 1
ATOM 7464 C C . PRO B 1 350 ? -72.114 32.436 32.054 1.00 50.92 462 PRO B C 1
ATOM 7465 O O . PRO B 1 350 ? -71.187 31.879 32.641 1.00 50.80 462 PRO B O 1
ATOM 7469 N N . THR B 1 351 ? -71.995 32.951 30.835 1.00 49.60 463 THR B N 1
ATOM 7470 C CA . THR B 1 351 ? -70.738 32.854 30.103 1.00 48.42 463 THR B CA 1
ATOM 7471 C C . THR B 1 351 ? -70.359 34.180 29.467 1.00 47.66 463 THR B C 1
ATOM 7472 O O . THR B 1 351 ? -71.198 35.066 29.295 1.00 47.50 463 THR B O 1
ATOM 7476 N N . ALA B 1 352 ? -69.086 34.305 29.107 1.00 46.70 464 ALA B N 1
ATOM 7477 C CA . ALA B 1 352 ? -68.585 35.531 28.499 1.00 45.75 464 ALA B CA 1
ATOM 7478 C C . ALA B 1 352 ? -67.521 35.275 27.433 1.00 45.03 464 ALA B C 1
ATOM 7479 O O . ALA B 1 352 ? -66.814 34.271 27.463 1.00 44.71 464 ALA B O 1
ATOM 7481 N N . THR B 1 353 ? -67.424 36.209 26.494 1.00 44.22 465 THR B N 1
ATOM 7482 C CA . THR B 1 353 ? -66.412 36.182 25.460 1.00 43.38 465 THR B CA 1
ATOM 7483 C C . THR B 1 353 ? -65.715 37.537 25.419 1.00 42.80 465 THR B C 1
ATOM 7484 O O . THR B 1 353 ? -66.361 38.584 25.457 1.00 42.58 465 THR B O 1
ATOM 7488 N N . ILE B 1 354 ? -64.391 37.512 25.352 1.00 42.08 466 ILE B N 1
ATOM 7489 C CA . ILE B 1 354 ? -63.614 38.735 25.254 1.00 41.32 466 ILE B CA 1
ATOM 7490 C C . ILE B 1 354 ? -62.652 38.608 24.088 1.00 40.99 466 ILE B C 1
ATOM 7491 O O . ILE B 1 354 ? -61.990 37.594 23.944 1.00 40.91 466 ILE B O 1
ATOM 7496 N N . THR B 1 355 ? -62.581 39.632 23.251 1.00 40.72 467 THR B N 1
ATOM 7497 C CA . THR B 1 355 ? -61.567 39.669 22.211 1.00 40.75 467 THR B CA 1
ATOM 7498 C C . THR B 1 355 ? -60.604 40.819 22.468 1.00 40.82 467 THR B C 1
ATOM 7499 O O . THR B 1 355 ? -60.943 41.779 23.163 1.00 40.88 467 THR B O 1
ATOM 7503 N N . PHE B 1 356 ? -59.405 40.715 21.902 1.00 40.71 468 PHE B N 1
ATOM 7504 C CA . PHE B 1 356 ? -58.339 41.650 22.209 1.00 40.62 468 PHE B CA 1
ATOM 7505 C C . PHE B 1 356 ? -57.731 42.268 20.971 1.00 41.03 468 PHE B C 1
ATOM 7506 O O . PHE B 1 356 ? -58.150 41.985 19.854 1.00 41.19 468 PHE B O 1
ATOM 7514 N N . GLN B 1 357 ? -56.740 43.124 21.184 1.00 41.54 469 GLN B N 1
ATOM 7515 C CA . GLN B 1 357 ? -56.028 43.769 20.096 1.00 42.12 469 GLN B CA 1
ATOM 7516 C C . GLN B 1 357 ? -56.924 44.623 19.208 1.00 42.51 469 GLN B C 1
ATOM 7517 O O . GLN B 1 357 ? -56.678 44.757 18.018 1.00 42.50 469 GLN B O 1
ATOM 7523 N N . GLU B 1 358 ? -57.959 45.207 19.799 1.00 43.22 470 GLU B N 1
ATOM 7524 C CA . GLU B 1 358 ? -58.805 46.156 19.091 1.00 43.91 470 GLU B CA 1
ATOM 7525 C C . GLU B 1 358 ? -58.418 47.578 19.486 1.00 44.13 470 GLU B C 1
ATOM 7526 O O . GLU B 1 358 ? -58.101 47.847 20.643 1.00 44.18 470 GLU B O 1
ATOM 7532 N N . THR B 1 359 ? -58.441 48.489 18.524 1.00 44.44 471 THR B N 1
ATOM 7533 C CA . THR B 1 359 ? -58.131 49.878 18.814 1.00 44.86 471 THR B CA 1
ATOM 7534 C C . THR B 1 359 ? -59.076 50.838 18.081 1.00 45.07 471 THR B C 1
ATOM 7535 O O . THR B 1 359 ? -59.244 50.751 16.870 1.00 44.85 471 THR B O 1
ATOM 7539 N N . TYR B 1 360 ? -59.697 51.741 18.837 1.00 45.50 472 TYR B N 1
ATOM 7540 C CA . TYR B 1 360 ? -60.715 52.640 18.299 1.00 46.00 472 TYR B CA 1
ATOM 7541 C C . TYR B 1 360 ? -60.310 54.097 18.406 1.00 46.16 472 TYR B C 1
ATOM 7542 O O . TYR B 1 360 ? -59.613 54.497 19.339 1.00 46.46 472 TYR B O 1
ATOM 7551 N N . LEU B 1 361 ? -60.764 54.891 17.446 1.00 46.18 473 LEU B N 1
ATOM 7552 C CA . LEU B 1 361 ? -60.459 56.311 17.422 1.00 46.32 473 LEU B CA 1
ATOM 7553 C C . LEU B 1 361 ? -61.730 57.137 17.584 1.00 46.09 473 LEU B C 1
ATOM 7554 O O . LEU B 1 361 ? -61.900 58.157 16.924 1.00 46.48 473 LEU B O 1
ATOM 7559 N N . THR B 1 363 ? -63.349 58.205 20.695 1.00 38.12 475 THR B N 1
ATOM 7560 C CA . THR B 1 363 ? -63.553 58.567 22.090 1.00 37.28 475 THR B CA 1
ATOM 7561 C C . THR B 1 363 ? -63.969 60.020 22.258 1.00 36.47 475 THR B C 1
ATOM 7562 O O . THR B 1 363 ? -63.366 60.929 21.676 1.00 36.35 475 THR B O 1
ATOM 7566 N N . LYS B 1 364 ? -65.004 60.225 23.065 1.00 35.28 476 LYS B N 1
ATOM 7567 C CA . LYS B 1 364 ? -65.449 61.554 23.447 1.00 34.40 476 LYS B CA 1
ATOM 7568 C C . LYS B 1 364 ? -65.629 61.554 24.959 1.00 33.96 476 LYS B C 1
ATOM 7569 O O . LYS B 1 364 ? -66.245 60.640 25.507 1.00 34.12 476 LYS B O 1
ATOM 7575 N N . PRO B 1 365 ? -65.107 62.583 25.643 1.00 33.49 477 PRO B N 1
ATOM 7576 C CA . PRO B 1 365 ? -64.441 63.746 25.068 1.00 33.32 477 PRO B CA 1
ATOM 7577 C C . PRO B 1 365 ? -62.930 63.573 24.961 1.00 33.51 477 PRO B C 1
ATOM 7578 O O . PRO B 1 365 ? -62.344 62.750 25.667 1.00 33.45 477 PRO B O 1
ATOM 7582 N N . ALA B 1 366 ? -62.309 64.362 24.091 1.00 33.84 478 ALA B N 1
ATOM 7583 C CA . ALA B 1 366 ? -60.862 64.363 23.943 1.00 34.37 478 ALA B CA 1
ATOM 7584 C C . ALA B 1 366 ? -60.428 65.675 23.305 1.00 35.04 478 ALA B C 1
ATOM 7585 O O . ALA B 1 366 ? -61.111 66.186 22.418 1.00 35.18 478 ALA B O 1
ATOM 7587 N N . PRO B 1 367 ? -59.290 66.230 23.749 1.00 35.54 479 PRO B N 1
ATOM 7588 C CA . PRO B 1 367 ? -58.426 65.634 24.754 1.00 36.09 479 PRO B CA 1
ATOM 7589 C C . PRO B 1 367 ? -58.959 65.807 26.166 1.00 36.73 479 PRO B C 1
ATOM 7590 O O . PRO B 1 367 ? -60.028 66.387 26.376 1.00 36.68 479 PRO B O 1
ATOM 7594 N N . VAL B 1 368 ? -58.197 65.288 27.120 1.00 37.53 480 VAL B N 1
ATOM 7595 C CA . VAL B 1 368 ? -58.484 65.444 28.535 1.00 38.22 480 VAL B CA 1
ATOM 7596 C C . VAL B 1 368 ? -57.137 65.572 29.233 1.00 38.48 480 VAL B C 1
ATOM 7597 O O . VAL B 1 368 ? -56.173 64.914 28.855 1.00 38.46 480 VAL B O 1
ATOM 7601 N N . VAL B 1 369 ? -57.059 66.431 30.238 1.00 38.89 481 VAL B N 1
ATOM 7602 C CA . VAL B 1 369 ? -55.815 66.588 30.964 1.00 39.09 481 VAL B CA 1
ATOM 7603 C C . VAL B 1 369 ? -55.597 65.373 31.859 1.00 39.22 481 VAL B C 1
ATOM 7604 O O . VAL B 1 369 ? -56.446 65.047 32.687 1.00 39.26 481 VAL B O 1
ATOM 7608 N N . ALA B 1 370 ? -54.463 64.697 31.672 1.00 39.15 482 ALA B N 1
ATOM 7609 C CA . ALA B 1 370 ? -54.122 63.536 32.481 1.00 38.98 482 ALA B CA 1
ATOM 7610 C C . ALA B 1 370 ? -54.075 63.896 33.965 1.00 38.97 482 ALA B C 1
ATOM 7611 O O . ALA B 1 370 ? -53.541 64.937 34.352 1.00 39.06 482 ALA B O 1
ATOM 7613 N N . ALA B 1 371 ? -54.638 63.028 34.794 1.00 38.79 483 ALA B N 1
ATOM 7614 C CA . ALA B 1 371 ? -54.711 63.288 36.223 1.00 38.81 483 ALA B CA 1
ATOM 7615 C C . ALA B 1 371 ? -53.340 63.535 36.840 1.00 38.69 483 ALA B C 1
ATOM 7616 O O . ALA B 1 371 ? -53.222 64.245 37.833 1.00 38.98 483 ALA B O 1
ATOM 7618 N N . SER B 1 372 ? -52.303 62.955 36.252 1.00 38.44 484 SER B N 1
ATOM 7619 C CA . SER B 1 372 ? -50.971 63.037 36.844 1.00 38.10 484 SER B CA 1
ATOM 7620 C C . SER B 1 372 ? -50.083 64.110 36.209 1.00 37.88 484 SER B C 1
ATOM 7621 O O . SER B 1 372 ? -48.974 64.357 36.676 1.00 37.82 484 SER B O 1
ATOM 7624 N N . SER B 1 373 ? -50.563 64.743 35.145 1.00 37.52 485 SER B N 1
ATOM 7625 C CA . SER B 1 373 ? -49.856 65.881 34.571 1.00 37.27 485 SER B CA 1
ATOM 7626 C C . SER B 1 373 ? -49.692 66.986 35.626 1.00 37.30 485 SER B C 1
ATOM 7627 O O . SER B 1 373 ? -50.677 67.516 36.136 1.00 37.28 485 SER B O 1
ATOM 7630 N N . ALA B 1 374 ? -48.451 67.332 35.951 1.00 37.16 486 ALA B N 1
ATOM 7631 C CA . ALA B 1 374 ? -48.182 68.295 37.021 1.00 36.99 486 ALA B CA 1
ATOM 7632 C C . ALA B 1 374 ? -48.855 69.652 36.784 1.00 36.95 486 ALA B C 1
ATOM 7633 O O . ALA B 1 374 ? -49.060 70.064 35.638 1.00 36.74 486 ALA B O 1
ATOM 7635 N N . ARG B 1 375 ? -49.171 70.347 37.881 1.00 36.58 487 ARG B N 1
ATOM 7636 C CA . ARG B 1 375 ? -49.995 71.554 37.825 1.00 36.35 487 ARG B CA 1
ATOM 7637 C C . ARG B 1 375 ? -49.280 72.829 38.296 1.00 36.05 487 ARG B C 1
ATOM 7638 O O . ARG B 1 375 ? -48.452 72.802 39.210 1.00 36.01 487 ARG B O 1
ATOM 7646 N N . GLY B 1 376 ? -49.612 73.948 37.663 1.00 35.63 488 GLY B N 1
ATOM 7647 C CA . GLY B 1 376 ? -49.109 75.242 38.104 1.00 35.21 488 GLY B CA 1
ATOM 7648 C C . GLY B 1 376 ? -49.750 75.628 39.426 1.00 35.03 488 GLY B C 1
ATOM 7649 O O . GLY B 1 376 ? -50.533 74.857 39.990 1.00 34.75 488 GLY B O 1
ATOM 7650 N N . PRO B 1 377 ? -49.415 76.825 39.938 1.00 35.14 489 PRO B N 1
ATOM 7651 C CA . PRO B 1 377 ? -48.439 77.718 39.322 1.00 35.27 489 PRO B CA 1
ATOM 7652 C C . PRO B 1 377 ? -47.026 77.249 39.616 1.00 35.85 489 PRO B C 1
ATOM 7653 O O . PRO B 1 377 ? -46.827 76.369 40.449 1.00 35.84 489 PRO B O 1
ATOM 7657 N N . SER B 1 378 ? -46.056 77.842 38.937 1.00 36.76 490 SER B N 1
ATOM 7658 C CA . SER B 1 378 ? -44.668 77.418 39.024 1.00 38.06 490 SER B CA 1
ATOM 7659 C C . SER B 1 378 ? -44.015 77.819 40.346 1.00 39.08 490 SER B C 1
ATOM 7660 O O . SER B 1 378 ? -43.903 79.000 40.660 1.00 39.51 490 SER B O 1
ATOM 7663 N N . ARG B 1 379 ? -43.575 76.837 41.120 1.00 40.39 491 ARG B N 1
ATOM 7664 C CA . ARG B 1 379 ? -42.878 77.125 42.367 1.00 41.66 491 ARG B CA 1
ATOM 7665 C C . ARG B 1 379 ? -41.433 77.515 42.069 1.00 42.59 491 ARG B C 1
ATOM 7666 O O . ARG B 1 379 ? -40.625 77.704 42.978 1.00 42.91 491 ARG B O 1
ATOM 7674 N N . SER B 1 380 ? -41.122 77.626 40.782 1.00 43.71 492 SER B N 1
ATOM 7675 C CA . SER B 1 380 ? -39.858 78.193 40.332 1.00 44.82 492 SER B CA 1
ATOM 7676 C C . SER B 1 380 ? -40.025 79.694 40.170 1.00 45.58 492 SER B C 1
ATOM 7677 O O . SER B 1 380 ? -39.100 80.467 40.388 1.00 45.88 492 SER B O 1
ATOM 7680 N N . TYR B 1 381 ? -41.222 80.096 39.771 1.00 46.52 493 TYR B N 1
ATOM 7681 C CA . TYR B 1 381 ? -41.520 81.492 39.528 1.00 47.38 493 TYR B CA 1
ATOM 7682 C C . TYR B 1 381 ? -43.020 81.627 39.365 1.00 47.27 493 TYR B C 1
ATOM 7683 O O . TYR B 1 381 ? -43.559 81.355 38.299 1.00 47.51 493 TYR B O 1
ATOM 7692 N N . LEU B 1 382 ? -43.695 82.028 40.435 1.00 47.09 494 LEU B N 1
ATOM 7693 C CA . LEU B 1 382 ? -45.142 82.168 40.415 1.00 46.80 494 LEU B CA 1
ATOM 7694 C C . LEU B 1 382 ? -45.575 83.187 39.376 1.00 46.49 494 LEU B C 1
ATOM 7695 O O . LEU B 1 382 ? -46.640 83.065 38.780 1.00 46.66 494 LEU B O 1
ATOM 7700 N N . GLY B 1 383 ? -44.732 84.189 39.161 1.00 46.04 495 GLY B N 1
ATOM 7701 C CA . GLY B 1 383 ? -45.084 85.338 38.335 1.00 45.25 495 GLY B CA 1
ATOM 7702 C C . GLY B 1 383 ? -45.722 85.039 36.994 1.00 44.58 495 GLY B C 1
ATOM 7703 O O . GLY B 1 383 ? -46.621 85.755 36.558 1.00 44.75 495 GLY B O 1
ATOM 7704 N N . ILE B 1 384 ? -45.254 83.990 36.328 1.00 43.84 496 ILE B N 1
ATOM 7705 C CA . ILE B 1 384 ? -45.737 83.668 34.987 1.00 42.91 496 ILE B CA 1
ATOM 7706 C C . ILE B 1 384 ? -46.451 82.321 34.930 1.00 41.87 496 ILE B C 1
ATOM 7707 O O . ILE B 1 384 ? -45.902 81.292 35.327 1.00 41.93 496 ILE B O 1
ATOM 7712 N N . SER B 1 385 ? -47.677 82.339 34.420 1.00 40.40 497 SER B N 1
ATOM 7713 C CA . SER B 1 385 ? -48.530 81.149 34.387 1.00 38.98 497 SER B CA 1
ATOM 7714 C C . SER B 1 385 ? -47.891 79.927 33.716 1.00 37.92 497 SER B C 1
ATOM 7715 O O . SER B 1 385 ? -47.284 80.031 32.651 1.00 37.69 497 SER B O 1
ATOM 7718 N N . LYS B 1 386 ? -48.055 78.769 34.351 1.00 36.53 498 LYS B N 1
ATOM 7719 C CA . LYS B 1 386 ? -47.534 77.504 33.838 1.00 35.27 498 LYS B CA 1
ATOM 7720 C C . LYS B 1 386 ? -48.481 76.386 34.234 1.00 34.98 498 LYS B C 1
ATOM 7721 O O . LYS B 1 386 ? -49.117 76.455 35.291 1.00 35.01 498 LYS B O 1
ATOM 7727 N N . PRO B 1 387 ? -48.578 75.344 33.396 1.00 34.73 499 PRO B N 1
ATOM 7728 C CA . PRO B 1 387 ? -47.819 75.160 32.155 1.00 34.87 499 PRO B CA 1
ATOM 7729 C C . PRO B 1 387 ? -48.337 76.012 30.993 1.00 35.16 499 PRO B C 1
ATOM 7730 O O . PRO B 1 387 ? -49.338 76.703 31.128 1.00 35.17 499 PRO B O 1
ATOM 7734 N N . ASP B 1 388 ? -47.660 75.938 29.855 1.00 35.72 500 ASP B N 1
ATOM 7735 C CA . ASP B 1 388 ? -47.968 76.789 28.723 1.00 36.59 500 ASP B CA 1
ATOM 7736 C C . ASP B 1 388 ? -49.031 76.177 27.808 1.00 37.15 500 ASP B C 1
ATOM 7737 O O . ASP B 1 388 ? -49.953 76.871 27.349 1.00 37.19 500 ASP B O 1
ATOM 7742 N N . ILE B 1 389 ? -48.909 74.877 27.547 1.00 37.51 501 ILE B N 1
ATOM 7743 C CA . ILE B 1 389 ? -49.689 74.259 26.483 1.00 37.70 501 ILE B CA 1
ATOM 7744 C C . ILE B 1 389 ? -49.919 72.762 26.690 1.00 37.80 501 ILE B C 1
ATOM 7745 O O . ILE B 1 389 ? -49.153 72.094 27.388 1.00 37.89 501 ILE B O 1
ATOM 7750 N N . LEU B 1 390 ? -50.979 72.247 26.072 1.00 37.69 502 LEU B N 1
ATOM 7751 C CA . LEU B 1 390 ? -51.367 70.843 26.203 1.00 37.60 502 LEU B CA 1
ATOM 7752 C C . LEU B 1 390 ? -51.021 70.066 24.931 1.00 37.42 502 LEU B C 1
ATOM 7753 O O . LEU B 1 390 ? -51.153 70.586 23.826 1.00 37.57 502 LEU B O 1
ATOM 7758 N N . ALA B 1 391 ? -50.571 68.827 25.091 1.00 36.94 503 ALA B N 1
ATOM 7759 C CA . ALA B 1 391 ? -50.243 67.984 23.948 1.00 36.62 503 ALA B CA 1
ATOM 7760 C C . ALA B 1 391 ? -50.385 66.507 24.314 1.00 36.43 503 ALA B C 1
ATOM 7761 O O . ALA B 1 391 ? -50.372 66.151 25.491 1.00 36.50 503 ALA B O 1
ATOM 7763 N N . PRO B 1 392 ? -50.525 65.642 23.304 1.00 36.18 504 PRO B N 1
ATOM 7764 C CA . PRO B 1 392 ? -50.811 64.229 23.553 1.00 36.11 504 PRO B CA 1
ATOM 7765 C C . PRO B 1 392 ? -49.653 63.556 24.278 1.00 36.05 504 PRO B C 1
ATOM 7766 O O . PRO B 1 392 ? -48.506 63.644 23.830 1.00 35.87 504 PRO B O 1
ATOM 7770 N N . GLY B 1 393 ? -49.954 62.891 25.388 1.00 35.84 505 GLY B N 1
ATOM 7771 C CA . GLY B 1 393 ? -48.921 62.265 26.189 1.00 35.84 505 GLY B CA 1
ATOM 7772 C C . GLY B 1 393 ? -49.328 60.946 26.815 1.00 35.99 505 GLY B C 1
ATOM 7773 O O . GLY B 1 393 ? -48.500 60.248 27.390 1.00 36.16 505 GLY B O 1
ATOM 7774 N N . VAL B 1 394 ? -50.601 60.588 26.707 1.00 36.06 506 VAL B N 1
ATOM 7775 C CA . VAL B 1 394 ? -51.065 59.321 27.277 1.00 36.08 506 VAL B CA 1
ATOM 7776 C C . VAL B 1 394 ? -51.034 58.169 26.269 1.00 36.04 506 VAL B C 1
ATOM 7777 O O . VAL B 1 394 ? -51.653 58.248 25.211 1.00 36.13 506 VAL B O 1
ATOM 7781 N N . LEU B 1 395 ? -50.311 57.103 26.619 1.00 35.92 507 LEU B N 1
ATOM 7782 C CA . LEU B 1 395 ? -50.169 55.911 25.772 1.00 35.81 507 LEU B CA 1
ATOM 7783 C C . LEU B 1 395 ? -49.873 56.261 24.317 1.00 35.83 507 LEU B C 1
ATOM 7784 O O . LEU B 1 395 ? -50.687 56.023 23.430 1.00 35.85 507 LEU B O 1
ATOM 7789 N N . ILE B 1 396 ? -48.695 56.828 24.090 1.00 35.73 508 ILE B N 1
ATOM 7790 C CA . ILE B 1 396 ? -48.257 57.212 22.767 1.00 35.70 508 ILE B CA 1
ATOM 7791 C C . ILE B 1 396 ? -47.359 56.120 22.213 1.00 35.83 508 ILE B C 1
ATOM 7792 O O . ILE B 1 396 ? -46.555 55.537 22.944 1.00 35.74 508 ILE B O 1
ATOM 7797 N N . LEU B 1 397 ? -47.506 55.831 20.924 1.00 35.92 509 LEU B N 1
ATOM 7798 C CA . LEU B 1 397 ? -46.702 54.795 20.286 1.00 35.93 509 LEU B CA 1
ATOM 7799 C C . LEU B 1 397 ? -45.466 55.387 19.631 1.00 35.93 509 LEU B C 1
ATOM 7800 O O . LEU B 1 397 ? -45.560 56.299 18.809 1.00 35.87 509 LEU B O 1
ATOM 7805 N N . ALA B 1 398 ? -44.305 54.856 19.990 1.00 35.89 510 ALA B N 1
ATOM 7806 C CA . ALA B 1 398 ? -43.055 55.325 19.416 1.00 35.68 510 ALA B CA 1
ATOM 7807 C C . ALA B 1 398 ? -42.030 54.210 19.433 1.00 35.55 510 ALA B C 1
ATOM 7808 O O . ALA B 1 398 ? -42.239 53.184 20.069 1.00 35.49 510 ALA B O 1
ATOM 7810 N N . ALA B 1 399 ? -40.926 54.419 18.727 1.00 35.64 511 ALA B N 1
ATOM 7811 C CA . ALA B 1 399 ? -39.861 53.430 18.643 1.00 35.70 511 ALA B CA 1
ATOM 7812 C C . ALA B 1 399 ? -39.296 53.079 20.017 1.00 35.91 511 ALA B C 1
ATOM 7813 O O . ALA B 1 399 ? -39.434 53.838 20.981 1.00 35.78 511 ALA B O 1
ATOM 7815 N N . TYR B 1 400 ? -38.649 51.925 20.092 1.00 36.13 512 TYR B N 1
ATOM 7816 C CA . TYR B 1 400 ? -38.129 51.424 21.343 1.00 36.67 512 TYR B CA 1
ATOM 7817 C C . TYR B 1 400 ? -36.995 50.447 21.048 1.00 37.22 512 TYR B C 1
ATOM 7818 O O . TYR B 1 400 ? -37.004 49.773 20.020 1.00 37.40 512 TYR B O 1
ATOM 7827 N N . PRO B 1 401 ? -35.999 50.376 21.941 1.00 37.74 513 PRO B N 1
ATOM 7828 C CA . PRO B 1 401 ? -34.900 49.437 21.733 1.00 38.05 513 PRO B CA 1
ATOM 7829 C C . PRO B 1 401 ? -35.405 47.999 21.761 1.00 38.45 513 PRO B C 1
ATOM 7830 O O . PRO B 1 401 ? -36.130 47.631 22.681 1.00 38.57 513 PRO B O 1
ATOM 7834 N N . PRO B 1 402 ? -35.008 47.185 20.768 1.00 38.75 514 PRO B N 1
ATOM 7835 C CA . PRO B 1 402 ? -35.519 45.825 20.588 1.00 38.98 514 PRO B CA 1
ATOM 7836 C C . PRO B 1 402 ? -35.026 44.863 21.649 1.00 39.39 514 PRO B C 1
ATOM 7837 O O . PRO B 1 402 ? -35.528 43.749 21.753 1.00 39.45 514 PRO B O 1
ATOM 7841 N N . ASN B 1 403 ? -34.044 45.283 22.433 1.00 40.04 515 ASN B N 1
ATOM 7842 C CA . ASN B 1 403 ? -33.421 44.370 23.379 1.00 40.55 515 ASN B CA 1
ATOM 7843 C C . ASN B 1 403 ? -33.617 44.764 24.824 1.00 40.86 515 ASN B C 1
ATOM 7844 O O . ASN B 1 403 ? -32.751 44.496 25.655 1.00 41.17 515 ASN B O 1
ATOM 7849 N N . VAL B 1 404 ? -34.737 45.409 25.129 1.00 41.14 516 VAL B N 1
ATOM 7850 C CA . VAL B 1 404 ? -35.052 45.717 26.522 1.00 41.58 516 VAL B CA 1
ATOM 7851 C C . VAL B 1 404 ? -36.483 45.327 26.856 1.00 41.86 516 VAL B C 1
ATOM 7852 O O . VAL B 1 404 ? -37.350 45.302 25.977 1.00 42.13 516 VAL B O 1
ATOM 7856 N N . PHE B 1 405 ? -36.720 45.023 28.128 1.00 41.97 517 PHE B N 1
ATOM 7857 C CA . PHE B 1 405 ? -38.053 44.713 28.625 1.00 42.22 517 PHE B CA 1
ATOM 7858 C C . PHE B 1 405 ? -39.095 45.729 28.157 1.00 42.14 517 PHE B C 1
ATOM 7859 O O . PHE B 1 405 ? -38.939 46.922 28.367 1.00 42.21 517 PHE B O 1
ATOM 7867 N N . ALA B 1 406 ? -40.158 45.254 27.517 1.00 42.29 518 ALA B N 1
ATOM 7868 C CA . ALA B 1 406 ? -41.235 46.137 27.064 1.00 42.20 518 ALA B CA 1
ATOM 7869 C C . ALA B 1 406 ? -42.505 45.937 27.887 1.00 42.21 518 ALA B C 1
ATOM 7870 O O . ALA B 1 406 ? -42.985 46.863 28.532 1.00 42.03 518 ALA B O 1
ATOM 7872 N N . THR B 1 407 ? -43.050 44.726 27.859 1.00 42.33 519 THR B N 1
ATOM 7873 C CA . THR B 1 407 ? -44.237 44.417 28.648 1.00 42.43 519 THR B CA 1
ATOM 7874 C C . THR B 1 407 ? -44.213 42.966 29.114 1.00 42.52 519 THR B C 1
ATOM 7875 O O . THR B 1 407 ? -43.213 42.277 28.946 1.00 42.61 519 THR B O 1
ATOM 7879 N N . SER B 1 408 ? -45.310 42.496 29.692 1.00 42.77 520 SER B N 1
ATOM 7880 C CA . SER B 1 408 ? -45.300 41.204 30.369 1.00 42.82 520 SER B CA 1
ATOM 7881 C C . SER B 1 408 ? -46.553 40.358 30.115 1.00 42.77 520 SER B C 1
ATOM 7882 O O . SER B 1 408 ? -47.656 40.891 29.964 1.00 42.57 520 SER B O 1
ATOM 7885 N N . ILE B 1 409 ? -46.367 39.039 30.072 1.00 42.60 521 ILE B N 1
ATOM 7886 C CA . ILE B 1 409 ? -47.476 38.090 30.006 1.00 42.54 521 ILE B CA 1
ATOM 7887 C C . ILE B 1 409 ? -47.296 37.036 31.087 1.00 42.42 521 ILE B C 1
ATOM 7888 O O . ILE B 1 409 ? -46.200 36.516 31.271 1.00 42.23 521 ILE B O 1
ATOM 7893 N N . GLY B 1 410 ? -48.373 36.712 31.793 1.00 42.47 522 GLY B N 1
ATOM 7894 C CA . GLY B 1 410 ? -48.280 35.804 32.930 1.00 42.62 522 GLY B CA 1
ATOM 7895 C C . GLY B 1 410 ? -47.310 36.391 33.931 1.00 42.82 522 GLY B C 1
ATOM 7896 O O . GLY B 1 410 ? -46.976 37.573 33.852 1.00 43.14 522 GLY B O 1
ATOM 7897 N N . THR B 1 411 ? -46.841 35.583 34.874 1.00 42.76 523 THR B N 1
ATOM 7898 C CA . THR B 1 411 ? -45.882 36.093 35.847 1.00 42.76 523 THR B CA 1
ATOM 7899 C C . THR B 1 411 ? -44.449 35.888 35.387 1.00 42.47 523 THR B C 1
ATOM 7900 O O . THR B 1 411 ? -43.532 36.484 35.943 1.00 42.66 523 THR B O 1
ATOM 7904 N N . ASN B 1 412 ? -44.246 35.056 34.371 1.00 42.12 524 ASN B N 1
ATOM 7905 C CA . ASN B 1 412 ? -42.886 34.647 34.020 1.00 41.62 524 ASN B CA 1
ATOM 7906 C C . ASN B 1 412 ? -42.387 35.050 32.636 1.00 41.05 524 ASN B C 1
ATOM 7907 O O . ASN B 1 412 ? -41.224 34.828 32.318 1.00 40.98 524 ASN B O 1
ATOM 7912 N N . ILE B 1 413 ? -43.245 35.638 31.814 1.00 40.35 525 ILE B N 1
ATOM 7913 C CA . ILE B 1 413 ? -42.854 35.936 30.441 1.00 39.72 525 ILE B CA 1
ATOM 7914 C C . ILE B 1 413 ? -42.731 37.430 30.183 1.00 39.55 525 ILE B C 1
ATOM 7915 O O . ILE B 1 413 ? -43.699 38.173 30.313 1.00 39.73 525 ILE B O 1
ATOM 7920 N N . LEU B 1 414 ? -41.528 37.863 29.822 1.00 39.16 526 LEU B N 1
ATOM 7921 C CA . LEU B 1 414 ? -41.294 39.242 29.445 1.00 38.78 526 LEU B CA 1
ATOM 7922 C C . LEU B 1 414 ? -41.228 39.306 27.935 1.00 38.78 526 LEU B C 1
ATOM 7923 O O . LEU B 1 414 ? -40.749 38.374 27.288 1.00 38.70 526 LEU B O 1
ATOM 7928 N N . LEU B 1 415 ? -41.704 40.409 27.373 1.00 38.67 527 LEU B N 1
ATOM 7929 C CA . LEU B 1 415 ? -41.699 40.578 25.933 1.00 38.70 527 LEU B CA 1
ATOM 7930 C C . LEU B 1 415 ? -40.896 41.816 25.582 1.00 38.82 527 LEU B C 1
ATOM 7931 O O . LEU B 1 415 ? -40.731 42.712 26.408 1.00 38.95 527 LEU B O 1
ATOM 7936 N N . SER B 1 416 ? -40.393 41.863 24.356 1.00 38.83 528 SER B N 1
ATOM 7937 C CA . SER B 1 416 ? -39.703 43.043 23.869 1.00 38.93 528 SER B CA 1
ATOM 7938 C C . SER B 1 416 ? -40.379 43.451 22.582 1.00 38.92 528 SER B C 1
ATOM 7939 O O . SER B 1 416 ? -41.210 42.709 22.071 1.00 38.95 528 SER B O 1
ATOM 7942 N N . THR B 1 417 ? -40.020 44.616 22.049 1.00 39.15 529 THR B N 1
ATOM 7943 C CA . THR B 1 417 ? -40.738 45.173 20.906 1.00 39.37 529 THR B CA 1
ATOM 7944 C C . THR B 1 417 ? -39.958 46.298 20.217 1.00 39.44 529 THR B C 1
ATOM 7945 O O . THR B 1 417 ? -38.993 46.823 20.772 1.00 39.74 529 THR B O 1
ATOM 7949 N N . ASP B 1 418 ? -40.365 46.654 19.002 1.00 39.36 530 ASP B N 1
ATOM 7950 C CA . ASP B 1 418 ? -39.737 47.750 18.277 1.00 39.33 530 ASP B CA 1
ATOM 7951 C C . ASP B 1 418 ? -40.498 49.043 18.512 1.00 39.06 530 ASP B C 1
ATOM 7952 O O . ASP B 1 418 ? -39.937 50.128 18.408 1.00 38.84 530 ASP B O 1
ATOM 7957 N N . TYR B 1 419 ? -41.787 48.919 18.811 1.00 38.82 531 TYR B N 1
ATOM 7958 C CA . TYR B 1 419 ? -42.634 50.074 19.080 1.00 38.59 531 TYR B CA 1
ATOM 7959 C C . TYR B 1 419 ? -43.518 49.823 20.292 1.00 38.52 531 TYR B C 1
ATOM 7960 O O . TYR B 1 419 ? -44.186 48.803 20.387 1.00 38.58 531 TYR B O 1
ATOM 7969 N N . ILE B 1 420 ? -43.512 50.757 21.228 1.00 38.50 532 ILE B N 1
ATOM 7970 C CA . ILE B 1 420 ? -44.208 50.544 22.481 1.00 38.49 532 ILE B CA 1
ATOM 7971 C C . ILE B 1 420 ? -45.112 51.720 22.817 1.00 38.69 532 ILE B C 1
ATOM 7972 O O . ILE B 1 420 ? -44.887 52.838 22.359 1.00 38.57 532 ILE B O 1
ATOM 7977 N N . LEU B 1 421 ? -46.151 51.455 23.599 1.00 39.14 533 LEU B N 1
ATOM 7978 C CA . LEU B 1 421 ? -47.015 52.510 24.103 1.00 39.66 533 LEU B CA 1
ATOM 7979 C C . LEU B 1 421 ? -46.446 53.017 25.419 1.00 40.18 533 LEU B C 1
ATOM 7980 O O . LEU B 1 421 ? -46.061 52.222 26.279 1.00 40.07 533 LEU B O 1
ATOM 7985 N N . GLU B 1 422 ? -46.396 54.339 25.572 1.00 40.83 534 GLU B N 1
ATOM 7986 C CA . GLU B 1 422 ? -45.804 54.954 26.761 1.00 41.61 534 GLU B CA 1
ATOM 7987 C C . GLU B 1 422 ? -46.512 56.265 27.127 1.00 41.19 534 GLU B C 1
ATOM 7988 O O . GLU B 1 422 ? -46.873 57.042 26.248 1.00 41.11 534 GLU B O 1
ATOM 7994 N N . SER B 1 423 ? -46.709 56.508 28.420 1.00 40.90 535 SER B N 1
ATOM 7995 C CA . SER B 1 423 ? -47.416 57.708 28.868 1.00 40.79 535 SER B CA 1
ATOM 7996 C C . SER B 1 423 ? -46.535 58.669 29.668 1.00 40.65 535 SER B C 1
ATOM 7997 O O . SER B 1 423 ? -45.527 58.272 30.250 1.00 40.75 535 SER B O 1
ATOM 8000 N N . GLY B 1 424 ? -46.931 59.937 29.696 1.00 40.50 536 GLY B N 1
ATOM 8001 C CA . GLY B 1 424 ? -46.269 60.937 30.520 1.00 40.17 536 GLY B CA 1
ATOM 8002 C C . GLY B 1 424 ? -46.076 62.249 29.795 1.00 40.11 536 GLY B C 1
ATOM 8003 O O . GLY B 1 424 ? -46.187 62.317 28.573 1.00 40.01 536 GLY B O 1
ATOM 8004 N N . THR B 1 425 ? -45.781 63.300 30.550 1.00 40.00 537 THR B N 1
ATOM 8005 C CA . THR B 1 425 ? -45.445 64.582 29.946 1.00 39.80 537 THR B CA 1
ATOM 8006 C C . THR B 1 425 ? -44.206 64.411 29.072 1.00 39.76 537 THR B C 1
ATOM 8007 O O . THR B 1 425 ? -43.934 65.228 28.196 1.00 39.60 537 THR B O 1
ATOM 8011 N N . SER B 1 426 ? -43.473 63.324 29.309 1.00 39.66 538 SER B N 1
ATOM 8012 C CA . SER B 1 426 ? -42.314 62.970 28.499 1.00 39.71 538 SER B CA 1
ATOM 8013 C C . SER B 1 426 ? -42.699 62.830 27.040 1.00 39.61 538 SER B C 1
ATOM 8014 O O . SER B 1 426 ? -41.938 63.194 26.148 1.00 39.61 538 SER B O 1
ATOM 8017 N N . MET B 1 427 ? -43.881 62.277 26.805 1.00 39.56 539 MET B N 1
ATOM 8018 C CA . MET B 1 427 ? -44.357 62.046 25.451 1.00 39.59 539 MET B CA 1
ATOM 8019 C C . MET B 1 427 ? -44.915 63.325 24.843 1.00 39.40 539 MET B C 1
ATOM 8020 O O . MET B 1 427 ? -44.773 63.566 23.646 1.00 39.44 539 MET B O 1
ATOM 8025 N N . ALA B 1 428 ? -45.534 64.156 25.676 1.00 39.23 540 ALA B N 1
ATOM 8026 C CA . ALA B 1 428 ? -46.138 65.393 25.199 1.00 39.01 540 ALA B CA 1
ATOM 8027 C C . ALA B 1 428 ? -45.112 66.401 24.674 1.00 39.01 540 ALA B C 1
ATOM 8028 O O . ALA B 1 428 ? -45.278 66.955 23.585 1.00 39.03 540 ALA B O 1
ATOM 8030 N N . ALA B 1 429 ? -44.053 66.632 25.447 1.00 38.93 541 ALA B N 1
ATOM 8031 C CA . ALA B 1 429 ? -43.063 67.665 25.126 1.00 38.80 541 ALA B CA 1
ATOM 8032 C C . ALA B 1 429 ? -42.496 67.563 23.706 1.00 38.70 541 ALA B C 1
ATOM 8033 O O . ALA B 1 429 ? -42.454 68.551 22.982 1.00 38.71 541 ALA B O 1
ATOM 8035 N N . PRO B 1 430 ? -42.044 66.367 23.309 1.00 38.75 542 PRO B N 1
ATOM 8036 C CA . PRO B 1 430 ? -41.511 66.187 21.955 1.00 38.73 542 PRO B CA 1
ATOM 8037 C C . PRO B 1 430 ? -42.544 66.492 20.865 1.00 38.78 542 PRO B C 1
ATOM 8038 O O . PRO B 1 430 ? -42.169 66.834 19.752 1.00 38.97 542 PRO B O 1
ATOM 8042 N N . HIS B 1 431 ? -43.829 66.367 21.176 1.00 38.92 543 HIS B N 1
ATOM 8043 C CA . HIS B 1 431 ? -44.864 66.781 20.231 1.00 39.16 543 HIS B CA 1
ATOM 8044 C C . HIS B 1 431 ? -44.768 68.281 20.000 1.00 39.40 543 HIS B C 1
ATOM 8045 O O . HIS B 1 431 ? -44.775 68.745 18.863 1.00 39.68 543 HIS B O 1
ATOM 8052 N N . ALA B 1 432 ? -44.684 69.037 21.090 1.00 39.53 544 ALA B N 1
ATOM 8053 C CA . ALA B 1 432 ? -44.599 70.489 21.002 1.00 39.85 544 ALA B CA 1
ATOM 8054 C C . ALA B 1 432 ? -43.318 70.916 20.308 1.00 40.12 544 ALA B C 1
ATOM 8055 O O . ALA B 1 432 ? -43.319 71.844 19.495 1.00 40.30 544 ALA B O 1
ATOM 8057 N N . ALA B 1 433 ? -42.225 70.232 20.633 1.00 40.32 545 ALA B N 1
ATOM 8058 C CA . ALA B 1 433 ? -40.925 70.576 20.082 1.00 40.59 545 ALA B CA 1
ATOM 8059 C C . ALA B 1 433 ? -40.939 70.485 18.562 1.00 40.93 545 ALA B C 1
ATOM 8060 O O . ALA B 1 433 ? -40.400 71.356 17.879 1.00 40.90 545 ALA B O 1
ATOM 8062 N N . GLY B 1 434 ? -41.556 69.427 18.039 1.00 41.24 546 GLY B N 1
ATOM 8063 C CA . GLY B 1 434 ? -41.611 69.211 16.600 1.00 41.72 546 GLY B CA 1
ATOM 8064 C C . GLY B 1 434 ? -42.456 70.273 15.924 1.00 42.19 546 GLY B C 1
ATOM 8065 O O . GLY B 1 434 ? -42.090 70.812 14.874 1.00 42.11 546 GLY B O 1
ATOM 8066 N N . ILE B 1 435 ? -43.594 70.578 16.534 1.00 42.66 547 ILE B N 1
ATOM 8067 C CA . ILE B 1 435 ? -44.470 71.619 16.023 1.00 43.25 547 ILE B CA 1
ATOM 8068 C C . ILE B 1 435 ? -43.753 72.958 16.027 1.00 43.86 547 ILE B C 1
ATOM 8069 O O . ILE B 1 435 ? -43.802 73.704 15.049 1.00 43.93 547 ILE B O 1
ATOM 8074 N N . ALA B 1 436 ? -43.083 73.256 17.135 1.00 44.54 548 ALA B N 1
ATOM 8075 C CA . ALA B 1 436 ? -42.312 74.483 17.250 1.00 45.21 548 ALA B CA 1
ATOM 8076 C C . ALA B 1 436 ? -41.267 74.548 16.141 1.00 45.70 548 ALA B C 1
ATOM 8077 O O . ALA B 1 436 ? -41.034 75.604 15.552 1.00 45.69 548 ALA B O 1
ATOM 8079 N N . ALA B 1 437 ? -40.643 73.408 15.860 1.00 46.27 549 ALA B N 1
ATOM 8080 C CA . ALA B 1 437 ? -39.603 73.338 14.843 1.00 46.98 549 ALA B CA 1
ATOM 8081 C C . ALA B 1 437 ? -40.172 73.637 13.460 1.00 47.55 549 ALA B C 1
ATOM 8082 O O . ALA B 1 437 ? -39.551 74.343 12.662 1.00 47.72 549 ALA B O 1
ATOM 8084 N N . MET B 1 438 ? -41.351 73.097 13.173 1.00 48.23 550 MET B N 1
ATOM 8085 C CA . MET B 1 438 ? -41.977 73.335 11.876 1.00 48.92 550 MET B CA 1
ATOM 8086 C C . MET B 1 438 ? -42.409 74.790 11.742 1.00 49.42 550 MET B C 1
ATOM 8087 O O . MET B 1 438 ? -42.235 75.401 10.690 1.00 49.62 550 MET B O 1
ATOM 8092 N N . LEU B 1 439 ? -42.950 75.352 12.816 1.00 50.01 551 LEU B N 1
ATOM 8093 C CA . LEU B 1 439 ? -43.264 76.774 12.834 1.00 50.60 551 LEU B CA 1
ATOM 8094 C C . LEU B 1 439 ? -42.025 77.587 12.463 1.00 51.14 551 LEU B C 1
ATOM 8095 O O . LEU B 1 439 ? -42.095 78.521 11.670 1.00 51.22 551 LEU B O 1
ATOM 8100 N N . LYS B 1 440 ? -40.889 77.217 13.037 1.00 51.85 552 LYS B N 1
ATOM 8101 C CA . LYS B 1 440 ? -39.645 77.938 12.811 1.00 52.56 552 LYS B CA 1
ATOM 8102 C C . LYS B 1 440 ? -39.162 77.780 11.369 1.00 53.02 552 LYS B C 1
ATOM 8103 O O . LYS B 1 440 ? -38.502 78.669 10.822 1.00 53.12 552 LYS B O 1
ATOM 8109 N N . ALA B 1 441 ? -39.487 76.645 10.759 1.00 53.46 553 ALA B N 1
ATOM 8110 C CA . ALA B 1 441 ? -39.135 76.399 9.366 1.00 53.96 553 ALA B CA 1
ATOM 8111 C C . ALA B 1 441 ? -40.030 77.217 8.437 1.00 54.33 553 ALA B C 1
ATOM 8112 O O . ALA B 1 441 ? -39.593 77.670 7.381 1.00 54.44 553 ALA B O 1
ATOM 8114 N N . ALA B 1 442 ? -41.282 77.409 8.840 1.00 54.65 554 ALA B N 1
ATOM 8115 C CA . ALA B 1 442 ? -42.225 78.204 8.060 1.00 55.03 554 ALA B CA 1
ATOM 8116 C C . ALA B 1 442 ? -41.922 79.700 8.176 1.00 55.34 554 ALA B C 1
ATOM 8117 O O . ALA B 1 442 ? -42.117 80.455 7.225 1.00 55.41 554 ALA B O 1
ATOM 8119 N N . HIS B 1 443 ? -41.455 80.117 9.352 1.00 55.57 555 HIS B N 1
ATOM 8120 C CA . HIS B 1 443 ? -41.058 81.498 9.602 1.00 55.71 555 HIS B CA 1
ATOM 8121 C C . HIS B 1 443 ? -39.666 81.534 10.219 1.00 55.89 555 HIS B C 1
ATOM 8122 O O . HIS B 1 443 ? -39.523 81.552 11.438 1.00 55.89 555 HIS B O 1
ATOM 8129 N N . PRO B 1 444 ? -38.631 81.551 9.371 1.00 56.14 556 PRO B N 1
ATOM 8130 C CA . PRO B 1 444 ? -37.232 81.452 9.796 1.00 56.33 556 PRO B CA 1
ATOM 8131 C C . PRO B 1 444 ? -36.746 82.615 10.666 1.00 56.56 556 PRO B C 1
ATOM 8132 O O . PRO B 1 444 ? -35.655 82.538 11.234 1.00 56.64 556 PRO B O 1
ATOM 8136 N N . GLU B 1 445 ? -37.538 83.679 10.765 1.00 56.72 557 GLU B N 1
ATOM 8137 C CA . GLU B 1 445 ? -37.127 84.868 11.513 1.00 56.85 557 GLU B CA 1
ATOM 8138 C C . GLU B 1 445 ? -37.806 84.954 12.874 1.00 56.33 557 GLU B C 1
ATOM 8139 O O . GLU B 1 445 ? -37.422 85.763 13.721 1.00 56.33 557 GLU B O 1
ATOM 8145 N N . TRP B 1 446 ? -38.823 84.126 13.078 1.00 55.69 558 TRP B N 1
ATOM 8146 C CA . TRP B 1 446 ? -39.563 84.138 14.332 1.00 55.05 558 TRP B CA 1
ATOM 8147 C C . TRP B 1 446 ? -38.684 83.747 15.520 1.00 54.56 558 TRP B C 1
ATOM 8148 O O . TRP B 1 446 ? -37.939 82.766 15.473 1.00 54.50 558 TRP B O 1
ATOM 8159 N N . SER B 1 447 ? -38.773 84.532 16.587 1.00 53.93 559 SER B N 1
ATOM 8160 C CA . SER B 1 447 ? -38.019 84.253 17.798 1.00 53.17 559 SER B CA 1
ATOM 8161 C C . SER B 1 447 ? -38.653 83.085 18.535 1.00 52.57 559 SER B C 1
ATOM 8162 O O . SER B 1 447 ? -39.810 82.748 18.294 1.00 52.65 559 SER B O 1
ATOM 8165 N N . PRO B 1 448 ? -37.889 82.464 19.439 1.00 51.94 560 PRO B N 1
ATOM 8166 C CA . PRO B 1 448 ? -38.416 81.456 20.342 1.00 51.38 560 PRO B CA 1
ATOM 8167 C C . PRO B 1 448 ? -39.701 81.921 21.019 1.00 50.78 560 PRO B C 1
ATOM 8168 O O . PRO B 1 448 ? -40.649 81.148 21.144 1.00 50.76 560 PRO B O 1
ATOM 8172 N N . SER B 1 449 ? -39.733 83.178 21.447 1.00 50.20 561 SER B N 1
ATOM 8173 C CA . SER B 1 449 ? -40.889 83.706 22.170 1.00 49.62 561 SER B CA 1
ATOM 8174 C C . SER B 1 449 ? -42.107 83.861 21.266 1.00 49.10 561 SER B C 1
ATOM 8175 O O . SER B 1 449 ? -43.230 83.567 21.671 1.00 48.99 561 SER B O 1
ATOM 8178 N N . ALA B 1 450 ? -41.879 84.326 20.044 1.00 48.48 562 ALA B N 1
ATOM 8179 C CA . ALA B 1 450 ? -42.960 84.490 19.085 1.00 47.94 562 ALA B CA 1
ATOM 8180 C C . ALA B 1 450 ? -43.577 83.133 18.763 1.00 47.56 562 ALA B C 1
ATOM 8181 O O . ALA B 1 450 ? -44.804 82.974 18.751 1.00 47.37 562 ALA B O 1
ATOM 8183 N N . ILE B 1 451 ? -42.714 82.154 18.509 1.00 46.95 563 ILE B N 1
ATOM 8184 C CA . ILE B 1 451 ? -43.163 80.801 18.204 1.00 46.34 563 ILE B CA 1
ATOM 8185 C C . ILE B 1 451 ? -44.000 80.210 19.343 1.00 46.03 563 ILE B C 1
ATOM 8186 O O . ILE B 1 451 ? -45.036 79.598 19.102 1.00 45.99 563 ILE B O 1
ATOM 8191 N N . ARG B 1 452 ? -43.568 80.398 20.585 1.00 45.60 564 ARG B N 1
ATOM 8192 C CA . ARG B 1 452 ? -44.385 79.949 21.705 1.00 45.38 564 ARG B CA 1
ATOM 8193 C C . ARG B 1 452 ? -45.694 80.718 21.707 1.00 45.18 564 ARG B C 1
ATOM 8194 O O . ARG B 1 452 ? -46.735 80.208 22.120 1.00 45.19 564 ARG B O 1
ATOM 8202 N N . SER B 1 453 ? -45.631 81.960 21.246 1.00 45.05 565 SER B N 1
ATOM 8203 C CA . SER B 1 453 ? -46.809 82.809 21.187 1.00 44.89 565 SER B CA 1
ATOM 8204 C C . SER B 1 453 ? -47.818 82.265 20.180 1.00 44.81 565 SER B C 1
ATOM 8205 O O . SER B 1 453 ? -48.999 82.103 20.494 1.00 44.80 565 SER B O 1
ATOM 8208 N N . ALA B 1 454 ? -47.345 81.983 18.968 1.00 44.76 566 ALA B N 1
ATOM 8209 C CA . ALA B 1 454 ? -48.190 81.414 17.926 1.00 44.71 566 ALA B CA 1
ATOM 8210 C C . ALA B 1 454 ? -48.909 80.174 18.448 1.00 44.80 566 ALA B C 1
ATOM 8211 O O . ALA B 1 454 ? -50.119 80.029 18.286 1.00 44.77 566 ALA B O 1
ATOM 8213 N N . MET B 1 455 ? -48.158 79.288 19.092 1.00 44.96 567 MET B N 1
ATOM 8214 C CA . MET B 1 455 ? -48.714 78.035 19.582 1.00 45.14 567 MET B CA 1
ATOM 8215 C C . MET B 1 455 ? -49.750 78.253 20.672 1.00 45.33 567 MET B C 1
ATOM 8216 O O . MET B 1 455 ? -50.693 77.477 20.803 1.00 45.30 567 MET B O 1
ATOM 8221 N N . MET B 1 456 ? -49.581 79.311 21.454 1.00 45.76 568 MET B N 1
ATOM 8222 C CA . MET B 1 456 ? -50.450 79.523 22.607 1.00 46.11 568 MET B CA 1
ATOM 8223 C C . MET B 1 456 ? -51.741 80.251 22.244 1.00 46.45 568 MET B C 1
ATOM 8224 O O . MET B 1 456 ? -52.837 79.763 22.523 1.00 46.24 568 MET B O 1
ATOM 8229 N N . THR B 1 457 ? -51.612 81.415 21.614 1.00 46.98 569 THR B N 1
ATOM 8230 C CA . THR B 1 457 ? -52.777 82.251 21.342 1.00 47.47 569 THR B CA 1
ATOM 8231 C C . THR B 1 457 ? -53.659 81.586 20.306 1.00 47.84 569 THR B C 1
ATOM 8232 O O . THR B 1 457 ? -54.758 82.057 20.012 1.00 48.16 569 THR B O 1
ATOM 8236 N N . THR B 1 458 ? -53.172 80.474 19.769 1.00 48.10 570 THR B N 1
ATOM 8237 C CA . THR B 1 458 ? -53.872 79.756 18.722 1.00 48.29 570 THR B CA 1
ATOM 8238 C C . THR B 1 458 ? -54.392 78.409 19.236 1.00 48.29 570 THR B C 1
ATOM 8239 O O . THR B 1 458 ? -55.134 77.708 18.546 1.00 48.23 570 THR B O 1
ATOM 8243 N N . ALA B 1 459 ? -53.999 78.058 20.456 1.00 48.25 571 ALA B N 1
ATOM 8244 C CA . ALA B 1 459 ? -54.387 76.790 21.059 1.00 48.16 571 ALA B CA 1
ATOM 8245 C C . ALA B 1 459 ? -55.893 76.718 21.256 1.00 48.25 571 ALA B C 1
ATOM 8246 O O . ALA B 1 459 ? -56.570 77.738 21.352 1.00 48.32 571 ALA B O 1
ATOM 8248 N N . ASP B 1 460 ? -56.418 75.501 21.323 1.00 48.30 572 ASP B N 1
ATOM 8249 C CA . ASP B 1 460 ? -57.847 75.310 21.488 1.00 48.21 572 ASP B CA 1
ATOM 8250 C C . ASP B 1 460 ? -58.168 74.827 22.894 1.00 47.95 572 ASP B C 1
ATOM 8251 O O . ASP B 1 460 ? -57.670 73.788 23.329 1.00 47.96 572 ASP B O 1
ATOM 8256 N N . PRO B 1 461 ? -59.005 75.587 23.612 1.00 47.71 573 PRO B N 1
ATOM 8257 C CA . PRO B 1 461 ? -59.416 75.250 24.969 1.00 47.57 573 PRO B CA 1
ATOM 8258 C C . PRO B 1 461 ? -60.637 74.342 25.006 1.00 47.54 573 PRO B C 1
ATOM 8259 O O . PRO B 1 461 ? -61.126 74.010 26.087 1.00 47.42 573 PRO B O 1
ATOM 8263 N N . LEU B 1 462 ? -61.124 73.945 23.835 1.00 47.61 574 LEU B N 1
ATOM 8264 C CA . LEU B 1 462 ? -62.285 73.064 23.755 1.00 47.75 574 LEU B CA 1
ATOM 8265 C C . LEU B 1 462 ? -61.910 71.681 23.212 1.00 47.92 574 LEU B C 1
ATOM 8266 O O . LEU B 1 462 ? -60.940 71.540 22.465 1.00 47.83 574 LEU B O 1
ATOM 8271 N N . ASP B 1 463 ? -62.683 70.666 23.589 1.00 48.17 575 ASP B N 1
ATOM 8272 C CA . ASP B 1 463 ? -62.403 69.291 23.174 1.00 48.55 575 ASP B CA 1
ATOM 8273 C C . ASP B 1 463 ? -63.219 68.893 21.948 1.00 48.67 575 ASP B C 1
ATOM 8274 O O . ASP B 1 463 ? -63.800 69.749 21.284 1.00 48.84 575 ASP B O 1
ATOM 8279 N N . ARG B 1 466 ? -67.518 70.083 21.610 1.00 52.74 578 ARG B N 1
ATOM 8280 C CA . ARG B 1 466 ? -67.102 71.483 21.617 1.00 53.13 578 ARG B CA 1
ATOM 8281 C C . ARG B 1 466 ? -67.231 72.125 23.005 1.00 52.75 578 ARG B C 1
ATOM 8282 O O . ARG B 1 466 ? -67.589 73.296 23.124 1.00 52.78 578 ARG B O 1
ATOM 8290 N N . LYS B 1 467 ? -66.946 71.354 24.050 1.00 52.32 579 LYS B N 1
ATOM 8291 C CA . LYS B 1 467 ? -66.947 71.892 25.408 1.00 51.88 579 LYS B CA 1
ATOM 8292 C C . LYS B 1 467 ? -65.529 72.196 25.902 1.00 51.13 579 LYS B C 1
ATOM 8293 O O . LYS B 1 467 ? -64.539 71.777 25.296 1.00 50.98 579 LYS B O 1
ATOM 8299 N N . PRO B 1 468 ? -65.434 72.925 27.021 1.00 50.45 580 PRO B N 1
ATOM 8300 C CA . PRO B 1 468 ? -64.140 73.231 27.619 1.00 49.82 580 PRO B CA 1
ATOM 8301 C C . PRO B 1 468 ? -63.443 71.951 28.077 1.00 49.10 580 PRO B C 1
ATOM 8302 O O . PRO B 1 468 ? -64.055 71.121 28.750 1.00 49.01 580 PRO B O 1
ATOM 8306 N N . ILE B 1 469 ? -62.175 71.796 27.704 1.00 48.32 581 ILE B N 1
ATOM 8307 C CA . ILE B 1 469 ? -61.404 70.598 28.038 1.00 47.58 581 ILE B CA 1
ATOM 8308 C C . ILE B 1 469 ? -61.445 70.283 29.530 1.00 47.40 581 ILE B C 1
ATOM 8309 O O . ILE B 1 469 ? -61.334 71.180 30.363 1.00 47.37 581 ILE B O 1
ATOM 8314 N N . LYS B 1 470 ? -61.603 69.006 29.861 1.00 47.20 582 LYS B N 1
ATOM 8315 C CA . LYS B 1 470 ? -61.770 68.586 31.247 1.00 47.17 582 LYS B CA 1
ATOM 8316 C C . LYS B 1 470 ? -60.475 68.148 31.912 1.00 47.10 582 LYS B C 1
ATOM 8317 O O . LYS B 1 470 ? -59.514 67.745 31.252 1.00 47.01 582 LYS B O 1
ATOM 8323 N N . ASP B 1 471 ? -60.467 68.236 33.237 1.00 47.15 583 ASP B N 1
ATOM 8324 C CA . ASP B 1 471 ? -59.395 67.684 34.044 1.00 47.07 583 ASP B CA 1
ATOM 8325 C C . ASP B 1 471 ? -59.811 66.279 34.470 1.00 47.12 583 ASP B C 1
ATOM 8326 O O . ASP B 1 471 ? -60.818 66.092 35.154 1.00 46.88 583 ASP B O 1
ATOM 8331 N N . SER B 1 472 ? -59.033 65.294 34.043 1.00 47.27 584 SER B N 1
ATOM 8332 C CA . SER B 1 472 ? -59.369 63.897 34.252 1.00 47.57 584 SER B CA 1
ATOM 8333 C C . SER B 1 472 ? -59.480 63.510 35.724 1.00 47.86 584 SER B C 1
ATOM 8334 O O . SER B 1 472 ? -60.084 62.496 36.060 1.00 47.77 584 SER B O 1
ATOM 8337 N N . ASP B 1 473 ? -58.893 64.314 36.602 1.00 48.38 585 ASP B N 1
ATOM 8338 C CA . ASP B 1 473 ? -58.859 63.979 38.024 1.00 48.79 585 ASP B CA 1
ATOM 8339 C C . ASP B 1 473 ? -60.177 64.311 38.723 1.00 49.10 585 ASP B C 1
ATOM 8340 O O . ASP B 1 473 ? -60.540 63.686 39.717 1.00 49.10 585 ASP B O 1
ATOM 8345 N N . ASN B 1 474 ? -60.893 65.296 38.195 1.00 49.57 586 ASN B N 1
ATOM 8346 C CA . ASN B 1 474 ? -62.120 65.753 38.824 1.00 50.01 586 ASN B CA 1
ATOM 8347 C C . ASN B 1 474 ? -63.286 65.879 37.843 1.00 50.33 586 ASN B C 1
ATOM 8348 O O . ASN B 1 474 ? -64.442 65.976 38.253 1.00 50.43 586 ASN B O 1
ATOM 8353 N N . ASN B 1 475 ? -62.976 65.884 36.550 1.00 50.71 587 ASN B N 1
ATOM 8354 C CA . ASN B 1 475 ? -64.003 65.959 35.517 1.00 51.06 587 ASN B CA 1
ATOM 8355 C C . ASN B 1 475 ? -64.620 67.347 35.373 1.00 51.10 587 ASN B C 1
ATOM 8356 O O . ASN B 1 475 ? -65.669 67.507 34.755 1.00 51.29 587 ASN B O 1
ATOM 8361 N N . LYS B 1 476 ? -63.960 68.347 35.949 1.00 51.07 588 LYS B N 1
ATOM 8362 C CA . LYS B 1 476 ? -64.368 69.735 35.783 1.00 50.85 588 LYS B CA 1
ATOM 8363 C C . LYS B 1 476 ? -63.483 70.393 34.735 1.00 50.32 588 LYS B C 1
ATOM 8364 O O . LYS B 1 476 ? -62.462 69.834 34.343 1.00 50.40 588 LYS B O 1
ATOM 8370 N N . ALA B 1 477 ? -63.872 71.580 34.285 1.00 49.66 589 ALA B N 1
ATOM 8371 C CA . ALA B 1 477 ? -63.113 72.286 33.261 1.00 49.09 589 ALA B CA 1
ATOM 8372 C C . ALA B 1 477 ? -61.656 72.478 33.678 1.00 48.80 589 ALA B C 1
ATOM 8373 O O . ALA B 1 477 ? -61.369 72.887 34.803 1.00 48.80 589 ALA B O 1
ATOM 8375 N N . ALA B 1 478 ? -60.738 72.177 32.766 1.00 48.18 590 ALA B N 1
ATOM 8376 C CA . ALA B 1 478 ? -59.321 72.343 33.032 1.00 47.51 590 ALA B CA 1
ATOM 8377 C C . ALA B 1 478 ? -58.965 73.819 33.132 1.00 47.09 590 ALA B C 1
ATOM 8378 O O . ALA B 1 478 ? -59.521 74.650 32.425 1.00 47.15 590 ALA B O 1
ATOM 8380 N N . THR B 1 479 ? -58.025 74.127 34.018 1.00 46.54 591 THR B N 1
ATOM 8381 C CA . THR B 1 479 ? -57.500 75.473 34.182 1.00 45.80 591 THR B CA 1
ATOM 8382 C C . THR B 1 479 ? -56.282 75.698 33.300 1.00 45.28 591 THR B C 1
ATOM 8383 O O . THR B 1 479 ? -55.708 74.750 32.775 1.00 45.25 591 THR B O 1
ATOM 8387 N N . PRO B 1 480 ? -55.879 76.962 33.134 1.00 44.91 592 PRO B N 1
ATOM 8388 C CA . PRO B 1 480 ? -54.604 77.237 32.482 1.00 44.53 592 PRO B CA 1
ATOM 8389 C C . PRO B 1 480 ? -53.448 76.666 33.309 1.00 44.31 592 PRO B C 1
ATOM 8390 O O . PRO B 1 480 ? -52.365 76.418 32.777 1.00 44.17 592 PRO B O 1
ATOM 8394 N N . LEU B 1 481 ? -53.680 76.457 34.601 1.00 44.02 593 LEU B N 1
ATOM 8395 C CA . LEU B 1 481 ? -52.680 75.832 35.455 1.00 43.97 593 LEU B CA 1
ATOM 8396 C C . LEU B 1 481 ? -52.678 74.320 35.245 1.00 44.07 593 LEU B C 1
ATOM 8397 O O . LEU B 1 481 ? -51.846 73.598 35.796 1.00 44.35 593 LEU B O 1
ATOM 8402 N N . ASP B 1 482 ? -53.623 73.848 34.445 1.00 44.06 594 ASP B N 1
ATOM 8403 C CA . ASP B 1 482 ? -53.708 72.441 34.111 1.00 44.01 594 ASP B CA 1
ATOM 8404 C C . ASP B 1 482 ? -53.226 72.222 32.691 1.00 44.01 594 ASP B C 1
ATOM 8405 O O . ASP B 1 482 ? -52.584 71.218 32.396 1.00 43.97 594 ASP B O 1
ATOM 8410 N N . MET B 1 483 ? -53.533 73.169 31.810 1.00 43.98 595 MET B N 1
ATOM 8411 C CA . MET B 1 483 ? -53.291 72.969 30.390 1.00 44.03 595 MET B CA 1
ATOM 8412 C C . MET B 1 483 ? -52.754 74.195 29.675 1.00 43.95 595 MET B C 1
ATOM 8413 O O . MET B 1 483 ? -52.684 74.209 28.450 1.00 44.02 595 MET B O 1
ATOM 8418 N N . GLY B 1 484 ? -52.380 75.224 30.427 1.00 43.99 596 GLY B N 1
ATOM 8419 C CA . GLY B 1 484 ? -51.943 76.467 29.817 1.00 43.96 596 GLY B CA 1
ATOM 8420 C C . GLY B 1 484 ? -53.037 77.018 28.927 1.00 44.24 596 GLY B C 1
ATOM 8421 O O . GLY B 1 484 ? -54.203 77.046 29.316 1.00 44.11 596 GLY B O 1
ATOM 8422 N N . ALA B 1 485 ? -52.664 77.442 27.723 1.00 44.63 597 ALA B N 1
ATOM 8423 C CA . ALA B 1 485 ? -53.623 78.002 26.768 1.00 45.06 597 ALA B CA 1
ATOM 8424 C C . ALA B 1 485 ? -54.588 76.953 26.209 1.00 45.48 597 ALA B C 1
ATOM 8425 O O . ALA B 1 485 ? -55.686 77.284 25.755 1.00 45.55 597 ALA B O 1
ATOM 8427 N N . GLY B 1 486 ? -54.179 75.690 26.242 1.00 45.82 598 GLY B N 1
ATOM 8428 C CA . GLY B 1 486 ? -55.001 74.612 25.706 1.00 46.40 598 GLY B CA 1
ATOM 8429 C C . GLY B 1 486 ? -54.248 73.654 24.796 1.00 46.74 598 GLY B C 1
ATOM 8430 O O . GLY B 1 486 ? -53.021 73.561 24.835 1.00 46.59 598 GLY B O 1
ATOM 8431 N N . HIS B 1 487 ? -54.996 72.939 23.965 1.00 47.31 599 HIS B N 1
ATOM 8432 C CA . HIS B 1 487 ? -54.424 71.905 23.112 1.00 47.87 599 HIS B CA 1
ATOM 8433 C C . HIS B 1 487 ? -53.811 72.503 21.857 1.00 47.94 599 HIS B C 1
ATOM 8434 O O . HIS B 1 487 ? -54.446 73.288 21.160 1.00 47.88 599 HIS B O 1
ATOM 8441 N N . VAL B 1 488 ? -52.568 72.133 21.580 1.00 48.27 600 VAL B N 1
ATOM 8442 C CA . VAL B 1 488 ? -51.874 72.629 20.403 1.00 48.64 600 VAL B CA 1
ATOM 8443 C C . VAL B 1 488 ? -52.729 72.435 19.162 1.00 48.84 600 VAL B C 1
ATOM 8444 O O . VAL B 1 488 ? -53.351 71.389 18.980 1.00 48.90 600 VAL B O 1
ATOM 8448 N N . ASP B 1 489 ? -52.750 73.458 18.315 1.00 49.12 601 ASP B N 1
ATOM 8449 C CA . ASP B 1 489 ? -53.450 73.415 17.041 1.00 49.28 601 ASP B CA 1
ATOM 8450 C C . ASP B 1 489 ? -52.482 73.898 15.966 1.00 49.29 601 ASP B C 1
ATOM 8451 O O . ASP B 1 489 ? -52.545 75.050 15.533 1.00 49.42 601 ASP B O 1
ATOM 8456 N N . PRO B 1 490 ? -51.569 73.012 15.546 1.00 49.22 602 PRO B N 1
ATOM 8457 C CA . PRO B 1 490 ? -50.460 73.354 14.664 1.00 49.29 602 PRO B CA 1
ATOM 8458 C C . PRO B 1 490 ? -50.864 74.235 13.483 1.00 49.43 602 PRO B C 1
ATOM 8459 O O . PRO B 1 490 ? -50.288 75.305 13.291 1.00 49.49 602 PRO B O 1
ATOM 8463 N N . ASN B 1 491 ? -51.846 73.789 12.704 1.00 49.60 603 ASN B N 1
ATOM 8464 C CA . ASN B 1 491 ? -52.241 74.496 11.480 1.00 49.68 603 ASN B CA 1
ATOM 8465 C C . ASN B 1 491 ? -52.595 75.966 11.696 1.00 49.88 603 ASN B C 1
ATOM 8466 O O . ASN B 1 491 ? -52.163 76.834 10.935 1.00 49.79 603 ASN B O 1
ATOM 8471 N N . ARG B 1 492 ? -53.389 76.243 12.726 1.00 50.08 604 ARG B N 1
ATOM 8472 C CA . ARG B 1 492 ? -53.717 77.620 13.068 1.00 50.34 604 ARG B CA 1
ATOM 8473 C C . ARG B 1 492 ? -52.462 78.372 13.489 1.00 50.47 604 ARG B C 1
ATOM 8474 O O . ARG B 1 492 ? -52.244 79.516 13.088 1.00 50.45 604 ARG B O 1
ATOM 8482 N N . ALA B 1 493 ? -51.637 77.719 14.302 1.00 50.70 605 ALA B N 1
ATOM 8483 C CA . ALA B 1 493 ? -50.435 78.348 14.835 1.00 50.83 605 ALA B CA 1
ATOM 8484 C C . ALA B 1 493 ? -49.552 78.862 13.706 1.00 50.98 605 ALA B C 1
ATOM 8485 O O . ALA B 1 493 ? -48.682 79.705 13.921 1.00 51.02 605 ALA B O 1
ATOM 8487 N N . LEU B 1 494 ? -49.782 78.350 12.503 1.00 51.21 606 LEU B N 1
ATOM 8488 C CA . LEU B 1 494 ? -49.022 78.773 11.335 1.00 51.52 606 LEU B CA 1
ATOM 8489 C C . LEU B 1 494 ? -49.355 80.216 10.975 1.00 51.79 606 LEU B C 1
ATOM 8490 O O . LEU B 1 494 ? -48.526 80.935 10.419 1.00 51.88 606 LEU B O 1
ATOM 8495 N N . ASP B 1 495 ? -50.568 80.642 11.309 1.00 52.13 607 ASP B N 1
ATOM 8496 C CA . ASP B 1 495 ? -51.042 81.961 10.911 1.00 52.50 607 ASP B CA 1
ATOM 8497 C C . ASP B 1 495 ? -51.819 82.629 12.041 1.00 52.22 607 ASP B C 1
ATOM 8498 O O . ASP B 1 495 ? -53.044 82.738 11.978 1.00 52.22 607 ASP B O 1
ATOM 8503 N N . PRO B 1 496 ? -51.098 83.093 13.076 1.00 52.01 608 PRO B N 1
ATOM 8504 C CA . PRO B 1 496 ? -51.669 83.570 14.335 1.00 51.85 608 PRO B CA 1
ATOM 8505 C C . PRO B 1 496 ? -52.181 85.003 14.281 1.00 51.84 608 PRO B C 1
ATOM 8506 O O . PRO B 1 496 ? -52.954 85.414 15.151 1.00 51.67 608 PRO B O 1
ATOM 8510 N N . GLY B 1 497 ? -51.749 85.759 13.277 1.00 51.83 609 GLY B N 1
ATOM 8511 C CA . GLY B 1 497 ? -52.183 87.145 13.127 1.00 51.89 609 GLY B CA 1
ATOM 8512 C C . GLY B 1 497 ? -51.384 88.109 13.986 1.00 51.90 609 GLY B C 1
ATOM 8513 O O . GLY B 1 497 ? -50.738 89.024 13.474 1.00 51.91 609 GLY B O 1
ATOM 8514 N N . LEU B 1 498 ? -51.432 87.900 15.298 1.00 51.84 610 LEU B N 1
ATOM 8515 C CA . LEU B 1 498 ? -50.636 88.682 16.239 1.00 51.76 610 LEU B CA 1
ATOM 8516 C C . LEU B 1 498 ? -49.758 87.766 17.084 1.00 51.73 610 LEU B C 1
ATOM 8517 O O . LEU B 1 498 ? -50.176 86.675 17.468 1.00 51.94 610 LEU B O 1
ATOM 8522 N N . VAL B 1 499 ? -48.544 88.214 17.377 1.00 51.42 611 VAL B N 1
ATOM 8523 C CA . VAL B 1 499 ? -47.681 87.491 18.295 1.00 51.10 611 VAL B CA 1
ATOM 8524 C C . VAL B 1 499 ? -47.220 88.405 19.424 1.00 50.93 611 VAL B C 1
ATOM 8525 O O . VAL B 1 499 ? -46.982 89.594 19.218 1.00 50.90 611 VAL B O 1
ATOM 8529 N N . TYR B 1 500 ? -47.110 87.842 20.622 1.00 50.60 612 TYR B N 1
ATOM 8530 C CA . TYR B 1 500 ? -46.500 88.540 21.733 1.00 50.29 612 TYR B CA 1
ATOM 8531 C C . TYR B 1 500 ? -45.014 88.231 21.706 1.00 50.23 612 TYR B C 1
ATOM 8532 O O . TYR B 1 500 ? -44.585 87.179 22.161 1.00 50.23 612 TYR B O 1
ATOM 8541 N N . ASP B 1 501 ? -44.229 89.148 21.160 1.00 50.21 613 ASP B N 1
ATOM 8542 C CA . ASP B 1 501 ? -42.806 88.909 20.981 1.00 50.18 613 ASP B CA 1
ATOM 8543 C C . ASP B 1 501 ? -41.994 89.331 22.209 1.00 50.02 613 ASP B C 1
ATOM 8544 O O . ASP B 1 501 ? -42.525 89.936 23.144 1.00 50.10 613 ASP B O 1
ATOM 8549 N N . ALA B 1 502 ? -40.711 88.988 22.201 1.00 49.79 614 ALA B N 1
ATOM 8550 C CA . ALA B 1 502 ? -39.810 89.305 23.300 1.00 49.72 614 ALA B CA 1
ATOM 8551 C C . ALA B 1 502 ? -38.387 89.069 22.843 1.00 49.71 614 ALA B C 1
ATOM 8552 O O . ALA B 1 502 ? -38.152 88.321 21.897 1.00 49.75 614 ALA B O 1
ATOM 8554 N N . THR B 1 503 ? -37.438 89.702 23.521 1.00 49.64 615 THR B N 1
ATOM 8555 C CA . THR B 1 503 ? -36.040 89.621 23.126 1.00 49.53 615 THR B CA 1
ATOM 8556 C C . THR B 1 503 ? -35.177 89.087 24.257 1.00 49.51 615 THR B C 1
ATOM 8557 O O . THR B 1 503 ? -35.605 89.064 25.413 1.00 49.42 615 THR B O 1
ATOM 8561 N N . PRO B 1 504 ? -33.950 88.656 23.930 1.00 49.57 616 PRO B N 1
ATOM 8562 C CA . PRO B 1 504 ? -33.025 88.199 24.963 1.00 49.85 616 PRO B CA 1
ATOM 8563 C C . PRO B 1 504 ? -32.895 89.235 26.079 1.00 50.17 616 PRO B C 1
ATOM 8564 O O . PRO B 1 504 ? -32.983 88.891 27.262 1.00 50.33 616 PRO B O 1
ATOM 8568 N N . GLN B 1 505 ? -32.700 90.494 25.699 1.00 50.42 617 GLN B N 1
ATOM 8569 C CA . GLN B 1 505 ? -32.599 91.574 26.667 1.00 50.72 617 GLN B CA 1
ATOM 8570 C C . GLN B 1 505 ? -33.794 91.582 27.620 1.00 50.83 617 GLN B C 1
ATOM 8571 O O . GLN B 1 505 ? -33.649 91.905 28.804 1.00 50.92 617 GLN B O 1
ATOM 8577 N N . ASP B 1 506 ? -34.968 91.230 27.102 1.00 50.81 618 ASP B N 1
ATOM 8578 C CA . ASP B 1 506 ? -36.182 91.208 27.910 1.00 51.02 618 ASP B CA 1
ATOM 8579 C C . ASP B 1 506 ? -36.092 90.197 29.045 1.00 50.94 618 ASP B C 1
ATOM 8580 O O . ASP B 1 506 ? -36.628 90.420 30.130 1.00 50.86 618 ASP B O 1
ATOM 8585 N N . TYR B 1 507 ? -35.418 89.082 28.790 1.00 50.83 619 TYR B N 1
ATOM 8586 C CA . TYR B 1 507 ? -35.281 88.044 29.799 1.00 50.74 619 TYR B CA 1
ATOM 8587 C C . TYR B 1 507 ? -34.250 88.445 30.834 1.00 50.85 619 TYR B C 1
ATOM 8588 O O . TYR B 1 507 ? -34.456 88.241 32.031 1.00 50.68 619 TYR B O 1
ATOM 8597 N N . VAL B 1 508 ? -33.148 89.028 30.370 1.00 51.07 620 VAL B N 1
ATOM 8598 C CA . VAL B 1 508 ? -32.160 89.590 31.278 1.00 51.37 620 VAL B CA 1
ATOM 8599 C C . VAL B 1 508 ? -32.839 90.548 32.252 1.00 51.76 620 VAL B C 1
ATOM 8600 O O . VAL B 1 508 ? -32.668 90.435 33.467 1.00 51.66 620 VAL B O 1
ATOM 8604 N N . ASN B 1 509 ? -33.617 91.484 31.714 1.00 52.26 621 ASN B N 1
ATOM 8605 C CA . ASN B 1 509 ? -34.354 92.428 32.550 1.00 52.90 621 ASN B CA 1
ATOM 8606 C C . ASN B 1 509 ? -35.258 91.720 33.548 1.00 53.34 621 ASN B C 1
ATOM 8607 O O . ASN B 1 509 ? -35.407 92.167 34.683 1.00 53.38 621 ASN B O 1
ATOM 8612 N N . LEU B 1 510 ? -35.859 90.614 33.120 1.00 54.00 622 LEU B N 1
ATOM 8613 C CA . LEU B 1 510 ? -36.712 89.828 34.000 1.00 54.72 622 LEU B CA 1
ATOM 8614 C C . LEU B 1 510 ? -35.878 89.149 35.076 1.00 55.35 622 LEU B C 1
ATOM 8615 O O . LEU B 1 510 ? -36.180 89.243 36.267 1.00 55.20 622 LEU B O 1
ATOM 8620 N N . LEU B 1 511 ? -34.827 88.458 34.644 1.00 56.34 623 LEU B N 1
ATOM 8621 C CA . LEU B 1 511 ? -33.928 87.778 35.564 1.00 57.40 623 LEU B CA 1
ATOM 8622 C C . LEU B 1 511 ? -33.460 88.775 36.607 1.00 58.41 623 LEU B C 1
ATOM 8623 O O . LEU B 1 511 ? -33.363 88.473 37.796 1.00 58.35 623 LEU B O 1
ATOM 8628 N N . CYS B 1 512 ? -33.192 89.980 36.129 1.00 59.83 624 CYS B N 1
ATOM 8629 C CA . CYS B 1 512 ? -32.658 91.054 36.939 1.00 61.37 624 CYS B CA 1
ATOM 8630 C C . CYS B 1 512 ? -33.599 91.481 38.058 1.00 61.41 624 CYS B C 1
ATOM 8631 O O . CYS B 1 512 ? -33.155 91.836 39.143 1.00 61.52 624 CYS B O 1
ATOM 8634 N N . SER B 1 513 ? -34.897 91.450 37.785 1.00 61.74 625 SER B N 1
ATOM 8635 C CA . SER B 1 513 ? -35.882 91.907 38.750 1.00 62.00 625 SER B CA 1
ATOM 8636 C C . SER B 1 513 ? -36.087 90.888 39.855 1.00 62.18 625 SER B C 1
ATOM 8637 O O . SER B 1 513 ? -36.802 91.151 40.819 1.00 62.24 625 SER B O 1
ATOM 8640 N N . LEU B 1 514 ? -35.467 89.722 39.709 1.00 62.45 626 LEU B N 1
ATOM 8641 C CA . LEU B 1 514 ? -35.618 88.657 40.693 1.00 62.77 626 LEU B CA 1
ATOM 8642 C C . LEU B 1 514 ? -34.838 88.969 41.962 1.00 63.06 626 LEU B C 1
ATOM 8643 O O . LEU B 1 514 ? -35.095 88.399 43.020 1.00 63.03 626 LEU B O 1
ATOM 8648 N N . ASN B 1 515 ? -33.885 89.886 41.847 1.00 63.52 627 ASN B N 1
ATOM 8649 C CA . ASN B 1 515 ? -33.084 90.306 42.989 1.00 63.97 627 ASN B CA 1
ATOM 8650 C C . ASN B 1 515 ? -32.344 89.153 43.647 1.00 63.90 627 ASN B C 1
ATOM 8651 O O . ASN B 1 515 ? -32.474 88.926 44.847 1.00 64.02 627 ASN B O 1
ATOM 8656 N N . PHE B 1 516 ? -31.582 88.415 42.850 1.00 63.80 628 PHE B N 1
ATOM 8657 C CA . PHE B 1 516 ? -30.681 87.412 43.387 1.00 63.63 628 PHE B CA 1
ATOM 8658 C C . PHE B 1 516 ? -29.382 88.120 43.738 1.00 63.63 628 PHE B C 1
ATOM 8659 O O . PHE B 1 516 ? -29.141 89.234 43.277 1.00 63.62 628 PHE B O 1
ATOM 8667 N N . THR B 1 517 ? -28.542 87.482 44.546 1.00 63.64 629 THR B N 1
ATOM 8668 C CA . THR B 1 517 ? -27.184 87.973 44.718 1.00 63.73 629 THR B CA 1
ATOM 8669 C C . THR B 1 517 ? -26.546 87.920 43.339 1.00 63.81 629 THR B C 1
ATOM 8670 O O . THR B 1 517 ? -27.006 87.178 42.476 1.00 63.94 629 THR B O 1
ATOM 8674 N N . GLU B 1 518 ? -25.499 88.703 43.116 1.00 63.89 630 GLU B N 1
ATOM 8675 C CA . GLU B 1 518 ? -24.891 88.754 41.790 1.00 63.97 630 GLU B CA 1
ATOM 8676 C C . GLU B 1 518 ? -24.162 87.458 41.450 1.00 63.34 630 GLU B C 1
ATOM 8677 O O . GLU B 1 518 ? -23.822 87.207 40.292 1.00 63.33 630 GLU B O 1
ATOM 8683 N N . GLU B 1 519 ? -23.927 86.630 42.459 1.00 62.59 631 GLU B N 1
ATOM 8684 C CA . GLU B 1 519 ? -23.306 85.334 42.223 1.00 61.97 631 GLU B CA 1
ATOM 8685 C C . GLU B 1 519 ? -24.347 84.358 41.679 1.00 60.87 631 GLU B C 1
ATOM 8686 O O . GLU B 1 519 ? -24.107 83.648 40.701 1.00 60.66 631 GLU B O 1
ATOM 8692 N N . GLN B 1 520 ? -25.504 84.337 42.329 1.00 59.54 632 GLN B N 1
ATOM 8693 C CA . GLN B 1 520 ? -26.649 83.592 41.849 1.00 58.22 632 GLN B CA 1
ATOM 8694 C C . GLN B 1 520 ? -27.008 84.057 40.443 1.00 57.68 632 GLN B C 1
ATOM 8695 O O . GLN B 1 520 ? -27.228 83.241 39.548 1.00 57.81 632 GLN B O 1
ATOM 8701 N N . PHE B 1 521 ? -27.056 85.370 40.248 1.00 56.66 633 PHE B N 1
ATOM 8702 C CA . PHE B 1 521 ? -27.370 85.920 38.940 1.00 55.66 633 PHE B CA 1
ATOM 8703 C C . PHE B 1 521 ? -26.416 85.364 37.887 1.00 55.51 633 PHE B C 1
ATOM 8704 O O . PHE B 1 521 ? -26.838 84.958 36.808 1.00 55.44 633 PHE B O 1
ATOM 8712 N N . LYS B 1 522 ? -25.128 85.342 38.210 1.00 55.40 634 LYS B N 1
ATOM 8713 C CA . LYS B 1 522 ? -24.110 84.850 37.284 1.00 55.21 634 LYS B CA 1
ATOM 8714 C C . LYS B 1 522 ? -24.265 83.362 37.001 1.00 54.38 634 LYS B C 1
ATOM 8715 O O . LYS B 1 522 ? -23.998 82.900 35.890 1.00 54.35 634 LYS B O 1
ATOM 8721 N N . THR B 1 523 ? -24.685 82.611 38.015 1.00 53.37 635 THR B N 1
ATOM 8722 C CA . THR B 1 523 ? -24.897 81.178 37.859 1.00 52.36 635 THR B CA 1
ATOM 8723 C C . THR B 1 523 ? -25.874 80.908 36.728 1.00 51.44 635 THR B C 1
ATOM 8724 O O . THR B 1 523 ? -25.637 80.057 35.875 1.00 51.56 635 THR B O 1
ATOM 8728 N N . ILE B 1 524 ? -26.979 81.641 36.731 1.00 50.14 636 ILE B N 1
ATOM 8729 C CA . ILE B 1 524 ? -28.023 81.451 35.744 1.00 48.85 636 ILE B CA 1
ATOM 8730 C C . ILE B 1 524 ? -27.661 82.080 34.401 1.00 48.17 636 ILE B C 1
ATOM 8731 O O . ILE B 1 524 ? -27.969 81.525 33.349 1.00 47.94 636 ILE B O 1
ATOM 8736 N N . ALA B 1 525 ? -26.984 83.223 34.440 1.00 47.46 637 ALA B N 1
ATOM 8737 C CA . ALA B 1 525 ? -26.871 84.066 33.249 1.00 47.22 637 ALA B CA 1
ATOM 8738 C C . ALA B 1 525 ? -25.878 83.700 32.131 1.00 47.60 637 ALA B C 1
ATOM 8739 O O . ALA B 1 525 ? -25.868 84.392 31.128 1.00 47.49 637 ALA B O 1
ATOM 8741 N N . ARG B 1 526 ? -24.930 82.782 32.293 1.00 48.69 638 ARG B N 1
ATOM 8742 C CA . ARG B 1 526 ? -23.795 82.928 33.146 1.00 49.96 638 ARG B CA 1
ATOM 8743 C C . ARG B 1 526 ? -22.972 83.954 32.345 1.00 52.43 638 ARG B C 1
ATOM 8744 O O . ARG B 1 526 ? -22.550 84.983 32.877 1.00 52.53 638 ARG B O 1
ATOM 8752 N N . SER B 1 527 ? -22.781 83.684 31.052 1.00 55.65 639 SER B N 1
ATOM 8753 C CA . SER B 1 527 ? -21.953 84.549 30.203 1.00 59.30 639 SER B CA 1
ATOM 8754 C C . SER B 1 527 ? -22.694 85.123 28.997 1.00 61.61 639 SER B C 1
ATOM 8755 O O . SER B 1 527 ? -22.079 85.499 27.998 1.00 62.06 639 SER B O 1
ATOM 8758 N N . SER B 1 528 ? -24.013 85.191 29.090 1.00 64.71 640 SER B N 1
ATOM 8759 C CA . SER B 1 528 ? -24.816 85.761 28.016 1.00 67.56 640 SER B CA 1
ATOM 8760 C C . SER B 1 528 ? -25.207 87.194 28.352 1.00 69.23 640 SER B C 1
ATOM 8761 O O . SER B 1 528 ? -25.702 87.933 27.499 1.00 69.70 640 SER B O 1
ATOM 8764 N N . ALA B 1 529 ? -24.972 87.576 29.603 1.00 71.14 641 ALA B N 1
ATOM 8765 C CA . ALA B 1 529 ? -25.295 88.913 30.078 1.00 72.83 641 ALA B CA 1
ATOM 8766 C C . ALA B 1 529 ? -24.468 89.250 31.315 1.00 73.97 641 ALA B C 1
ATOM 8767 O O . ALA B 1 529 ? -23.943 88.359 31.982 1.00 74.21 641 ALA B O 1
ATOM 8769 N N . SER B 1 530 ? -24.354 90.539 31.615 1.00 75.23 642 SER B N 1
ATOM 8770 C CA . SER B 1 530 ? -23.578 90.988 32.765 1.00 76.30 642 SER B CA 1
ATOM 8771 C C . SER B 1 530 ? -24.463 91.700 33.784 1.00 76.86 642 SER B C 1
ATOM 8772 O O . SER B 1 530 ? -25.524 92.227 33.443 1.00 77.04 642 SER B O 1
ATOM 8775 N N . HIS B 1 531 ? -24.013 91.708 35.034 1.00 77.46 643 HIS B N 1
ATOM 8776 C CA . HIS B 1 531 ? -24.756 92.321 36.127 1.00 78.00 643 HIS B CA 1
ATOM 8777 C C . HIS B 1 531 ? -24.656 93.843 36.066 1.00 78.08 643 HIS B C 1
ATOM 8778 O O . HIS B 1 531 ? -25.623 94.551 36.341 1.00 78.17 643 HIS B O 1
ATOM 8785 N N . CYS B 1 533 ? -27.375 95.637 33.523 1.00 72.21 645 CYS B N 1
ATOM 8786 C CA . CYS B 1 533 ? -28.635 95.161 34.074 1.00 71.94 645 CYS B CA 1
ATOM 8787 C C . CYS B 1 533 ? -29.287 96.277 34.890 1.00 72.10 645 CYS B C 1
ATOM 8788 O O . CYS B 1 533 ? -29.650 96.089 36.052 1.00 72.22 645 CYS B O 1
ATOM 8791 N N . SER B 1 534 ? -29.437 97.439 34.258 1.00 71.97 646 SER B N 1
ATOM 8792 C CA . SER B 1 534 ? -29.900 98.647 34.933 1.00 71.69 646 SER B CA 1
ATOM 8793 C C . SER B 1 534 ? -31.378 98.931 34.691 1.00 71.29 646 SER B C 1
ATOM 8794 O O . SER B 1 534 ? -31.903 99.953 35.139 1.00 71.34 646 SER B O 1
ATOM 8797 N N . ASN B 1 535 ? -32.045 98.029 33.979 1.00 70.49 647 ASN B N 1
ATOM 8798 C CA . ASN B 1 535 ? -33.451 98.217 33.656 1.00 69.65 647 ASN B CA 1
ATOM 8799 C C . ASN B 1 535 ? -34.309 97.027 34.062 1.00 68.57 647 ASN B C 1
ATOM 8800 O O . ASN B 1 535 ? -34.951 96.408 33.217 1.00 68.67 647 ASN B O 1
ATOM 8805 N N . PRO B 1 536 ? -34.324 96.709 35.366 1.00 67.40 648 PRO B N 1
ATOM 8806 C CA . PRO B 1 536 ? -35.133 95.612 35.886 1.00 66.34 648 PRO B CA 1
ATOM 8807 C C . PRO B 1 536 ? -36.596 95.767 35.490 1.00 65.31 648 PRO B C 1
ATOM 8808 O O . PRO B 1 536 ? -37.133 96.875 35.512 1.00 65.26 648 PRO B O 1
ATOM 8812 N N . SER B 1 537 ? -37.232 94.657 35.136 1.00 64.07 649 SER B N 1
ATOM 8813 C CA . SER B 1 537 ? -38.608 94.680 34.668 1.00 62.77 649 SER B CA 1
ATOM 8814 C C . SER B 1 537 ? -39.195 93.273 34.708 1.00 61.94 649 SER B C 1
ATOM 8815 O O . SER B 1 537 ? -38.732 92.381 33.999 1.00 61.79 649 SER B O 1
ATOM 8818 N N . ALA B 1 538 ? -40.210 93.079 35.542 1.00 60.94 650 ALA B N 1
ATOM 8819 C CA . ALA B 1 538 ? -40.819 91.764 35.712 1.00 60.17 650 ALA B CA 1
ATOM 8820 C C . ALA B 1 538 ? -41.992 91.531 34.760 1.00 59.68 650 ALA B C 1
ATOM 8821 O O . ALA B 1 538 ? -42.413 90.393 34.549 1.00 59.73 650 ALA B O 1
ATOM 8823 N N . ASP B 1 539 ? -42.529 92.603 34.192 1.00 59.05 651 ASP B N 1
ATOM 8824 C CA . ASP B 1 539 ? -43.684 92.478 33.314 1.00 58.51 651 ASP B CA 1
ATOM 8825 C C . ASP B 1 539 ? -43.251 91.969 31.938 1.00 57.76 651 ASP B C 1
ATOM 8826 O O . ASP B 1 539 ? -43.343 92.685 30.941 1.00 57.80 651 ASP B O 1
ATOM 8831 N N . LEU B 1 540 ? -42.772 90.730 31.895 1.00 56.79 652 LEU B N 1
ATOM 8832 C CA . LEU B 1 540 ? -42.321 90.118 30.652 1.00 55.79 652 LEU B CA 1
ATOM 8833 C C . LEU B 1 540 ? -43.500 89.943 29.698 1.00 55.16 652 LEU B C 1
ATOM 8834 O O . LEU B 1 540 ? -44.557 89.455 30.091 1.00 55.02 652 LEU B O 1
ATOM 8839 N N . ASN B 1 541 ? -43.320 90.360 28.448 1.00 54.35 653 ASN B N 1
ATOM 8840 C CA . ASN B 1 541 ? -44.386 90.296 27.445 1.00 53.68 653 ASN B CA 1
ATOM 8841 C C . ASN B 1 541 ? -44.835 88.864 27.139 1.00 53.36 653 ASN B C 1
ATOM 8842 O O . ASN B 1 541 ? -44.331 88.233 26.210 1.00 53.41 653 ASN B O 1
ATOM 8847 N N . TYR B 1 542 ? -45.798 88.363 27.905 1.00 52.82 654 TYR B N 1
ATOM 8848 C CA . TYR B 1 542 ? -46.178 86.959 27.822 1.00 52.33 654 TYR B CA 1
ATOM 8849 C C . TYR B 1 542 ? -47.609 86.772 27.324 1.00 51.80 654 TYR B C 1
ATOM 8850 O O . TYR B 1 542 ? -48.499 87.541 27.683 1.00 51.96 654 TYR B O 1
ATOM 8859 N N . PRO B 1 543 ? -47.834 85.734 26.500 1.00 51.07 655 PRO B N 1
ATOM 8860 C CA . PRO B 1 543 ? -49.153 85.445 25.942 1.00 50.38 655 PRO B CA 1
ATOM 8861 C C . PRO B 1 543 ? -50.153 84.868 26.941 1.00 49.77 655 PRO B C 1
ATOM 8862 O O . PRO B 1 543 ? -51.119 84.238 26.529 1.00 49.74 655 PRO B O 1
ATOM 8866 N N . SER B 1 544 ? -49.936 85.076 28.236 1.00 49.06 656 SER B N 1
ATOM 8867 C CA . SER B 1 544 ? -50.915 84.643 29.237 1.00 48.36 656 SER B CA 1
ATOM 8868 C C . SER B 1 544 ? -50.843 85.519 30.480 1.00 47.73 656 SER B C 1
ATOM 8869 O O . SER B 1 544 ? -49.905 86.293 30.638 1.00 47.69 656 SER B O 1
ATOM 8872 N N . PHE B 1 545 ? -51.831 85.394 31.360 1.00 47.10 657 PHE B N 1
ATOM 8873 C CA . PHE B 1 545 ? -51.927 86.263 32.530 1.00 46.66 657 PHE B CA 1
ATOM 8874 C C . PHE B 1 545 ? -52.232 85.499 33.815 1.00 46.68 657 PHE B C 1
ATOM 8875 O O . PHE B 1 545 ? -53.119 84.644 33.844 1.00 46.60 657 PHE B O 1
ATOM 8883 N N . ILE B 1 546 ? -51.509 85.829 34.882 1.00 46.65 658 ILE B N 1
ATOM 8884 C CA . ILE B 1 546 ? -51.792 85.265 36.202 1.00 46.52 658 ILE B CA 1
ATOM 8885 C C . ILE B 1 546 ? -51.888 86.356 37.268 1.00 46.89 658 ILE B C 1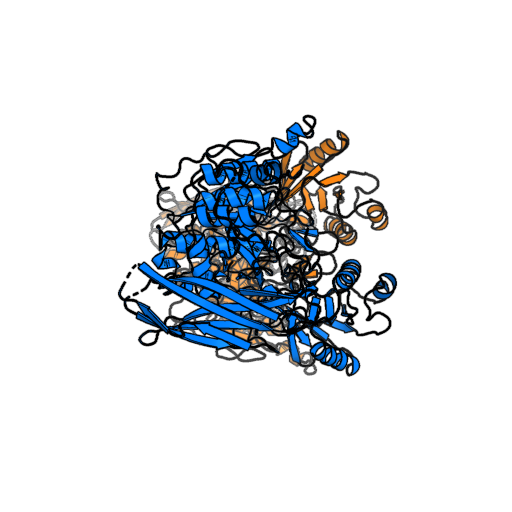
ATOM 8886 O O . ILE B 1 546 ? -51.064 87.264 37.321 1.00 46.82 658 ILE B O 1
ATOM 8891 N N . ALA B 1 547 ? -52.908 86.265 38.113 1.00 47.50 659 ALA B N 1
ATOM 8892 C CA . ALA B 1 547 ? -53.131 87.257 39.156 1.00 48.32 659 ALA B CA 1
ATOM 8893 C C . ALA B 1 547 ? -53.098 86.590 40.523 1.00 48.93 659 ALA B C 1
ATOM 8894 O O . ALA B 1 547 ? -53.974 85.798 40.855 1.00 48.97 659 ALA B O 1
ATOM 8896 N N . LEU B 1 548 ? -52.090 86.928 41.317 1.00 49.89 660 LEU B N 1
ATOM 8897 C CA . LEU B 1 548 ? -51.807 86.206 42.550 1.00 50.92 660 LEU B CA 1
ATOM 8898 C C . LEU B 1 548 ? -52.325 86.912 43.796 1.00 51.97 660 LEU B C 1
ATOM 8899 O O . LEU B 1 548 ? -52.411 88.136 43.834 1.00 52.05 660 LEU B O 1
ATOM 8904 N N . TYR B 1 549 ? -52.668 86.134 44.816 1.00 53.41 661 TYR B N 1
ATOM 8905 C CA . TYR B 1 549 ? -53.196 86.691 46.053 1.00 54.93 661 TYR B CA 1
ATOM 8906 C C . TYR B 1 549 ? -52.732 85.925 47.296 1.00 56.50 661 TYR B C 1
ATOM 8907 O O . TYR B 1 549 ? -52.907 84.711 47.394 1.00 56.64 661 TYR B O 1
ATOM 8916 N N . SER B 1 550 ? -52.139 86.644 48.244 1.00 58.38 662 SER B N 1
ATOM 8917 C CA . SER B 1 550 ? -51.692 86.043 49.489 1.00 60.36 662 SER B CA 1
ATOM 8918 C C . SER B 1 550 ? -52.841 85.370 50.220 1.00 61.76 662 SER B C 1
ATOM 8919 O O . SER B 1 550 ? -53.994 85.775 50.092 1.00 62.03 662 SER B O 1
ATOM 8922 N N . ILE B 1 551 ? -52.520 84.340 50.994 1.00 63.59 663 ILE B N 1
ATOM 8923 C CA . ILE B 1 551 ? -53.517 83.660 51.812 1.00 65.38 663 ILE B CA 1
ATOM 8924 C C . ILE B 1 551 ? -53.141 83.744 53.287 1.00 66.51 663 ILE B C 1
ATOM 8925 O O . ILE B 1 551 ? -53.647 82.983 54.107 1.00 66.72 663 ILE B O 1
ATOM 8930 N N . GLU B 1 552 ? -52.249 84.673 53.618 1.00 67.91 664 GLU B N 1
ATOM 8931 C CA . GLU B 1 552 ? -51.799 84.844 54.995 1.00 69.26 664 GLU B CA 1
ATOM 8932 C C . GLU B 1 552 ? -52.627 85.898 55.724 1.00 69.56 664 GLU B C 1
ATOM 8933 O O . GLU B 1 552 ? -52.147 86.997 55.996 1.00 69.87 664 GLU B O 1
ATOM 8939 N N . GLY B 1 553 ? -53.873 85.560 56.035 1.00 69.82 665 GLY B N 1
ATOM 8940 C CA . GLY B 1 553 ? -54.745 86.469 56.768 1.00 69.99 665 GLY B CA 1
ATOM 8941 C C . GLY B 1 553 ? -56.022 86.839 56.034 1.00 70.05 665 GLY B C 1
ATOM 8942 O O . GLY B 1 553 ? -56.617 86.014 55.339 1.00 70.22 665 GLY B O 1
ATOM 8943 N N . ASN B 1 554 ? -56.441 88.089 56.194 1.00 69.89 666 ASN B N 1
ATOM 8944 C CA . ASN B 1 554 ? -57.692 88.570 55.621 1.00 69.66 666 ASN B CA 1
ATOM 8945 C C . ASN B 1 554 ? -57.607 88.775 54.116 1.00 69.10 666 ASN B C 1
ATOM 8946 O O . ASN B 1 554 ? -56.575 89.198 53.594 1.00 69.19 666 ASN B O 1
ATOM 8951 N N . PHE B 1 555 ? -58.700 88.473 53.422 1.00 68.30 667 PHE B N 1
ATOM 8952 C CA . PHE B 1 555 ? -58.759 88.654 51.975 1.00 67.48 667 PHE B CA 1
ATOM 8953 C C . PHE B 1 555 ? -59.444 89.959 51.622 1.00 66.77 667 PHE B C 1
ATOM 8954 O O . PHE B 1 555 ? -60.563 90.222 52.054 1.00 66.77 667 PHE B O 1
ATOM 8962 N N . THR B 1 556 ? -58.764 90.770 50.822 1.00 65.83 668 THR B N 1
ATOM 8963 C CA . THR B 1 556 ? -59.228 92.108 50.519 1.00 64.84 668 THR B CA 1
ATOM 8964 C C . THR B 1 556 ? -59.147 92.354 49.019 1.00 63.97 668 THR B C 1
ATOM 8965 O O . THR B 1 556 ? -58.207 91.914 48.362 1.00 63.96 668 THR B O 1
ATOM 8969 N N . LEU B 1 557 ? -60.133 93.051 48.472 1.00 62.93 669 LEU B N 1
ATOM 8970 C CA . LEU B 1 557 ? -60.115 93.377 47.053 1.00 61.93 669 LEU B CA 1
ATOM 8971 C C . LEU B 1 557 ? -58.703 93.760 46.609 1.00 61.35 669 LEU B C 1
ATOM 8972 O O . LEU B 1 557 ? -58.094 94.669 47.167 1.00 61.34 669 LEU B O 1
ATOM 8977 N N . LEU B 1 558 ? -58.183 93.052 45.611 1.00 60.52 670 LEU B N 1
ATOM 8978 C CA . LEU B 1 558 ? -56.872 93.351 45.058 1.00 59.76 670 LEU B CA 1
ATOM 8979 C C . LEU B 1 558 ? -56.993 93.769 43.601 1.00 59.34 670 LEU B C 1
ATOM 8980 O O . LEU B 1 558 ? -57.987 93.476 42.945 1.00 59.23 670 LEU B O 1
ATOM 8985 N N . GLU B 1 559 ? -55.974 94.450 43.097 1.00 58.89 671 GLU B N 1
ATOM 8986 C CA . GLU B 1 559 ? -55.962 94.882 41.708 1.00 58.66 671 GLU B CA 1
ATOM 8987 C C . GLU B 1 559 ? -54.592 94.656 41.093 1.00 58.37 671 GLU B C 1
ATOM 8988 O O . GLU B 1 559 ? -53.577 94.740 41.776 1.00 58.38 671 GLU B O 1
ATOM 8994 N N . GLN B 1 560 ? -54.573 94.365 39.799 1.00 58.05 672 GLN B N 1
ATOM 8995 C CA . GLN B 1 560 ? -53.333 94.117 39.083 1.00 57.76 672 GLN B CA 1
ATOM 8996 C C . GLN B 1 560 ? -53.415 94.690 37.673 1.00 57.44 672 GLN B C 1
ATOM 8997 O O . GLN B 1 560 ? -54.473 94.680 37.052 1.00 57.42 672 GLN B O 1
ATOM 9003 N N . LYS B 1 561 ? -52.295 95.196 37.173 1.00 57.08 673 LYS B N 1
ATOM 9004 C CA . LYS B 1 561 ? -52.250 95.763 35.836 1.00 56.80 673 LYS B CA 1
ATOM 9005 C C . LYS B 1 561 ? -51.134 95.122 35.029 1.00 56.35 673 LYS B C 1
ATOM 9006 O O . LYS B 1 561 ? -49.993 95.056 35.481 1.00 56.29 673 LYS B O 1
ATOM 9012 N N . PHE B 1 562 ? -51.464 94.656 33.830 1.00 55.81 674 PHE B N 1
ATOM 9013 C CA . PHE B 1 562 ? -50.480 94.014 32.977 1.00 55.17 674 PHE B CA 1
ATOM 9014 C C . PHE B 1 562 ? -50.301 94.787 31.687 1.00 55.19 674 PHE B C 1
ATOM 9015 O O . PHE B 1 562 ? -51.270 95.202 31.058 1.00 55.23 674 PHE B O 1
ATOM 9023 N N . LYS B 1 563 ? -49.048 94.980 31.300 1.00 55.17 675 LYS B N 1
ATOM 9024 C CA . LYS B 1 563 ? -48.733 95.682 30.073 1.00 55.28 675 LYS B CA 1
ATOM 9025 C C . LYS B 1 563 ? -48.264 94.679 29.028 1.00 55.02 675 LYS B C 1
ATOM 9026 O O . LYS B 1 563 ? -47.369 93.881 29.288 1.00 55.04 675 LYS B O 1
ATOM 9032 N N . ARG B 1 564 ? -48.881 94.710 27.853 1.00 54.82 676 ARG B N 1
ATOM 9033 C CA . ARG B 1 564 ? -48.513 93.802 26.773 1.00 54.61 676 ARG B CA 1
ATOM 9034 C C . ARG B 1 564 ? -48.290 94.556 25.473 1.00 54.83 676 ARG B C 1
ATOM 9035 O O . ARG B 1 564 ? -48.961 95.546 25.194 1.00 54.94 676 ARG B O 1
ATOM 9043 N N . THR B 1 565 ? -47.337 94.081 24.684 1.00 55.13 677 THR B N 1
ATOM 9044 C CA . THR B 1 565 ? -47.131 94.587 23.338 1.00 55.59 677 THR B CA 1
ATOM 9045 C C . THR B 1 565 ? -47.381 93.462 22.352 1.00 55.91 677 THR B C 1
ATOM 9046 O O . THR B 1 565 ? -46.903 92.342 22.535 1.00 56.01 677 THR B O 1
ATOM 9050 N N . VAL B 1 566 ? -48.129 93.756 21.301 1.00 56.29 678 VAL B N 1
ATOM 9051 C CA . VAL B 1 566 ? -48.460 92.732 20.333 1.00 56.72 678 VAL B CA 1
ATOM 9052 C C . VAL B 1 566 ? -48.110 93.213 18.934 1.00 57.03 678 VAL B C 1
ATOM 9053 O O . VAL B 1 566 ? -48.582 94.263 18.494 1.00 57.16 678 VAL B O 1
ATOM 9057 N N . THR B 1 567 ? -47.260 92.454 18.250 1.00 57.43 679 THR B N 1
ATOM 9058 C CA . THR B 1 567 ? -46.852 92.799 16.891 1.00 57.91 679 THR B CA 1
ATOM 9059 C C . THR B 1 567 ? -47.660 92.042 15.837 1.00 58.31 679 THR B C 1
ATOM 9060 O O . THR B 1 567 ? -47.984 90.865 16.014 1.00 58.44 679 THR B O 1
ATOM 9064 N N . ASN B 1 568 ? -47.980 92.730 14.744 1.00 58.69 680 ASN B N 1
ATOM 9065 C CA . ASN B 1 568 ? -48.828 92.173 13.696 1.00 59.08 680 ASN B CA 1
ATOM 9066 C C . ASN B 1 568 ? -48.048 91.353 12.675 1.00 59.26 680 ASN B C 1
ATOM 9067 O O . ASN B 1 568 ? -47.238 91.892 11.926 1.00 59.30 680 ASN B O 1
ATOM 9072 N N . VAL B 1 569 ? -48.305 90.050 12.643 1.00 59.55 681 VAL B N 1
ATOM 9073 C CA . VAL B 1 569 ? -47.623 89.158 11.707 1.00 59.84 681 VAL B CA 1
ATOM 9074 C C . VAL B 1 569 ? -48.505 88.791 10.516 1.00 60.01 681 VAL B C 1
ATOM 9075 O O . VAL B 1 569 ? -48.108 87.993 9.666 1.00 60.11 681 VAL B O 1
ATOM 9079 N N . GLY B 1 570 ? -49.701 89.373 10.460 1.00 60.11 682 GLY B N 1
ATOM 9080 C CA . GLY B 1 570 ? -50.612 89.149 9.341 1.00 60.13 682 GLY B CA 1
ATOM 9081 C C . GLY B 1 570 ? -50.094 89.764 8.052 1.00 60.19 682 GLY B C 1
ATOM 9082 O O . GLY B 1 570 ? -50.825 89.878 7.064 1.00 60.16 682 GLY B O 1
ATOM 9083 N N . ALA B 1 573 ? -52.323 95.151 7.209 1.00 57.77 685 ALA B N 1
ATOM 9084 C CA . ALA B 1 573 ? -53.260 96.099 7.799 1.00 57.78 685 ALA B CA 1
ATOM 9085 C C . ALA B 1 573 ? -54.494 95.383 8.323 1.00 57.86 685 ALA B C 1
ATOM 9086 O O . ALA B 1 573 ? -55.110 94.580 7.620 1.00 57.94 685 ALA B O 1
ATOM 9088 N N . ALA B 1 574 ? -54.854 95.682 9.564 1.00 57.94 686 ALA B N 1
ATOM 9089 C CA . ALA B 1 574 ? -55.966 95.008 10.204 1.00 57.99 686 ALA B CA 1
ATOM 9090 C C . ALA B 1 574 ? -56.263 95.655 11.543 1.00 58.07 686 ALA B C 1
ATOM 9091 O O . ALA B 1 574 ? -55.420 96.350 12.110 1.00 58.04 686 ALA B O 1
ATOM 9093 N N . THR B 1 575 ? -57.467 95.425 12.047 1.00 58.22 687 THR B N 1
ATOM 9094 C CA . THR B 1 575 ? -57.853 95.969 13.335 1.00 58.40 687 THR B CA 1
ATOM 9095 C C . THR B 1 575 ? -58.486 94.869 14.174 1.00 58.54 687 THR B C 1
ATOM 9096 O O . THR B 1 575 ? -59.194 94.005 13.647 1.00 58.47 687 THR B O 1
ATOM 9100 N N . TYR B 1 576 ? -58.226 94.905 15.477 1.00 58.69 688 TYR B N 1
ATOM 9101 C CA . TYR B 1 576 ? -58.747 93.897 16.388 1.00 58.88 688 TYR B CA 1
ATOM 9102 C C . TYR B 1 576 ? -59.546 94.532 17.519 1.00 59.29 688 TYR B C 1
ATOM 9103 O O . TYR B 1 576 ? -59.172 95.580 18.042 1.00 59.28 688 TYR B O 1
ATOM 9112 N N . LYS B 1 577 ? -60.649 93.891 17.887 1.00 59.82 689 LYS B N 1
ATOM 9113 C CA . LYS B 1 577 ? -61.414 94.285 19.060 1.00 60.42 689 LYS B CA 1
ATOM 9114 C C . LYS B 1 577 ? -61.233 93.235 20.148 1.00 60.49 689 LYS B C 1
ATOM 9115 O O . LYS B 1 577 ? -61.303 92.032 19.887 1.00 60.49 689 LYS B O 1
ATOM 9121 N N . ALA B 1 578 ? -60.992 93.698 21.367 1.00 60.60 690 ALA B N 1
ATOM 9122 C CA . ALA B 1 578 ? -60.783 92.798 22.484 1.00 60.68 690 ALA B CA 1
ATOM 9123 C C . ALA B 1 578 ? -62.111 92.291 23.023 1.00 60.78 690 ALA B C 1
ATOM 9124 O O . ALA B 1 578 ? -63.006 93.075 23.323 1.00 60.82 690 ALA B O 1
ATOM 9126 N N . LYS B 1 579 ? -62.240 90.974 23.130 1.00 60.90 691 LYS B N 1
ATOM 9127 C CA . LYS B 1 579 ? -63.365 90.384 23.830 1.00 61.01 691 LYS B CA 1
ATOM 9128 C C . LYS B 1 579 ? -62.885 89.877 25.187 1.00 60.84 691 LYS B C 1
ATOM 9129 O O . LYS B 1 579 ? -61.834 89.237 25.288 1.00 60.91 691 LYS B O 1
ATOM 9135 N N . LEU B 1 580 ? -63.651 90.165 26.231 1.00 60.59 692 LEU B N 1
ATOM 9136 C CA . LEU B 1 580 ? -63.240 89.814 27.583 1.00 60.35 692 LEU B CA 1
ATOM 9137 C C . LEU B 1 580 ? -64.156 88.786 28.217 1.00 60.35 692 LEU B C 1
ATOM 9138 O O . LEU B 1 580 ? -65.372 88.830 28.039 1.00 60.41 692 LEU B O 1
ATOM 9143 N N . LYS B 1 581 ? -63.555 87.849 28.941 1.00 60.26 693 LYS B N 1
ATOM 9144 C CA . LYS B 1 581 ? -64.296 86.980 29.846 1.00 60.22 693 LYS B CA 1
ATOM 9145 C C . LYS B 1 581 ? -63.560 86.980 31.178 1.00 59.85 693 LYS B C 1
ATOM 9146 O O . LYS B 1 581 ? -62.487 86.397 31.307 1.00 59.83 693 LYS B O 1
ATOM 9152 N N . ALA B 1 582 ? -64.132 87.662 32.161 1.00 59.60 694 ALA B N 1
ATOM 9153 C CA . ALA B 1 582 ? -63.480 87.837 33.448 1.00 59.35 694 ALA B CA 1
ATOM 9154 C C . ALA B 1 582 ? -63.629 86.603 34.324 1.00 59.15 694 ALA B C 1
ATOM 9155 O O . ALA B 1 582 ? -64.715 86.038 34.428 1.00 59.12 694 ALA B O 1
ATOM 9157 N N . PRO B 1 583 ? -62.527 86.174 34.953 1.00 58.95 695 PRO B N 1
ATOM 9158 C CA . PRO B 1 583 ? -62.605 85.067 35.886 1.00 58.92 695 PRO B CA 1
ATOM 9159 C C . PRO B 1 583 ? -63.731 85.285 36.885 1.00 58.99 695 PRO B C 1
ATOM 9160 O O . PRO B 1 583 ? -64.075 86.425 37.188 1.00 58.93 695 PRO B O 1
ATOM 9164 N N . LYS B 1 584 ? -64.297 84.192 37.385 1.00 59.13 696 LYS B N 1
ATOM 9165 C CA . LYS B 1 584 ? -65.329 84.257 38.409 1.00 59.39 696 LYS B CA 1
ATOM 9166 C C . LYS B 1 584 ? -64.895 85.175 39.551 1.00 59.18 696 LYS B C 1
ATOM 9167 O O . LYS B 1 584 ? -63.703 85.367 39.783 1.00 59.09 696 LYS B O 1
ATOM 9173 N N . ASN B 1 585 ? -65.869 85.745 40.255 1.00 59.04 697 ASN B N 1
ATOM 9174 C CA . ASN B 1 585 ? -65.596 86.669 41.355 1.00 58.77 697 ASN B CA 1
ATOM 9175 C C . ASN B 1 585 ? -64.466 87.654 41.070 1.00 58.39 697 ASN B C 1
ATOM 9176 O O . ASN B 1 585 ? -63.575 87.837 41.895 1.00 58.52 697 ASN B O 1
ATOM 9181 N N . SER B 1 586 ? -64.505 88.292 39.906 1.00 57.85 698 SER B N 1
ATOM 9182 C CA . SER B 1 586 ? -63.520 89.315 39.574 1.00 57.42 698 SER B CA 1
ATOM 9183 C C . SER B 1 586 ? -63.950 90.123 38.355 1.00 57.07 698 SER B C 1
ATOM 9184 O O . SER B 1 586 ? -64.847 89.724 37.617 1.00 57.11 698 SER B O 1
ATOM 9187 N N . THR B 1 587 ? -63.305 91.263 38.148 1.00 56.60 699 THR B N 1
ATOM 9188 C CA . THR B 1 587 ? -63.581 92.080 36.980 1.00 56.17 699 THR B CA 1
ATOM 9189 C C . THR B 1 587 ? -62.289 92.358 36.231 1.00 55.72 699 THR B C 1
ATOM 9190 O O . THR B 1 587 ? -61.218 92.413 36.827 1.00 55.75 699 THR B O 1
ATOM 9194 N N . ILE B 1 588 ? -62.395 92.520 34.920 1.00 55.06 700 ILE B N 1
ATOM 9195 C CA . ILE B 1 588 ? -61.240 92.849 34.110 1.00 54.51 700 ILE B CA 1
ATOM 9196 C C . ILE B 1 588 ? -61.618 93.932 33.119 1.00 53.94 700 ILE B C 1
ATOM 9197 O O . ILE B 1 588 ? -62.784 94.082 32.761 1.00 54.06 700 ILE B O 1
ATOM 9202 N N . SER B 1 589 ? -60.626 94.690 32.683 1.00 53.10 701 SER B N 1
ATOM 9203 C CA . SER B 1 589 ? -60.843 95.735 31.704 1.00 52.29 701 SER B CA 1
ATOM 9204 C C . SER B 1 589 ? -59.563 95.914 30.920 1.00 51.35 701 SER B C 1
ATOM 9205 O O . SER B 1 589 ? -58.476 95.743 31.464 1.00 51.52 701 SER B O 1
ATOM 9208 N N . VAL B 1 590 ? -59.685 96.233 29.638 1.00 50.06 702 VAL B N 1
ATOM 9209 C CA . VAL B 1 590 ? -58.507 96.481 28.822 1.00 48.83 702 VAL B CA 1
ATOM 9210 C C . VAL B 1 590 ? -58.541 97.890 28.253 1.00 48.21 702 VAL B C 1
ATOM 9211 O O . VAL B 1 590 ? -59.575 98.559 28.279 1.00 48.15 702 VAL B O 1
ATOM 9215 N N . SER B 1 591 ? -57.406 98.328 27.723 1.00 47.24 703 SER B N 1
ATOM 9216 C CA . SER B 1 591 ? -57.310 99.647 27.134 1.00 46.40 703 SER B CA 1
ATOM 9217 C C . SER B 1 591 ? -56.010 99.767 26.360 1.00 46.15 703 SER B C 1
ATOM 9218 O O . SER B 1 591 ? -54.947 99.462 26.895 1.00 45.99 703 SER B O 1
ATOM 9221 N N . PRO B 1 592 ? -56.091 100.195 25.090 1.00 46.22 704 PRO B N 1
ATOM 9222 C CA . PRO B 1 592 ? -57.345 100.477 24.402 1.00 46.91 704 PRO B CA 1
ATOM 9223 C C . PRO B 1 592 ? -58.154 99.210 24.202 1.00 48.31 704 PRO B C 1
ATOM 9224 O O . PRO B 1 592 ? -57.620 98.117 24.358 1.00 48.30 704 PRO B O 1
ATOM 9228 N N . GLN B 1 593 ? -59.430 99.362 23.856 1.00 50.31 705 GLN B N 1
ATOM 9229 C CA . GLN B 1 593 ? -60.311 98.224 23.590 1.00 52.46 705 GLN B CA 1
ATOM 9230 C C . GLN B 1 593 ? -60.228 97.805 22.130 1.00 53.44 705 GLN B C 1
ATOM 9231 O O . GLN B 1 593 ? -60.884 96.856 21.706 1.00 53.56 705 GLN B O 1
ATOM 9237 N N . ILE B 1 594 ? -59.403 98.515 21.370 1.00 55.02 706 ILE B N 1
ATOM 9238 C CA . ILE B 1 594 ? -59.287 98.284 19.941 1.00 56.74 706 ILE B CA 1
ATOM 9239 C C . ILE B 1 594 ? -57.858 98.538 19.496 1.00 57.85 706 ILE B C 1
ATOM 9240 O O . ILE B 1 594 ? -57.210 99.466 19.972 1.00 58.00 706 ILE B O 1
ATOM 9245 N N . LEU B 1 595 ? -57.365 97.711 18.583 1.00 59.35 707 LEU B N 1
ATOM 9246 C CA . LEU B 1 595 ? -56.010 97.873 18.083 1.00 60.90 707 LEU B CA 1
ATOM 9247 C C . LEU B 1 595 ? -56.015 97.977 16.571 1.00 61.91 707 LEU B C 1
ATOM 9248 O O . LEU B 1 595 ? -56.406 97.038 15.871 1.00 62.06 707 LEU B O 1
ATOM 9253 N N . VAL B 1 596 ? -55.578 99.125 16.065 1.00 63.18 708 VAL B N 1
ATOM 9254 C CA . VAL B 1 596 ? -55.541 99.344 14.628 1.00 64.39 708 VAL B CA 1
ATOM 9255 C C . VAL B 1 596 ? -54.123 99.138 14.124 1.00 65.10 708 VAL B C 1
ATOM 9256 O O . VAL B 1 596 ? -53.162 99.562 14.764 1.00 65.17 708 VAL B O 1
ATOM 9260 N N . PHE B 1 597 ? -53.998 98.470 12.983 1.00 66.10 709 PHE B N 1
ATOM 9261 C CA . PHE B 1 597 ? -52.691 98.176 12.414 1.00 67.11 709 PHE B CA 1
ATOM 9262 C C . PHE B 1 597 ? -52.610 98.627 10.965 1.00 67.98 709 PHE B C 1
ATOM 9263 O O . PHE B 1 597 ? -53.397 98.186 10.124 1.00 68.16 709 PHE B O 1
ATOM 9271 N N . LYS B 1 598 ? -51.651 99.504 10.682 1.00 68.95 710 LYS B N 1
ATOM 9272 C CA . LYS B 1 598 ? -51.448 100.015 9.332 1.00 69.89 710 LYS B CA 1
ATOM 9273 C C . LYS B 1 598 ? -50.847 98.971 8.395 1.00 70.16 710 LYS B C 1
ATOM 9274 O O . LYS B 1 598 ? -51.258 98.860 7.239 1.00 70.35 710 LYS B O 1
ATOM 9280 N N . ASN B 1 599 ? -49.875 98.209 8.887 1.00 70.42 711 ASN B N 1
ATOM 9281 C CA . ASN B 1 599 ? -49.220 97.207 8.049 1.00 70.73 711 ASN B CA 1
ATOM 9282 C C . ASN B 1 599 ? -48.312 96.237 8.801 1.00 70.51 711 ASN B C 1
ATOM 9283 O O . ASN B 1 599 ? -47.985 96.436 9.968 1.00 70.59 711 ASN B O 1
ATOM 9288 N N . LYS B 1 600 ? -47.900 95.187 8.108 1.00 70.16 712 LYS B N 1
ATOM 9289 C CA . LYS B 1 600 ? -47.109 94.139 8.718 1.00 69.93 712 LYS B CA 1
ATOM 9290 C C . LYS B 1 600 ? -46.061 94.678 9.687 1.00 69.58 712 LYS B C 1
ATOM 9291 O O . LYS B 1 600 ? -45.473 95.734 9.463 1.00 69.57 712 LYS B O 1
ATOM 9297 N N . ASN B 1 601 ? -45.850 93.946 10.776 1.00 69.09 713 ASN B N 1
ATOM 9298 C CA . ASN B 1 601 ? -44.746 94.204 11.699 1.00 68.66 713 ASN B CA 1
ATOM 9299 C C . ASN B 1 601 ? -44.958 95.376 12.649 1.00 68.13 713 ASN B C 1
ATOM 9300 O O . ASN B 1 601 ? -44.223 95.534 13.623 1.00 68.10 713 ASN B O 1
ATOM 9305 N N . GLU B 1 602 ? -45.959 96.198 12.368 1.00 67.47 714 GLU B N 1
ATOM 9306 C CA . GLU B 1 602 ? -46.301 97.283 13.273 1.00 66.95 714 GLU B CA 1
ATOM 9307 C C . GLU B 1 602 ? -46.570 96.709 14.665 1.00 66.17 714 GLU B C 1
ATOM 9308 O O . GLU B 1 602 ? -47.133 95.620 14.799 1.00 66.13 714 GLU B O 1
ATOM 9314 N N . LYS B 1 603 ? -46.159 97.434 15.700 1.00 65.08 715 LYS B N 1
ATOM 9315 C CA . LYS B 1 603 ? -46.406 96.998 17.067 1.00 63.97 715 LYS B CA 1
ATOM 9316 C C . LYS B 1 603 ? -47.418 97.899 17.756 1.00 63.08 715 LYS B C 1
ATOM 9317 O O . LYS B 1 603 ? -47.481 99.098 17.495 1.00 63.09 715 LYS B O 1
ATOM 9323 N N . GLN B 1 604 ? -48.214 97.311 18.636 1.00 61.88 716 GLN B N 1
ATOM 9324 C CA . GLN B 1 604 ? -49.226 98.049 19.362 1.00 60.72 716 GLN B CA 1
ATOM 9325 C C . GLN B 1 604 ? -49.276 97.498 20.782 1.00 59.72 716 GLN B C 1
ATOM 9326 O O . GLN B 1 604 ? -49.180 96.286 20.985 1.00 59.76 716 GLN B O 1
ATOM 9332 N N . SER B 1 605 ? -49.413 98.383 21.763 1.00 58.29 717 SER B N 1
ATOM 9333 C CA . SER B 1 605 ? -49.437 97.968 23.162 1.00 56.92 717 SER B CA 1
ATOM 9334 C C . SER B 1 605 ? -50.805 98.184 23.776 1.00 55.96 717 SER B C 1
ATOM 9335 O O . SER B 1 605 ? -51.627 98.926 23.247 1.00 55.99 717 SER B O 1
ATOM 9338 N N . TYR B 1 606 ? -51.042 97.533 24.904 1.00 54.76 718 TYR B N 1
ATOM 9339 C CA . TYR B 1 606 ? -52.285 97.706 25.629 1.00 53.74 718 TYR B CA 1
ATOM 9340 C C . TYR B 1 606 ? -52.079 97.302 27.077 1.00 53.45 718 TYR B C 1
ATOM 9341 O O . TYR B 1 606 ? -51.026 96.782 27.438 1.00 53.38 718 TYR B O 1
ATOM 9350 N N . THR B 1 607 ? -53.084 97.545 27.906 1.00 53.08 719 THR B N 1
ATOM 9351 C CA . THR B 1 607 ? -52.983 97.202 29.312 1.00 52.90 719 THR B CA 1
ATOM 9352 C C . THR B 1 607 ? -54.230 96.492 29.800 1.00 52.91 719 THR B C 1
ATOM 9353 O O . THR B 1 607 ? -55.345 96.978 29.628 1.00 53.03 719 THR B O 1
ATOM 9357 N N . LEU B 1 608 ? -54.032 95.328 30.405 1.00 52.95 720 LEU B N 1
ATOM 9358 C CA . LEU B 1 608 ? -55.126 94.595 31.011 1.00 53.04 720 LEU B CA 1
ATOM 9359 C C . LEU B 1 608 ? -55.121 94.845 32.505 1.00 53.23 720 LEU B C 1
ATOM 9360 O O . LEU B 1 608 ? -54.064 94.911 33.124 1.00 53.20 720 LEU B O 1
ATOM 9365 N N . THR B 1 609 ? -56.303 94.980 33.088 1.00 53.63 721 THR B N 1
ATOM 9366 C CA . THR B 1 609 ? -56.401 95.210 34.517 1.00 54.26 721 THR B CA 1
ATOM 9367 C C . THR B 1 609 ? -57.457 94.323 35.167 1.00 54.81 721 THR B C 1
ATOM 9368 O O . THR B 1 609 ? -58.603 94.287 34.728 1.00 54.98 721 THR B O 1
ATOM 9372 N N . ILE B 1 610 ? -57.059 93.597 36.207 1.00 55.51 722 ILE B N 1
ATOM 9373 C CA . ILE B 1 610 ? -57.970 92.718 36.922 1.00 56.34 722 ILE B CA 1
ATOM 9374 C C . ILE B 1 610 ? -58.187 93.216 38.335 1.00 56.90 722 ILE B C 1
ATOM 9375 O O . ILE B 1 610 ? -57.255 93.636 39.007 1.00 56.91 722 ILE B O 1
ATOM 9380 N N . ARG B 1 611 ? -59.426 93.154 38.788 1.00 57.79 723 ARG B N 1
ATOM 9381 C CA . ARG B 1 611 ? -59.730 93.452 40.164 1.00 58.88 723 ARG B CA 1
ATOM 9382 C C . ARG B 1 611 ? -60.350 92.184 40.724 1.00 59.25 723 ARG B C 1
ATOM 9383 O O . ARG B 1 611 ? -61.378 91.718 40.239 1.00 59.34 723 ARG B O 1
ATOM 9391 N N . TYR B 1 612 ? -59.703 91.607 41.727 1.00 59.82 724 TYR B N 1
ATOM 9392 C CA . TYR B 1 612 ? -60.104 90.304 42.220 1.00 60.39 724 TYR B CA 1
ATOM 9393 C C . TYR B 1 612 ? -59.890 90.186 43.717 1.00 61.19 724 TYR B C 1
ATOM 9394 O O . TYR B 1 612 ? -59.273 91.049 44.340 1.00 61.30 724 TYR B O 1
ATOM 9403 N N . ILE B 1 613 ? -60.407 89.106 44.287 1.00 62.11 725 ILE B N 1
ATOM 9404 C CA . ILE B 1 613 ? -60.239 88.833 45.701 1.00 63.11 725 ILE B CA 1
ATOM 9405 C C . ILE B 1 613 ? -60.087 87.326 45.898 1.00 63.74 725 ILE B C 1
ATOM 9406 O O . ILE B 1 613 ? -60.775 86.537 45.253 1.00 63.88 725 ILE B O 1
ATOM 9411 N N . GLY B 1 614 ? -59.179 86.927 46.781 1.00 64.41 726 GLY B N 1
ATOM 9412 C CA . GLY B 1 614 ? -58.884 85.514 46.964 1.00 65.20 726 GLY B CA 1
ATOM 9413 C C . GLY B 1 614 ? -59.724 84.852 48.034 1.00 65.80 726 GLY B C 1
ATOM 9414 O O . GLY B 1 614 ? -60.622 85.469 48.606 1.00 65.95 726 GLY B O 1
ATOM 9415 N N . ASP B 1 615 ? -59.426 83.586 48.301 1.00 66.32 727 ASP B N 1
ATOM 9416 C CA . ASP B 1 615 ? -60.112 82.833 49.343 1.00 66.80 727 ASP B CA 1
ATOM 9417 C C . ASP B 1 615 ? -59.229 81.692 49.842 1.00 66.76 727 ASP B C 1
ATOM 9418 O O . ASP B 1 615 ? -59.530 81.057 50.850 1.00 66.84 727 ASP B O 1
ATOM 9423 N N . SER B 1 619 ? -58.029 78.419 45.449 1.00 50.06 731 SER B N 1
ATOM 9424 C CA . SER B 1 619 ? -59.110 78.647 44.500 1.00 50.05 731 SER B CA 1
ATOM 9425 C C . SER B 1 619 ? -58.628 79.460 43.302 1.00 49.93 731 SER B C 1
ATOM 9426 O O . SER B 1 619 ? -58.248 80.621 43.441 1.00 50.06 731 SER B O 1
ATOM 9429 N N . ARG B 1 620 ? -58.651 78.845 42.124 1.00 49.67 732 ARG B N 1
ATOM 9430 C CA . ARG B 1 620 ? -58.057 79.442 40.933 1.00 49.46 732 ARG B CA 1
ATOM 9431 C C . ARG B 1 620 ? -59.062 79.612 39.805 1.00 49.42 732 ARG B C 1
ATOM 9432 O O . ARG B 1 620 ? -59.405 78.649 39.124 1.00 49.67 732 ARG B O 1
ATOM 9440 N N . ASN B 1 621 ? -59.522 80.842 39.602 1.00 49.09 733 ASN B N 1
ATOM 9441 C CA . ASN B 1 621 ? -60.535 81.123 38.599 1.00 48.73 733 ASN B CA 1
ATOM 9442 C C . ASN B 1 621 ? -59.932 81.502 37.260 1.00 48.47 733 ASN B C 1
ATOM 9443 O O . ASN B 1 621 ? -58.826 82.029 37.189 1.00 48.52 733 ASN B O 1
ATOM 9448 N N . VAL B 1 622 ? -60.663 81.235 36.190 1.00 48.16 734 VAL B N 1
ATOM 9449 C CA . VAL B 1 622 ? -60.128 81.481 34.865 1.00 47.91 734 VAL B CA 1
ATOM 9450 C C . VAL B 1 622 ? -61.043 82.340 34.004 1.00 47.89 734 VAL B C 1
ATOM 9451 O O . VAL B 1 622 ? -62.261 82.353 34.173 1.00 47.77 734 VAL B O 1
ATOM 9455 N N . GLY B 1 623 ? -60.418 83.064 33.089 1.00 47.88 735 GLY B N 1
ATOM 9456 C CA . GLY B 1 623 ? -61.103 83.891 32.119 1.00 48.16 735 GLY B CA 1
ATOM 9457 C C . GLY B 1 623 ? -60.113 84.053 30.990 1.00 48.49 735 GLY B C 1
ATOM 9458 O O . GLY B 1 623 ? -59.135 83.315 30.918 1.00 48.38 735 GLY B O 1
ATOM 9459 N N . SER B 1 624 ? -60.337 85.023 30.116 1.00 49.01 736 SER B N 1
ATOM 9460 C CA . SER B 1 624 ? -59.432 85.209 28.998 1.00 49.58 736 SER B CA 1
ATOM 9461 C C . SER B 1 624 ? -59.621 86.553 28.323 1.00 50.16 736 SER B C 1
ATOM 9462 O O . SER B 1 624 ? -60.511 87.325 28.679 1.00 50.22 736 SER B O 1
ATOM 9465 N N . ILE B 1 625 ? -58.765 86.821 27.344 1.00 50.88 737 ILE B N 1
ATOM 9466 C CA . ILE B 1 625 ? -58.902 87.984 26.492 1.00 51.71 737 ILE B CA 1
ATOM 9467 C C . ILE B 1 625 ? -58.534 87.591 25.074 1.00 52.51 737 ILE B C 1
ATOM 9468 O O . ILE B 1 625 ? -57.436 87.101 24.819 1.00 52.51 737 ILE B O 1
ATOM 9473 N N . THR B 1 626 ? -59.463 87.799 24.151 1.00 53.61 738 THR B N 1
ATOM 9474 C CA . THR B 1 626 ? -59.241 87.429 22.770 1.00 54.66 738 THR B CA 1
ATOM 9475 C C . THR B 1 626 ? -59.265 88.674 21.900 1.00 55.69 738 THR B C 1
ATOM 9476 O O . THR B 1 626 ? -60.196 89.473 21.977 1.00 55.65 738 THR B O 1
ATOM 9480 N N . TRP B 1 627 ? -58.231 88.848 21.085 1.00 56.99 739 TRP B N 1
ATOM 9481 C CA . TRP B 1 627 ? -58.261 89.887 20.070 1.00 58.53 739 TRP B CA 1
ATOM 9482 C C . TRP B 1 627 ? -58.760 89.334 18.744 1.00 59.00 739 TRP B C 1
ATOM 9483 O O . TRP B 1 627 ? -58.008 88.705 17.997 1.00 59.04 739 TRP B O 1
ATOM 9494 N N . VAL B 1 628 ? -60.040 89.568 18.472 1.00 59.66 740 VAL B N 1
ATOM 9495 C CA . VAL B 1 628 ? -60.672 89.083 17.254 1.00 60.38 740 VAL B CA 1
ATOM 9496 C C . VAL B 1 628 ? -60.633 90.122 16.131 1.00 60.95 740 VAL B C 1
ATOM 9497 O O . VAL B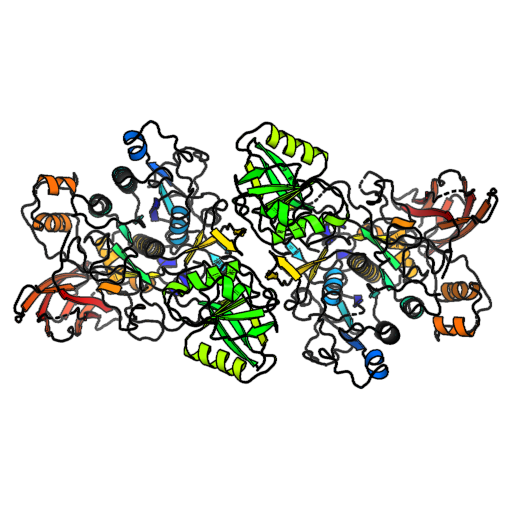 1 628 ? -61.043 91.272 16.312 1.00 61.00 740 VAL B O 1
ATOM 9501 N N . GLU B 1 629 ? -60.127 89.705 14.976 1.00 61.60 741 GLU B N 1
ATOM 9502 C CA . GLU B 1 629 ? -60.032 90.577 13.810 1.00 62.40 741 GLU B CA 1
ATOM 9503 C C . GLU B 1 629 ? -61.416 90.899 13.244 1.00 62.87 741 GLU B C 1
ATOM 9504 O O . GLU B 1 629 ? -62.251 90.010 13.063 1.00 63.02 741 GLU B O 1
ATOM 9510 N N . GLN B 1 630 ? -61.650 92.177 12.962 1.00 63.48 742 GLN B N 1
ATOM 9511 C CA . GLN B 1 630 ? -62.945 92.637 12.469 1.00 63.99 742 GLN B CA 1
ATOM 9512 C C . GLN B 1 630 ? -63.161 92.333 10.987 1.00 64.17 742 GLN B C 1
ATOM 9513 O O . GLN B 1 630 ? -64.232 91.866 10.593 1.00 64.35 742 GLN B O 1
ATOM 9519 N N . ASN B 1 631 ? -62.145 92.598 10.172 1.00 64.33 743 ASN B N 1
ATOM 9520 C CA . ASN B 1 631 ? -62.220 92.305 8.742 1.00 64.51 743 ASN B CA 1
ATOM 9521 C C . ASN B 1 631 ? -61.412 91.080 8.353 1.00 64.18 743 ASN B C 1
ATOM 9522 O O . ASN B 1 631 ? -60.689 91.089 7.355 1.00 64.14 743 ASN B O 1
ATOM 9527 N N . GLY B 1 632 ? -61.541 90.024 9.146 1.00 63.83 744 GLY B N 1
ATOM 9528 C CA . GLY B 1 632 ? -60.781 88.803 8.925 1.00 63.14 744 GLY B CA 1
ATOM 9529 C C . GLY B 1 632 ? -61.174 87.741 9.927 1.00 62.66 744 GLY B C 1
ATOM 9530 O O . GLY B 1 632 ? -62.096 87.934 10.720 1.00 62.73 744 GLY B O 1
ATOM 9531 N N . ASN B 1 633 ? -60.470 86.617 9.900 1.00 62.11 745 ASN B N 1
ATOM 9532 C CA . ASN B 1 633 ? -60.828 85.492 10.751 1.00 61.50 745 ASN B CA 1
ATOM 9533 C C . ASN B 1 633 ? -59.758 85.134 11.779 1.00 60.59 745 ASN B C 1
ATOM 9534 O O . ASN B 1 633 ? -59.708 84.004 12.258 1.00 60.71 745 ASN B O 1
ATOM 9539 N N . HIS B 1 634 ? -58.911 86.101 12.122 1.00 59.36 746 HIS B N 1
ATOM 9540 C CA . HIS B 1 634 ? -57.879 85.885 13.134 1.00 57.95 746 HIS B CA 1
ATOM 9541 C C . HIS B 1 634 ? -58.435 86.060 14.540 1.00 56.89 746 HIS B C 1
ATOM 9542 O O . HIS B 1 634 ? -59.259 86.935 14.792 1.00 56.83 746 HIS B O 1
ATOM 9549 N N . SER B 1 635 ? -57.972 85.221 15.455 1.00 55.55 747 SER B N 1
ATOM 9550 C CA . SER B 1 635 ? -58.414 85.279 16.841 1.00 54.25 747 SER B CA 1
ATOM 9551 C C . SER B 1 635 ? -57.227 84.987 17.756 1.00 53.26 747 SER B C 1
ATOM 9552 O O . SER B 1 635 ? -56.787 83.841 17.875 1.00 53.34 747 SER B O 1
ATOM 9555 N N . VAL B 1 636 ? -56.700 86.035 18.382 1.00 51.87 748 VAL B N 1
ATOM 9556 C CA . VAL B 1 636 ? -55.537 85.917 19.252 1.00 50.31 748 VAL B CA 1
ATOM 9557 C C . VAL B 1 636 ? -55.981 85.801 20.704 1.00 49.43 748 VAL B C 1
ATOM 9558 O O . VAL B 1 636 ? -56.389 86.788 21.311 1.00 49.37 748 VAL B O 1
ATOM 9562 N N . ARG B 1 637 ? -55.906 84.595 21.258 1.00 48.29 749 ARG B N 1
ATOM 9563 C CA . ARG B 1 637 ? -56.445 84.340 22.595 1.00 47.22 749 ARG B CA 1
ATOM 9564 C C . ARG B 1 637 ? -55.372 84.188 23.674 1.00 46.86 749 ARG B C 1
ATOM 9565 O O . ARG B 1 637 ? -54.338 83.544 23.464 1.00 46.86 749 ARG B O 1
ATOM 9573 N N . SER B 1 638 ? -55.634 84.789 24.830 1.00 46.19 750 SER B N 1
ATOM 9574 C CA . SER B 1 638 ? -54.747 84.680 25.981 1.00 45.63 750 SER B CA 1
ATOM 9575 C C . SER B 1 638 ? -55.560 84.384 27.226 1.00 45.17 750 SER B C 1
ATOM 9576 O O . SER B 1 638 ? -56.496 85.110 27.537 1.00 45.19 750 SER B O 1
ATOM 9579 N N . PRO B 1 639 ? -55.216 83.305 27.937 1.00 44.96 751 PRO B N 1
ATOM 9580 C CA . PRO B 1 639 ? -55.932 82.945 29.163 1.00 44.79 751 PRO B CA 1
ATOM 9581 C C . PRO B 1 639 ? -55.547 83.809 30.361 1.00 44.65 751 PRO B C 1
ATOM 9582 O O . PRO B 1 639 ? -54.475 84.409 30.382 1.00 44.47 751 PRO B O 1
ATOM 9586 N N . ILE B 1 640 ? -56.433 83.864 31.347 1.00 44.64 752 ILE B N 1
ATOM 9587 C CA . ILE B 1 640 ? -56.203 84.618 32.567 1.00 44.75 752 ILE B CA 1
ATOM 9588 C C . ILE B 1 640 ? -56.560 83.720 33.744 1.00 44.94 752 ILE B C 1
ATOM 9589 O O . ILE B 1 640 ? -57.587 83.046 33.729 1.00 45.15 752 ILE B O 1
ATOM 9594 N N . VAL B 1 641 ? -55.719 83.702 34.770 1.00 45.14 753 VAL B N 1
ATOM 9595 C CA . VAL B 1 641 ? -56.005 82.868 35.922 1.00 45.50 753 VAL B CA 1
ATOM 9596 C C . VAL B 1 641 ? -55.577 83.530 37.220 1.00 45.79 753 VAL B C 1
ATOM 9597 O O . VAL B 1 641 ? -54.496 84.099 37.310 1.00 45.79 753 VAL B O 1
ATOM 9601 N N . THR B 1 642 ? -56.443 83.464 38.222 1.00 46.32 754 THR B N 1
ATOM 9602 C CA . THR B 1 642 ? -56.092 83.926 39.550 1.00 47.13 754 THR B CA 1
ATOM 9603 C C . THR B 1 642 ? -55.570 82.726 40.327 1.00 47.53 754 THR B C 1
ATOM 9604 O O . THR B 1 642 ? -55.953 81.590 40.051 1.00 47.55 754 THR B O 1
ATOM 9608 N N . SER B 1 643 ? -54.694 82.981 41.294 1.00 47.99 755 SER B N 1
ATOM 9609 C CA . SER B 1 643 ? -54.066 81.912 42.050 1.00 48.42 755 SER B CA 1
ATOM 9610 C C . SER B 1 643 ? -53.550 82.394 43.395 1.00 48.85 755 SER B C 1
ATOM 9611 O O . SER B 1 643 ? -53.100 83.532 43.523 1.00 48.86 755 SER B O 1
ATOM 9614 N N . PRO B 1 644 ? -53.603 81.516 44.406 1.00 49.30 756 PRO B N 1
ATOM 9615 C CA . PRO B 1 644 ? -53.011 81.830 45.695 1.00 49.77 756 PRO B CA 1
ATOM 9616 C C . PRO B 1 644 ? -51.503 81.939 45.541 1.00 50.20 756 PRO B C 1
ATOM 9617 O O . PRO B 1 644 ? -50.945 81.430 44.573 1.00 50.05 756 PRO B O 1
ATOM 9621 N N . ILE B 1 645 ? -50.853 82.615 46.479 1.00 50.77 757 ILE B N 1
ATOM 9622 C CA . ILE B 1 645 ? -49.403 82.659 46.505 1.00 51.30 757 ILE B CA 1
ATOM 9623 C C . ILE B 1 645 ? -48.894 81.537 47.402 1.00 51.68 757 ILE B C 1
ATOM 9624 O O . ILE B 1 645 ? -49.088 81.565 48.615 1.00 52.07 757 ILE B O 1
ATOM 9629 N N . ILE B 1 646 ? -48.252 80.546 46.797 1.00 52.01 758 ILE B N 1
ATOM 9630 C CA . ILE B 1 646 ? -47.834 79.346 47.518 1.00 52.27 758 ILE B CA 1
ATOM 9631 C C . ILE B 1 646 ? -46.330 79.320 47.760 1.00 52.45 758 ILE B C 1
ATOM 9632 O O . ILE B 1 646 ? -45.585 80.094 47.162 1.00 52.51 758 ILE B O 1
ATOM 9637 N N . GLU B 1 647 ? -45.894 78.423 48.638 1.00 52.68 759 GLU B N 1
ATOM 9638 C CA . GLU B 1 647 ? -44.475 78.238 48.924 1.00 53.16 759 GLU B CA 1
ATOM 9639 C C . GLU B 1 647 ? -43.667 78.077 47.649 1.00 52.81 759 GLU B C 1
ATOM 9640 O O . GLU B 1 647 ? -43.903 77.157 46.874 1.00 52.92 759 GLU B O 1
ATOM 9646 N N . VAL B 1 648 ? -42.705 78.963 47.439 1.00 52.58 760 VAL B N 1
ATOM 9647 C CA . VAL B 1 648 ? -41.803 78.850 46.305 1.00 52.37 760 VAL B CA 1
ATOM 9648 C C . VAL B 1 648 ? -40.533 78.132 46.731 1.00 52.15 760 VAL B C 1
ATOM 9649 O O . VAL B 1 648 ? -40.244 78.024 47.924 1.00 52.27 760 VAL B O 1
ATOM 9653 N N . TRP B 1 649 ? -39.780 77.627 45.760 1.00 51.77 761 TRP B N 1
ATOM 9654 C CA . TRP B 1 649 ? -38.504 76.994 46.066 1.00 51.36 761 TRP B CA 1
ATOM 9655 C C . TRP B 1 649 ? -37.398 78.040 46.133 1.00 51.46 761 TRP B C 1
ATOM 9656 O O . TRP B 1 649 ? -36.291 77.748 46.578 1.00 51.54 761 TRP B O 1
#

Foldseek 3Di:
DQCALVLLVDDCPAFLCVLQVLLQQAEEEEAAQAAALVFQQNDADPHDAHDPLFDAFQDDWVVGDRVSADSAAHAFEEFCVQVCVVPVPDDQPTTTRHHPDWLRHFLQFQQAGAWDAFFAALLASTHTGGHNRPNHHYHYYYQQGPSDHDLVRSLVRLVVCLVRVHQEYEYEDFDDDDAQLVGSVLLSLLVSQQSQYAYFYEQWFQDDDEQFGGPQDPSHQYEFAWAALKAWFFWKAKPVGDIDTFHAQASHWQWQDLAAEDEDPVCLQQQDLVVLLPDPPQQRYEYEHEDDPCVVNSQVSSLQSNHVEYEYEDDPLVVQQDNARQHHYGYDYDVVSVVVVVQRVPDDSMTMTITGSDMDRHHPWDIAGRRRTYFDDHLNDNFDRDDAAYFHFGFDKGAGDQPDFAYHHRPPDTHGGGIHTHGGSSSGRSSLRSLLSSLCSSPVPAGSQQSSQLFQQQADQATPVRHGHYHSNPRHHDDCRRGNSYHGNSRSSSAQFKGQDDHSVLVLLQLQLVPDDLVSSCSRNVPSDHNHDRRDNLRQHLAAEAEDEPPDDKDWDKDKHKHKMFGPHQFKWAKDWWAWPQKDKDKPPRMGGDPDSDMDMIMMMMIHIDPDKTKMWIWTATDPDGHIGIYMYMYYYDDNHD/DQCALVLLVDDCPAFLCVLQVLLQQAAEEEELAAALPFQQNDADPHDAHDPLFDAFQDDWVVGDRVSADSAAHAFEEFCVQVCVVPVPDDQPTTTRHHPDWLRHFLQFQQAGAWDAFFAALLASTHTGGHNRPNHHYHYYYQQGPSDHDLVRSLVRLVVCLVRVHQEYEYEDFDDDDAQLVGSVLLSLLVSQQSQYAYFYEQWFQDDDEQFGGPQDPSHQYEFAWAFQKAWFFWKAKPVGDIDTFHAQASHWQWQDLAAEDEDPVCLQQQDLVVLLPDPPQQRYEYEHEDPPCVVNSQVSSLQSNHVEYEYEDDPLVVQQDNARQHHYGYDYDVVSVVQVVQNVVDDSMTMTITGSDMDRHPQDIAGRRRTYFDDHLNDNFDRDDAAYFHFGFDKGAGDQPDFAYHHRPPDTHGGGIHTHGGSSSGRSSLRSLLSSLCSSPVPAGSQQSSQLFQQQAQQPSVHGHYHSNPRHHDDCRRGNSHHGNSRSSSAQFKGQDAHSVLVLLQLQLVPDDLVSSCSSNPPSDHNHDRRDNLRQHLAAEAEDEPPDDKDWDKDKHKHKMFGQHQFKWAKDWWAWPQKDKDKPPRMGGDPDHGDMDMIMMMMIHIDPDKTKMWMWTATDPDGHIGIYMYMYYYDDNHD

Nearest PDB structures (foldseek):
  3i6s-assembly1_B  TM=1.002E+00  e=0.000E+00  Solanum lycopersicum
  3i74-assembly1_B  TM=1.001E+00  e=0.000E+00  Solanum lycopersicum
  3i74-assembly1_A  TM=9.987E-01  e=0.000E+00  Solanum lycopersicum
  7eox-assembly2_B  TM=8.773E-01  e=8.084E-72  Euphorbia resinifera
  4yn3-assembly3_A  TM=8.400E-01  e=5.516E-62  Cucumis melo

InterPro domains:
  IPR000209 Peptidase S8/S53 domain [PF00082] (135-579)
  IPR010259 Peptidase S8 propeptide/proteinase inhibitor I9 [PF05922] (26-112)
  IPR015500 Peptidase S8, subtilisin-related [PR00723] (135-154)
  IPR015500 Peptidase S8, subtilisin-related [PR00723] (211-224)
  IPR015500 Peptidase S8, subtilisin-related [PR00723] (535-551)
  IPR023828 Peptidase S8, subtilisin, Ser-active site [PS00138] (536-546)
  IPR034197 Cucumisin-like catalytic domain [cd04852] (109-572)
  IPR036852 Peptidase S8/S53 domain superfamily [G3DSA:3.40.50.200] (137-619)
  IPR036852 Peptidase S8/S53 domain superfamily [SSF52743] (111-610)
  IPR037045 Peptidase S8 propeptide/proteinase inhibitor I9 superfamily [G3DSA:3.30.70.80] (19-112)
  IPR041469 Subtilisin-like protease, fibronectin type-III domain [PF17766] (651-753)
  IPR045051 Subtilisin-like protease [PTHR10795] (27-753)

CATH classification: 3.50.30.30 (+1 more: 2.60.40.2310)

Solvent-accessible surface area: 47597 Å² total; per-residue (Å²): 2,16,20,1,1,83,29,3,135,6,43,103,99,69,20,0,12,56,52,8,26,19,0,62,84,3,0,0,0,3,2,1,6,0,0,35,9,96,14,51,1,1,69,43,141,40,7,52,136,68,22,197,94,23,172,23,98,19,78,76,30,49,114,5,83,67,95,48,31,40,94,0,2,8,3,2,16,21,29,19,167,10,3,62,87,101,48,116,116,45,133,19,108,26,50,0,0,13,0,55,86,0,51,0,0,1,3,0,3,0,0,0,1,7,85,4,184,76,20,30,0,35,27,0,3,76,31,36,3,26,0,0,0,0,56,0,3,0,0,1,4,4,0,15,11,137,62,20,56,60,66,65,5,0,32,43,0,0,52,66,0,22,82,35,33,3,14,4,0,1,1,10,46,34,81,62,132,38,28,4,55,105,6,5,1,1,13,1,0,1,10,0,7,27,141,33,10,1,1,2,0,5,0,11,68,163,15,56,41,56,2,13,1,6,4,1,1,1,2,0,0,0,0,0,2,0,32,10,19,21,26,2,0,0,16,0,44,7,52,87,56,55,150,8,109,7,19,0,0,0,6,10,73,6,35,5,106,90,2,59,6,54,30,68,143,96,14,0,64,0,55,31,74,126,51,1,87,115,18,146,113,39,79,74,8,0,0,0,0,28,62,56,61,71,20,80,40,2,4,112,2,0,6,134,24,41,0,12,0,0,0,0,3,6,94,53,44,29,6,57,59,44,18,84,4,14,1,2,0,0,4,2,53,90,148,41,1,144,61,2,25,88,24,15,141,111,43,144,113,17,26,1,30,1,68,12,54,34,39,65,95,69,41,154,59,1,7,20,0,2,8,24,0,0,9,1,0,0,47,11,34,18,34,14,4,0,1,0,0,0,0,0,0,9,7,0,0,0,0,28,0,38,42,21,103,14,6,22,1,12,44,9,3,53,0,5,11,66,8,7,4,67,28,11,1,15,0,0,0,0,0,0,0,0,0,0,0,0,0,38,29,26,46,87,159,34,28,12,6,2,0,2,0,0,0,2,2,1,2,35,30,61,4,70,44,141,119,64,0,49,8,21,74,62,108,141,57,7,19,5,4,17,10,4,0,0,14,4,20,0,36,102,0,37,86,6,0,0,2,1,44,9,69,60,104,51,2,7,22,0,1,16,32,36,132,50,82,111,139,45,3,101,56,1,1,73,109,41,23,88,101,49,100,104,83,53,55,65,11,25,2,3,7,2,10,1,39,4,56,78,162,55,156,77,87,83,62,78,73,122,16,119,12,40,1,10,5,49,77,96,15,46,1,91,22,136,63,127,41,2,154,115,22,81,20,54,9,68,65,129,76,1,87,4,167,111,140,52,130,51,46,4,42,0,20,0,103,6,80,11,106,57,97,38,64,0,12,0,24,2,54,20,80,149,32,158,44,38,0,41,0,2,0,0,6,0,14,75,27,141,78,58,2,16,20,0,2,83,33,3,134,5,42,103,99,70,19,0,12,56,52,9,24,18,0,61,86,4,0,0,0,9,6,7,4,0,36,9,94,14,50,1,1,70,42,142,40,7,53,136,67,22,196,95,23,173,21,97,21,80,76,30,50,119,5,84,67,93,48,30,40,94,0,1,8,2,1,16,21,27,20,167,11,3,62,85,101,46,115,116,46,136,20,109,27,49,0,0,10,0,54,85,0,52,4,0,1,4,0,4,0,0,0,0,6,84,4,184,74,18,30,0,32,28,0,3,77,30,36,2,27,0,0,0,0,56,0,3,0,1,2,5,4,0,15,11,138,60,19,56,60,67,65,5,0,32,44,0,0,53,65,0,21,81,35,33,3,15,4,0,2,0,9,49,35,79,63,135,37,27,6,56,104,6,4,1,1,14,1,0,0,9,0,7,27,138,34,10,1,1,2,0,6,0,12,69,160,14,56,40,55,2,12,1,7,4,1,1,1,1,0,0,0,0,0,2,0,33,10,27,22,24,2,0,0,16,0,44,7,51,88,55,56,150,8,130,8,19,0,0,0,7,12,75,6,34,4,105,92,2,58,6,53,30,67,142,98,13,0,64,0,57,31,76,124,51,1,86,113,19,146,113,41,75,74,8,0,0,0,0,28,62,57,62,70,18,79,41,2,4,110,2,0,7,132,24,39,0,12,0,0,1,0,4,6,94,52,42,29,6,57,59,43,19,83,3,14,1,2,0,0,4,2,54,89,149,40,1,144,60,2,25,86,24,14,143,114,44,144,112,17,25,1,30,1,66,13,53,34,39,70,112,68,202,68,16,7,20,0,2,8,25,0,0,9,1,0,0,45,11,34,18,35,13,5,0,1,0,0,0,0,0,0,9,7,0,0,0,0,27,0,40,48,20,100,13,7,23,0,13,44,11,2,50,1,6,12,70,8,8,4,66,29,11,0,16,1,0,0,0,0,0,0,0,0,0,0,0,0,38,30,25,46,88,159,34,28,10,6,2,0,2,0,0,0,2,2,1,3,34,31,62,35,183,136,63,0,50,8,20,74,64,107,142,58,8,19,6,5,16,11,4,0,0,15,4,21,0,37,102,0,37,87,6,0,1,3,2,43,9,69,60,104,51,3,6,23,0,1,17,31,37,133,49,81,112,140,46,3,98,55,0,1,72,109,42,24,86,102,48,100,102,82,53,55,66,12,25,2,3,6,3,9,0,39,5,55,78,163,55,157,75,90,82,61,78,74,123,16,118,11,40,1,10,2,24,59,94,17,45,1,93,22,138,63,127,42,1,154,113,22,82,21,56,8,69,64,128,77,1,86,3,167,91,122,102,51,131,53,47,5,42,0,20,0,103,6,81,11,107,58,96,36,64,1,11,0,23,2,55,22,81,148,34,159,42,38,0,41,0,3,0,0,5,0,14,74,28,140,77,58

Radius of gyration: 38.2 Å; Cα contacts (8 Å, |Δi|>4): 3583; chains: 2; bounding box: 70×122×91 Å

Sequence (1281 aa):
TTHTSDFLKLNPSSGLWPASGLGQDVIVAVLDSGIWPESASFQDDGMPEIPKRWKGICKPGTQFNASMCNRKLIGANYFNKGILANDPTVNITMNSARDTDGHGTHCASITAGNFAKGVSHFGYAPGTARGVAPRARLAVYKFSFNEGTFTSDLIAAMDQAVADGVDMISISYGYRFIPLYEDAISIASFGAMMKGVLVSASAGNRGPGIGSLNNGSPWILCVASGHTDRTFAGTLTLGNGLKIRGWSLFPARAFVRDSPVIYNKTLSDCSSEELLSQVENPENTIVICDDNGDFSDQMRIITRARLKAAIFISEDPGVFRSATFPNPGVVVNKKEGKQVINYVKNSVTPTATITFQETYLDTKPAPVVAASSARGPSRSYLGISKPDILAPGVLILAAYPPNVFATSIGTNILLSTDYILESGTSMAAPHAAGIAAMLKAAHPEWSPSAIRSAMMTTADPLDNTRKPIKDSDNNKAATPLDMGAGHVDPNRALDPGLVYDATPQDYVNLLCSLNFTEEQFKTIARSSASHCSNPSADLNYPSFIALYSIEGNFTLLEQKFKRTVTNVGAATYKAKLKAPKNSTISVSPQILVFKNNEKQSYTLTIRYIGDSRNVGSITWVEQNGNHSVRSPIVTSPIIEVWTTHTSDFLKLNPSSGLWPASGLGQDVIVAVLSGIWPESASFQDDGMPEIPKRWKGICKPGTQFNASMCNRKLIGANYFNKGILANDPTVNITMNSARDTDGHGTHCASITAGNFAKGVSHFGYAPGTARGVAPRARLAVYKFSFNEGTFTSDLIAAMDQAVADGVDMISISYGYRFIPLYEDAISIASFGAMMKGVLVSASAGNRGPGIGSLNNGSPWILCVASGHTDRTFAGTLTLGNGLKIRGWSLFPARAFVRDSPVIYNKTLSDCSSEELLSQVENPENTIVICDDNGDFSDQMRIITRARLKAAIFISEDPGVFRSATFPNPGVVVNKKEGKQVINYVKNSVTPTATITFQETYLTKPAPVVAASSARGPSRSYLGISKPDILAPGVLILAAYPPNVFATSIGTNILLSTDYILESGTSMAAPHAAGIAAMLKAAHPEWSPSAIRSAMMTTADPLDRKPIKDSDNNKAATPLDMGAGHVDPNRALDPGLVYDATPQDYVNLLCSLNFTEEQFKTIARSSASHCSNPSADLNYPSFIALYSIEGNFTLLEQKFKRTVTNVGAATYKAKLKAPKNSTISVSPQILVFKNKNEKQSYTLTIRYIGDSRNVGSITWVEQNGNHSVRSPIVTSPIIEVW

GO terms:
  GO:0042802 identical protein binding (F, IPI)
  GO:0008236 serine-type peptidase activity (F, IDA)
  GO:0005576 extracellular region (C, IDA)
  GO:0043171 peptide catabolic process (P, IDA)
  GO:0042803 protein homodimerization activity (F, IDA)
  GO:0009611 response to wounding (P, IEP)
  GO:1900367 positive regulation of defense response to insect (P, IEP)
  GO:0006508 proteolysis (P, IDA)
  GO:0008236 serine-type peptidase activity (F, IMP)
  GO:0005576 extracellular region (C, IMP)
  GO:0009827 plant-type cell wall modification (P, IMP)
  GO:0010628 positive regulation of gene expression (P, IMP)
  GO:1902066 regulation of cell wall pectin metabolic process (P, IMP)
  GO:0097264 self proteolysis (P, IMP)

Organism: Solanum lycopersicum (NCBI:txid4081)